Protein AF-A0A835JZJ1-F1 (afdb_monomer_lite)

Sequence (940 aa):
MSLTVTVLLAVLLHGCVTLASDPDPVRDFCIANTDSATNIPCKNSSDATVEDFIFSGIKSRGRFSETGLASIPVNVNNFPGLNTLGVSLVRADFEAGGVNVPHFHPRATEVAYVLEGKIYSGFVDTKNKVFAKVLEKGEVMVFPRGLVHFQMNVGDKPATILGSFNSENPGLMKIPAAVFGCGIKEELLEKAFGLTVKDISKVRKNLHFVGSINLGITCFSVACLPLHADSNMTTNISPTSIVVEILRDDNYDDWSACMKSYMLAQDLWDFIDPADHQEGDQEVDSKTWRKKNAAALHAIQISCSPHILSRIRSIVSAKVAWDTLANSQQQLSPSHEVQSVESELSESSQSSGFVSNEMNGPLLTLYKHAHNGDWDAIKNYLSQYPDAIRAIIKPYGGTALHVAAFAGNLKVVEELVKLMSEKELEIQDDEGNTALSFAATVGITKMADCLVRKNKNLVTFVDKDNSIPLVEACLASHKDMALYLYSVTPVEFLFQDNGIHGSRFLQSAITARMLDIAFDFLHRFPYMTTTKNGVSGSNPLMALSTMPALFHSGNRLALWQQWIYSCIPMEPIATIGDNFSIYMPDEGLSGSKNITLQVLSKLHGFAINLLTFLGIKQIYDMKKIYIYSNKILRCTCEYVLNLDLEELLEANIRGAFHSGVKNGMVEFVIKLLKTCPHLMVSTDVESRHLFMSSIANRHDKVFNLLYGLEASKAPFVSFKDSSGNTLLHLAAKISPPSQLARISGAALQMQRELQWYKEVESIMNPKDKDLHNYNDQIARELFTHDHKDLLVKGEQWMKEAATSCTVVGALIITIMFTAVFTVPGGNVQETGYPVLKDDKSFKVFVVADAISLFSSSTSVVLFLGILTSRYAEEDFLESLPTKLIFGLSTLFLSIATMMVTFCAALIIMLNRRLEIVIPVVLLANIPVTSFMLLQFPLLV

Foldseek 3Di:
DDPVVVLVVLLVVLLVPPDDDLDQQQDPWFQFDQPDDPDGHGDDPVPDDVVLVDDPPVVDFADAFPLQKTKDKAFCNRNSRCPSVQKIKMKIKGAAFHKDAWKFFQRWKKKKAWQAAWKWKWWADPVRDIDTDTDHHGDMDIGDHPTIMMITGNGNGMTMMMMMISGSPRDMDHVLCVLLVDPDDPVVVCVVPVDDPVRSVVSNVVVVVRDDDDDDDDPDDDDDDDDDDDGHHDDDDDPDQLFPAADDPPCCVVLVVSLCVSCVVVVLNCQQPVPDDDDDDDDPPPVVSLVSQVVLLVNNLVSHDPVLNVVCVPPSGSNVSNVVSVVSVVVVDDDDDDDDDDDDDDDDDDDDDDDDDPPPDPVVQLLVCLLVLPQVSNVVSCVVPVVLLLDQDPDFRDHSLLNNLLSVNQVNNLVSLVSDAQVSQCRATPQQAGSLLSNLLVLVQSSNVSNCVRPLCQQLGAGPQRAGSLLSNLQSLNLVNNVSSLVSDDPVSCPPPVNLHVFSNLQSCVVSLVLVSNLVSCLVPVCQQLGAHPRPRAGSLLSLLQCLLLAPQLDDDDPVLVVLLVVDDDDPPDPDPDDDDPDDPPPDDDDDDDPVVVVVVVVVVVVVVVCVVVCVVVSVVSSVSNVSSLSSLVSNLVVLLPDDPVSCVSSPVLSSLLSNLLSLVQSSNVSSCVSPVVSQCDADPQRHGSLLSNLLQVNVSSNVVNV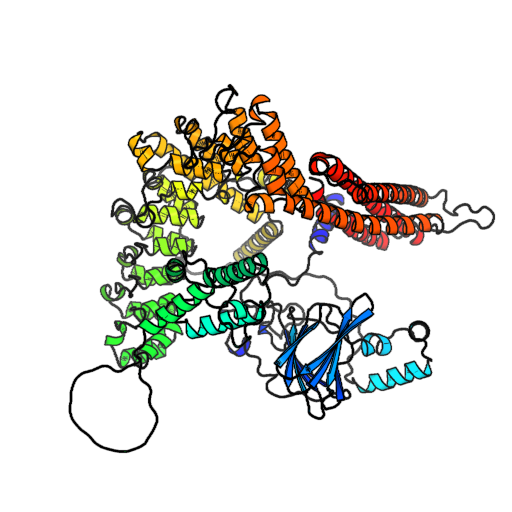VVDPPLPPQQCDATNQRDGSLLSLLAQHDPVVLVVAPFLLRSLQVSVVSSVVSVVSHDPVCQQDATNVRDGSVRSNCVNCVVSLVRSLVRLLVVLVVLLVVLVVLLVVLVVCVQVDQQAADPPPRHRPCVPPPLSVLLNVLSVLLNVLSVLLNVLSVVSNPDPSDSVCSNDPSLVSVLSSLVSNLSNLVSVLSNVLSSCCSNVVNPVVVSVVVNSVSCNVSSSSCVVCVSSND

pLDDT: mean 78.72, std 21.11, range [20.36, 98.19]

InterPro domains:
  IPR001929 Germin [PR00325] (103-123)
  IPR001929 Germin [PR00325] (133-153)
  IPR001929 Germin [PR00325] (166-181)
  IPR001929 Germin [cd02241] (22-207)
  IPR002110 Ankyrin repeat [PF12796] (401-486)
  IPR002110 Ankyrin repeat [PS50088] (396-418)
  IPR002110 Ankyrin repeat [SM00248] (396-425)
  IPR002110 Ankyrin repeat [SM00248] (431-460)
  IPR002110 Ankyrin repeat [SM00248] (652-681)
  IPR006045 Cupin 1 [PF00190] (62-199)
  IPR006045 Cupin 1 [SM00835] (56-201)
  IPR011051 RmlC-like cupin domain superfamily [SSF51182] (48-207)
  IPR014710 RmlC-like jelly roll fold [G3DSA:2.60.120.10] (21-209)
  IPR019780 Germin, manganese binding site [PS00725] (98-111)
  IPR025314 Domain of unknown function DUF4219 [PF13961] (250-272)
  IPR026961 PGG domain [PF13962] (796-908)
  IPR036770 Ankyrin repeat-containing domain superfamily [G3DSA:1.25.40.20] (362-489)
  IPR036770 Ankyrin repeat-containing domain superfamily [SSF48403] (365-734)

Secondary structure (DSSP, 8-state):
--HHHHHHHHHHHHHTTS--SSPPPSSS---B-TT-SS--PBPPGGG--GGGG---TTSS--PPPTTSEEEEEESTTT-GGGTTTT-EEEEEEE-TT-EEEEEE-SS--EEEEEEESEEEEEEE-TT--EEEEEEETT-EEEE-TT--EEEEE-SSS-EEEEEEESSSS---EEHHHHHHSS---HHHHHHHH---HHHHHHHHHHHHTT-------------------------PPPS--SSSS-B-TT-HHHHHHHHHHHHHHTT-GGGT---S---------HHHHHHHHHHHHHHHHHTB-HHHHHHHTT---HHHHHHHHHHHHHTTS---------------------------SHHHHHHHHHHHT-HHHHHHHHHH-GGGGG--BTTTTB-HHHHHHHTT-HHHHHHHHHHS-HHHHT---TTS--HHHHHHHHT-HHHHHHHHHH-GGGGG---TT---HHHHHHHTT-HHHHHHHHHHS-HHHHTHHHHHHHHHHHHHHHHTT-HHHHHHHHHH-GGGGTPPPTTTS--HHHHHHT-GGGSTTT----HHHHHHHHH----------S----------------HHHHHHHHHHHHHHHHHHHTTHHHHHHHHHHHHHHHHHHHHHHHHHTT--HHHHHHTTHHHHHHHHHHTT-HHHHHHHHHH-GGGGG---TTS--HHHHHHHTT-HHHHHHHHHH-S--TTTTT---TT---HHHHHHSPPPHHHHTTSSSHHHHHHHHHHHHHHHHHHS-GGGTT-B-TTS-BHHHHHHHHTHHHHHHHHHHHHHHHHHHHHHHHHHHHHHHHHHHS-TT-B-TTT--BTTTT-HHHHHHHHHHHHHHHHHHHHHHHHHHHHTS---GGGGTTHHHHHHHHHHHHHHHHHHHHHHHHHHHHHHHTTT-HHHHHHHHHHHHHHHHHHHHHHGGGT-

Organism: NCBI:txid1413687

Radius of gyration: 35.84 Å; chains: 1; bounding box: 84×87×123 Å

Structure (mmCIF, N/CA/C/O backbone):
data_AF-A0A835JZJ1-F1
#
_entry.id   AF-A0A835JZJ1-F1
#
loop_
_atom_site.group_PDB
_atom_site.id
_atom_site.type_symbol
_atom_site.label_atom_id
_atom_site.label_alt_id
_atom_site.label_comp_id
_atom_site.label_asym_id
_atom_site.label_entity_id
_atom_site.label_seq_id
_atom_site.pdbx_PDB_ins_code
_atom_site.Cartn_x
_atom_site.Cartn_y
_atom_site.Cartn_z
_atom_site.occupancy
_atom_site.B_iso_or_equiv
_atom_site.auth_seq_id
_atom_site.auth_comp_id
_atom_site.auth_asym_id
_atom_site.auth_atom_id
_atom_site.pdbx_PDB_model_num
ATOM 1 N N . MET A 1 1 ? -16.787 -20.741 -29.758 1.00 43.56 1 MET A N 1
ATOM 2 C CA . MET A 1 1 ? -15.737 -19.728 -29.498 1.00 43.56 1 MET A CA 1
ATOM 3 C C . MET A 1 1 ? -14.656 -19.879 -30.551 1.00 43.56 1 MET A C 1
ATOM 5 O O . MET A 1 1 ? -14.256 -21.003 -30.814 1.00 43.56 1 MET A O 1
ATOM 9 N N . SER A 1 2 ? -14.242 -18.785 -31.193 1.00 44.28 2 SER A N 1
ATOM 10 C CA . SER A 1 2 ? -13.203 -18.817 -32.233 1.00 44.28 2 SER A CA 1
ATOM 11 C C . SER A 1 2 ? -11.850 -19.261 -31.656 1.00 44.28 2 SER A C 1
ATOM 13 O O . SER A 1 2 ? -11.533 -18.938 -30.510 1.00 44.28 2 SER A O 1
ATOM 15 N N . LEU A 1 3 ? -11.028 -19.950 -32.456 1.00 34.38 3 LEU A N 1
ATOM 16 C CA . LEU A 1 3 ? -9.651 -20.347 -32.120 1.00 34.38 3 LEU A CA 1
ATOM 17 C C . LEU A 1 3 ? -8.820 -19.147 -31.619 1.00 34.38 3 LEU A C 1
ATOM 19 O O . LEU A 1 3 ? -8.040 -19.281 -30.683 1.00 34.38 3 LEU A O 1
ATOM 23 N N . THR A 1 4 ? -9.091 -17.949 -32.144 1.00 35.62 4 THR A N 1
ATOM 24 C CA . THR A 1 4 ? -8.511 -16.674 -31.693 1.00 35.62 4 THR A CA 1
ATOM 25 C C . THR A 1 4 ? -8.835 -16.331 -30.238 1.00 35.62 4 THR A C 1
ATOM 27 O O . THR A 1 4 ? -7.964 -15.848 -29.529 1.00 35.62 4 THR A O 1
ATOM 30 N N . VAL A 1 5 ? -10.051 -16.617 -29.759 1.00 41.34 5 VAL A N 1
ATOM 31 C CA . VAL A 1 5 ? -10.455 -16.359 -28.362 1.00 41.34 5 VAL A CA 1
ATOM 32 C C . VAL A 1 5 ? -9.786 -17.354 -27.413 1.00 41.34 5 VAL A C 1
ATOM 34 O O . VAL A 1 5 ? -9.419 -16.996 -26.301 1.00 41.34 5 VAL A O 1
ATOM 37 N N . THR A 1 6 ? -9.569 -18.587 -27.872 1.00 42.53 6 THR A N 1
ATOM 38 C CA . THR A 1 6 ? -8.923 -19.652 -27.087 1.00 42.53 6 THR A CA 1
ATOM 39 C C . THR A 1 6 ? -7.417 -19.413 -26.952 1.00 42.53 6 THR A C 1
ATOM 41 O O . THR A 1 6 ? -6.859 -19.593 -25.875 1.00 42.53 6 THR A O 1
ATOM 44 N N . VAL A 1 7 ? -6.767 -18.929 -28.018 1.00 42.44 7 VAL A N 1
ATOM 45 C CA . VAL A 1 7 ? -5.349 -18.531 -28.004 1.00 42.44 7 VAL A CA 1
ATOM 46 C C . VAL A 1 7 ? -5.139 -17.261 -27.174 1.00 42.44 7 VAL A C 1
ATOM 48 O O . VAL A 1 7 ? -4.191 -17.203 -26.398 1.00 42.44 7 VAL A O 1
ATOM 51 N N . LEU A 1 8 ? -6.048 -16.281 -27.250 1.00 39.34 8 LEU A N 1
ATOM 52 C CA . LEU A 1 8 ? -5.989 -15.078 -26.412 1.00 39.34 8 LEU A CA 1
ATOM 53 C C . LEU A 1 8 ? -6.183 -15.411 -24.921 1.00 39.34 8 LEU A C 1
ATOM 55 O O . LEU A 1 8 ? -5.451 -14.888 -24.086 1.00 39.34 8 LEU A O 1
ATOM 59 N N . LEU A 1 9 ? -7.110 -16.323 -24.587 1.00 41.91 9 LEU A N 1
ATOM 60 C CA . LEU A 1 9 ? -7.274 -16.823 -23.217 1.00 41.91 9 LEU A CA 1
ATOM 61 C C . LEU A 1 9 ? -6.023 -17.567 -22.741 1.00 41.91 9 LEU A C 1
ATOM 63 O O . LEU A 1 9 ? -5.587 -17.343 -21.621 1.00 41.91 9 LEU A O 1
ATOM 67 N N . ALA A 1 10 ? -5.427 -18.418 -23.582 1.00 45.12 10 ALA A N 1
ATOM 68 C CA . ALA A 1 10 ? -4.215 -19.154 -23.233 1.00 45.12 10 ALA A CA 1
ATOM 69 C C . ALA A 1 10 ? -3.025 -18.214 -22.975 1.00 45.12 10 ALA A C 1
ATOM 71 O O . ALA A 1 10 ? -2.280 -18.433 -22.024 1.00 45.12 10 ALA A O 1
ATOM 72 N N . VAL A 1 11 ? -2.881 -17.144 -23.762 1.00 47.09 11 VAL A N 1
ATOM 73 C CA . VAL A 1 11 ? -1.845 -16.115 -23.575 1.00 47.09 11 VAL A CA 1
ATOM 74 C C . VAL A 1 11 ? -2.092 -15.285 -22.304 1.00 47.09 11 VAL A C 1
ATOM 76 O O . VAL A 1 11 ? -1.159 -15.052 -21.540 1.00 47.09 11 VAL A O 1
ATOM 79 N N . LEU A 1 12 ? -3.346 -14.913 -22.016 1.00 44.28 12 LEU A N 1
ATOM 80 C CA . LEU A 1 12 ? -3.720 -14.200 -20.784 1.00 44.28 12 LEU A CA 1
ATOM 81 C C . LEU A 1 12 ? -3.547 -15.063 -19.520 1.00 44.28 12 LEU A C 1
ATOM 83 O O . LEU A 1 12 ? -3.108 -14.553 -18.495 1.00 44.28 12 LEU A O 1
ATOM 87 N N . LEU A 1 13 ? -3.827 -16.370 -19.598 1.00 43.84 13 LEU A N 1
ATOM 88 C CA . LEU A 1 13 ? -3.635 -17.321 -18.494 1.00 43.84 13 LEU A CA 1
ATOM 89 C C . LEU A 1 13 ? -2.153 -17.607 -18.195 1.00 43.84 13 LEU A C 1
ATOM 91 O O . LEU A 1 13 ? -1.817 -17.864 -17.043 1.00 43.84 13 LEU A O 1
ATOM 95 N N . HIS A 1 14 ? -1.260 -17.536 -19.191 1.00 40.41 14 HIS A N 1
ATOM 96 C CA . HIS A 1 14 ? 0.179 -17.767 -18.985 1.00 40.41 14 HIS A CA 1
ATOM 97 C C . HIS A 1 14 ? 0.936 -16.527 -18.477 1.00 40.41 14 HIS A C 1
ATOM 99 O O . HIS A 1 14 ? 1.942 -16.681 -17.788 1.00 40.41 14 HIS A O 1
ATOM 105 N N . GLY A 1 15 ? 0.441 -15.309 -18.738 1.00 42.09 15 GLY A N 1
ATOM 106 C CA . GLY A 1 15 ? 1.016 -14.070 -18.189 1.00 42.09 15 GLY A CA 1
ATOM 107 C C . GLY A 1 15 ? 0.900 -13.941 -16.660 1.00 42.09 15 GLY A C 1
ATOM 108 O O . GLY A 1 15 ? 1.688 -13.228 -16.047 1.00 42.09 15 GLY A O 1
ATOM 109 N N . CYS A 1 16 ? -0.032 -14.665 -16.028 1.00 40.81 16 CYS A N 1
ATOM 110 C CA . CYS A 1 16 ? -0.224 -14.663 -14.572 1.00 40.81 16 CYS A CA 1
ATOM 111 C C . CYS A 1 16 ? 0.812 -15.488 -13.788 1.00 40.81 16 CYS A C 1
ATOM 113 O O . CYS A 1 16 ? 0.850 -15.389 -12.566 1.00 40.81 16 CYS A O 1
ATOM 115 N N . VAL A 1 17 ? 1.641 -16.307 -14.446 1.00 38.31 17 VAL A N 1
ATOM 116 C CA . VAL A 1 17 ? 2.470 -17.318 -13.756 1.00 38.31 17 VAL A CA 1
ATOM 117 C C . VAL A 1 17 ? 3.870 -16.797 -13.370 1.00 38.31 17 VAL A C 1
ATOM 119 O O . VAL A 1 17 ? 4.585 -17.456 -12.624 1.00 38.31 17 VAL A O 1
ATOM 122 N N . THR A 1 18 ? 4.293 -15.609 -13.820 1.00 39.56 18 THR A N 1
ATOM 123 C CA . THR A 1 18 ? 5.711 -15.182 -13.729 1.00 39.56 18 THR A CA 1
ATOM 124 C C . THR A 1 18 ? 6.080 -14.250 -12.565 1.00 39.56 18 THR A C 1
ATOM 126 O O . THR A 1 18 ? 7.125 -13.608 -12.620 1.00 39.56 18 THR A O 1
ATOM 129 N N . LEU A 1 19 ? 5.287 -14.183 -11.493 1.00 38.19 19 LEU A N 1
ATOM 130 C CA . LEU A 1 19 ? 5.667 -13.505 -10.242 1.00 38.19 19 LEU A CA 1
ATOM 131 C C . LEU A 1 19 ? 5.388 -14.438 -9.061 1.00 38.19 19 LEU A C 1
ATOM 133 O O . LEU A 1 19 ? 4.337 -14.358 -8.437 1.00 38.19 19 LEU A O 1
ATOM 137 N N . ALA A 1 20 ? 6.319 -15.346 -8.780 1.00 35.16 20 ALA A N 1
ATOM 138 C CA . ALA A 1 20 ? 6.271 -16.183 -7.586 1.00 35.16 20 ALA A CA 1
ATOM 139 C C . ALA A 1 20 ? 7.468 -15.844 -6.685 1.00 35.16 20 ALA A C 1
ATOM 141 O O . ALA A 1 20 ? 8.566 -16.373 -6.859 1.00 35.16 20 ALA A O 1
ATOM 142 N N . SER A 1 21 ? 7.262 -14.917 -5.748 1.00 45.97 21 SER A N 1
ATOM 143 C CA . SER A 1 21 ? 7.845 -15.055 -4.411 1.00 45.97 21 SER A CA 1
ATOM 144 C C . SER A 1 21 ? 7.038 -16.107 -3.644 1.00 45.97 21 SER A C 1
ATOM 146 O O . SER A 1 21 ? 5.976 -16.523 -4.119 1.00 45.97 21 SER A O 1
ATOM 148 N N . ASP A 1 22 ? 7.502 -16.518 -2.461 1.00 39.47 22 ASP A N 1
ATOM 149 C CA . ASP A 1 22 ? 6.586 -17.151 -1.508 1.00 39.47 22 ASP A CA 1
ATOM 150 C C . ASP A 1 22 ? 5.383 -16.188 -1.359 1.00 39.47 22 ASP A C 1
ATOM 152 O O . ASP A 1 22 ? 5.602 -14.977 -1.203 1.00 39.47 22 ASP A O 1
ATOM 156 N N . PRO A 1 23 ? 4.140 -16.649 -1.592 1.00 45.94 23 PRO A N 1
ATOM 157 C CA . PRO A 1 23 ? 2.975 -15.784 -1.484 1.00 45.94 23 PRO A CA 1
ATOM 158 C C . PRO A 1 23 ? 2.867 -15.305 -0.040 1.00 45.94 23 PRO A C 1
ATOM 160 O O . PRO A 1 23 ? 3.128 -16.081 0.879 1.00 45.94 23 PRO A O 1
ATOM 163 N N . ASP A 1 24 ? 2.466 -14.050 0.160 1.00 47.62 24 ASP A N 1
ATOM 164 C CA . ASP A 1 24 ? 2.163 -13.571 1.507 1.00 47.62 24 ASP A CA 1
ATOM 165 C C . ASP A 1 24 ? 1.132 -14.519 2.152 1.00 47.62 24 ASP A C 1
ATOM 167 O O . ASP A 1 24 ? 0.157 -14.900 1.480 1.00 47.62 24 ASP A O 1
ATOM 171 N N . PRO A 1 25 ? 1.330 -14.932 3.419 1.00 49.31 25 PRO A N 1
ATOM 172 C CA . PRO A 1 25 ? 0.376 -15.785 4.106 1.00 49.31 25 PRO A CA 1
ATOM 173 C C . PRO A 1 25 ? -0.986 -15.100 4.101 1.00 49.31 25 PRO A C 1
ATOM 175 O O . PRO A 1 25 ? -1.168 -14.013 4.643 1.00 49.31 25 PRO A O 1
ATOM 178 N N . VAL A 1 26 ? -1.958 -15.724 3.436 1.00 60.78 26 VAL A N 1
ATOM 179 C CA . VAL A 1 26 ? -3.332 -15.219 3.426 1.00 60.78 26 VAL A CA 1
ATOM 180 C C . VAL A 1 26 ? -3.967 -15.440 4.799 1.00 60.78 26 VAL A C 1
ATOM 182 O O . VAL A 1 26 ? -4.606 -14.525 5.292 1.00 60.78 26 VAL A O 1
ATOM 185 N N . ARG A 1 27 ? -3.743 -16.602 5.428 1.00 64.81 27 ARG A N 1
ATOM 186 C CA . ARG A 1 27 ? -4.278 -17.002 6.745 1.00 64.81 27 ARG A CA 1
ATOM 187 C C . ARG A 1 27 ? -3.179 -16.933 7.815 1.00 64.81 27 ARG A C 1
ATOM 189 O O . ARG A 1 27 ? -2.021 -17.138 7.471 1.00 64.81 27 ARG A O 1
ATOM 196 N N . ASP A 1 28 ? -3.548 -16.754 9.087 1.00 74.56 28 ASP A N 1
ATOM 197 C CA . ASP A 1 28 ? -2.599 -16.647 10.217 1.00 74.56 28 ASP A CA 1
ATOM 198 C C . ASP A 1 28 ? -1.639 -17.850 10.333 1.00 74.56 28 ASP A C 1
ATOM 200 O O . ASP A 1 28 ? -0.457 -17.690 10.626 1.00 74.56 28 ASP A O 1
ATOM 204 N N . PHE A 1 29 ? -2.142 -19.065 10.093 1.00 81.94 29 PHE A N 1
ATOM 205 C CA . PHE A 1 29 ? -1.349 -20.287 9.963 1.00 81.94 29 PHE A CA 1
ATOM 206 C C . PHE A 1 29 ? -2.089 -21.320 9.105 1.00 81.94 29 PHE A C 1
ATOM 208 O O . PHE A 1 29 ? -3.317 -21.311 8.986 1.00 81.94 29 PHE A O 1
ATOM 215 N N . CYS A 1 30 ? -1.350 -22.266 8.535 1.00 85.44 30 CYS A N 1
ATOM 216 C CA . CYS A 1 30 ? -1.910 -23.414 7.831 1.00 85.44 30 CYS A CA 1
ATOM 217 C C . CYS A 1 30 ? -1.101 -24.653 8.201 1.00 85.44 30 CYS A C 1
ATOM 219 O O . CYS A 1 30 ? -0.111 -24.934 7.549 1.00 85.44 30 CYS A O 1
ATOM 221 N N . ILE A 1 31 ? -1.498 -25.420 9.220 1.00 85.31 31 ILE A N 1
ATOM 222 C CA . ILE A 1 31 ? -0.750 -26.632 9.599 1.00 85.31 31 ILE A CA 1
ATOM 223 C C . ILE A 1 31 ? -0.892 -27.672 8.485 1.00 85.31 31 ILE A C 1
ATOM 225 O O . ILE A 1 31 ? -2.006 -28.094 8.161 1.00 85.31 31 ILE A O 1
ATOM 229 N N . ALA A 1 32 ? 0.228 -28.077 7.893 1.00 76.75 32 ALA A N 1
ATOM 230 C CA . ALA A 1 32 ? 0.244 -29.043 6.802 1.00 76.75 32 ALA A CA 1
ATOM 231 C C . ALA A 1 32 ? -0.261 -30.434 7.258 1.00 76.75 32 ALA A C 1
ATOM 233 O O . ALA A 1 32 ? 0.286 -31.033 8.180 1.00 76.75 32 ALA A O 1
ATOM 234 N N . ASN A 1 33 ? -1.291 -30.982 6.602 1.00 69.19 33 ASN A N 1
ATOM 235 C CA . ASN A 1 33 ? -1.720 -32.367 6.814 1.00 69.19 33 ASN A CA 1
ATOM 236 C C . ASN A 1 33 ? -0.801 -33.361 6.071 1.00 69.19 33 ASN A C 1
ATOM 238 O O . ASN A 1 33 ? -0.851 -33.490 4.847 1.00 69.19 33 ASN A O 1
ATOM 242 N N . THR A 1 34 ? 0.038 -34.079 6.815 1.00 59.12 34 THR A N 1
ATOM 243 C CA . THR A 1 34 ? 1.099 -34.950 6.281 1.00 59.12 34 THR A CA 1
ATOM 244 C C . THR A 1 34 ? 0.612 -36.217 5.559 1.00 59.12 34 THR A C 1
ATOM 246 O O . THR A 1 34 ? 1.430 -36.911 4.961 1.00 59.12 34 THR A O 1
ATOM 249 N N . ASP A 1 35 ? -0.695 -36.506 5.544 1.00 53.78 35 ASP A N 1
ATOM 250 C CA . ASP A 1 35 ? -1.268 -37.727 4.945 1.00 53.78 35 ASP A CA 1
ATOM 251 C C . ASP A 1 35 ? -1.521 -37.648 3.418 1.00 53.78 35 ASP A C 1
ATOM 253 O O . ASP A 1 35 ? -1.948 -38.627 2.801 1.00 53.78 35 ASP A O 1
ATOM 257 N N . SER A 1 36 ? -1.263 -36.505 2.767 1.00 42.75 36 SER A N 1
ATOM 258 C CA . SER A 1 36 ? -1.606 -36.250 1.354 1.00 42.75 36 SER A CA 1
ATOM 259 C C . SER A 1 36 ? -0.419 -35.697 0.554 1.00 42.75 36 SER A C 1
ATOM 261 O O . SER A 1 36 ? -0.007 -34.555 0.731 1.00 42.75 36 SER A O 1
ATOM 263 N N . ALA A 1 37 ? 0.116 -36.487 -0.382 1.00 44.38 37 ALA A N 1
ATOM 264 C CA . ALA A 1 37 ? 1.354 -36.170 -1.106 1.00 44.38 37 ALA A CA 1
ATOM 265 C C . ALA A 1 37 ? 1.206 -35.236 -2.331 1.00 44.38 37 ALA A C 1
ATOM 267 O O . ALA A 1 37 ? 2.188 -35.020 -3.036 1.00 44.38 37 ALA A O 1
ATOM 268 N N . THR A 1 38 ? 0.018 -34.702 -2.645 1.00 43.78 38 THR A N 1
ATOM 269 C CA . THR A 1 38 ? -0.168 -33.897 -3.883 1.00 43.78 38 THR A CA 1
ATOM 270 C C . THR A 1 38 ? -1.048 -32.658 -3.758 1.00 43.78 38 THR A C 1
ATOM 272 O O . THR A 1 38 ? -1.143 -31.887 -4.705 1.00 43.78 38 THR A O 1
ATOM 275 N N . ASN A 1 39 ? -1.614 -32.404 -2.585 1.00 44.56 39 ASN A N 1
ATOM 276 C CA . ASN A 1 39 ? -2.083 -31.090 -2.169 1.00 44.56 39 ASN A CA 1
ATOM 277 C C . ASN A 1 39 ? -2.247 -31.186 -0.666 1.00 44.56 39 ASN A C 1
ATOM 279 O O . ASN A 1 39 ? -3.017 -32.038 -0.226 1.00 44.56 39 ASN A O 1
ATOM 283 N N . ILE A 1 40 ? -1.491 -30.426 0.116 1.00 54.38 40 ILE A N 1
ATOM 284 C CA . ILE A 1 40 ? -1.560 -30.554 1.567 1.00 54.38 40 ILE A CA 1
ATOM 285 C C . ILE A 1 40 ? -2.699 -29.644 2.048 1.00 54.38 40 ILE A C 1
ATOM 287 O O . ILE A 1 40 ? -2.499 -28.431 2.109 1.00 54.38 40 ILE A O 1
ATOM 291 N N . PRO A 1 41 ? -3.914 -30.160 2.327 1.00 65.50 41 PRO A N 1
ATOM 292 C CA . PRO A 1 41 ? -4.948 -29.327 2.917 1.00 65.50 41 PRO A CA 1
ATOM 293 C C . PRO A 1 41 ? -4.470 -28.869 4.297 1.00 65.50 41 PRO A C 1
ATOM 295 O O . PRO A 1 41 ? -3.893 -29.659 5.051 1.00 65.50 41 PRO A O 1
ATOM 298 N N . CYS A 1 42 ? -4.718 -27.603 4.633 1.00 73.81 42 CYS A N 1
ATOM 299 C CA . CYS A 1 42 ? -4.515 -27.133 5.997 1.00 73.81 42 CYS A CA 1
ATOM 300 C C . CYS A 1 42 ? -5.390 -27.965 6.938 1.00 73.81 42 CYS A C 1
ATOM 302 O O . CYS A 1 42 ? -6.571 -28.194 6.651 1.00 73.81 42 CYS A O 1
ATOM 304 N N . LYS A 1 43 ? -4.837 -28.371 8.081 1.00 75.81 43 LYS A N 1
ATOM 305 C CA . LYS A 1 43 ? -5.639 -28.805 9.227 1.00 75.81 43 LYS A CA 1
ATOM 306 C C . LYS A 1 43 ? -6.666 -27.711 9.541 1.00 75.81 43 LYS A C 1
ATOM 308 O O . LYS A 1 43 ? -6.351 -26.522 9.447 1.00 75.81 43 LYS A O 1
ATOM 313 N N . ASN A 1 44 ? -7.896 -28.101 9.869 1.00 76.56 44 ASN A N 1
ATOM 314 C CA . ASN A 1 44 ? -8.925 -27.140 10.251 1.00 76.56 44 ASN A CA 1
ATOM 315 C C . ASN A 1 44 ? -8.459 -26.375 11.500 1.00 76.56 44 ASN A C 1
ATOM 317 O O . ASN A 1 44 ? -7.925 -26.991 12.423 1.00 76.56 44 ASN A O 1
ATOM 321 N N . SER A 1 45 ? -8.645 -25.052 11.537 1.00 73.75 45 SER A N 1
ATOM 322 C CA . SER A 1 45 ? -8.155 -24.218 12.644 1.00 73.75 45 SER A CA 1
ATOM 323 C C . SER A 1 45 ? -8.754 -24.635 13.986 1.00 73.75 45 SER A C 1
ATOM 325 O O . SER A 1 45 ? -8.080 -24.555 15.005 1.00 73.75 45 SER A O 1
ATOM 327 N N . SER A 1 46 ? -9.983 -25.161 13.980 1.00 78.75 46 SER A N 1
ATOM 328 C CA . SER A 1 46 ? -10.660 -25.698 15.168 1.00 78.75 46 SER A CA 1
ATOM 329 C C . SER A 1 46 ? -10.007 -26.958 15.749 1.00 78.75 46 SER A C 1
ATOM 331 O O . SER A 1 46 ? -10.218 -27.255 16.919 1.00 78.75 46 SER A O 1
ATOM 333 N N . ASP A 1 47 ? -9.227 -27.690 14.948 1.00 80.06 47 ASP A N 1
ATOM 334 C CA . ASP A 1 47 ? -8.540 -28.920 15.361 1.00 80.06 47 ASP A CA 1
ATOM 335 C C . ASP A 1 47 ? -7.059 -28.663 15.707 1.00 80.06 47 ASP A C 1
ATOM 337 O O . ASP A 1 47 ? -6.332 -29.590 16.083 1.00 80.06 47 ASP A O 1
ATOM 341 N N . ALA A 1 48 ? -6.581 -27.424 15.536 1.00 83.38 48 ALA A N 1
ATOM 342 C CA . ALA A 1 48 ? -5.214 -27.032 15.844 1.00 83.38 48 ALA A CA 1
ATOM 343 C C . ALA A 1 48 ? -4.979 -27.012 17.361 1.00 83.38 48 ALA A C 1
ATOM 345 O O . ALA A 1 48 ? -5.798 -26.533 18.142 1.00 83.38 48 ALA A O 1
ATOM 346 N N . THR A 1 49 ? -3.828 -27.524 17.777 1.00 88.12 49 THR A N 1
ATOM 347 C CA . THR A 1 49 ? -3.394 -27.597 19.173 1.00 88.12 49 THR A CA 1
ATOM 348 C C . THR A 1 49 ? -2.027 -26.945 19.318 1.00 88.12 49 THR A C 1
ATOM 350 O O . THR A 1 49 ? -1.296 -26.798 18.342 1.00 88.12 49 THR A O 1
ATOM 353 N N . VAL A 1 50 ? -1.643 -26.591 20.546 1.00 87.00 50 VAL A N 1
ATOM 354 C CA . VAL A 1 50 ? -0.323 -26.001 20.837 1.00 87.00 50 VAL A CA 1
ATOM 355 C C . VAL A 1 50 ? 0.826 -26.887 20.330 1.00 87.00 50 VAL A C 1
ATOM 357 O O . VAL A 1 50 ? 1.833 -26.372 19.852 1.00 87.00 50 VAL A O 1
ATOM 360 N N . GLU A 1 51 ? 0.654 -28.210 20.353 1.00 88.62 51 GLU A N 1
ATOM 361 C CA . GLU A 1 51 ? 1.662 -29.164 19.876 1.00 88.62 51 GLU A CA 1
ATOM 362 C C . GLU A 1 51 ? 1.946 -29.047 18.372 1.00 88.62 51 GLU A C 1
ATOM 364 O O . GLU A 1 51 ? 3.060 -29.326 17.935 1.00 88.62 51 GLU A O 1
ATOM 369 N N . ASP A 1 52 ? 0.989 -28.562 17.573 1.00 88.12 52 ASP A N 1
ATOM 370 C CA . ASP A 1 52 ? 1.201 -28.333 16.139 1.00 88.12 52 ASP A CA 1
ATOM 371 C C . ASP A 1 52 ? 2.187 -27.170 15.870 1.00 88.12 52 ASP A C 1
ATOM 373 O O . ASP A 1 52 ? 2.708 -27.049 14.759 1.00 88.12 52 ASP A O 1
ATOM 377 N N . PHE A 1 53 ? 2.477 -26.345 16.886 1.00 91.56 53 PHE A N 1
ATOM 378 C CA . PHE A 1 53 ? 3.370 -25.179 16.838 1.00 91.56 53 PHE A CA 1
ATOM 379 C C . PHE A 1 53 ? 4.649 -25.349 17.672 1.00 91.56 53 PHE A C 1
ATOM 381 O O . PHE A 1 53 ? 5.423 -24.402 17.819 1.00 91.56 53 PHE A O 1
ATOM 388 N N . ILE A 1 54 ? 4.909 -26.545 18.209 1.00 91.62 54 ILE A N 1
ATOM 389 C CA . ILE A 1 54 ? 6.116 -26.829 18.992 1.00 91.62 54 ILE A CA 1
ATOM 390 C C . ILE A 1 54 ? 6.934 -27.920 18.307 1.00 91.62 54 ILE A C 1
ATOM 392 O O . ILE A 1 54 ? 6.528 -29.074 18.212 1.00 91.62 54 ILE A O 1
ATOM 396 N N . PHE A 1 55 ? 8.167 -27.587 17.918 1.00 92.19 55 PHE A N 1
ATOM 397 C CA . PHE A 1 55 ? 9.128 -28.578 17.442 1.00 92.19 55 PHE A CA 1
ATOM 398 C C . PHE A 1 55 ? 10.209 -28.863 18.485 1.00 92.19 55 PHE A C 1
ATOM 400 O O . PHE A 1 55 ? 11.125 -28.075 18.708 1.00 92.19 55 PHE A O 1
ATOM 407 N N . SER A 1 56 ? 10.143 -30.040 19.109 1.00 90.62 56 SER A N 1
ATOM 408 C CA . SER A 1 56 ? 11.139 -30.482 20.100 1.00 90.62 56 SER A CA 1
ATOM 409 C C . SER A 1 56 ? 12.333 -31.245 19.500 1.00 90.62 56 SER A C 1
ATOM 411 O O . SER A 1 56 ? 13.238 -31.637 20.239 1.00 90.62 56 SER A O 1
ATOM 413 N N . GLY A 1 57 ? 12.367 -31.464 18.181 1.00 88.06 57 GLY A N 1
ATOM 414 C CA . GLY A 1 57 ? 13.323 -32.369 17.526 1.00 88.06 57 GLY A CA 1
ATOM 415 C C . GLY A 1 57 ? 14.782 -31.895 17.480 1.00 88.06 57 GLY A C 1
ATOM 416 O O . GLY A 1 57 ? 15.654 -32.693 17.159 1.00 88.06 57 GLY A O 1
ATOM 417 N N . ILE A 1 58 ? 15.069 -30.636 17.830 1.00 90.94 58 ILE A N 1
ATOM 418 C CA . ILE A 1 58 ? 16.437 -30.075 17.875 1.00 90.94 58 ILE A CA 1
ATOM 419 C C . ILE A 1 58 ? 17.009 -29.929 19.296 1.00 90.94 58 ILE A C 1
ATOM 421 O O . ILE A 1 58 ? 18.072 -29.328 19.470 1.00 90.94 58 ILE A O 1
ATOM 425 N N . LYS A 1 59 ? 16.338 -30.473 20.326 1.00 87.50 59 LYS A N 1
ATOM 426 C CA . LYS A 1 59 ? 16.824 -30.441 21.723 1.00 87.50 59 LYS A CA 1
ATOM 427 C C . LYS A 1 59 ? 18.169 -31.156 21.887 1.00 87.50 59 LYS A C 1
ATOM 429 O O . LYS A 1 59 ? 19.026 -30.700 22.641 1.00 87.50 59 LYS A O 1
ATOM 434 N N . SER A 1 60 ? 18.369 -32.251 21.162 1.00 84.06 60 SER A N 1
ATOM 435 C CA . SER A 1 60 ? 19.607 -33.028 21.143 1.00 84.06 60 SER A CA 1
ATOM 436 C C . SER A 1 60 ? 20.275 -32.970 19.771 1.00 84.06 60 SER A C 1
ATOM 438 O O . SER A 1 60 ? 19.631 -32.726 18.752 1.00 84.06 60 SER A O 1
ATOM 440 N N . ARG A 1 61 ? 21.592 -33.196 19.756 1.00 85.56 61 ARG A N 1
ATOM 441 C CA . ARG A 1 61 ? 22.367 -33.310 18.516 1.00 85.56 61 ARG A CA 1
ATOM 442 C C . ARG A 1 61 ? 21.942 -34.528 17.694 1.00 85.56 61 ARG A C 1
ATOM 444 O O . ARG A 1 61 ? 21.567 -35.562 18.253 1.00 85.56 61 ARG A O 1
ATOM 451 N N . GLY A 1 62 ? 22.064 -34.412 16.374 1.00 83.69 62 GLY A N 1
ATOM 452 C CA . GLY A 1 62 ? 21.822 -35.510 15.436 1.00 83.69 62 GLY A CA 1
ATOM 453 C C . GLY A 1 62 ? 22.979 -36.515 15.368 1.00 83.69 62 GLY A C 1
ATOM 454 O O . GLY A 1 62 ? 23.950 -36.443 16.122 1.00 83.69 62 GLY A O 1
ATOM 455 N N . ARG A 1 63 ? 22.894 -37.459 14.424 1.00 87.56 63 ARG A N 1
ATOM 456 C CA . ARG A 1 63 ? 23.984 -38.400 14.122 1.00 87.56 63 ARG A CA 1
ATOM 457 C C . ARG A 1 63 ? 24.960 -37.771 13.125 1.00 87.56 63 ARG A C 1
ATOM 459 O O . ARG A 1 63 ? 24.528 -37.302 12.074 1.00 87.56 63 ARG A O 1
ATOM 466 N N . PHE A 1 64 ? 26.254 -37.797 13.439 1.00 88.12 64 PHE A N 1
ATOM 467 C CA . PHE A 1 64 ? 27.290 -37.284 12.545 1.00 88.12 64 PHE A CA 1
ATOM 468 C C . PHE A 1 64 ? 27.401 -38.116 11.266 1.00 88.12 64 PHE A C 1
ATOM 470 O O . PHE A 1 64 ? 27.340 -39.348 11.286 1.00 88.12 64 PHE A O 1
ATOM 477 N N . SER A 1 65 ? 27.545 -37.404 10.155 1.00 85.00 65 SER A N 1
ATOM 478 C CA . SER A 1 65 ? 27.940 -37.952 8.862 1.00 85.00 65 SER A CA 1
ATOM 479 C C . SER A 1 65 ? 29.458 -38.122 8.781 1.00 85.00 65 SER A C 1
ATOM 481 O O . SER A 1 65 ? 30.194 -37.666 9.653 1.00 85.00 65 SER A O 1
ATOM 483 N N . GLU A 1 66 ? 29.942 -38.734 7.701 1.00 80.06 66 GLU A N 1
ATOM 484 C CA . GLU A 1 66 ? 31.380 -38.914 7.456 1.00 80.06 66 GLU A CA 1
ATOM 485 C C . GLU A 1 66 ? 32.155 -37.590 7.349 1.00 80.06 66 GLU A C 1
ATOM 487 O O . GLU A 1 66 ? 33.362 -37.570 7.564 1.00 80.06 66 GLU A O 1
ATOM 492 N N . THR A 1 67 ? 31.479 -36.470 7.057 1.00 83.62 67 THR A N 1
ATOM 493 C CA . THR A 1 67 ? 32.108 -35.140 7.065 1.00 83.62 67 THR A CA 1
ATOM 494 C C . THR A 1 67 ? 32.175 -34.523 8.463 1.00 83.62 67 THR A C 1
ATOM 496 O O . THR A 1 67 ? 32.532 -33.355 8.586 1.00 83.62 67 THR A O 1
ATOM 499 N N . GLY A 1 68 ? 31.792 -35.255 9.514 1.00 89.19 68 GLY A N 1
ATOM 500 C CA . GLY A 1 68 ? 31.725 -34.748 10.886 1.00 89.19 68 GLY A CA 1
ATOM 501 C C . GLY A 1 68 ? 30.576 -33.762 11.122 1.00 89.19 68 GLY A C 1
ATOM 502 O O . GLY A 1 68 ? 30.586 -33.060 12.127 1.00 89.19 68 GLY A O 1
ATOM 503 N N . LEU A 1 69 ? 29.597 -33.678 10.210 1.00 92.19 69 LEU A N 1
ATOM 504 C CA . LEU A 1 69 ? 28.411 -32.817 10.322 1.00 92.19 69 LEU A CA 1
ATOM 505 C C . LEU A 1 69 ? 27.173 -33.641 10.688 1.00 92.19 69 LEU A C 1
ATOM 507 O O . LEU A 1 69 ? 26.873 -34.631 10.016 1.00 92.19 69 LEU A O 1
ATOM 511 N N . ALA A 1 70 ? 26.414 -33.197 11.684 1.00 92.88 70 ALA A N 1
ATOM 512 C CA . ALA A 1 70 ? 25.063 -33.657 11.977 1.00 92.88 70 ALA A CA 1
ATOM 513 C C . ALA A 1 70 ? 24.087 -32.491 11.775 1.00 92.88 70 ALA A C 1
ATOM 515 O O . ALA A 1 70 ? 24.189 -31.482 12.463 1.00 92.88 70 ALA A O 1
ATOM 516 N N . SER A 1 71 ? 23.137 -32.619 10.847 1.00 91.44 71 SER A N 1
ATOM 517 C CA . SER A 1 71 ? 22.147 -31.570 10.565 1.00 91.44 71 SER A CA 1
ATOM 518 C C . SER A 1 71 ? 20.727 -32.065 10.809 1.00 91.44 71 SER A C 1
ATOM 520 O O . SER A 1 71 ? 20.320 -33.069 10.220 1.00 91.44 71 SER A O 1
ATOM 522 N N . ILE A 1 72 ? 19.958 -31.333 11.610 1.00 92.56 72 ILE A N 1
ATOM 523 C CA . ILE A 1 72 ? 18.529 -31.561 11.826 1.00 92.56 72 ILE A CA 1
ATOM 524 C C . ILE A 1 72 ? 17.780 -30.370 11.217 1.00 92.56 72 ILE A C 1
ATOM 526 O O . ILE A 1 72 ? 17.722 -29.308 11.846 1.00 92.56 72 ILE A O 1
ATOM 530 N N . PRO A 1 73 ? 17.252 -30.496 9.985 1.00 91.81 73 PRO A N 1
ATOM 531 C CA . PRO A 1 73 ? 16.416 -29.454 9.410 1.00 91.81 73 PRO A CA 1
ATOM 532 C C . PRO A 1 73 ? 15.094 -29.378 10.175 1.00 91.81 73 PRO A C 1
ATOM 534 O O . PRO A 1 73 ? 14.581 -30.397 10.628 1.00 91.81 73 PRO A O 1
ATOM 537 N N . VAL A 1 74 ? 14.535 -28.184 10.281 1.00 93.31 74 VAL A N 1
ATOM 538 C CA . VAL A 1 74 ? 13.206 -27.900 10.818 1.00 93.31 74 VAL A CA 1
ATOM 539 C C . VAL A 1 74 ? 12.468 -27.140 9.726 1.00 93.31 74 VAL A C 1
ATOM 541 O O . VAL A 1 74 ? 12.618 -25.930 9.585 1.00 93.31 74 VAL A O 1
ATOM 544 N N . ASN A 1 75 ? 11.756 -27.876 8.880 1.00 89.12 75 ASN A N 1
ATOM 545 C CA . ASN A 1 75 ? 11.050 -27.344 7.719 1.00 89.12 75 ASN A CA 1
ATOM 546 C C . ASN A 1 75 ? 9.640 -27.930 7.647 1.00 89.12 75 ASN A C 1
ATOM 548 O O . ASN A 1 75 ? 9.276 -28.788 8.448 1.00 89.12 75 ASN A O 1
ATOM 552 N N . VAL A 1 76 ? 8.856 -27.502 6.661 1.00 85.00 76 VAL A N 1
ATOM 553 C CA . VAL A 1 76 ? 7.455 -27.925 6.521 1.00 85.00 76 VAL A CA 1
ATOM 554 C C . VAL A 1 76 ? 7.240 -29.449 6.520 1.00 85.00 76 VAL A C 1
ATOM 556 O O . VAL A 1 76 ? 6.193 -29.922 6.952 1.00 85.00 76 VAL A O 1
ATOM 559 N N . ASN A 1 77 ? 8.233 -30.243 6.102 1.00 82.81 77 ASN A N 1
ATOM 560 C CA . ASN A 1 77 ? 8.095 -31.700 6.029 1.00 82.81 77 ASN A CA 1
ATOM 561 C C . ASN A 1 77 ? 8.122 -32.391 7.400 1.00 82.81 77 ASN A C 1
ATOM 563 O O . ASN A 1 77 ? 7.661 -33.523 7.511 1.00 82.81 77 ASN A O 1
ATOM 567 N N . ASN A 1 78 ? 8.711 -31.766 8.423 1.00 86.62 78 ASN A N 1
ATOM 568 C CA . ASN A 1 78 ? 8.832 -32.354 9.762 1.00 86.62 78 ASN A CA 1
ATOM 569 C C . ASN A 1 78 ? 8.337 -31.450 10.892 1.00 86.62 78 ASN A C 1
ATOM 571 O O . ASN A 1 78 ? 8.139 -31.931 12.005 1.00 86.62 78 ASN A O 1
ATOM 575 N N . PHE A 1 79 ? 8.085 -30.179 10.599 1.00 91.44 79 PHE A N 1
ATOM 576 C CA . PHE A 1 79 ? 7.364 -29.260 11.456 1.00 91.44 79 PHE A CA 1
ATOM 577 C C . PHE A 1 79 ? 6.245 -28.598 10.636 1.00 91.44 79 PHE A C 1
ATOM 579 O O . PHE A 1 79 ? 6.427 -27.500 10.105 1.00 91.44 79 PHE A O 1
ATOM 586 N N . PRO A 1 80 ? 5.086 -29.273 10.496 1.00 87.50 80 PRO A N 1
ATOM 587 C CA . PRO A 1 80 ? 3.998 -28.816 9.632 1.00 87.50 80 PRO A CA 1
ATOM 588 C C . PRO A 1 80 ? 3.419 -27.447 10.002 1.00 87.50 80 PRO A C 1
ATOM 590 O O . PRO A 1 80 ? 2.817 -26.801 9.147 1.00 87.50 80 PRO A O 1
ATOM 593 N N . GLY A 1 81 ? 3.625 -26.988 11.242 1.00 87.38 81 GLY A N 1
ATOM 594 C CA . GLY A 1 81 ? 3.283 -25.636 11.688 1.00 87.38 81 GLY A CA 1
ATOM 595 C C . GLY A 1 81 ? 4.051 -24.517 10.974 1.00 87.38 81 GLY A C 1
ATOM 596 O O . GLY A 1 81 ? 3.607 -23.379 11.018 1.00 87.38 81 GLY A O 1
ATOM 597 N N . LEU A 1 82 ? 5.158 -24.818 10.277 1.00 88.56 82 LEU A N 1
ATOM 598 C CA . LEU A 1 82 ? 5.901 -23.838 9.466 1.00 88.56 82 LEU A CA 1
ATOM 599 C C . LEU A 1 82 ? 5.274 -23.552 8.099 1.00 88.56 82 LEU A C 1
ATOM 601 O O . LEU A 1 82 ? 5.712 -22.634 7.411 1.00 88.56 82 LEU A O 1
ATOM 605 N N . ASN A 1 83 ? 4.306 -24.359 7.672 1.00 85.94 83 ASN A N 1
ATOM 606 C CA . ASN A 1 83 ? 3.696 -24.228 6.356 1.00 85.94 83 ASN A CA 1
ATOM 607 C C . ASN A 1 83 ? 3.008 -22.862 6.202 1.00 85.94 83 ASN A C 1
ATOM 609 O O . ASN A 1 83 ? 2.275 -22.424 7.091 1.00 85.94 83 ASN A O 1
ATOM 613 N N . THR A 1 84 ? 3.221 -22.215 5.057 1.00 82.38 84 THR A N 1
ATOM 614 C CA . THR A 1 84 ? 2.832 -20.833 4.711 1.00 82.38 84 THR A CA 1
ATOM 615 C C . THR A 1 84 ? 3.514 -19.706 5.498 1.00 82.38 84 THR A C 1
ATOM 617 O O . THR A 1 84 ? 3.274 -18.542 5.189 1.00 82.38 84 THR A O 1
ATOM 620 N N . LEU A 1 85 ? 4.373 -20.000 6.481 1.00 83.81 85 LEU A N 1
ATOM 621 C CA . LEU A 1 85 ? 5.016 -18.973 7.312 1.00 83.81 85 LEU A CA 1
ATOM 622 C C . LEU A 1 85 ? 6.322 -18.436 6.716 1.00 83.81 85 LEU A C 1
ATOM 624 O O . LEU A 1 85 ? 6.907 -17.505 7.268 1.00 83.81 85 LEU A O 1
ATOM 628 N N . GLY A 1 86 ? 6.812 -19.017 5.615 1.00 86.44 86 GLY A N 1
ATOM 629 C CA . GLY A 1 86 ? 7.991 -18.499 4.917 1.00 86.44 86 GLY A CA 1
ATOM 630 C C . GLY A 1 86 ? 9.278 -18.558 5.748 1.00 86.44 86 GLY A C 1
ATOM 631 O O . GLY A 1 86 ? 10.228 -17.833 5.460 1.00 86.44 86 GLY A O 1
ATOM 632 N N . VAL A 1 87 ? 9.336 -19.419 6.771 1.00 91.25 87 VAL A N 1
ATOM 633 C CA . VAL A 1 87 ? 10.505 -19.578 7.643 1.00 91.25 87 VAL A CA 1
ATOM 634 C C . VAL A 1 87 ? 10.830 -21.039 7.913 1.00 91.25 87 VAL A C 1
ATOM 636 O O . VAL A 1 87 ? 9.953 -21.892 8.027 1.00 91.25 87 VAL A O 1
ATOM 639 N N . SER A 1 88 ? 12.118 -21.337 8.039 1.00 94.00 88 SER A N 1
ATOM 640 C CA . SER A 1 88 ? 12.596 -22.634 8.516 1.00 94.00 88 SER A CA 1
ATOM 641 C C . SER A 1 88 ? 13.865 -22.474 9.343 1.00 94.00 88 SER A C 1
ATOM 643 O O . SER A 1 88 ? 14.509 -21.423 9.330 1.00 94.00 88 SER A O 1
ATOM 645 N N . LEU A 1 89 ? 14.214 -23.520 10.087 1.00 95.75 89 LEU A N 1
ATOM 646 C CA . LEU A 1 89 ? 15.402 -23.562 10.932 1.00 95.75 89 LEU A CA 1
ATOM 647 C C . LEU A 1 89 ? 16.245 -24.796 10.600 1.00 95.75 89 LEU A C 1
ATOM 649 O O . LEU A 1 89 ? 15.772 -25.767 10.012 1.00 95.75 89 LEU A O 1
ATOM 653 N N . VAL A 1 90 ? 17.500 -24.803 11.019 1.00 94.69 90 VAL A N 1
ATOM 654 C CA . VAL A 1 90 ? 18.342 -25.995 11.053 1.00 94.69 90 VAL A CA 1
ATOM 655 C C . VAL A 1 90 ? 19.238 -25.932 12.278 1.00 94.69 90 VAL A C 1
ATOM 657 O O . VAL A 1 90 ? 19.828 -24.896 12.575 1.00 94.69 90 VAL A O 1
ATOM 660 N N . ARG A 1 91 ? 19.370 -27.055 12.982 1.00 96.00 91 ARG A N 1
ATOM 661 C CA . ARG A 1 91 ? 20.474 -27.258 13.922 1.00 96.00 91 ARG A CA 1
ATOM 662 C C . ARG A 1 91 ? 21.577 -28.026 13.212 1.00 96.00 91 ARG A C 1
ATOM 664 O O . ARG A 1 91 ? 21.310 -29.093 12.661 1.00 96.00 91 ARG A O 1
ATOM 671 N N . ALA A 1 92 ? 22.791 -27.497 13.234 1.00 95.00 92 ALA A N 1
ATOM 672 C CA . ALA A 1 92 ? 23.972 -28.130 12.668 1.00 95.00 92 ALA A CA 1
ATOM 673 C C . ALA A 1 92 ? 25.049 -28.278 13.748 1.00 95.00 92 ALA A C 1
ATOM 675 O O . ALA A 1 92 ? 25.601 -27.288 14.221 1.00 95.00 92 ALA A O 1
ATOM 676 N N . ASP A 1 93 ? 25.348 -29.513 14.136 1.00 96.50 93 ASP A N 1
ATOM 677 C CA . ASP A 1 93 ? 26.440 -29.850 15.045 1.00 96.50 93 ASP A CA 1
ATOM 678 C C . ASP A 1 93 ? 27.643 -30.354 14.225 1.00 96.50 93 ASP A C 1
ATOM 680 O O . ASP A 1 93 ? 27.484 -31.106 13.260 1.00 96.50 93 ASP A O 1
ATOM 684 N N . PHE A 1 94 ? 28.854 -29.974 14.625 1.00 97.19 94 PHE A N 1
ATOM 685 C CA . PHE A 1 94 ? 30.112 -30.296 13.955 1.00 97.19 94 PHE A CA 1
ATOM 686 C C . PHE A 1 94 ? 31.084 -30.947 14.944 1.00 97.19 94 PHE A C 1
ATOM 688 O O . PHE A 1 94 ? 31.342 -30.399 16.017 1.00 97.19 94 PHE A O 1
ATOM 695 N N . GLU A 1 95 ? 31.682 -32.080 14.582 1.00 96.50 95 GLU A N 1
ATOM 696 C CA . GLU A 1 95 ? 32.868 -32.606 15.274 1.00 96.50 95 GLU A CA 1
ATOM 697 C C . GLU A 1 95 ? 34.075 -31.679 15.062 1.00 96.50 95 GLU A C 1
ATOM 699 O O . GLU A 1 95 ? 34.037 -30.783 14.215 1.00 96.50 95 GLU A O 1
ATOM 704 N N . ALA A 1 96 ? 35.149 -31.852 15.837 1.00 94.00 96 ALA A N 1
ATOM 705 C CA . ALA A 1 96 ? 36.396 -31.123 15.593 1.00 94.00 96 ALA A CA 1
ATOM 706 C C . ALA A 1 96 ? 36.902 -31.435 14.171 1.00 94.00 96 ALA A C 1
ATOM 708 O O . ALA A 1 96 ? 37.044 -32.601 13.805 1.00 94.00 96 ALA A O 1
ATOM 709 N N . GLY A 1 97 ? 37.112 -30.402 13.351 1.00 91.19 97 GLY A N 1
ATOM 710 C CA . GLY A 1 97 ? 37.439 -30.552 11.928 1.00 91.19 97 GLY A CA 1
ATOM 711 C C . GLY A 1 97 ? 36.257 -30.904 11.013 1.00 91.19 97 GLY A C 1
ATOM 712 O O . GLY A 1 97 ? 36.460 -31.065 9.811 1.00 91.19 97 GLY A O 1
ATOM 713 N N . GLY A 1 98 ? 35.035 -31.016 11.544 1.00 93.44 98 GLY A N 1
ATOM 714 C CA . GLY A 1 98 ? 33.832 -31.307 10.767 1.00 93.44 98 GLY A CA 1
ATOM 715 C C . GLY A 1 98 ? 33.488 -30.191 9.776 1.00 93.44 98 GLY A C 1
ATOM 716 O O . GLY A 1 98 ? 33.721 -29.011 10.045 1.00 93.44 98 GLY A O 1
ATOM 717 N N . VAL A 1 99 ? 32.912 -30.557 8.629 1.00 91.81 99 VAL A N 1
ATOM 718 C CA . VAL A 1 99 ? 32.663 -29.653 7.496 1.00 91.81 99 VAL A CA 1
ATOM 719 C C . VAL A 1 99 ? 31.224 -29.760 7.000 1.00 91.81 99 VAL A C 1
ATOM 721 O O . VAL A 1 99 ? 30.721 -30.849 6.703 1.00 91.81 99 VAL A O 1
ATOM 724 N N . ASN A 1 100 ? 30.598 -28.599 6.809 1.00 93.12 100 ASN A N 1
ATOM 725 C CA . ASN A 1 100 ? 29.466 -28.424 5.915 1.00 93.12 100 ASN A CA 1
ATOM 726 C C . ASN A 1 100 ? 30.001 -27.931 4.571 1.00 93.12 100 ASN A C 1
ATOM 728 O O . ASN A 1 100 ? 30.484 -26.804 4.431 1.00 93.12 100 ASN A O 1
ATOM 732 N N . VAL A 1 101 ? 30.001 -28.846 3.603 1.00 91.06 101 VAL A N 1
ATOM 733 C CA . VAL A 1 101 ? 30.625 -28.646 2.292 1.00 91.06 101 VAL A CA 1
ATOM 734 C C . VAL A 1 101 ? 30.021 -27.443 1.560 1.00 91.06 101 VAL A C 1
ATOM 736 O O . VAL A 1 101 ? 28.872 -27.097 1.829 1.00 91.06 101 VAL A O 1
ATOM 739 N N . PRO A 1 102 ? 30.732 -26.844 0.587 1.00 92.81 102 PRO A N 1
ATOM 740 C CA . PRO A 1 102 ? 30.181 -25.760 -0.214 1.00 92.81 102 PRO A CA 1
ATOM 741 C C . PRO A 1 102 ? 28.799 -26.098 -0.785 1.00 92.81 102 PRO A C 1
ATOM 743 O O . PRO A 1 102 ? 28.622 -27.115 -1.466 1.00 92.81 102 PRO A O 1
ATOM 746 N N . HIS A 1 103 ? 27.817 -25.257 -0.487 1.00 94.56 103 HIS A N 1
ATOM 747 C CA . HIS A 1 103 ? 26.426 -25.434 -0.890 1.00 94.56 103 HIS A CA 1
ATOM 748 C C . HIS A 1 103 ? 25.721 -24.085 -1.014 1.00 94.56 103 HIS A C 1
ATOM 750 O O . HIS A 1 103 ? 26.286 -23.046 -0.685 1.00 94.56 103 HIS A O 1
ATOM 756 N N . PHE A 1 104 ? 24.495 -24.098 -1.529 1.00 93.94 104 PHE A N 1
ATOM 757 C CA . PHE A 1 104 ? 23.629 -22.926 -1.526 1.00 93.94 104 PHE A CA 1
ATOM 758 C C . PHE A 1 104 ? 22.156 -23.313 -1.390 1.00 93.94 104 PHE A C 1
ATOM 760 O O . PHE A 1 104 ? 21.750 -24.447 -1.677 1.00 93.94 104 PHE A O 1
ATOM 767 N N . HIS A 1 105 ? 21.361 -22.320 -0.998 1.00 94.50 105 HIS A N 1
ATOM 768 C CA . HIS A 1 105 ? 19.911 -22.397 -0.884 1.00 94.50 105 HIS A CA 1
ATOM 769 C C . HIS A 1 105 ? 19.279 -21.566 -2.014 1.00 94.50 105 HIS A C 1
ATOM 771 O O . HIS A 1 105 ? 19.402 -20.339 -2.009 1.00 94.50 105 HIS A O 1
ATOM 777 N N . PRO A 1 106 ? 18.640 -22.190 -3.025 1.00 85.62 106 PRO A N 1
ATOM 778 C CA . PRO A 1 106 ? 18.096 -21.462 -4.173 1.00 85.62 106 PRO A CA 1
ATOM 779 C C . PRO A 1 106 ? 16.913 -20.560 -3.805 1.00 85.62 106 PRO A C 1
ATOM 781 O O . PRO A 1 106 ? 16.640 -19.598 -4.520 1.00 85.62 106 PRO A O 1
ATOM 784 N N . ARG A 1 107 ? 16.200 -20.868 -2.714 1.00 89.94 107 ARG A N 1
ATOM 785 C CA . ARG A 1 107 ? 14.964 -20.172 -2.329 1.00 89.94 107 ARG A CA 1
ATOM 786 C C . ARG A 1 107 ? 15.074 -19.351 -1.048 1.00 89.94 107 ARG A C 1
ATOM 788 O O . ARG A 1 107 ? 14.148 -18.609 -0.760 1.00 89.94 107 ARG A O 1
ATOM 795 N N . ALA A 1 108 ? 16.189 -19.410 -0.316 1.00 90.44 108 ALA A N 1
ATOM 796 C CA . ALA A 1 108 ? 16.332 -18.685 0.946 1.00 90.44 108 ALA A CA 1
ATOM 797 C C . ALA A 1 108 ? 17.702 -18.036 1.145 1.00 90.44 108 ALA A C 1
ATOM 799 O O . ALA A 1 108 ? 18.721 -18.565 0.713 1.00 90.44 108 ALA A O 1
ATOM 800 N N . THR A 1 109 ? 17.690 -16.900 1.835 1.00 94.81 109 THR A N 1
ATOM 801 C CA . THR A 1 109 ? 18.830 -16.359 2.582 1.00 94.81 109 THR A CA 1
ATOM 802 C C . THR A 1 109 ? 18.935 -17.129 3.893 1.00 94.81 109 THR A C 1
ATOM 804 O O . THR A 1 109 ? 17.903 -17.414 4.503 1.00 94.81 109 THR A O 1
ATOM 807 N N . GLU A 1 110 ? 20.154 -17.438 4.326 1.00 97.06 110 GLU A N 1
ATOM 808 C CA . GLU A 1 110 ? 20.426 -18.089 5.610 1.00 97.06 110 GLU A CA 1
ATOM 809 C C . GLU A 1 110 ? 21.068 -17.104 6.590 1.00 97.06 110 GLU A C 1
ATOM 811 O O . GLU A 1 110 ? 21.943 -16.324 6.216 1.00 97.06 110 GLU A O 1
ATOM 816 N N . VAL A 1 111 ? 20.660 -17.161 7.854 1.00 97.12 111 VAL A N 1
ATOM 817 C CA . VAL A 1 111 ? 21.346 -16.510 8.972 1.00 97.12 111 VAL A CA 1
ATOM 818 C C . VAL A 1 111 ? 21.792 -17.589 9.949 1.00 97.12 111 VAL A C 1
ATOM 820 O O . VAL A 1 111 ? 20.961 -18.282 10.528 1.00 97.12 111 VAL A O 1
ATOM 823 N N . ALA A 1 112 ? 23.099 -17.725 10.140 1.00 95.88 112 ALA A N 1
ATOM 824 C CA . ALA A 1 112 ? 23.701 -18.707 11.030 1.00 95.88 112 ALA A CA 1
ATOM 825 C C . ALA A 1 112 ? 24.201 -18.051 12.316 1.00 95.88 112 ALA A C 1
ATOM 827 O O . ALA A 1 112 ? 25.072 -17.184 12.276 1.00 95.88 112 ALA A O 1
ATOM 828 N N . TYR A 1 113 ? 23.680 -18.506 13.452 1.00 97.25 113 TYR A N 1
ATOM 829 C CA . TYR A 1 113 ? 24.121 -18.151 14.798 1.00 97.25 113 TYR A CA 1
ATOM 830 C C . TYR A 1 113 ? 24.991 -19.266 15.382 1.00 97.25 113 TYR A C 1
ATOM 832 O O . TYR A 1 113 ? 24.569 -20.425 15.431 1.00 97.25 113 TYR A O 1
ATOM 840 N N . VAL A 1 114 ? 26.189 -18.933 15.862 1.00 97.44 114 VAL A N 1
ATOM 841 C CA . VAL A 1 114 ? 27.071 -19.902 16.526 1.00 97.44 114 VAL A CA 1
ATOM 842 C C . VAL A 1 114 ? 26.665 -20.046 17.991 1.00 97.44 114 VAL A C 1
ATOM 844 O O . VAL A 1 114 ? 26.917 -19.171 18.821 1.00 97.44 114 VAL A O 1
ATOM 847 N N . LEU A 1 115 ? 26.063 -21.187 18.322 1.00 95.44 115 LEU A N 1
ATOM 848 C CA . LEU A 1 115 ? 25.626 -21.519 19.677 1.00 95.44 115 LEU A CA 1
ATOM 849 C C . LEU A 1 115 ? 26.800 -21.952 20.569 1.00 95.44 115 LEU A C 1
ATOM 851 O O . LEU A 1 115 ? 26.845 -21.615 21.754 1.00 95.44 115 LEU A O 1
ATOM 855 N N . GLU A 1 116 ? 27.757 -22.694 20.008 1.00 95.00 116 GLU A N 1
ATOM 856 C CA . GLU A 1 116 ? 28.940 -23.190 20.718 1.00 95.00 116 GLU A CA 1
ATOM 857 C C . GLU A 1 116 ? 30.097 -23.470 19.745 1.00 95.00 116 GLU A C 1
ATOM 859 O O . GLU A 1 116 ? 29.870 -23.836 18.593 1.00 95.00 116 GLU A O 1
ATOM 864 N N . GLY A 1 117 ? 31.341 -23.349 20.218 1.00 95.25 117 GLY A N 1
ATOM 865 C CA . GLY A 1 117 ? 32.548 -23.692 19.458 1.00 95.25 117 GLY A CA 1
ATOM 866 C C . GLY A 1 117 ? 33.081 -22.561 18.573 1.00 95.25 117 GLY A C 1
ATOM 867 O O . GLY A 1 117 ? 32.791 -21.387 18.809 1.00 95.25 117 GLY A O 1
ATOM 868 N N . LYS A 1 118 ? 33.921 -22.921 17.591 1.00 96.06 118 LYS A N 1
ATOM 869 C CA . LYS A 1 118 ? 34.538 -21.988 16.633 1.00 96.06 118 LYS A CA 1
ATOM 870 C C . LYS A 1 118 ? 34.373 -22.496 15.206 1.00 96.06 118 LYS A C 1
ATOM 872 O O . LYS A 1 118 ? 34.876 -23.566 14.868 1.00 96.06 118 LYS A O 1
ATOM 877 N N . ILE A 1 119 ? 33.715 -21.715 14.357 1.00 97.88 119 ILE A N 1
ATOM 878 C CA . ILE A 1 119 ? 33.395 -22.105 12.983 1.00 97.88 119 ILE A CA 1
ATOM 879 C C . ILE A 1 119 ? 34.064 -21.143 12.008 1.00 97.88 119 ILE A C 1
ATOM 881 O O . ILE A 1 119 ? 33.730 -19.966 11.966 1.00 97.88 119 ILE A O 1
ATOM 885 N N . TYR A 1 120 ? 34.954 -21.639 11.154 1.00 97.81 120 TYR A N 1
ATOM 886 C CA . TYR A 1 120 ? 35.339 -20.913 9.951 1.00 97.81 120 TYR A CA 1
ATOM 887 C C . TYR A 1 120 ? 34.190 -20.955 8.946 1.00 97.81 120 TYR A C 1
ATOM 889 O O . TYR A 1 120 ? 33.816 -22.026 8.468 1.00 97.81 120 TYR A O 1
ATOM 897 N N . SER A 1 121 ? 33.616 -19.794 8.656 1.00 97.50 121 SER A N 1
ATOM 898 C CA . SER A 1 121 ? 32.399 -19.657 7.866 1.00 97.50 121 SER A CA 1
ATOM 899 C C . SER A 1 121 ? 32.560 -18.571 6.811 1.00 97.50 121 SER A C 1
ATOM 901 O O . SER A 1 121 ? 33.173 -17.534 7.080 1.00 97.50 121 SER A O 1
ATOM 903 N N . GLY A 1 122 ? 32.009 -18.783 5.615 1.00 96.19 122 GLY A N 1
ATOM 904 C CA . GLY A 1 122 ? 32.073 -17.785 4.553 1.00 96.19 122 GLY A CA 1
ATOM 905 C C . GLY A 1 122 ? 31.272 -18.105 3.301 1.00 96.19 122 GLY A C 1
ATOM 906 O O . GLY A 1 122 ? 30.811 -19.227 3.112 1.00 96.19 122 GLY A O 1
ATOM 907 N N . PHE A 1 123 ? 31.129 -17.104 2.431 1.00 98.00 123 PHE A N 1
ATOM 908 C CA . PHE A 1 123 ? 30.496 -17.229 1.115 1.00 98.00 123 PHE A CA 1
ATOM 909 C C . PHE A 1 123 ? 31.336 -16.593 0.006 1.00 98.00 123 PHE A C 1
ATOM 911 O O . PHE A 1 123 ? 32.267 -15.825 0.264 1.00 98.00 123 PHE A O 1
ATOM 918 N N . VAL A 1 124 ? 30.998 -16.928 -1.239 1.00 91.88 124 VAL A N 1
ATOM 919 C CA . VAL A 1 124 ? 31.654 -16.420 -2.450 1.00 91.88 124 VAL A CA 1
ATOM 920 C C . VAL A 1 124 ? 30.643 -15.641 -3.291 1.00 91.88 124 VAL A C 1
ATOM 922 O O . VAL A 1 124 ? 29.557 -16.145 -3.577 1.00 91.88 124 VAL A O 1
ATOM 925 N N . ASP A 1 125 ? 30.982 -14.407 -3.672 1.00 90.69 125 ASP A N 1
ATOM 926 C CA . ASP A 1 125 ? 30.132 -13.581 -4.539 1.00 90.69 125 ASP A CA 1
ATOM 927 C C . ASP A 1 125 ? 30.314 -13.901 -6.036 1.00 90.69 125 ASP A C 1
ATOM 929 O O . ASP A 1 125 ? 31.177 -14.679 -6.447 1.00 90.69 125 ASP A O 1
ATOM 933 N N . THR A 1 126 ? 29.515 -13.260 -6.891 1.00 86.38 126 THR A N 1
ATOM 934 C CA . THR A 1 126 ? 29.566 -13.454 -8.352 1.00 86.38 126 THR A CA 1
ATOM 935 C C . THR A 1 126 ? 30.840 -12.910 -9.011 1.00 86.38 126 THR A C 1
ATOM 937 O O . THR A 1 126 ? 31.033 -13.101 -10.210 1.00 86.38 126 THR A O 1
ATOM 940 N N . LYS A 1 127 ? 31.709 -12.220 -8.260 1.00 90.19 127 LYS A N 1
ATOM 941 C CA . LYS A 1 127 ? 33.035 -11.757 -8.696 1.00 90.19 127 LYS A CA 1
ATOM 942 C C . LYS A 1 127 ? 34.149 -12.689 -8.206 1.00 90.19 127 LYS A C 1
ATOM 944 O O . LYS A 1 127 ? 35.321 -12.341 -8.330 1.00 90.19 127 LYS A O 1
ATOM 949 N N . ASN A 1 128 ? 33.796 -13.859 -7.668 1.00 84.19 128 ASN A N 1
ATOM 950 C CA . ASN A 1 128 ? 34.704 -14.817 -7.037 1.00 84.19 128 ASN A CA 1
ATOM 951 C C . ASN A 1 128 ? 35.434 -14.255 -5.803 1.00 84.19 128 ASN A C 1
ATOM 953 O O . ASN A 1 128 ? 36.487 -14.769 -5.420 1.00 84.19 128 ASN A O 1
ATOM 957 N N . LYS A 1 129 ? 34.905 -13.202 -5.165 1.00 94.06 129 LYS A N 1
ATOM 958 C CA . LYS A 1 129 ? 35.457 -12.667 -3.918 1.00 94.06 129 LYS A CA 1
ATOM 959 C C . LYS A 1 129 ? 34.925 -13.472 -2.733 1.00 94.06 129 LYS A C 1
ATOM 961 O O . LYS A 1 129 ? 33.720 -13.685 -2.610 1.00 94.06 129 LYS A O 1
ATOM 966 N N . VAL A 1 130 ? 35.832 -13.883 -1.846 1.00 94.81 130 VAL A N 1
ATOM 967 C CA . VAL A 1 130 ? 35.510 -14.631 -0.622 1.00 94.81 130 VAL A CA 1
ATOM 968 C C . VAL A 1 130 ? 35.279 -13.670 0.541 1.00 94.81 130 VAL A C 1
ATOM 970 O O . VAL A 1 130 ? 36.114 -12.807 0.819 1.00 94.81 130 VAL A O 1
ATOM 973 N N . PHE A 1 131 ? 34.168 -13.859 1.246 1.00 96.50 131 PHE A N 1
ATOM 974 C CA . PHE A 1 131 ? 33.846 -13.191 2.503 1.00 96.50 131 PHE A CA 1
ATOM 975 C C . PHE A 1 131 ? 33.773 -14.259 3.592 1.00 96.50 131 PHE A C 1
ATOM 977 O O . PHE A 1 131 ? 32.800 -15.007 3.647 1.00 96.50 131 PHE A O 1
ATOM 984 N N . ALA A 1 132 ? 34.814 -14.374 4.421 1.00 96.56 132 ALA A N 1
ATOM 985 C CA . ALA A 1 132 ? 34.915 -15.428 5.429 1.00 96.56 132 ALA A CA 1
ATOM 986 C C . ALA A 1 132 ? 35.580 -14.936 6.721 1.00 96.56 132 ALA A C 1
ATOM 988 O O . ALA A 1 132 ? 36.482 -14.097 6.677 1.00 96.56 132 ALA A O 1
ATOM 989 N N . LYS A 1 133 ? 35.159 -15.490 7.860 1.00 96.75 133 LYS A N 1
ATOM 990 C CA . LYS A 1 133 ? 35.713 -15.222 9.197 1.00 96.75 133 LYS A CA 1
ATOM 991 C C . LYS A 1 133 ? 35.614 -16.492 10.052 1.00 96.75 133 LYS A C 1
ATOM 993 O O . LYS A 1 133 ? 34.753 -17.336 9.816 1.00 96.75 133 LYS A O 1
ATOM 998 N N . VAL A 1 134 ? 36.492 -16.633 11.047 1.00 97.88 134 VAL A N 1
ATOM 999 C CA . VAL A 1 134 ? 36.255 -17.568 12.158 1.00 97.88 134 VAL A CA 1
ATOM 1000 C C . VAL A 1 134 ? 35.250 -16.921 13.104 1.00 97.88 134 VAL A C 1
ATOM 1002 O O . VAL A 1 134 ? 35.543 -15.876 13.677 1.00 97.88 134 VAL A O 1
ATOM 1005 N N . LEU A 1 135 ? 34.077 -17.533 13.205 1.00 96.94 135 LEU A N 1
ATOM 1006 C CA . LEU A 1 135 ? 32.984 -17.136 14.075 1.00 96.94 135 LEU A CA 1
ATOM 1007 C C . LEU A 1 135 ? 33.090 -17.864 15.418 1.00 96.94 135 LEU A C 1
ATOM 1009 O O . LEU A 1 135 ? 33.303 -19.080 15.456 1.00 96.94 135 LEU A O 1
ATOM 1013 N N . GLU A 1 136 ? 32.918 -17.130 16.507 1.00 95.00 136 GLU A N 1
ATOM 1014 C CA . GLU A 1 136 ? 32.892 -17.629 17.879 1.00 95.00 136 GLU A CA 1
ATOM 1015 C C . GLU A 1 136 ? 31.466 -17.630 18.449 1.00 95.00 136 GLU A C 1
ATOM 1017 O O . GLU A 1 136 ? 30.529 -17.092 17.857 1.00 95.00 136 GLU A O 1
ATOM 1022 N N . LYS A 1 137 ? 31.287 -18.262 19.614 1.00 96.31 137 LYS A N 1
ATOM 1023 C CA . LYS A 1 137 ? 29.998 -18.319 20.314 1.00 96.31 137 LYS A CA 1
ATOM 1024 C C . LYS A 1 137 ? 29.373 -16.925 20.442 1.00 96.31 137 LYS A C 1
ATOM 1026 O O . LYS A 1 137 ? 29.987 -16.018 20.995 1.00 96.31 137 LYS A O 1
ATOM 1031 N N . GLY A 1 138 ? 28.117 -16.805 20.020 1.00 93.25 138 GLY A N 1
ATOM 1032 C CA . GLY A 1 138 ? 27.356 -15.558 20.056 1.00 93.25 138 GLY A CA 1
ATOM 1033 C C . GLY A 1 138 ? 27.419 -14.748 18.761 1.00 93.25 138 GLY A C 1
ATOM 1034 O O . GLY A 1 138 ? 26.590 -13.860 18.580 1.00 93.25 138 GLY A O 1
ATOM 1035 N N . GLU A 1 139 ? 28.343 -15.054 17.846 1.00 96.31 139 GLU A N 1
ATOM 1036 C CA . GLU A 1 139 ? 28.429 -14.370 16.558 1.00 96.31 139 GLU A CA 1
ATOM 1037 C C . GLU A 1 139 ? 27.420 -14.930 15.541 1.00 96.31 139 GLU A C 1
ATOM 1039 O O . GLU A 1 139 ? 27.054 -16.111 15.551 1.00 96.31 139 GLU A O 1
ATOM 1044 N N . VAL A 1 140 ? 26.982 -14.049 14.640 1.00 94.94 140 VAL A N 1
ATOM 1045 C CA . VAL A 1 140 ? 26.023 -14.332 13.569 1.00 94.94 140 VAL A CA 1
ATOM 1046 C C . VAL A 1 140 ? 26.655 -14.009 12.220 1.00 94.94 140 VAL A C 1
ATOM 1048 O O . VAL A 1 140 ? 27.330 -12.991 12.075 1.00 94.94 140 VAL A O 1
ATOM 1051 N N . MET A 1 141 ? 26.396 -14.837 11.210 1.00 97.00 141 MET A N 1
ATOM 1052 C CA . MET A 1 141 ? 26.749 -14.555 9.820 1.00 97.00 141 MET A CA 1
ATOM 1053 C C . MET A 1 141 ? 25.554 -14.774 8.897 1.00 97.00 141 MET A C 1
ATOM 1055 O O . MET A 1 141 ? 24.782 -15.711 9.075 1.00 97.00 141 MET A O 1
ATOM 1059 N N . VAL A 1 142 ? 25.416 -13.906 7.895 1.00 96.88 142 VAL A N 1
ATOM 1060 C CA . VAL A 1 142 ? 24.383 -14.001 6.858 1.00 96.88 142 VAL A CA 1
ATOM 1061 C C . VAL A 1 142 ? 24.973 -14.550 5.560 1.00 96.88 142 VAL A C 1
ATOM 1063 O O . VAL A 1 142 ? 26.060 -14.145 5.142 1.00 96.88 142 VAL A O 1
ATOM 1066 N N . PHE A 1 143 ? 24.229 -15.432 4.897 1.00 96.44 143 PHE A N 1
ATOM 1067 C CA . PHE A 1 143 ? 24.542 -15.972 3.578 1.00 96.44 143 PHE A CA 1
ATOM 1068 C C . PHE A 1 143 ? 23.437 -15.580 2.588 1.00 96.44 143 PHE A C 1
ATOM 1070 O O . PHE A 1 143 ? 22.292 -16.026 2.732 1.00 96.44 143 PHE A O 1
ATOM 1077 N N . PRO A 1 144 ? 23.739 -14.740 1.582 1.00 95.44 144 PRO A N 1
ATOM 1078 C CA . PRO A 1 144 ? 22.737 -14.305 0.615 1.00 95.44 144 PRO A CA 1
ATOM 1079 C C . PRO A 1 144 ? 22.151 -15.465 -0.200 1.00 95.44 144 PRO A C 1
ATOM 1081 O O . PRO A 1 144 ? 22.862 -16.396 -0.590 1.00 95.44 144 PRO A O 1
ATOM 1084 N N . ARG A 1 145 ? 20.851 -15.370 -0.504 1.00 95.00 145 ARG A N 1
ATOM 1085 C CA . ARG A 1 145 ? 20.115 -16.345 -1.320 1.00 95.00 145 ARG A CA 1
ATOM 1086 C C . ARG A 1 145 ? 20.859 -16.697 -2.608 1.00 95.00 145 ARG A C 1
ATOM 1088 O O . ARG A 1 145 ? 21.260 -15.817 -3.365 1.00 95.00 145 ARG A O 1
ATOM 1095 N N . GLY A 1 146 ? 21.000 -17.995 -2.869 1.00 90.31 146 GLY A N 1
ATOM 1096 C CA . GLY A 1 146 ? 21.617 -18.513 -4.090 1.00 90.31 146 GLY A CA 1
ATOM 1097 C C . GLY A 1 146 ? 23.147 -18.434 -4.157 1.00 90.31 146 GLY A C 1
ATOM 1098 O O . GLY A 1 146 ? 23.708 -18.933 -5.130 1.00 90.31 146 GLY A O 1
ATOM 1099 N N . LEU A 1 147 ? 23.837 -17.860 -3.161 1.00 94.31 147 LEU A N 1
ATOM 1100 C CA . LEU A 1 147 ? 25.302 -17.822 -3.146 1.00 94.31 147 LEU A CA 1
ATOM 1101 C C . LEU A 1 147 ? 25.907 -19.057 -2.475 1.00 94.31 147 LEU A C 1
ATOM 1103 O O . LEU A 1 147 ? 25.410 -19.559 -1.462 1.00 94.31 147 LEU A O 1
ATOM 1107 N N . VAL A 1 148 ? 27.018 -19.529 -3.049 1.00 94.44 148 VAL A N 1
ATOM 1108 C CA . VAL A 1 148 ? 27.782 -20.656 -2.510 1.00 94.44 148 VAL A CA 1
ATOM 1109 C C . VAL A 1 148 ? 28.466 -20.232 -1.219 1.00 94.44 148 VAL A C 1
ATOM 1111 O O . VAL A 1 148 ? 29.217 -19.255 -1.196 1.00 94.44 148 VAL A O 1
ATOM 1114 N N . HIS A 1 149 ? 28.241 -20.997 -0.161 1.00 97.44 149 HIS A N 1
ATOM 1115 C CA . HIS A 1 149 ? 28.826 -20.773 1.151 1.00 97.44 149 HIS A CA 1
ATOM 1116 C C . HIS A 1 149 ? 29.209 -22.095 1.825 1.00 97.44 149 HIS A C 1
ATOM 1118 O O . HIS A 1 149 ? 28.864 -23.178 1.345 1.00 97.44 149 HIS A O 1
ATOM 1124 N N . PHE A 1 150 ? 30.014 -22.006 2.881 1.00 96.38 150 PHE A N 1
ATOM 1125 C CA . PHE A 1 150 ? 30.671 -23.142 3.526 1.00 96.38 150 PHE A CA 1
ATOM 1126 C C . PHE A 1 150 ? 30.901 -22.880 5.016 1.00 96.38 150 PHE A C 1
ATOM 1128 O O . PHE A 1 150 ? 31.067 -21.731 5.431 1.00 96.38 150 PHE A O 1
ATOM 1135 N N . GLN A 1 151 ? 30.973 -23.954 5.807 1.00 97.06 151 GLN A N 1
ATOM 1136 C CA . GLN A 1 151 ? 31.299 -23.894 7.232 1.00 97.06 151 GLN A CA 1
ATOM 1137 C C . GLN A 1 151 ? 32.210 -25.058 7.641 1.00 97.06 151 GLN A C 1
ATOM 1139 O O . GLN A 1 151 ? 32.019 -26.194 7.206 1.00 97.06 151 GLN A O 1
ATOM 1144 N N . MET A 1 152 ? 33.182 -24.794 8.510 1.00 96.94 152 MET A N 1
ATOM 1145 C CA . MET A 1 152 ? 34.091 -25.797 9.064 1.00 96.94 152 MET A CA 1
ATOM 1146 C C . MET A 1 152 ? 34.374 -25.510 10.535 1.00 96.94 152 MET A C 1
ATOM 1148 O O . MET A 1 152 ? 34.706 -24.383 10.894 1.00 96.94 152 MET A O 1
ATOM 1152 N N . ASN A 1 153 ? 34.309 -26.531 11.385 1.00 97.62 153 ASN A N 1
ATOM 1153 C CA . ASN A 1 153 ? 34.759 -26.408 12.765 1.00 97.62 153 ASN A CA 1
ATOM 1154 C C . ASN A 1 153 ? 36.289 -26.397 12.823 1.00 97.62 153 ASN A C 1
ATOM 1156 O O . ASN A 1 153 ? 36.939 -27.383 12.480 1.00 97.62 153 ASN A O 1
ATOM 1160 N N . VAL A 1 154 ? 36.847 -25.273 13.267 1.00 96.81 154 VAL A N 1
ATOM 1161 C CA . VAL A 1 154 ? 38.297 -25.057 13.402 1.00 96.81 154 VAL A CA 1
ATOM 1162 C C . VAL A 1 154 ? 38.761 -25.082 14.859 1.00 96.81 154 VAL A C 1
ATOM 1164 O O . VAL A 1 154 ? 39.933 -24.839 15.131 1.00 96.81 154 VAL A O 1
ATOM 1167 N N . GLY A 1 155 ? 37.850 -25.338 15.800 1.00 92.94 155 GLY A N 1
ATOM 1168 C CA . GLY A 1 155 ? 38.177 -25.539 17.206 1.00 92.94 155 GLY A CA 1
ATOM 1169 C C . GLY A 1 155 ? 38.469 -27.003 17.547 1.00 92.94 155 GLY A C 1
ATOM 1170 O O . GLY A 1 155 ? 38.056 -27.926 16.848 1.00 92.94 155 GLY A O 1
ATOM 1171 N N . ASP A 1 156 ? 39.111 -27.210 18.698 1.00 93.31 156 ASP A N 1
ATOM 1172 C CA . ASP A 1 156 ? 39.459 -28.543 19.222 1.00 93.31 156 ASP A CA 1
ATOM 1173 C C . ASP A 1 156 ? 38.279 -29.261 19.906 1.00 93.31 156 ASP A C 1
ATOM 1175 O O . ASP A 1 156 ? 38.406 -30.382 20.401 1.00 93.31 156 ASP A O 1
ATOM 1179 N N . LYS A 1 157 ? 37.120 -28.601 19.983 1.00 92.88 157 LYS A N 1
ATOM 1180 C CA . LYS A 1 157 ? 35.888 -29.103 20.605 1.00 92.88 157 LYS A CA 1
ATOM 1181 C C . LYS A 1 157 ? 34.745 -29.095 19.586 1.00 92.88 157 LYS A C 1
ATOM 1183 O O . LYS A 1 157 ? 34.813 -28.329 18.623 1.00 92.88 157 LYS A O 1
ATOM 1188 N N . PRO A 1 158 ? 33.688 -29.905 19.782 1.00 94.62 158 PRO A N 1
ATOM 1189 C CA . PRO A 1 158 ? 32.495 -29.834 18.948 1.00 94.62 158 PRO A CA 1
ATOM 1190 C C . PRO A 1 158 ? 31.897 -28.423 18.913 1.00 94.62 158 PRO A C 1
ATOM 1192 O O . PRO A 1 158 ? 31.965 -27.690 19.900 1.00 94.62 158 PRO A O 1
ATOM 1195 N N . ALA A 1 159 ? 31.308 -28.062 17.780 1.00 96.75 159 ALA A N 1
ATOM 1196 C CA . ALA A 1 159 ? 30.688 -26.763 17.559 1.00 96.75 159 ALA A CA 1
ATOM 1197 C C . ALA A 1 159 ? 29.233 -26.930 17.111 1.00 96.75 159 ALA A C 1
ATOM 1199 O O . ALA A 1 159 ? 28.888 -27.930 16.486 1.00 96.75 159 ALA A O 1
ATOM 1200 N N . THR A 1 160 ? 28.380 -25.959 17.427 1.00 96.69 160 THR A N 1
ATOM 1201 C CA . THR A 1 160 ? 26.953 -25.987 17.083 1.00 96.69 160 THR A CA 1
ATOM 1202 C C . THR A 1 160 ? 26.532 -24.661 16.475 1.00 96.69 160 THR A C 1
ATOM 1204 O O . THR A 1 160 ? 26.827 -23.598 17.021 1.00 96.69 160 THR A O 1
ATOM 1207 N N . ILE A 1 161 ? 25.794 -24.733 15.372 1.00 96.50 161 ILE A N 1
ATOM 1208 C CA . ILE A 1 161 ? 25.196 -23.598 14.676 1.00 96.50 161 ILE A CA 1
ATOM 1209 C C . ILE A 1 161 ? 23.680 -23.791 14.621 1.00 96.50 161 ILE A C 1
ATOM 1211 O O . ILE A 1 161 ? 23.192 -24.901 14.388 1.00 96.50 161 ILE A O 1
ATOM 1215 N N . LEU A 1 162 ? 22.942 -22.699 14.798 1.00 96.81 162 LEU A N 1
ATOM 1216 C CA . LEU A 1 162 ? 21.529 -22.602 14.449 1.00 96.81 162 LEU A CA 1
ATOM 1217 C C . LEU A 1 162 ? 21.394 -21.721 13.206 1.00 96.81 162 LEU A C 1
ATOM 1219 O O . LEU A 1 162 ? 21.714 -20.536 13.254 1.00 96.81 162 LEU A O 1
ATOM 1223 N N . GLY A 1 163 ? 20.953 -22.309 12.098 1.00 95.00 163 GLY A N 1
ATOM 1224 C CA . GLY A 1 163 ? 20.643 -21.590 10.865 1.00 95.00 163 GLY A CA 1
ATOM 1225 C C . GLY A 1 163 ? 19.152 -21.281 10.780 1.00 95.00 163 GLY A C 1
ATOM 1226 O O . GLY A 1 163 ? 18.336 -22.149 11.082 1.00 95.00 163 GLY A O 1
ATOM 1227 N N . SER A 1 164 ? 18.783 -20.075 10.365 1.00 96.31 164 SER A N 1
ATOM 1228 C CA . SER A 1 164 ? 17.408 -19.700 10.025 1.00 96.31 164 SER A CA 1
ATOM 1229 C C . SER A 1 164 ? 17.315 -19.266 8.569 1.00 96.31 164 SER A C 1
ATOM 1231 O O . SER A 1 164 ? 18.264 -18.714 8.011 1.00 96.31 164 SER A O 1
ATOM 1233 N N . PHE A 1 165 ? 16.172 -19.528 7.944 1.00 95.50 165 PHE A N 1
ATOM 1234 C CA . PHE A 1 165 ? 15.945 -19.266 6.529 1.00 95.50 165 PHE A CA 1
ATOM 1235 C C . PHE A 1 165 ? 14.677 -18.448 6.332 1.00 95.50 165 PHE A C 1
ATOM 1237 O O . PHE A 1 165 ? 13.659 -18.738 6.955 1.00 95.50 165 PHE A O 1
ATOM 1244 N N . ASN A 1 166 ? 14.703 -17.502 5.392 1.00 90.75 166 ASN A N 1
ATOM 1245 C CA . ASN A 1 166 ? 13.513 -16.750 4.965 1.00 90.75 166 ASN A CA 1
ATOM 1246 C C . ASN A 1 166 ? 12.704 -17.472 3.867 1.00 90.75 166 ASN A C 1
ATOM 1248 O O . ASN A 1 166 ? 12.260 -16.856 2.897 1.00 90.75 166 ASN A O 1
ATOM 1252 N N . SER A 1 167 ? 12.609 -18.795 3.989 1.00 87.56 167 SER A N 1
ATOM 1253 C CA . SER A 1 167 ? 11.642 -19.632 3.283 1.00 87.56 167 SER A CA 1
ATOM 1254 C C . SER A 1 167 ? 11.397 -20.890 4.117 1.00 87.56 167 SER A C 1
ATOM 1256 O O . SER A 1 167 ? 12.331 -21.453 4.698 1.00 87.56 167 SER A O 1
ATOM 1258 N N . GLU A 1 168 ? 10.157 -21.369 4.148 1.00 83.31 168 GLU A N 1
ATOM 1259 C CA . GLU A 1 168 ? 9.774 -22.635 4.798 1.00 83.31 168 GLU A CA 1
ATOM 1260 C C . GLU A 1 168 ? 10.344 -23.866 4.088 1.00 83.31 168 GLU A C 1
ATOM 1262 O O . GLU A 1 168 ? 10.454 -24.950 4.668 1.00 83.31 168 GLU A O 1
ATOM 1267 N N . ASN A 1 169 ? 10.758 -23.685 2.831 1.00 84.81 169 ASN A N 1
ATOM 1268 C CA . ASN A 1 169 ? 11.441 -24.692 2.046 1.00 84.81 169 ASN A CA 1
ATOM 1269 C C . ASN A 1 169 ? 12.637 -24.071 1.306 1.00 84.81 169 ASN A C 1
ATOM 1271 O O . ASN A 1 169 ? 12.550 -23.805 0.104 1.00 84.81 169 ASN A O 1
ATOM 1275 N N . PRO A 1 170 ? 13.794 -23.906 1.966 1.00 86.19 170 PRO A N 1
ATOM 1276 C CA . PRO A 1 170 ? 14.933 -23.169 1.414 1.00 86.19 170 PRO A CA 1
ATOM 1277 C C . PRO A 1 170 ? 15.554 -23.840 0.176 1.00 86.19 170 PRO A C 1
ATOM 1279 O O . PRO A 1 170 ? 16.194 -23.179 -0.650 1.00 86.19 170 PRO A O 1
ATOM 1282 N N . GLY A 1 171 ? 15.341 -25.155 0.022 1.00 86.94 171 GLY A N 1
ATOM 1283 C CA . GLY A 1 171 ? 16.039 -25.999 -0.951 1.00 86.94 171 GLY A CA 1
ATOM 1284 C C . GLY A 1 171 ? 17.516 -26.142 -0.595 1.00 86.94 171 GLY A C 1
ATOM 1285 O O . GLY A 1 171 ? 18.053 -25.307 0.109 1.00 86.94 171 GLY A O 1
ATOM 1286 N N . LEU A 1 172 ? 18.198 -27.188 -1.048 1.00 87.81 172 LEU A N 1
ATOM 1287 C CA . LEU A 1 172 ? 19.612 -27.393 -0.720 1.00 87.81 172 LEU A CA 1
ATOM 1288 C C . LEU A 1 172 ? 20.336 -27.990 -1.918 1.00 87.81 172 LEU A C 1
ATOM 1290 O O . LEU A 1 172 ? 19.951 -29.052 -2.405 1.00 87.81 172 LEU A O 1
ATOM 1294 N N . MET A 1 173 ? 21.405 -27.334 -2.363 1.00 85.75 173 MET A N 1
ATOM 1295 C CA . MET A 1 173 ? 22.283 -27.860 -3.402 1.00 85.75 173 MET A CA 1
ATOM 1296 C C . MET A 1 173 ? 23.728 -27.893 -2.909 1.00 85.75 173 MET A C 1
ATOM 1298 O O . MET A 1 173 ? 24.382 -26.860 -2.810 1.00 85.75 173 MET A O 1
ATOM 1302 N N . LYS A 1 174 ? 24.237 -29.096 -2.613 1.00 86.62 174 LYS A N 1
ATOM 1303 C CA . LYS A 1 174 ? 25.642 -29.323 -2.240 1.00 86.62 174 LYS A CA 1
ATOM 1304 C C . LYS A 1 174 ? 26.495 -29.433 -3.496 1.00 86.62 174 LYS A C 1
ATOM 1306 O O . LYS A 1 174 ? 26.297 -30.359 -4.281 1.00 86.62 174 LYS A O 1
ATOM 1311 N N . ILE A 1 175 ? 27.466 -28.540 -3.665 1.00 87.69 175 ILE A N 1
ATOM 1312 C CA . ILE A 1 175 ? 28.278 -28.449 -4.885 1.00 87.69 175 ILE A CA 1
ATOM 1313 C C . ILE A 1 175 ? 29.013 -29.762 -5.201 1.00 87.69 175 ILE A C 1
ATOM 1315 O O . ILE A 1 175 ? 28.887 -30.228 -6.333 1.00 87.69 175 ILE A O 1
ATOM 1319 N N . PRO A 1 176 ? 29.696 -30.444 -4.254 1.00 83.56 176 PRO A N 1
ATOM 1320 C CA . PRO A 1 176 ? 30.379 -31.700 -4.577 1.00 83.56 176 PRO A CA 1
ATOM 1321 C C . PRO A 1 176 ? 29.432 -32.787 -5.103 1.00 83.56 176 PRO A C 1
ATOM 1323 O O . PRO A 1 176 ? 29.759 -33.484 -6.060 1.00 83.56 176 PRO A O 1
ATOM 1326 N N . ALA A 1 177 ? 28.232 -32.897 -4.526 1.00 82.19 177 ALA A N 1
ATOM 1327 C CA . ALA A 1 177 ? 27.235 -33.874 -4.958 1.00 82.19 177 ALA A CA 1
ATOM 1328 C C . ALA A 1 177 ? 26.609 -33.481 -6.307 1.00 82.19 177 ALA A C 1
ATOM 1330 O O . ALA A 1 177 ? 26.444 -34.324 -7.184 1.00 82.19 177 ALA A O 1
ATOM 1331 N N . ALA A 1 178 ? 26.316 -32.192 -6.495 1.00 83.38 178 ALA A N 1
ATOM 1332 C CA . ALA A 1 178 ? 25.741 -31.658 -7.725 1.00 83.38 178 ALA A CA 1
ATOM 1333 C C . ALA A 1 178 ? 26.710 -31.705 -8.915 1.00 83.38 178 ALA A C 1
ATOM 1335 O O . ALA A 1 178 ? 26.254 -31.799 -10.044 1.00 83.38 178 ALA A O 1
ATOM 1336 N N . VAL A 1 179 ? 28.024 -31.657 -8.688 1.00 83.38 179 VAL A N 1
ATOM 1337 C CA . VAL A 1 179 ? 29.036 -31.697 -9.758 1.00 83.38 179 VAL A CA 1
ATOM 1338 C C . VAL A 1 179 ? 29.536 -33.118 -10.007 1.00 83.38 179 VAL A C 1
ATOM 1340 O O . VAL A 1 179 ? 29.566 -33.573 -11.147 1.00 83.38 179 VAL A O 1
ATOM 1343 N N . PHE A 1 180 ? 29.921 -33.839 -8.951 1.00 83.06 180 PHE A N 1
ATOM 1344 C CA . PHE A 1 180 ? 30.579 -35.141 -9.087 1.00 83.06 180 PHE A CA 1
ATOM 1345 C C . PHE A 1 180 ? 29.650 -36.323 -8.804 1.00 83.06 180 PHE A C 1
ATOM 1347 O O . PHE A 1 180 ? 29.887 -37.403 -9.340 1.00 83.06 180 PHE A O 1
ATOM 1354 N N . GLY A 1 181 ? 28.599 -36.132 -8.003 1.00 71.94 181 GLY A N 1
ATOM 1355 C CA . GLY A 1 181 ? 27.642 -37.178 -7.618 1.00 71.94 181 GLY A CA 1
ATOM 1356 C C . GLY A 1 181 ? 26.462 -37.366 -8.577 1.00 71.94 181 GLY A C 1
ATOM 1357 O O . GLY A 1 181 ? 25.708 -38.324 -8.428 1.00 71.94 181 GLY A O 1
ATOM 1358 N N . CYS A 1 182 ? 26.289 -36.487 -9.565 1.00 65.44 182 CYS A N 1
ATOM 1359 C CA . CYS A 1 182 ? 25.265 -36.632 -10.596 1.00 65.44 182 CYS A CA 1
ATOM 1360 C C . CYS A 1 182 ? 25.853 -37.189 -11.907 1.00 65.44 182 CYS A C 1
ATOM 1362 O O . CYS A 1 182 ? 27.069 -37.212 -12.118 1.00 65.44 182 CYS A O 1
ATOM 1364 N N . GLY A 1 183 ? 24.979 -37.626 -12.816 1.00 72.81 183 GLY A N 1
ATOM 1365 C CA . GLY A 1 183 ? 25.340 -38.237 -14.102 1.00 72.81 183 GLY A CA 1
ATOM 1366 C C . GLY A 1 183 ? 25.966 -37.296 -15.143 1.00 72.81 183 GLY A C 1
ATOM 1367 O O . GLY A 1 183 ? 25.816 -37.550 -16.338 1.00 72.81 183 GLY A O 1
ATOM 1368 N N . ILE A 1 184 ? 26.641 -36.209 -14.739 1.00 79.19 184 ILE A N 1
ATOM 1369 C CA . ILE A 1 184 ? 27.411 -35.367 -15.665 1.00 79.19 184 ILE A CA 1
ATOM 1370 C C . ILE A 1 184 ? 28.510 -36.219 -16.316 1.00 79.19 184 ILE A C 1
ATOM 1372 O O . ILE A 1 184 ? 29.220 -36.982 -15.650 1.00 79.19 184 ILE A O 1
ATOM 1376 N N . LYS A 1 185 ? 28.636 -36.089 -17.642 1.00 82.06 185 LYS A N 1
ATOM 1377 C CA . LYS A 1 185 ? 29.627 -36.816 -18.444 1.00 82.06 185 LYS A CA 1
ATOM 1378 C C . LYS A 1 185 ? 31.042 -36.511 -17.957 1.00 82.06 185 LYS A C 1
ATOM 1380 O O . LYS A 1 185 ? 31.397 -35.347 -17.786 1.00 82.06 185 LYS A O 1
ATOM 1385 N N . GLU A 1 186 ? 31.851 -37.555 -17.794 1.00 85.56 186 GLU A N 1
ATOM 1386 C CA . GLU A 1 186 ? 33.231 -37.443 -17.303 1.00 85.56 186 GLU A CA 1
ATOM 1387 C C . GLU A 1 186 ? 34.066 -36.501 -18.170 1.00 85.56 186 GLU A C 1
ATOM 1389 O O . GLU A 1 186 ? 34.698 -35.605 -17.627 1.00 85.56 186 GLU A O 1
ATOM 1394 N N . GLU A 1 187 ? 33.934 -36.589 -19.497 1.00 83.25 187 GLU A N 1
ATOM 1395 C CA . GLU A 1 187 ? 34.611 -35.699 -20.454 1.00 83.25 187 GLU A CA 1
ATOM 1396 C C . GLU A 1 187 ? 34.381 -34.201 -20.176 1.00 83.25 187 GLU A C 1
ATOM 1398 O O . GLU A 1 187 ? 35.263 -33.373 -20.415 1.00 83.25 187 GLU A O 1
ATOM 1403 N N . LEU A 1 188 ? 33.189 -33.827 -19.688 1.00 82.94 188 LEU A N 1
ATOM 1404 C CA . LEU A 1 188 ? 32.884 -32.440 -19.334 1.00 82.94 188 LEU A CA 1
ATOM 1405 C C . LEU A 1 188 ? 33.604 -32.042 -18.043 1.00 82.94 188 LEU A C 1
ATOM 1407 O O . LEU A 1 188 ? 34.165 -30.954 -17.977 1.00 82.94 188 LEU A O 1
ATOM 1411 N N . LEU A 1 189 ? 33.600 -32.916 -17.033 1.00 85.31 189 LEU A N 1
ATOM 1412 C CA . LEU A 1 189 ? 34.265 -32.669 -15.751 1.00 85.31 189 LEU A CA 1
ATOM 1413 C C . LEU A 1 189 ? 35.788 -32.608 -15.906 1.00 85.31 189 LEU A C 1
ATOM 1415 O O . LEU A 1 189 ? 36.422 -31.758 -15.286 1.00 85.31 189 LEU A O 1
ATOM 1419 N N . GLU A 1 190 ? 36.367 -33.444 -16.769 1.00 87.94 190 GLU A N 1
ATOM 1420 C CA . GLU A 1 190 ? 37.793 -33.393 -17.102 1.00 87.94 190 GLU A CA 1
ATOM 1421 C C . GLU A 1 190 ? 38.170 -32.039 -17.702 1.00 87.94 190 GLU A C 1
ATOM 1423 O O . GLU A 1 190 ? 39.105 -31.389 -17.237 1.00 87.94 190 GLU A O 1
ATOM 1428 N N . LYS A 1 191 ? 37.403 -31.563 -18.693 1.00 85.81 191 LYS A N 1
ATOM 1429 C CA . LYS A 1 191 ? 37.649 -30.260 -19.329 1.00 85.81 191 LYS A CA 1
ATOM 1430 C C . LYS A 1 191 ? 37.385 -29.082 -18.394 1.00 85.81 191 LYS A C 1
ATOM 1432 O O . LYS A 1 191 ? 38.106 -28.093 -18.461 1.00 85.81 191 LYS A O 1
ATOM 1437 N N . ALA A 1 192 ? 36.357 -29.170 -17.552 1.00 84.62 192 ALA A N 1
ATOM 1438 C CA . ALA A 1 192 ? 35.955 -28.081 -16.667 1.00 84.62 192 ALA A CA 1
ATOM 1439 C C . ALA A 1 192 ? 36.877 -27.925 -15.446 1.00 84.62 192 ALA A C 1
ATOM 1441 O O . ALA A 1 192 ? 37.123 -26.800 -15.023 1.00 84.62 192 ALA A O 1
ATOM 1442 N N . PHE A 1 193 ? 37.387 -29.029 -14.887 1.00 86.25 193 PHE A N 1
ATOM 1443 C CA . PHE A 1 193 ? 38.183 -29.019 -13.651 1.00 86.25 193 PHE A CA 1
ATOM 1444 C C . PHE A 1 193 ? 39.656 -29.402 -13.848 1.00 86.25 193 PHE A C 1
ATOM 1446 O O . PHE A 1 193 ? 40.424 -29.344 -12.890 1.00 86.25 193 PHE A O 1
ATOM 1453 N N . GLY A 1 194 ? 40.069 -29.807 -15.055 1.00 84.75 194 GLY A N 1
ATOM 1454 C CA . GLY A 1 194 ? 41.440 -30.252 -15.333 1.00 84.75 194 GLY A CA 1
ATOM 1455 C C . GLY A 1 194 ? 41.829 -31.550 -14.613 1.00 84.75 194 GLY A C 1
ATOM 1456 O O . GLY A 1 194 ? 43.013 -31.811 -14.414 1.00 84.75 194 GLY A O 1
ATOM 1457 N N . LEU A 1 195 ? 40.843 -32.339 -14.182 1.00 88.25 195 LEU A N 1
ATOM 1458 C CA . LEU A 1 195 ? 41.036 -33.604 -13.471 1.00 88.25 195 LEU A CA 1
ATOM 1459 C C . LEU A 1 195 ? 41.165 -34.766 -14.459 1.00 88.25 195 LEU A C 1
ATOM 1461 O O . LEU A 1 195 ? 40.583 -34.721 -15.539 1.00 88.25 195 LEU A O 1
ATOM 1465 N N . THR A 1 196 ? 41.870 -35.832 -14.074 1.00 88.12 196 THR A N 1
ATOM 1466 C CA . THR A 1 196 ? 41.874 -37.080 -14.857 1.00 88.12 196 THR A CA 1
ATOM 1467 C C . THR A 1 196 ? 40.637 -37.932 -14.545 1.00 88.12 196 THR A C 1
ATOM 1469 O O . THR A 1 196 ? 40.110 -37.865 -13.430 1.00 88.12 196 THR A O 1
ATOM 1472 N N . VAL A 1 197 ? 40.219 -38.824 -15.458 1.00 82.94 197 VAL A N 1
ATOM 1473 C CA . VAL A 1 197 ? 39.188 -39.856 -15.182 1.00 82.94 197 VAL A CA 1
ATOM 1474 C C . VAL A 1 197 ? 39.436 -40.575 -13.850 1.00 82.94 197 VAL A C 1
ATOM 1476 O O . VAL A 1 197 ? 38.501 -40.855 -13.096 1.00 82.94 197 VAL A O 1
ATOM 1479 N N . LYS A 1 198 ? 40.705 -40.861 -13.524 1.00 85.62 198 LYS A N 1
ATOM 1480 C CA . LYS A 1 198 ? 41.089 -41.539 -12.279 1.00 85.62 198 LYS A CA 1
ATOM 1481 C C . LYS A 1 198 ? 40.810 -40.673 -11.049 1.00 85.62 198 LYS A C 1
ATOM 1483 O O . LYS A 1 198 ? 40.334 -41.201 -10.043 1.00 85.62 198 LYS A O 1
ATOM 1488 N N . ASP A 1 199 ? 41.060 -39.369 -11.132 1.00 84.81 199 ASP A N 1
ATOM 1489 C CA . ASP A 1 199 ? 40.767 -38.416 -10.058 1.00 84.81 199 ASP A CA 1
ATOM 1490 C C . ASP A 1 199 ? 39.258 -38.230 -9.882 1.00 84.81 199 ASP A C 1
ATOM 1492 O O . ASP A 1 199 ? 38.763 -38.298 -8.759 1.00 84.81 199 ASP A O 1
ATOM 1496 N N . ILE A 1 200 ? 38.506 -38.110 -10.980 1.00 83.50 200 ILE A N 1
ATOM 1497 C CA . ILE A 1 200 ? 37.036 -38.021 -10.958 1.00 83.50 200 ILE A CA 1
ATOM 1498 C C . ILE A 1 200 ? 36.431 -39.290 -10.352 1.00 83.50 200 ILE A C 1
ATOM 1500 O O . ILE A 1 200 ? 35.575 -39.211 -9.473 1.00 83.50 200 ILE A O 1
ATOM 1504 N N . SER A 1 201 ? 36.918 -40.465 -10.758 1.00 81.56 201 SER A N 1
ATOM 1505 C CA . SER A 1 201 ? 36.495 -41.756 -10.202 1.00 81.56 201 SER A CA 1
ATOM 1506 C C . SER A 1 201 ? 36.809 -41.863 -8.710 1.00 81.56 201 SER A C 1
ATOM 1508 O O . SER A 1 201 ? 35.999 -42.377 -7.938 1.00 81.56 201 SER A O 1
ATOM 1510 N N . LYS A 1 202 ? 37.968 -41.349 -8.276 1.00 82.56 202 LYS A N 1
ATOM 1511 C CA . LYS A 1 202 ? 38.361 -41.304 -6.862 1.00 82.56 202 LYS A CA 1
ATOM 1512 C C . LYS A 1 202 ? 37.445 -40.377 -6.057 1.00 82.56 202 LYS A C 1
ATOM 1514 O O . LYS A 1 202 ? 36.970 -40.782 -5.000 1.00 82.56 202 LYS A O 1
ATOM 1519 N N . VAL A 1 203 ? 37.149 -39.180 -6.567 1.00 81.75 203 VAL A N 1
ATOM 1520 C CA . VAL A 1 203 ? 36.218 -38.225 -5.941 1.00 81.75 203 VAL A CA 1
ATOM 1521 C C . VAL A 1 203 ? 34.806 -38.814 -5.863 1.00 81.75 203 VAL A C 1
ATOM 1523 O O . VAL A 1 203 ? 34.197 -38.789 -4.798 1.00 81.75 203 VAL A O 1
ATOM 1526 N N . ARG A 1 204 ? 34.312 -39.437 -6.940 1.00 79.50 204 ARG A N 1
ATOM 1527 C CA . ARG A 1 204 ? 33.017 -40.141 -6.969 1.00 79.50 204 ARG A CA 1
ATOM 1528 C C . ARG A 1 204 ? 32.940 -41.262 -5.945 1.00 79.50 204 ARG A C 1
ATOM 1530 O O . ARG A 1 204 ? 31.967 -41.344 -5.204 1.00 79.50 204 ARG A O 1
ATOM 1537 N N . LYS A 1 205 ? 33.973 -42.100 -5.861 1.00 75.31 205 LYS A N 1
ATOM 1538 C CA . LYS A 1 205 ? 34.033 -43.198 -4.890 1.00 75.31 205 LYS A CA 1
ATOM 1539 C C . LYS A 1 205 ? 33.993 -42.687 -3.447 1.00 75.31 205 LYS A C 1
ATOM 1541 O O . LYS A 1 205 ? 33.308 -43.283 -2.623 1.00 75.31 205 LYS A O 1
ATOM 1546 N N . ASN A 1 206 ? 34.666 -41.570 -3.174 1.00 68.62 206 ASN A N 1
ATOM 1547 C CA . ASN A 1 206 ? 34.652 -40.923 -1.862 1.00 68.62 206 ASN A CA 1
ATOM 1548 C C . ASN A 1 206 ? 33.303 -40.250 -1.537 1.00 68.62 206 ASN A C 1
ATOM 1550 O O . ASN A 1 206 ? 32.990 -40.069 -0.370 1.00 68.62 206 ASN A O 1
ATOM 1554 N N . LEU A 1 207 ? 32.491 -39.902 -2.544 1.00 66.25 207 LEU A N 1
ATOM 1555 C CA . LEU A 1 207 ? 31.138 -39.357 -2.363 1.00 66.25 207 LEU A CA 1
ATOM 1556 C C . LEU A 1 207 ? 30.055 -40.453 -2.263 1.00 66.25 207 LEU A C 1
ATOM 1558 O O . LEU A 1 207 ? 29.052 -40.257 -1.584 1.00 66.25 207 LEU A O 1
ATOM 1562 N N . HIS A 1 208 ? 30.246 -41.614 -2.904 1.00 48.44 208 HIS A N 1
ATOM 1563 C CA . HIS A 1 208 ? 29.276 -42.724 -2.930 1.00 48.44 208 HIS A CA 1
ATOM 1564 C C . HIS A 1 208 ? 29.140 -43.497 -1.605 1.00 48.44 208 HIS A C 1
ATOM 1566 O O . HIS A 1 208 ? 28.144 -44.193 -1.417 1.00 48.44 208 HIS A O 1
ATOM 1572 N N . PHE A 1 209 ? 30.083 -43.359 -0.668 1.00 38.19 209 PHE A N 1
ATOM 1573 C CA . PHE A 1 209 ? 29.940 -43.910 0.689 1.00 38.19 209 PHE A CA 1
ATOM 1574 C C . PHE A 1 209 ? 28.948 -43.114 1.566 1.00 38.19 209 PHE A C 1
ATOM 1576 O O . PHE A 1 209 ? 28.482 -43.614 2.585 1.00 38.19 209 PHE A O 1
ATOM 1583 N N . VAL A 1 210 ? 28.508 -41.933 1.107 1.00 41.34 210 VAL A N 1
ATOM 1584 C CA . VAL A 1 210 ? 27.672 -40.988 1.870 1.00 41.34 210 VAL A CA 1
ATOM 1585 C C . VAL A 1 210 ? 26.158 -41.141 1.596 1.00 41.34 210 VAL A C 1
ATOM 1587 O O . VAL A 1 210 ? 25.349 -40.357 2.085 1.00 41.34 210 VAL A O 1
ATOM 1590 N N . GLY A 1 211 ? 25.705 -42.169 0.867 1.00 32.53 211 GLY A N 1
ATOM 1591 C CA . GLY A 1 211 ? 24.264 -42.364 0.657 1.00 32.53 211 GLY A CA 1
ATOM 1592 C C . GLY A 1 211 ? 23.874 -43.673 -0.018 1.00 32.53 211 GLY A C 1
ATOM 1593 O O . GLY A 1 211 ? 23.806 -43.748 -1.239 1.00 32.53 211 GLY A O 1
ATOM 1594 N N . SER A 1 212 ? 23.541 -44.691 0.779 1.00 24.44 212 SER A N 1
ATOM 1595 C CA . SER A 1 212 ? 22.798 -45.871 0.323 1.00 24.44 212 SER A CA 1
ATOM 1596 C C . SER A 1 212 ? 21.447 -45.946 1.034 1.00 24.44 212 SER A C 1
ATOM 1598 O O . SER A 1 212 ? 21.336 -46.564 2.086 1.00 24.44 212 SER A O 1
ATOM 1600 N N . ILE A 1 213 ? 20.413 -45.353 0.432 1.00 28.95 213 ILE A N 1
ATOM 1601 C CA . ILE A 1 213 ? 19.058 -45.917 0.455 1.00 28.95 213 ILE A CA 1
ATOM 1602 C C . ILE A 1 213 ? 18.559 -45.912 -0.991 1.00 28.95 213 ILE A C 1
ATOM 1604 O O . ILE A 1 213 ? 18.389 -44.867 -1.613 1.00 28.95 213 ILE A O 1
ATOM 1608 N N . ASN A 1 214 ? 18.379 -47.121 -1.517 1.00 26.55 214 ASN A N 1
ATOM 1609 C CA . ASN A 1 214 ? 17.718 -47.424 -2.779 1.00 26.55 214 ASN A CA 1
ATOM 1610 C C . ASN A 1 214 ? 16.284 -46.875 -2.777 1.00 26.55 214 ASN A C 1
ATOM 1612 O O . ASN A 1 214 ? 15.482 -47.312 -1.957 1.00 26.55 214 ASN A O 1
ATOM 1616 N N . LEU A 1 215 ? 15.929 -46.040 -3.753 1.00 25.97 215 LEU A N 1
ATOM 1617 C CA . LEU A 1 215 ? 14.582 -46.028 -4.325 1.00 25.97 215 LEU A CA 1
ATOM 1618 C C . LEU A 1 215 ? 14.655 -45.610 -5.795 1.00 25.97 215 LEU A C 1
ATOM 1620 O O . LEU A 1 215 ? 15.384 -44.699 -6.177 1.00 25.97 215 LEU A O 1
ATOM 1624 N N . GLY A 1 216 ? 13.961 -46.396 -6.614 1.00 24.53 216 GLY A N 1
ATOM 1625 C CA . GLY A 1 216 ? 14.132 -46.486 -8.053 1.00 24.53 216 GLY A CA 1
ATOM 1626 C C . GLY A 1 216 ? 13.875 -45.188 -8.806 1.00 24.53 216 GLY A C 1
ATOM 1627 O O . GLY A 1 216 ? 12.943 -44.435 -8.535 1.00 24.53 216 GLY A O 1
ATOM 1628 N N . ILE A 1 217 ? 14.703 -44.988 -9.826 1.00 30.69 217 ILE A N 1
ATOM 1629 C CA . ILE A 1 217 ? 14.510 -44.001 -10.876 1.00 30.69 217 ILE A CA 1
ATOM 1630 C C . ILE A 1 217 ? 13.304 -44.444 -11.710 1.00 30.69 217 ILE A C 1
ATOM 1632 O O . ILE A 1 217 ? 13.420 -45.251 -12.628 1.00 30.69 217 ILE A O 1
ATOM 1636 N N . THR A 1 218 ? 12.143 -43.877 -11.411 1.00 24.25 218 THR A N 1
ATOM 1637 C CA . THR A 1 218 ? 11.124 -43.598 -12.421 1.00 24.25 218 THR A CA 1
ATOM 1638 C C . THR A 1 218 ? 10.945 -42.095 -12.459 1.00 24.25 218 THR A C 1
ATOM 1640 O O . THR A 1 218 ? 10.347 -41.498 -11.567 1.00 24.25 218 THR A O 1
ATOM 1643 N N . CYS A 1 219 ? 11.515 -41.487 -13.496 1.00 25.52 219 CYS A N 1
ATOM 1644 C CA . CYS A 1 219 ? 11.272 -40.108 -13.884 1.00 25.52 219 CYS A CA 1
ATOM 1645 C C . CYS A 1 219 ? 9.819 -40.031 -14.387 1.00 25.52 219 CYS A C 1
ATOM 1647 O O . CYS A 1 219 ? 9.554 -40.150 -15.582 1.00 25.52 219 CYS A O 1
ATOM 1649 N N . PHE A 1 220 ? 8.860 -39.964 -13.459 1.00 22.55 220 PHE A N 1
ATOM 1650 C CA . PHE A 1 220 ? 7.465 -39.712 -13.789 1.00 22.55 220 PHE A CA 1
ATOM 1651 C C . PHE A 1 220 ? 7.290 -38.219 -14.030 1.00 22.55 220 PHE A C 1
ATOM 1653 O O . PHE A 1 220 ? 7.398 -37.392 -13.129 1.00 22.55 220 PHE A O 1
ATOM 1660 N N . SER A 1 221 ? 7.023 -37.915 -15.293 1.00 30.03 221 SER A N 1
ATOM 1661 C CA . SER A 1 221 ? 6.298 -36.745 -15.756 1.00 30.03 221 SER A CA 1
ATOM 1662 C C . SER A 1 221 ? 5.145 -36.406 -14.804 1.00 30.03 221 SER A C 1
ATOM 1664 O O . SER A 1 221 ? 4.220 -37.200 -14.645 1.00 30.03 221 SER A O 1
ATOM 1666 N N . VAL A 1 222 ? 5.184 -35.214 -14.215 1.00 26.33 222 VAL A N 1
ATOM 1667 C CA . VAL A 1 222 ? 4.042 -34.567 -13.555 1.00 26.33 222 VAL A CA 1
ATOM 1668 C C . VAL A 1 222 ? 3.877 -33.238 -14.298 1.00 26.33 222 VAL A C 1
ATOM 1670 O O . VAL A 1 222 ? 4.695 -32.341 -14.156 1.00 26.33 222 VAL A O 1
ATOM 1673 N N . ALA A 1 223 ? 3.071 -33.166 -15.359 1.00 22.06 223 ALA A N 1
ATOM 1674 C CA . ALA A 1 223 ? 1.615 -33.040 -15.303 1.00 22.06 223 ALA A CA 1
ATOM 1675 C C . ALA A 1 223 ? 1.189 -31.870 -14.398 1.00 22.06 223 ALA A C 1
ATOM 1677 O O . ALA A 1 223 ? 0.816 -32.058 -13.246 1.00 22.06 223 ALA A O 1
ATOM 1678 N N . CYS A 1 224 ? 1.238 -30.655 -14.952 1.00 24.78 224 CYS A N 1
ATOM 1679 C CA . CYS A 1 224 ? 0.461 -29.523 -14.458 1.00 24.78 224 CYS A CA 1
ATOM 1680 C C . CYS A 1 224 ? -1.027 -29.884 -14.502 1.00 24.78 224 CYS A C 1
ATOM 1682 O O . CYS A 1 224 ? -1.582 -29.950 -15.593 1.00 24.78 224 CYS A O 1
ATOM 1684 N N . LEU A 1 225 ? -1.662 -30.093 -13.349 1.00 23.09 225 LEU A N 1
ATOM 1685 C CA . LEU A 1 225 ? -3.116 -30.076 -13.146 1.00 23.09 225 LEU A CA 1
ATOM 1686 C C . LEU A 1 225 ? -3.394 -29.763 -11.652 1.00 23.09 225 LEU A C 1
ATOM 1688 O O . LEU A 1 225 ? -2.504 -29.931 -10.822 1.00 23.09 225 LEU A O 1
ATOM 1692 N N . PRO A 1 226 ? -4.564 -29.200 -11.305 1.00 25.97 226 PRO A N 1
ATOM 1693 C CA . PRO A 1 226 ? -4.654 -27.841 -10.777 1.00 25.97 226 PRO A CA 1
ATOM 1694 C C . PRO A 1 226 ? -5.237 -27.806 -9.359 1.00 25.97 226 PRO A C 1
ATOM 1696 O O . PRO A 1 226 ? -6.272 -28.416 -9.100 1.00 25.97 226 PRO A O 1
ATOM 1699 N N . LEU A 1 227 ? -4.628 -27.043 -8.451 1.00 20.36 227 LEU A N 1
ATOM 1700 C CA . LEU A 1 227 ? -5.087 -26.911 -7.065 1.00 20.36 227 LEU A CA 1
ATOM 1701 C C . LEU A 1 227 ? -5.032 -25.424 -6.682 1.00 20.36 227 LEU A C 1
ATOM 1703 O O . LEU A 1 227 ? -3.965 -24.832 -6.602 1.00 20.36 227 LEU A O 1
ATOM 1707 N N . HIS A 1 228 ? -6.152 -24.709 -6.825 1.00 22.97 228 HIS A N 1
ATOM 1708 C CA . HIS A 1 228 ? -7.084 -24.375 -5.734 1.00 22.97 228 HIS A CA 1
ATOM 1709 C C . HIS A 1 228 ? -6.380 -23.682 -4.560 1.00 22.97 228 HIS A C 1
ATOM 1711 O O . HIS A 1 228 ? -6.022 -24.306 -3.566 1.00 22.97 228 HIS A O 1
ATOM 1717 N N . ALA A 1 229 ? -6.207 -22.366 -4.728 1.00 24.98 229 ALA A N 1
ATOM 1718 C CA . ALA A 1 229 ? -5.883 -21.422 -3.673 1.00 24.98 229 ALA A CA 1
ATOM 1719 C C . ALA A 1 229 ? -7.150 -21.143 -2.862 1.00 24.98 229 ALA A C 1
ATOM 1721 O O . ALA A 1 229 ? -8.117 -20.567 -3.363 1.00 24.98 229 ALA A O 1
ATOM 1722 N N . ASP A 1 230 ? -7.117 -21.583 -1.614 1.00 22.83 230 ASP A N 1
ATOM 1723 C CA . ASP A 1 230 ? -8.112 -21.279 -0.606 1.00 22.83 230 ASP A CA 1
ATOM 1724 C C . ASP A 1 230 ? -7.620 -20.029 0.138 1.00 22.83 230 ASP A C 1
ATOM 1726 O O . ASP A 1 230 ? -6.806 -20.075 1.058 1.00 22.83 230 ASP A O 1
ATOM 1730 N N . SER A 1 231 ? -8.063 -18.876 -0.356 1.00 35.25 231 SER A N 1
ATOM 1731 C CA . SER A 1 231 ? -7.855 -17.558 0.232 1.00 35.25 231 SER A CA 1
ATOM 1732 C C . SER A 1 231 ? -8.560 -17.457 1.581 1.00 35.25 231 SER A C 1
ATOM 1734 O O . SER A 1 231 ? -9.707 -17.881 1.696 1.00 35.25 231 SER A O 1
ATOM 1736 N N . ASN A 1 232 ? -7.911 -16.854 2.573 1.00 29.31 232 ASN A N 1
ATOM 1737 C CA . ASN A 1 232 ? -8.579 -15.909 3.470 1.00 29.31 232 ASN A CA 1
ATOM 1738 C C . ASN A 1 232 ? -7.535 -15.084 4.208 1.00 29.31 232 ASN A C 1
ATOM 1740 O O . ASN A 1 232 ? -6.954 -15.607 5.142 1.00 29.31 232 ASN A O 1
ATOM 1744 N N . MET A 1 233 ? -7.361 -13.851 3.711 1.00 31.97 233 MET A N 1
ATOM 1745 C CA . MET A 1 233 ? -6.653 -12.687 4.260 1.00 31.97 233 MET A CA 1
ATOM 1746 C C . MET A 1 233 ? -7.018 -12.383 5.718 1.00 31.97 233 MET A C 1
ATOM 1748 O O . MET A 1 233 ? -8.201 -12.161 5.978 1.00 31.97 233 MET A O 1
ATOM 1752 N N . THR A 1 234 ? -6.012 -12.143 6.567 1.00 26.14 234 THR A N 1
ATOM 1753 C CA . THR A 1 234 ? -6.093 -11.173 7.678 1.00 26.14 234 THR A CA 1
ATOM 1754 C C . THR A 1 234 ? -4.785 -10.392 7.910 1.00 26.14 234 THR A C 1
ATOM 1756 O O . THR A 1 234 ? -3.752 -10.928 8.279 1.00 26.14 234 THR A O 1
ATOM 1759 N N . THR A 1 235 ? -4.899 -9.074 7.689 1.00 25.27 235 THR A N 1
ATOM 1760 C CA . THR A 1 235 ? -4.245 -7.941 8.388 1.00 25.27 235 THR A CA 1
ATOM 1761 C C . THR A 1 235 ? -2.710 -7.815 8.436 1.00 25.27 235 THR A C 1
ATOM 1763 O O . THR A 1 235 ? -2.055 -8.217 9.390 1.00 25.27 235 THR A O 1
ATOM 1766 N N . ASN A 1 236 ? -2.172 -7.057 7.468 1.00 22.25 236 ASN A N 1
ATOM 1767 C CA . ASN A 1 236 ? -0.865 -6.388 7.523 1.00 22.25 236 ASN A CA 1
ATOM 1768 C C . ASN A 1 236 ? -0.805 -5.330 8.644 1.00 22.25 236 ASN A C 1
ATOM 1770 O O . ASN A 1 236 ? -1.572 -4.365 8.626 1.00 22.25 236 ASN A O 1
ATOM 1774 N N . ILE A 1 237 ? 0.176 -5.457 9.541 1.00 25.38 237 ILE A N 1
ATOM 1775 C CA . ILE A 1 237 ? 0.684 -4.377 10.402 1.00 25.38 237 ILE A CA 1
ATOM 1776 C C . ILE A 1 237 ? 1.947 -3.799 9.738 1.00 25.38 237 ILE A C 1
ATOM 1778 O O . ILE A 1 237 ? 2.767 -4.530 9.188 1.00 25.38 237 ILE A O 1
ATOM 1782 N N . SER A 1 238 ? 2.089 -2.472 9.754 1.00 25.67 238 SER A N 1
ATOM 1783 C CA . SER A 1 238 ? 3.210 -1.730 9.153 1.00 25.67 238 SER A CA 1
ATOM 1784 C C . SER A 1 238 ? 4.582 -2.115 9.759 1.00 25.67 238 SER A C 1
ATOM 1786 O O . SER A 1 238 ? 4.697 -2.175 10.983 1.00 25.67 238 SER A O 1
ATOM 1788 N N . PRO A 1 239 ? 5.657 -2.292 8.961 1.00 29.48 239 PRO A N 1
ATOM 1789 C CA . PRO A 1 239 ? 6.957 -2.822 9.403 1.00 29.48 239 PRO A CA 1
ATOM 1790 C C . PRO A 1 239 ? 7.914 -1.752 9.974 1.00 29.48 239 PRO A C 1
ATOM 1792 O O . PRO A 1 239 ? 9.092 -1.711 9.627 1.00 29.48 239 PRO A O 1
ATOM 1795 N N . THR A 1 240 ? 7.431 -0.842 10.822 1.00 30.52 240 THR A N 1
ATOM 1796 C CA . THR A 1 240 ? 8.204 0.352 11.238 1.00 30.52 240 THR A CA 1
ATOM 1797 C C . THR A 1 240 ? 8.537 0.439 12.728 1.00 30.52 240 THR A C 1
ATOM 1799 O O . THR A 1 240 ? 9.061 1.464 13.160 1.00 30.52 240 THR A O 1
ATOM 1802 N N . SER A 1 241 ? 8.264 -0.592 13.531 1.00 40.62 241 SER A N 1
ATOM 1803 C CA . SER A 1 241 ? 8.549 -0.526 14.971 1.00 40.62 241 SER A CA 1
ATOM 1804 C C . SER A 1 241 ? 10.024 -0.812 15.263 1.00 40.62 241 SER A C 1
ATOM 1806 O O . SER A 1 241 ? 10.511 -1.910 15.015 1.00 40.62 241 SER A O 1
ATOM 1808 N N . ILE A 1 242 ? 10.737 0.189 15.785 1.00 55.66 242 ILE A N 1
ATOM 1809 C CA . ILE A 1 242 ? 12.162 0.117 16.164 1.00 55.66 242 ILE A CA 1
ATOM 1810 C C . ILE A 1 242 ? 12.421 -0.896 17.297 1.00 55.66 242 ILE A C 1
ATOM 1812 O O . ILE A 1 242 ? 13.498 -1.483 17.375 1.00 55.66 242 ILE A O 1
ATOM 1816 N N . VAL A 1 243 ? 11.418 -1.125 18.146 1.00 53.91 243 VAL A N 1
ATOM 1817 C CA . VAL A 1 243 ? 11.392 -2.126 19.223 1.00 53.91 243 VAL A CA 1
ATOM 1818 C C . VAL A 1 243 ? 10.042 -2.848 19.208 1.00 53.91 243 VAL A C 1
ATOM 1820 O O . VAL A 1 243 ? 9.046 -2.285 18.759 1.00 53.91 243 VAL A O 1
ATOM 1823 N N . VAL A 1 244 ? 10.005 -4.106 19.654 1.00 52.59 244 VAL A N 1
ATOM 1824 C CA . VAL A 1 244 ? 8.809 -4.975 19.584 1.00 52.59 244 VAL A CA 1
ATOM 1825 C C . VAL A 1 244 ? 7.659 -4.444 20.445 1.00 52.59 244 VAL A C 1
ATOM 1827 O O . VAL A 1 244 ? 6.498 -4.568 20.062 1.00 52.59 244 VAL A O 1
ATOM 1830 N N . GLU A 1 245 ? 7.980 -3.789 21.561 1.00 59.94 245 GLU A N 1
ATOM 1831 C CA . GLU A 1 245 ? 7.005 -3.138 22.428 1.00 59.94 245 GLU A CA 1
ATOM 1832 C C . GLU A 1 245 ? 7.220 -1.628 22.492 1.00 59.94 245 GLU A C 1
ATOM 1834 O O . GLU A 1 245 ? 8.337 -1.139 22.644 1.00 59.94 245 GLU A O 1
ATOM 1839 N N . ILE A 1 246 ? 6.118 -0.888 22.404 1.00 79.44 246 ILE A N 1
ATOM 1840 C CA . ILE A 1 246 ? 6.075 0.559 22.600 1.00 79.44 246 ILE A CA 1
ATOM 1841 C C . ILE A 1 246 ? 6.139 0.857 24.114 1.00 79.44 246 ILE A C 1
ATOM 1843 O O . ILE A 1 246 ? 5.518 0.147 24.907 1.00 79.44 246 ILE A O 1
ATOM 1847 N N . LEU A 1 247 ? 6.851 1.913 24.519 1.00 79.56 247 LEU A N 1
ATOM 1848 C CA . LEU A 1 247 ? 6.978 2.351 25.911 1.00 79.56 247 LEU A CA 1
ATOM 1849 C C . LEU A 1 247 ? 5.626 2.794 26.492 1.00 79.56 247 LEU A C 1
ATOM 1851 O O . LEU A 1 247 ? 4.984 3.738 26.004 1.00 79.56 247 LEU A O 1
ATOM 1855 N N . ARG A 1 248 ? 5.238 2.122 27.572 1.00 79.62 248 ARG A N 1
ATOM 1856 C CA . ARG A 1 248 ? 4.079 2.343 28.441 1.00 79.62 248 ARG A CA 1
ATOM 1857 C C . ARG A 1 248 ? 4.572 2.652 29.860 1.00 79.62 248 ARG A C 1
ATOM 1859 O O . ARG A 1 248 ? 5.767 2.576 30.137 1.00 79.62 248 ARG A O 1
ATOM 1866 N N . ASP A 1 249 ? 3.670 3.058 30.750 1.00 72.31 249 ASP A N 1
ATOM 1867 C CA . ASP A 1 249 ? 4.042 3.459 32.114 1.00 72.31 249 ASP A CA 1
ATOM 1868 C C . ASP A 1 249 ? 4.609 2.284 32.957 1.00 72.31 249 ASP A C 1
ATOM 1870 O O . ASP A 1 249 ? 5.273 2.535 33.959 1.00 72.31 249 ASP A O 1
ATOM 1874 N N . ASP A 1 250 ? 4.418 1.027 32.536 1.00 65.00 250 ASP A N 1
ATOM 1875 C CA . ASP A 1 250 ? 4.730 -0.204 33.280 1.00 65.00 250 ASP A CA 1
ATOM 1876 C C . ASP A 1 250 ? 5.848 -1.085 32.683 1.00 65.00 250 ASP A C 1
ATOM 1878 O O . ASP A 1 250 ? 6.218 -2.080 33.301 1.00 65.00 250 ASP A O 1
ATOM 1882 N N . ASN A 1 251 ? 6.407 -0.746 31.514 1.00 78.19 251 ASN A N 1
ATOM 1883 C CA . ASN A 1 251 ? 7.381 -1.597 30.806 1.00 78.19 251 ASN A CA 1
ATOM 1884 C C . ASN A 1 251 ? 8.729 -0.911 30.517 1.00 78.19 251 ASN A C 1
ATOM 1886 O O . ASN A 1 251 ? 9.435 -1.295 29.582 1.00 78.19 251 ASN A O 1
ATOM 1890 N N . TYR A 1 252 ? 9.101 0.114 31.295 1.00 81.94 252 TYR A N 1
ATOM 1891 C CA . TYR A 1 252 ? 10.318 0.897 31.042 1.00 81.94 252 TYR A CA 1
ATOM 1892 C C . TYR A 1 252 ? 11.606 0.066 31.093 1.00 81.94 252 TYR A C 1
ATOM 1894 O O . TYR A 1 252 ? 12.491 0.287 30.268 1.00 81.94 252 TYR A O 1
ATOM 1902 N N . ASP A 1 253 ? 11.721 -0.900 32.005 1.00 76.38 253 ASP A N 1
ATOM 1903 C CA . ASP A 1 253 ? 12.930 -1.726 32.128 1.00 76.38 253 ASP A CA 1
ATOM 1904 C C . ASP A 1 253 ? 13.143 -2.605 30.884 1.00 76.38 253 ASP A C 1
ATOM 1906 O O . ASP A 1 253 ? 14.225 -2.596 30.291 1.00 76.38 253 ASP A O 1
ATOM 1910 N N . ASP A 1 254 ? 12.086 -3.270 30.412 1.00 69.06 254 ASP A N 1
ATOM 1911 C CA . ASP A 1 254 ? 12.126 -4.102 29.204 1.00 69.06 254 ASP A CA 1
ATOM 1912 C C . ASP A 1 254 ? 12.314 -3.254 27.937 1.00 69.06 254 ASP A C 1
ATOM 1914 O O . ASP A 1 254 ? 13.164 -3.547 27.087 1.00 69.06 254 ASP A O 1
ATOM 1918 N N . TRP A 1 255 ? 11.581 -2.141 27.829 1.00 89.12 255 TRP A N 1
ATOM 1919 C CA . TRP A 1 255 ? 11.710 -1.212 26.708 1.00 89.12 255 TRP A CA 1
ATOM 1920 C C . TRP A 1 255 ? 13.108 -0.591 26.641 1.00 89.12 255 TRP A C 1
ATOM 1922 O O . TRP A 1 255 ? 13.703 -0.537 25.563 1.00 89.12 255 TRP A O 1
ATOM 1932 N N . SER A 1 256 ? 13.663 -0.142 27.770 1.00 83.69 256 SER A N 1
ATOM 1933 C CA . SER A 1 256 ? 14.967 0.529 27.806 1.00 83.69 256 SER A CA 1
ATOM 1934 C C . SER A 1 256 ? 16.098 -0.440 27.465 1.00 83.69 256 SER A C 1
ATOM 1936 O O . SER A 1 256 ? 17.024 -0.060 26.745 1.00 83.69 256 SER A O 1
ATOM 1938 N N . ALA A 1 257 ? 15.995 -1.713 27.859 1.00 69.62 257 ALA A N 1
ATOM 1939 C CA . ALA A 1 257 ? 16.929 -2.758 27.451 1.00 69.62 257 ALA A CA 1
ATOM 1940 C C . ALA A 1 257 ? 16.890 -3.015 25.931 1.00 69.62 257 ALA A C 1
ATOM 1942 O O . ALA A 1 257 ? 17.941 -3.077 25.273 1.00 69.62 257 ALA A O 1
ATOM 1943 N N . CYS A 1 258 ? 15.691 -3.105 25.344 1.00 70.56 258 CYS A N 1
ATOM 1944 C CA . CYS A 1 258 ? 15.521 -3.270 23.899 1.00 70.56 258 CYS A CA 1
ATOM 1945 C C . CYS A 1 258 ? 15.992 -2.036 23.115 1.00 70.56 258 CYS A C 1
ATOM 1947 O O . CYS A 1 258 ? 16.710 -2.168 22.121 1.00 70.56 258 CYS A O 1
ATOM 1949 N N . MET A 1 259 ? 15.644 -0.836 23.578 1.00 83.81 259 MET A N 1
ATOM 1950 C CA . MET A 1 259 ? 16.014 0.417 22.924 1.00 83.81 259 MET A CA 1
ATOM 1951 C C . MET A 1 259 ? 17.520 0.680 23.011 1.00 83.81 259 MET A C 1
ATOM 1953 O O . MET A 1 259 ? 18.132 1.068 22.016 1.00 83.81 259 MET A O 1
ATOM 1957 N N . LYS A 1 260 ? 18.153 0.384 24.152 1.00 80.31 260 LYS A N 1
ATOM 1958 C CA . LYS A 1 260 ? 19.614 0.427 24.300 1.00 80.31 260 LYS A CA 1
ATOM 1959 C C . LYS A 1 260 ? 20.303 -0.508 23.310 1.00 80.31 260 LYS A C 1
ATOM 1961 O O . LYS A 1 260 ? 21.254 -0.106 22.643 1.00 80.31 260 LYS A O 1
ATOM 1966 N N . SER A 1 261 ? 19.796 -1.732 23.166 1.00 66.12 261 SER A N 1
ATOM 1967 C CA . SER A 1 261 ? 20.329 -2.711 22.210 1.00 66.12 261 SER A CA 1
ATOM 1968 C C . SER A 1 261 ? 20.201 -2.226 20.762 1.00 66.12 261 SER A C 1
ATOM 1970 O O . SER A 1 261 ? 21.148 -2.344 19.985 1.00 66.12 261 SER A O 1
ATOM 1972 N N . TYR A 1 262 ? 19.070 -1.609 20.409 1.00 76.31 262 TYR A N 1
ATOM 1973 C CA . TYR A 1 262 ? 18.879 -0.977 19.105 1.00 76.31 262 TYR A CA 1
ATOM 1974 C C . TYR A 1 262 ? 19.858 0.186 18.874 1.00 76.31 262 TYR A C 1
ATOM 1976 O O . TYR A 1 262 ? 20.489 0.273 17.823 1.00 76.31 262 TYR A O 1
ATOM 1984 N N . MET A 1 263 ? 20.032 1.067 19.859 1.00 81.06 263 MET A N 1
ATOM 1985 C CA . MET A 1 263 ? 20.935 2.216 19.758 1.00 81.06 263 MET A CA 1
ATOM 1986 C C . MET A 1 263 ? 22.404 1.808 19.668 1.00 81.06 263 MET A C 1
ATOM 1988 O O . MET A 1 263 ? 23.150 2.431 18.918 1.00 81.06 263 MET A O 1
ATOM 1992 N N . LEU A 1 264 ? 22.819 0.751 20.371 1.00 67.31 264 LEU A N 1
ATOM 1993 C CA . LEU A 1 264 ? 24.149 0.155 20.214 1.00 67.31 264 LEU A CA 1
ATOM 1994 C C . LEU A 1 264 ? 24.330 -0.424 18.804 1.00 67.31 264 LEU A C 1
ATOM 1996 O O . LEU A 1 264 ? 25.348 -0.175 18.166 1.00 67.31 264 LEU A O 1
ATOM 2000 N N . ALA A 1 265 ? 23.321 -1.122 18.273 1.00 54.59 265 ALA A N 1
ATOM 2001 C CA . ALA A 1 265 ? 23.358 -1.676 16.917 1.00 54.59 265 ALA A CA 1
ATOM 2002 C C . ALA A 1 265 ? 23.409 -0.601 15.813 1.00 54.59 265 ALA A C 1
ATOM 2004 O O . ALA A 1 265 ? 23.923 -0.859 14.726 1.00 54.59 265 ALA A O 1
ATOM 2005 N N . GLN A 1 266 ? 22.882 0.596 16.083 1.00 73.00 266 GLN A N 1
ATOM 2006 C CA . GLN A 1 266 ? 22.875 1.734 15.159 1.00 73.00 266 GLN A CA 1
ATOM 2007 C C . GLN A 1 266 ? 24.015 2.737 15.407 1.00 73.00 266 GLN A C 1
ATOM 2009 O O . GLN A 1 266 ? 24.042 3.787 14.763 1.00 73.00 266 GLN A O 1
ATOM 2014 N N . ASP A 1 267 ? 24.951 2.438 16.317 1.00 77.44 267 ASP A N 1
ATOM 2015 C CA . ASP A 1 267 ? 26.073 3.325 16.665 1.00 77.44 267 ASP A CA 1
ATOM 2016 C C . ASP A 1 267 ? 25.595 4.706 17.186 1.00 77.44 267 ASP A C 1
ATOM 2018 O O . ASP A 1 267 ? 26.099 5.770 16.806 1.00 77.44 267 ASP A O 1
ATOM 2022 N N . LEU A 1 268 ? 24.531 4.690 18.001 1.00 80.25 268 LEU A N 1
ATOM 2023 C CA . LEU A 1 268 ? 23.842 5.859 18.570 1.00 80.25 268 LEU A CA 1
ATOM 2024 C C . LEU A 1 268 ? 23.984 5.976 20.100 1.00 80.25 268 LEU A C 1
ATOM 2026 O O . LEU A 1 268 ? 23.717 7.049 20.639 1.00 80.25 268 LEU A O 1
ATOM 2030 N N . TRP A 1 269 ? 24.374 4.903 20.800 1.00 79.25 269 TRP A N 1
ATOM 2031 C CA . TRP A 1 269 ? 24.370 4.847 22.273 1.00 79.25 269 TRP A CA 1
ATOM 2032 C C . TRP A 1 269 ? 25.389 5.788 22.938 1.00 79.25 269 TRP A C 1
ATOM 2034 O O . TRP A 1 269 ? 25.065 6.419 23.944 1.00 79.25 269 TRP A O 1
ATOM 2044 N N . ASP A 1 270 ? 26.562 5.975 22.327 1.00 69.94 270 ASP A N 1
ATOM 2045 C CA . ASP A 1 270 ? 27.651 6.825 22.846 1.00 69.94 270 ASP A CA 1
ATOM 2046 C C . ASP A 1 270 ? 27.249 8.306 23.012 1.00 69.94 270 ASP A C 1
ATOM 2048 O O . ASP A 1 270 ? 27.901 9.073 23.720 1.00 69.94 270 ASP A O 1
ATOM 2052 N N . PHE A 1 271 ? 26.146 8.724 22.380 1.00 66.56 271 PHE A N 1
ATOM 2053 C CA . PHE A 1 271 ? 25.595 10.081 22.471 1.00 66.56 271 PHE A CA 1
ATOM 2054 C C . PHE A 1 271 ? 24.572 10.252 23.607 1.00 66.56 271 PHE A C 1
ATOM 2056 O O . PHE A 1 271 ? 24.169 11.380 23.900 1.00 66.56 271 PHE A O 1
ATOM 2063 N N . ILE A 1 272 ? 24.144 9.154 24.237 1.00 65.38 272 ILE A N 1
ATOM 2064 C CA . ILE A 1 272 ? 23.228 9.133 25.386 1.00 65.38 272 ILE A CA 1
ATOM 2065 C C . ILE A 1 272 ? 24.029 8.919 26.677 1.00 65.38 272 ILE A C 1
ATOM 2067 O O . ILE A 1 272 ? 23.865 9.689 27.625 1.00 65.38 272 ILE A O 1
ATOM 2071 N N . ASP A 1 273 ? 24.972 7.973 26.682 1.00 64.81 273 ASP A N 1
ATOM 2072 C CA . ASP A 1 273 ? 25.823 7.670 27.838 1.00 64.81 273 ASP A CA 1
ATOM 2073 C C . ASP A 1 273 ? 27.303 7.515 27.426 1.00 64.81 273 ASP A C 1
ATOM 2075 O O . ASP A 1 273 ? 27.718 6.433 27.003 1.00 64.81 273 ASP A O 1
ATOM 2079 N N . PRO A 1 274 ? 28.105 8.595 27.478 1.00 55.91 274 PRO A N 1
ATOM 2080 C CA . PRO A 1 274 ? 29.516 8.547 27.117 1.00 55.91 274 PRO A CA 1
ATOM 2081 C C . PRO A 1 274 ? 30.323 7.900 28.251 1.00 55.91 274 PRO A C 1
ATOM 2083 O O . PRO A 1 274 ? 30.748 8.576 29.187 1.00 55.91 274 PRO A O 1
ATOM 2086 N N . ALA A 1 275 ? 30.542 6.589 28.181 1.00 40.56 275 ALA A N 1
ATOM 2087 C CA . ALA A 1 275 ? 31.441 5.896 29.097 1.00 40.56 275 ALA A CA 1
ATOM 2088 C C . ALA A 1 275 ? 32.899 5.975 28.595 1.00 40.56 275 ALA A C 1
ATOM 2090 O O . ALA A 1 275 ? 33.238 5.424 27.553 1.00 40.56 275 ALA A O 1
ATOM 2091 N N . ASP A 1 276 ? 33.753 6.647 29.373 1.00 39.81 276 ASP A N 1
ATOM 2092 C CA . ASP A 1 276 ? 35.220 6.502 29.403 1.00 39.81 276 ASP A CA 1
ATOM 2093 C C . ASP A 1 276 ? 36.032 6.781 28.116 1.00 39.81 276 ASP A C 1
ATOM 2095 O O . ASP A 1 276 ? 36.988 6.076 27.783 1.00 39.81 276 ASP A O 1
ATOM 2099 N N . HIS A 1 277 ? 35.768 7.909 27.448 1.00 35.72 277 HIS A N 1
ATOM 2100 C CA . HIS A 1 277 ? 36.787 8.548 26.605 1.00 35.72 277 HIS A CA 1
ATOM 2101 C C . HIS A 1 277 ? 37.293 9.840 27.246 1.00 35.72 277 HIS A C 1
ATOM 2103 O O . HIS A 1 277 ? 36.578 10.835 27.346 1.00 35.72 277 HIS A O 1
ATOM 2109 N N . GLN A 1 278 ? 38.552 9.783 27.698 1.00 34.25 278 GLN A N 1
ATOM 2110 C CA . GLN A 1 278 ? 39.334 10.922 28.162 1.00 34.25 278 GLN A CA 1
ATOM 2111 C C . GLN A 1 278 ? 39.247 12.081 27.166 1.00 34.25 278 GLN A C 1
ATOM 2113 O O . GLN A 1 278 ? 39.451 11.898 25.965 1.00 34.25 278 GLN A O 1
ATOM 2118 N N . GLU A 1 279 ? 38.981 13.269 27.705 1.00 35.41 279 GLU A N 1
ATOM 2119 C CA . GLU A 1 279 ? 39.073 14.546 27.009 1.00 35.41 279 GLU A CA 1
ATOM 2120 C C . GLU A 1 279 ? 40.443 14.679 26.331 1.00 35.41 279 GLU A C 1
ATOM 2122 O O . GLU A 1 279 ? 41.482 14.832 26.975 1.00 35.41 279 GLU A O 1
ATOM 2127 N N . GLY A 1 280 ? 40.426 14.607 25.006 1.00 31.02 280 GLY A N 1
ATOM 2128 C CA . GLY A 1 280 ? 41.548 14.906 24.137 1.00 31.02 280 GLY A CA 1
ATOM 2129 C C . GLY A 1 280 ? 40.996 15.415 22.817 1.00 31.02 280 GLY A C 1
ATOM 2130 O O . GLY A 1 280 ? 40.452 14.635 22.041 1.00 31.02 280 GLY A O 1
ATOM 2131 N N . ASP A 1 281 ? 41.089 16.731 22.633 1.00 40.56 281 ASP A N 1
ATOM 2132 C CA . ASP A 1 281 ? 40.777 17.521 21.441 1.00 40.56 281 ASP A CA 1
ATOM 2133 C C . ASP A 1 281 ? 40.482 16.722 20.165 1.00 40.56 281 ASP A C 1
ATOM 2135 O O . ASP A 1 281 ? 41.392 16.227 19.498 1.00 40.56 281 ASP A O 1
ATOM 2139 N N . GLN A 1 282 ? 39.213 16.708 19.754 1.00 37.72 282 GLN A N 1
ATOM 2140 C CA . GLN A 1 282 ? 38.865 16.698 18.340 1.00 37.72 282 GLN A CA 1
ATOM 2141 C C . GLN A 1 282 ? 37.461 17.259 18.138 1.00 37.72 282 GLN A C 1
ATOM 2143 O O . GLN A 1 282 ? 36.478 16.809 18.720 1.00 37.72 282 GLN A O 1
ATOM 2148 N N . GLU A 1 283 ? 37.404 18.283 17.299 1.00 43.44 283 GLU A N 1
ATOM 2149 C CA . GLU A 1 283 ? 36.218 18.932 16.764 1.00 43.44 283 GLU A CA 1
ATOM 2150 C C . GLU A 1 283 ? 35.347 17.877 16.048 1.00 43.44 283 GLU A C 1
ATOM 2152 O O . GLU A 1 283 ? 35.473 17.635 14.848 1.00 43.44 283 GLU A O 1
ATOM 2157 N N . VAL A 1 284 ? 34.492 17.175 16.802 1.00 47.41 284 VAL A N 1
ATOM 2158 C CA . VAL A 1 284 ? 33.476 16.279 16.239 1.00 47.41 284 VAL A CA 1
ATOM 2159 C C . VAL A 1 284 ? 32.558 17.152 15.396 1.00 47.41 284 VAL A C 1
ATOM 2161 O O . VAL A 1 284 ? 31.849 18.005 15.926 1.00 47.41 284 VAL A O 1
ATOM 2164 N N . ASP A 1 285 ? 32.603 16.951 14.078 1.00 52.53 285 ASP A N 1
ATOM 2165 C CA . ASP A 1 285 ? 31.779 17.631 13.082 1.00 52.53 285 ASP A CA 1
ATOM 2166 C C . ASP A 1 285 ? 30.359 17.891 13.623 1.00 52.53 285 ASP A C 1
ATOM 2168 O O . ASP A 1 285 ? 29.547 16.972 13.782 1.00 52.53 285 ASP A O 1
ATOM 2172 N N . SER A 1 286 ? 30.063 19.166 13.921 1.00 58.22 286 SER A N 1
ATOM 2173 C CA . SER A 1 286 ? 28.800 19.634 14.518 1.00 58.22 286 SER A CA 1
ATOM 2174 C C . SER A 1 286 ? 27.571 19.105 13.765 1.00 58.22 286 SER A C 1
ATOM 2176 O O . SER A 1 286 ? 26.495 18.918 14.342 1.00 58.22 286 SER A O 1
ATOM 2178 N N . LYS A 1 287 ? 27.722 18.811 12.468 1.00 58.94 287 LYS A N 1
ATOM 2179 C CA . LYS A 1 287 ? 26.677 18.249 11.611 1.00 58.94 287 LYS A CA 1
ATOM 2180 C C . LYS A 1 287 ? 26.439 16.757 11.856 1.00 58.94 287 LYS A C 1
ATOM 2182 O O . LYS A 1 287 ? 25.287 16.321 11.827 1.00 58.94 287 LYS A O 1
ATOM 2187 N N . THR A 1 288 ? 27.492 15.986 12.112 1.00 63.12 288 THR A N 1
ATOM 2188 C CA . THR A 1 288 ? 27.416 14.549 12.406 1.00 63.12 288 THR A CA 1
ATOM 2189 C C . THR A 1 288 ? 26.780 14.301 13.775 1.00 63.12 288 THR A C 1
ATOM 2191 O O . THR A 1 288 ? 25.859 13.487 13.873 1.00 63.12 288 THR A O 1
ATOM 2194 N N . TRP A 1 289 ? 27.144 15.092 14.792 1.00 74.44 289 TRP A N 1
ATOM 2195 C CA . TRP A 1 289 ? 26.500 15.042 16.113 1.00 74.44 289 TRP A CA 1
ATOM 2196 C C . TRP A 1 289 ? 24.997 15.362 16.036 1.00 74.44 289 TRP A C 1
ATOM 2198 O O . TRP A 1 289 ? 24.172 14.598 16.536 1.00 74.44 289 TRP A O 1
ATOM 2208 N N . ARG A 1 290 ? 24.609 16.437 15.324 1.00 68.81 290 ARG A N 1
ATOM 2209 C CA . ARG A 1 290 ? 23.190 16.822 15.160 1.00 68.81 290 ARG A CA 1
ATOM 2210 C C . ARG A 1 290 ? 22.362 15.729 14.487 1.00 68.81 290 ARG A C 1
ATOM 2212 O O . ARG A 1 290 ? 21.228 15.493 14.895 1.00 68.81 290 ARG A O 1
ATOM 2219 N N . LYS A 1 291 ? 22.920 15.056 13.475 1.00 72.12 291 LYS A N 1
ATOM 2220 C CA . LYS A 1 291 ? 22.246 13.955 12.772 1.00 72.12 291 LYS A CA 1
ATOM 2221 C C . LYS A 1 291 ? 22.039 12.737 13.669 1.00 72.12 291 LYS A C 1
ATOM 2223 O O . LYS A 1 291 ? 20.932 12.206 13.693 1.00 72.12 291 LYS A O 1
ATOM 2228 N N . LYS A 1 292 ? 23.066 12.312 14.411 1.00 78.62 292 LYS A N 1
ATOM 2229 C CA . LYS A 1 292 ? 22.965 11.142 15.296 1.00 78.62 292 LYS A CA 1
ATOM 2230 C C . LYS A 1 292 ? 22.065 11.403 16.508 1.00 78.62 292 LYS A C 1
ATOM 2232 O O . LYS A 1 292 ? 21.212 10.571 16.800 1.00 78.62 292 LYS A O 1
ATOM 2237 N N . ASN A 1 293 ? 22.142 12.588 17.123 1.00 78.94 293 ASN A N 1
ATOM 2238 C CA . ASN A 1 293 ? 21.212 12.991 18.187 1.00 78.94 293 ASN A CA 1
ATOM 2239 C C . ASN A 1 293 ? 19.753 13.031 17.692 1.00 78.94 293 ASN A C 1
ATOM 2241 O O . ASN A 1 293 ? 18.863 12.538 18.378 1.00 78.94 293 ASN A O 1
ATOM 2245 N N . ALA A 1 294 ? 19.493 13.557 16.487 1.00 71.94 294 ALA A N 1
ATOM 2246 C CA . ALA A 1 294 ? 18.146 13.559 15.910 1.00 71.94 294 ALA A CA 1
ATOM 2247 C C . ALA A 1 294 ? 17.635 12.142 15.596 1.00 71.94 294 ALA A C 1
ATOM 2249 O O . ALA A 1 294 ? 16.469 11.848 15.847 1.00 71.94 294 ALA A O 1
ATOM 2250 N N . ALA A 1 295 ? 18.499 11.254 15.091 1.00 78.06 295 ALA A N 1
ATOM 2251 C CA . ALA A 1 295 ? 18.148 9.860 14.819 1.00 78.06 295 ALA A CA 1
ATOM 2252 C C . ALA A 1 295 ? 17.818 9.084 16.106 1.00 78.06 295 ALA A C 1
ATOM 2254 O O . ALA A 1 295 ? 16.812 8.377 16.152 1.00 78.06 295 ALA A O 1
ATOM 2255 N N . ALA A 1 296 ? 18.615 9.265 17.164 1.00 82.69 296 ALA A N 1
ATOM 2256 C CA . ALA A 1 296 ? 18.374 8.658 18.471 1.00 82.69 296 ALA A CA 1
ATOM 2257 C C . ALA A 1 296 ? 17.088 9.192 19.124 1.00 82.69 296 ALA A C 1
ATOM 2259 O O . ALA A 1 296 ? 16.271 8.414 19.610 1.00 82.69 296 ALA A O 1
ATOM 2260 N N . LEU A 1 297 ? 16.858 10.508 19.074 1.00 83.06 297 LEU A N 1
ATOM 2261 C CA . LEU A 1 297 ? 15.645 11.128 19.609 1.00 83.06 297 LEU A CA 1
ATOM 2262 C C . LEU A 1 297 ? 14.390 10.658 18.864 1.00 83.06 297 LEU A C 1
ATOM 2264 O O . LEU A 1 297 ? 13.390 10.323 19.495 1.00 83.06 297 LEU A O 1
ATOM 2268 N N . HIS A 1 298 ? 14.451 10.592 17.533 1.00 78.94 298 HIS A N 1
ATOM 2269 C CA . HIS A 1 298 ? 13.357 10.079 16.717 1.00 78.94 298 HIS A CA 1
ATOM 2270 C C . HIS A 1 298 ? 13.061 8.611 17.048 1.00 78.94 298 HIS A C 1
ATOM 2272 O O . HIS A 1 298 ? 11.896 8.239 17.161 1.00 78.94 298 HIS A O 1
ATOM 2278 N N . ALA A 1 299 ? 14.098 7.794 17.267 1.00 82.50 299 ALA A N 1
ATOM 2279 C CA . ALA A 1 299 ? 13.934 6.400 17.664 1.00 82.50 299 ALA A CA 1
ATOM 2280 C C . ALA A 1 299 ? 13.201 6.247 19.006 1.00 82.50 299 ALA A C 1
ATOM 2282 O O . ALA A 1 299 ? 12.265 5.455 19.095 1.00 82.50 299 ALA A O 1
ATOM 2283 N N . ILE A 1 300 ? 13.559 7.064 20.005 1.00 84.75 300 ILE A N 1
ATOM 2284 C CA . ILE A 1 300 ? 12.846 7.126 21.289 1.00 84.75 300 ILE A CA 1
ATOM 2285 C C . ILE A 1 300 ? 11.387 7.533 21.050 1.00 84.75 300 ILE A C 1
ATOM 2287 O O . ILE A 1 300 ? 10.475 6.820 21.455 1.00 84.75 300 ILE A O 1
ATOM 2291 N N . GLN A 1 301 ? 11.146 8.634 20.334 1.00 82.69 301 GLN A N 1
ATOM 2292 C CA . GLN A 1 301 ? 9.807 9.203 20.151 1.00 82.69 301 GLN A CA 1
ATOM 2293 C C . GLN A 1 301 ? 8.826 8.253 19.455 1.00 82.69 301 GLN A C 1
ATOM 2295 O O . GLN A 1 301 ? 7.693 8.114 19.912 1.00 82.69 301 GLN A O 1
ATOM 2300 N N . ILE A 1 302 ? 9.241 7.576 18.380 1.00 79.75 302 ILE A N 1
ATOM 2301 C CA . ILE A 1 302 ? 8.344 6.660 17.654 1.00 79.75 302 ILE A CA 1
ATOM 2302 C C . ILE A 1 302 ? 8.127 5.329 18.377 1.00 79.75 302 ILE A C 1
ATOM 2304 O O . ILE A 1 302 ? 7.259 4.553 17.989 1.00 79.75 302 ILE A O 1
ATOM 2308 N N . SER A 1 303 ? 8.913 5.070 19.420 1.00 83.94 303 SER A N 1
ATOM 2309 C CA . SER A 1 303 ? 8.766 3.904 20.284 1.00 83.94 303 SER A CA 1
ATOM 2310 C C . SER A 1 303 ? 7.983 4.193 21.562 1.00 83.94 303 SER A C 1
ATOM 2312 O O . SER A 1 303 ? 7.888 3.310 22.404 1.00 83.94 303 SER A O 1
ATOM 2314 N N . CYS A 1 304 ? 7.431 5.398 21.730 1.00 81.25 304 CYS A N 1
ATOM 2315 C CA . CYS A 1 304 ? 6.638 5.781 22.896 1.00 81.25 304 CYS A CA 1
ATOM 2316 C C . CYS A 1 304 ? 5.137 5.732 22.604 1.00 81.25 304 CYS A C 1
ATOM 2318 O O . CYS A 1 304 ? 4.689 6.101 21.517 1.00 81.25 304 CYS A O 1
ATOM 2320 N N . SER A 1 305 ? 4.337 5.333 23.596 1.00 78.81 305 SER A N 1
ATOM 2321 C CA . SER A 1 305 ? 2.877 5.428 23.500 1.00 78.81 305 SER A CA 1
ATOM 2322 C C . SER A 1 305 ? 2.451 6.900 23.385 1.00 78.81 305 SER A C 1
ATOM 2324 O O . SER A 1 305 ? 3.186 7.783 23.838 1.00 78.81 305 SER A O 1
ATOM 2326 N N . PRO A 1 306 ? 1.269 7.216 22.819 1.00 74.50 306 PRO A N 1
ATOM 2327 C CA . PRO A 1 306 ? 0.837 8.605 22.622 1.00 74.50 306 PRO A CA 1
ATOM 2328 C C . PRO A 1 306 ? 0.881 9.460 23.901 1.00 74.50 306 PRO A C 1
ATOM 2330 O O . PRO A 1 306 ? 1.242 10.638 23.851 1.00 74.50 306 PRO A O 1
ATOM 2333 N N . HIS A 1 307 ? 0.576 8.849 25.051 1.00 75.06 307 HIS A N 1
ATOM 2334 C CA . HIS A 1 307 ? 0.651 9.475 26.370 1.00 75.06 307 HIS A CA 1
ATOM 2335 C C . HIS A 1 307 ? 2.098 9.811 26.778 1.00 75.06 307 HIS A C 1
ATOM 2337 O O . HIS A 1 307 ? 2.383 10.962 27.109 1.00 75.06 307 HIS A O 1
ATOM 2343 N N . ILE A 1 308 ? 3.037 8.866 26.675 1.00 80.88 308 ILE A N 1
ATOM 2344 C CA . ILE A 1 308 ? 4.457 9.086 27.009 1.00 80.88 308 ILE A CA 1
ATOM 2345 C C . ILE A 1 308 ? 5.124 10.046 26.015 1.00 80.88 308 ILE A C 1
ATOM 2347 O O . ILE A 1 308 ? 5.871 10.942 26.414 1.00 80.88 308 ILE A O 1
ATOM 2351 N N . LEU A 1 309 ? 4.800 9.929 24.723 1.00 82.06 309 LEU A N 1
ATOM 2352 C CA . LEU A 1 309 ? 5.301 10.814 23.673 1.00 82.06 309 LEU A CA 1
ATOM 2353 C C . LEU A 1 309 ? 4.954 12.280 23.961 1.00 82.06 309 LEU A C 1
ATOM 2355 O O . LEU A 1 309 ? 5.789 13.156 23.740 1.00 82.06 309 LEU A O 1
ATOM 2359 N N . SER A 1 310 ? 3.763 12.559 24.505 1.00 76.50 310 SER A N 1
ATOM 2360 C CA . SER A 1 310 ? 3.349 13.921 24.867 1.00 76.50 310 SER A CA 1
ATOM 2361 C C . SER A 1 310 ? 4.286 14.592 25.886 1.00 76.50 310 SER A C 1
ATOM 2363 O O . SER A 1 310 ? 4.493 15.802 25.805 1.00 76.50 310 SER A O 1
ATOM 2365 N N . ARG A 1 311 ? 4.923 13.807 26.771 1.00 80.94 311 ARG A N 1
ATOM 2366 C CA . ARG A 1 311 ? 5.848 14.283 27.816 1.00 80.94 311 ARG A CA 1
ATOM 2367 C C . ARG A 1 311 ? 7.226 14.668 27.272 1.00 80.94 311 ARG A C 1
ATOM 2369 O O . ARG A 1 311 ? 7.872 15.553 27.821 1.00 80.94 311 ARG A O 1
ATOM 2376 N N . ILE A 1 312 ? 7.666 14.028 26.187 1.00 84.00 312 ILE A N 1
ATOM 2377 C CA . ILE A 1 312 ? 8.997 14.239 25.588 1.00 84.00 312 ILE A CA 1
ATOM 2378 C C . ILE A 1 312 ? 8.956 14.986 24.245 1.00 84.00 312 ILE A C 1
ATOM 2380 O O . ILE A 1 312 ? 10.001 15.261 23.657 1.00 84.00 312 ILE A O 1
ATOM 2384 N N . ARG A 1 313 ? 7.761 15.332 23.742 1.00 77.44 313 ARG A N 1
ATOM 2385 C CA . ARG A 1 313 ? 7.547 15.931 22.410 1.00 77.44 313 ARG A CA 1
ATOM 2386 C C . ARG A 1 313 ? 8.296 17.251 22.196 1.00 77.44 313 ARG A C 1
ATOM 2388 O O . ARG A 1 313 ? 8.636 17.571 21.061 1.00 77.44 313 ARG A O 1
ATOM 2395 N N . SER A 1 314 ? 8.531 18.021 23.258 1.00 74.25 314 SER A N 1
ATOM 2396 C CA . SER A 1 314 ? 9.236 19.310 23.217 1.00 74.25 314 SER A CA 1
ATOM 2397 C C . SER A 1 314 ? 10.747 19.207 23.465 1.00 74.25 314 SER A C 1
ATOM 2399 O O . SER A 1 314 ? 11.438 20.225 23.415 1.00 74.25 314 SER A O 1
ATOM 2401 N N . ILE A 1 315 ? 11.277 18.010 23.742 1.00 85.19 315 ILE A N 1
ATOM 2402 C CA . ILE A 1 315 ? 12.695 17.802 24.052 1.00 85.19 315 ILE A CA 1
ATOM 2403 C C . ILE A 1 315 ? 13.496 17.671 22.752 1.00 85.19 315 ILE A C 1
ATOM 2405 O O . ILE A 1 315 ? 13.110 16.942 21.845 1.00 85.19 315 ILE A O 1
ATOM 2409 N N . VAL A 1 316 ? 14.635 18.367 22.672 1.00 75.25 316 VAL A N 1
ATOM 2410 C CA . VAL A 1 316 ? 15.497 18.436 21.471 1.00 75.25 316 VAL A CA 1
ATOM 2411 C C . VAL A 1 316 ? 16.773 17.582 21.560 1.00 75.25 316 VAL A C 1
ATOM 2413 O O . VAL A 1 316 ? 17.520 17.470 20.587 1.00 75.25 316 VAL A O 1
ATOM 2416 N N . SER A 1 317 ? 17.040 16.971 22.716 1.00 83.50 317 SER A N 1
ATOM 2417 C CA . SER A 1 317 ? 18.206 16.113 22.968 1.00 83.50 317 SER A CA 1
ATOM 2418 C C . SER A 1 317 ? 17.763 14.690 23.296 1.00 83.50 317 SER A C 1
ATOM 2420 O O . SER A 1 317 ? 16.920 14.498 24.173 1.00 83.50 317 SER A O 1
ATOM 2422 N N . ALA A 1 318 ? 18.346 13.698 22.617 1.00 82.00 318 ALA A N 1
ATOM 2423 C CA . ALA A 1 318 ? 18.061 12.283 22.855 1.00 82.00 318 ALA A CA 1
ATOM 2424 C C . ALA A 1 318 ? 18.424 11.868 24.285 1.00 82.00 318 ALA A C 1
ATOM 2426 O O . ALA A 1 318 ? 17.653 11.161 24.925 1.00 82.00 318 ALA A O 1
ATOM 2427 N N . LYS A 1 319 ? 19.545 12.383 24.809 1.00 85.06 319 LYS A N 1
ATOM 2428 C CA . LYS A 1 319 ? 19.977 12.160 26.193 1.00 85.06 319 LYS A CA 1
ATOM 2429 C C . LYS A 1 319 ? 18.974 12.716 27.199 1.00 85.06 319 LYS A C 1
ATOM 2431 O O . LYS A 1 319 ? 18.538 12.009 28.092 1.00 85.06 319 LYS A O 1
ATOM 2436 N N . VAL A 1 320 ? 18.530 13.958 27.000 1.00 81.75 320 VAL A N 1
ATOM 2437 C CA . VAL A 1 320 ? 17.545 14.583 27.899 1.00 81.75 320 VAL A CA 1
ATOM 2438 C C . VAL A 1 320 ? 16.207 13.842 27.843 1.00 81.75 320 VAL A C 1
ATOM 2440 O O . VAL A 1 320 ? 15.556 13.691 28.872 1.00 81.75 320 VAL A O 1
ATOM 2443 N N . ALA A 1 321 ? 15.798 13.352 26.669 1.00 83.56 321 ALA A N 1
ATOM 2444 C CA . ALA A 1 321 ? 14.590 12.541 26.535 1.00 83.56 321 ALA A CA 1
ATOM 2445 C C . ALA A 1 321 ? 14.734 11.199 27.268 1.00 83.56 321 ALA A C 1
ATOM 2447 O O . ALA A 1 321 ? 13.831 10.824 28.009 1.00 83.56 321 ALA A O 1
ATOM 2448 N N . TRP A 1 322 ? 15.878 10.526 27.119 1.00 87.69 322 TRP A N 1
ATOM 2449 C CA . TRP A 1 322 ? 16.209 9.290 27.827 1.00 87.69 322 TRP A CA 1
ATOM 2450 C C . TRP A 1 322 ? 16.190 9.475 29.351 1.00 87.69 322 TRP A C 1
ATOM 2452 O O . TRP A 1 322 ? 15.468 8.768 30.050 1.00 87.69 322 TRP A O 1
ATOM 2462 N N . ASP A 1 323 ? 16.887 10.493 29.859 1.00 84.69 323 ASP A N 1
ATOM 2463 C CA . ASP A 1 323 ? 16.967 10.799 31.291 1.00 84.69 323 ASP A CA 1
ATOM 2464 C C . ASP A 1 323 ? 15.603 11.209 31.866 1.00 84.69 323 ASP A C 1
ATOM 2466 O O . ASP A 1 323 ? 15.259 10.852 32.990 1.00 84.69 323 ASP A O 1
ATOM 2470 N N . THR A 1 324 ? 14.783 11.931 31.094 1.00 83.31 324 THR A N 1
ATOM 2471 C CA . THR A 1 324 ? 13.421 12.311 31.513 1.00 83.31 324 THR A CA 1
ATOM 2472 C C . THR A 1 324 ? 12.532 11.081 31.689 1.00 83.31 324 THR A C 1
ATOM 2474 O O . THR A 1 324 ? 11.776 11.007 32.658 1.00 83.31 324 THR A O 1
ATOM 2477 N N . LEU A 1 325 ? 12.639 10.101 30.787 1.00 84.44 325 LEU A N 1
ATOM 2478 C CA . LEU A 1 325 ? 11.902 8.843 30.893 1.00 84.44 325 LEU A CA 1
ATOM 2479 C C . LEU A 1 325 ? 12.421 7.996 32.068 1.00 84.44 325 LEU A C 1
ATOM 2481 O O . LEU A 1 325 ? 11.612 7.516 32.861 1.00 84.44 325 LEU A O 1
ATOM 2485 N N . ALA A 1 326 ? 13.742 7.915 32.260 1.00 81.44 326 ALA A N 1
ATOM 2486 C CA . ALA A 1 326 ? 14.362 7.220 33.392 1.00 81.44 326 ALA A CA 1
ATOM 2487 C C . ALA A 1 326 ? 13.937 7.806 34.751 1.00 81.44 326 ALA A C 1
ATOM 2489 O O . ALA A 1 326 ? 13.547 7.082 35.666 1.00 81.44 326 ALA A O 1
ATOM 2490 N N . ASN A 1 327 ? 13.950 9.135 34.873 1.00 77.00 327 ASN A N 1
ATOM 2491 C CA . ASN A 1 327 ? 13.588 9.832 36.108 1.00 77.00 327 ASN A CA 1
ATOM 2492 C C . ASN A 1 327 ? 12.083 9.763 36.398 1.00 77.00 327 ASN A C 1
ATOM 2494 O O . ASN A 1 327 ? 11.682 9.764 37.562 1.00 77.00 327 ASN A O 1
ATOM 2498 N N . SER A 1 328 ? 11.244 9.663 35.359 1.00 66.69 328 SER A N 1
ATOM 2499 C CA . SER A 1 328 ? 9.798 9.474 35.530 1.00 66.69 328 SER A CA 1
ATOM 2500 C C . SER A 1 328 ? 9.445 8.135 36.190 1.00 66.69 328 SER A C 1
ATOM 2502 O O . SER A 1 328 ? 8.434 8.059 36.880 1.00 66.69 328 SER A O 1
ATOM 2504 N N . GLN A 1 329 ? 10.316 7.127 36.072 1.00 60.88 329 GLN A N 1
ATOM 2505 C CA . GLN A 1 329 ? 10.194 5.837 36.762 1.00 60.88 329 GLN A CA 1
ATOM 2506 C C . GLN A 1 329 ? 10.778 5.867 38.183 1.00 60.88 329 GLN A C 1
ATOM 2508 O O . GLN A 1 329 ? 10.243 5.238 39.092 1.00 60.88 329 GLN A O 1
ATOM 2513 N N . GLN A 1 330 ? 11.821 6.669 38.431 1.00 50.22 330 GLN A N 1
ATOM 2514 C CA . GLN A 1 330 ? 12.379 6.839 39.782 1.00 50.22 330 GLN A CA 1
ATOM 2515 C C . GLN A 1 330 ? 11.441 7.584 40.746 1.00 50.22 330 GLN A C 1
ATOM 2517 O O . GLN A 1 330 ? 11.539 7.399 41.955 1.00 50.22 330 GLN A O 1
ATOM 2522 N N . GLN A 1 331 ? 10.478 8.368 40.247 1.00 47.41 331 GLN A N 1
ATOM 2523 C CA . GLN A 1 331 ? 9.406 8.928 41.086 1.00 47.41 331 GLN A CA 1
ATOM 2524 C C . GLN A 1 331 ? 8.341 7.894 41.508 1.00 47.41 331 GLN A C 1
ATOM 2526 O O . GLN A 1 331 ? 7.499 8.211 42.348 1.00 47.41 331 GLN A O 1
ATOM 2531 N N . LEU A 1 332 ? 8.398 6.662 40.984 1.00 45.03 332 LEU A N 1
ATOM 2532 C CA . LEU A 1 332 ? 7.506 5.544 41.315 1.00 45.03 332 LEU A CA 1
ATOM 2533 C C . LEU A 1 332 ? 8.135 4.491 42.254 1.00 45.03 332 LEU A C 1
ATOM 2535 O O . LEU A 1 332 ? 7.490 3.484 42.530 1.00 45.03 332 LEU A O 1
ATOM 2539 N N . SER A 1 333 ? 9.345 4.703 42.798 1.00 28.22 333 SER A N 1
ATOM 2540 C CA . SER A 1 333 ? 9.984 3.761 43.744 1.00 28.22 333 SER A CA 1
ATOM 2541 C C . SER A 1 333 ? 10.761 4.471 44.875 1.00 28.22 333 SER A C 1
ATOM 2543 O O . SER A 1 333 ? 11.659 5.257 44.576 1.00 28.22 333 SER A O 1
ATOM 2545 N N . PRO A 1 334 ? 10.492 4.207 46.175 1.00 30.62 334 PRO A N 1
ATOM 2546 C CA . PRO A 1 334 ? 11.299 4.721 47.282 1.00 30.62 334 PRO A CA 1
ATOM 2547 C C . PRO A 1 334 ? 12.599 3.919 47.452 1.00 30.62 334 PRO A C 1
ATOM 2549 O O . PRO A 1 334 ? 12.607 2.691 47.445 1.00 30.62 334 PRO A O 1
ATOM 2552 N N . SER A 1 335 ? 13.696 4.642 47.661 1.00 28.16 335 SER A N 1
ATOM 2553 C CA . SER A 1 335 ? 15.033 4.149 48.003 1.00 28.16 335 SER A CA 1
ATOM 2554 C C . SER A 1 335 ? 15.083 3.387 49.333 1.00 28.16 335 SER A C 1
ATOM 2556 O O . SER A 1 335 ? 14.553 3.902 50.313 1.00 28.16 335 SER A O 1
ATOM 2558 N N . HIS A 1 336 ? 15.820 2.271 49.409 1.00 26.83 336 HIS A N 1
ATOM 2559 C CA . HIS A 1 336 ? 16.791 2.011 50.489 1.00 26.83 336 HIS A CA 1
ATOM 2560 C C . HIS A 1 336 ? 17.683 0.786 50.198 1.00 26.83 336 HIS A C 1
ATOM 2562 O O . HIS A 1 336 ? 17.204 -0.322 49.975 1.00 26.83 336 HIS A O 1
ATOM 2568 N N . GLU A 1 337 ? 18.999 1.008 50.244 1.00 24.02 337 GLU A N 1
ATOM 2569 C CA . GLU A 1 337 ? 20.037 -0.015 50.408 1.00 24.02 337 GLU A CA 1
ATOM 2570 C C . GLU A 1 337 ? 19.955 -0.666 51.805 1.00 24.02 337 GLU A C 1
ATOM 2572 O O . GLU A 1 337 ? 19.612 0.013 52.774 1.00 24.02 337 GLU A O 1
ATOM 2577 N N . VAL A 1 338 ? 20.348 -1.944 51.927 1.00 22.17 338 VAL A N 1
ATOM 2578 C CA . VAL A 1 338 ? 21.475 -2.449 52.756 1.00 22.17 338 VAL A CA 1
ATOM 2579 C C . VAL A 1 338 ? 21.368 -3.975 52.981 1.00 22.17 338 VAL A C 1
ATOM 2581 O O . VAL A 1 338 ? 20.300 -4.556 53.133 1.00 22.17 338 VAL A O 1
ATOM 2584 N N . GLN A 1 339 ? 22.558 -4.575 52.969 1.00 21.02 339 GLN A N 1
ATOM 2585 C CA . GLN A 1 339 ? 23.022 -5.942 53.222 1.00 21.02 339 GLN A CA 1
ATOM 2586 C C . GLN A 1 339 ? 22.286 -6.845 54.240 1.00 21.02 339 GLN A C 1
ATOM 2588 O O . GLN A 1 339 ? 21.790 -6.431 55.281 1.00 21.02 339 GLN A O 1
ATOM 2593 N N . SER A 1 340 ? 22.396 -8.139 53.925 1.00 25.89 340 SER A N 1
ATOM 2594 C CA . SER A 1 340 ? 22.138 -9.367 54.694 1.00 25.89 340 SER A CA 1
ATOM 2595 C C . SER A 1 340 ? 22.653 -9.402 56.140 1.00 25.89 340 SER A C 1
ATOM 2597 O O . SER A 1 340 ? 23.812 -9.046 56.323 1.00 25.89 340 SER A O 1
ATOM 2599 N N . VAL A 1 341 ? 21.887 -9.997 57.076 1.00 21.16 341 VAL A N 1
ATOM 2600 C CA . VAL A 1 341 ? 22.275 -11.071 58.041 1.00 21.16 341 VAL A CA 1
ATOM 2601 C C . VAL A 1 341 ? 20.994 -11.729 58.620 1.00 21.16 341 VAL A C 1
ATOM 2603 O O . VAL A 1 341 ? 19.986 -11.061 58.825 1.00 21.16 341 VAL A O 1
ATOM 2606 N N . GLU A 1 342 ? 21.051 -13.045 58.850 1.00 23.50 342 GLU A N 1
ATOM 2607 C CA . GLU A 1 342 ? 20.057 -13.955 59.455 1.00 23.50 342 GLU A CA 1
ATOM 2608 C C . GLU A 1 342 ? 19.541 -13.558 60.861 1.00 23.50 342 GLU A C 1
ATOM 2610 O O . GLU A 1 342 ? 20.290 -13.017 61.671 1.00 23.50 342 GLU A O 1
ATOM 2615 N N . SER A 1 343 ? 18.299 -13.935 61.211 1.00 21.48 343 SER A N 1
ATOM 2616 C CA . SER A 1 343 ? 17.963 -14.729 62.421 1.00 21.48 343 SER A CA 1
ATOM 2617 C C . SER A 1 343 ? 16.446 -14.863 62.659 1.00 21.48 343 SER A C 1
ATOM 2619 O O . SER A 1 343 ? 15.628 -14.103 62.149 1.00 21.48 343 SER A O 1
ATOM 2621 N N . GLU A 1 344 ? 16.108 -15.919 63.396 1.00 22.66 344 GLU A N 1
ATOM 2622 C CA . GLU A 1 344 ? 14.802 -16.526 63.653 1.00 22.66 344 GLU A CA 1
ATOM 2623 C C . GLU A 1 344 ? 13.899 -15.816 64.695 1.00 22.66 344 GLU A C 1
ATOM 2625 O O . GLU A 1 344 ? 14.375 -15.154 65.610 1.00 22.66 344 GLU A O 1
ATOM 2630 N N . LEU A 1 345 ? 12.596 -16.150 64.610 1.00 21.53 345 LEU A N 1
ATOM 2631 C CA . LEU A 1 345 ? 11.577 -16.261 65.679 1.00 21.53 345 LEU A CA 1
ATOM 2632 C C . LEU A 1 345 ? 11.084 -14.996 66.421 1.00 21.53 345 LEU A C 1
ATOM 2634 O O . LEU A 1 345 ? 11.754 -14.448 67.289 1.00 21.53 345 LEU A O 1
ATOM 2638 N N . SER A 1 346 ? 9.790 -14.685 66.251 1.00 20.94 346 SER A N 1
ATOM 2639 C CA . SER A 1 346 ? 8.708 -14.877 67.253 1.00 20.94 346 SER A CA 1
ATOM 2640 C C . SER A 1 346 ? 7.577 -13.834 67.154 1.00 20.94 346 SER A C 1
ATOM 2642 O O . SER A 1 346 ? 7.746 -12.716 66.680 1.00 20.94 346 SER A O 1
ATOM 2644 N N . GLU A 1 347 ? 6.384 -14.283 67.543 1.00 22.16 347 GLU A N 1
ATOM 2645 C CA . GLU A 1 347 ? 5.066 -13.655 67.418 1.00 22.16 347 GLU A CA 1
ATOM 2646 C C . GLU A 1 347 ? 4.905 -12.322 68.179 1.00 22.16 347 GLU A C 1
ATOM 2648 O O . GLU A 1 347 ? 5.325 -12.201 69.326 1.00 22.16 347 GLU A O 1
ATOM 2653 N N . SER A 1 348 ? 4.151 -11.371 67.607 1.00 21.25 348 SER A N 1
ATOM 2654 C CA . SER A 1 348 ? 2.828 -10.926 68.110 1.00 21.25 348 SER A CA 1
ATOM 2655 C C . SER A 1 348 ? 2.481 -9.450 67.815 1.00 21.25 348 SER A C 1
ATOM 2657 O O . SER A 1 348 ? 3.279 -8.533 67.971 1.00 21.25 348 SER A O 1
ATOM 2659 N N . SER A 1 349 ? 1.200 -9.262 67.468 1.00 23.80 349 SER A N 1
ATOM 2660 C CA . SER A 1 349 ? 0.351 -8.053 67.543 1.00 23.80 349 SER A CA 1
ATOM 2661 C C . SER A 1 349 ? 0.582 -6.845 66.605 1.00 23.80 349 SER A C 1
ATOM 2663 O O . SER A 1 349 ? 1.451 -6.016 66.827 1.00 23.80 349 SER A O 1
ATOM 2665 N N . GLN A 1 350 ? -0.314 -6.756 65.600 1.00 25.67 350 GLN A N 1
ATOM 2666 C CA . GLN A 1 350 ? -1.163 -5.615 65.165 1.00 25.67 350 GLN A CA 1
ATOM 2667 C C . GLN A 1 350 ? -0.615 -4.180 65.399 1.00 25.67 350 GLN A C 1
ATOM 2669 O O . GLN A 1 350 ? -0.340 -3.809 66.528 1.00 25.67 350 GLN A O 1
ATOM 2674 N N . SER A 1 351 ? -0.544 -3.246 64.440 1.00 23.95 351 SER A N 1
ATOM 2675 C CA . SER A 1 351 ? -1.420 -2.988 63.291 1.00 23.95 351 SER A CA 1
ATOM 2676 C C . SER A 1 351 ? -0.798 -2.005 62.279 1.00 23.95 351 SER A C 1
ATOM 2678 O O . SER A 1 351 ? -0.070 -1.097 62.675 1.00 23.95 351 SER A O 1
ATOM 2680 N N . SER A 1 352 ? -1.280 -2.099 61.033 1.00 27.36 352 SER A N 1
ATOM 2681 C CA . SER A 1 352 ? -1.309 -1.089 59.953 1.00 27.36 352 SER A CA 1
ATOM 2682 C C . SER A 1 352 ? -0.042 -0.878 59.104 1.00 27.36 352 SER A C 1
ATOM 2684 O O . SER A 1 352 ? 0.994 -0.453 59.599 1.00 27.36 352 SER A O 1
ATOM 2686 N N . GLY A 1 353 ? -0.183 -1.122 57.791 1.00 24.30 353 GLY A N 1
ATOM 2687 C CA . GLY A 1 353 ? 0.761 -0.695 56.749 1.00 24.30 353 GLY A CA 1
ATOM 2688 C C . GLY A 1 353 ? 1.184 -1.782 55.750 1.00 24.30 353 GLY A C 1
ATOM 2689 O O . GLY A 1 353 ? 2.119 -2.518 56.018 1.00 24.30 353 GLY A O 1
ATOM 2690 N N . PHE A 1 354 ? 0.499 -1.818 54.599 1.00 30.42 354 PHE A N 1
ATOM 2691 C CA . PHE A 1 354 ? 0.987 -2.170 53.250 1.00 30.42 354 PHE A CA 1
ATOM 2692 C C . PHE A 1 354 ? 1.904 -3.392 53.035 1.00 30.42 354 PHE A C 1
ATOM 2694 O O . PHE A 1 354 ? 3.120 -3.280 53.136 1.00 30.42 354 PHE A O 1
ATOM 2701 N N . VAL A 1 355 ? 1.322 -4.485 52.517 1.00 29.27 355 VAL A N 1
ATOM 2702 C CA . VAL A 1 355 ? 1.960 -5.408 51.551 1.00 29.27 355 VAL A CA 1
ATOM 2703 C C . VAL A 1 355 ? 0.871 -6.013 50.642 1.00 29.27 355 VAL A C 1
ATOM 2705 O O . VAL A 1 355 ? -0.068 -6.604 51.168 1.00 29.27 355 VAL A O 1
ATOM 2708 N N . SER A 1 356 ? 0.980 -5.915 49.305 1.00 28.83 356 SER A N 1
ATOM 2709 C CA . SER A 1 356 ? 1.127 -7.095 48.415 1.00 28.83 356 SER A CA 1
ATOM 2710 C C . SER A 1 356 ? 0.925 -6.834 46.908 1.00 28.83 356 SER A C 1
ATOM 2712 O O . SER A 1 356 ? 0.042 -6.103 46.475 1.00 28.83 356 SER A O 1
ATOM 2714 N N . ASN A 1 357 ? 1.764 -7.521 46.123 1.00 41.72 357 ASN A N 1
ATOM 2715 C CA . ASN A 1 357 ? 1.487 -8.028 44.776 1.00 41.72 357 ASN A CA 1
ATOM 2716 C C . ASN A 1 357 ? 0.161 -8.822 44.752 1.00 41.72 357 ASN A C 1
ATOM 2718 O O . ASN A 1 357 ? 0.107 -9.897 45.353 1.00 41.72 357 ASN A O 1
ATOM 2722 N N . GLU A 1 358 ? -0.869 -8.386 44.018 1.00 40.47 358 GLU A N 1
ATOM 2723 C CA . GLU A 1 358 ? -2.151 -9.109 43.922 1.00 40.47 358 GLU A CA 1
ATOM 2724 C C . GLU A 1 358 ? -2.517 -9.532 42.485 1.00 40.47 358 GLU A C 1
ATOM 2726 O O . GLU A 1 358 ? -3.297 -8.891 41.790 1.00 40.47 358 GLU A O 1
ATOM 2731 N N . MET A 1 359 ? -2.038 -10.709 42.073 1.00 45.66 359 MET A N 1
ATOM 2732 C CA . MET A 1 359 ? -2.862 -11.643 41.289 1.00 45.66 359 MET A CA 1
ATOM 2733 C C . MET A 1 359 ? -2.648 -13.083 41.788 1.00 45.66 359 MET A C 1
ATOM 2735 O O . MET A 1 359 ? -2.499 -14.020 41.016 1.00 45.66 359 MET A O 1
ATOM 2739 N N . ASN A 1 360 ? -2.618 -13.268 43.111 1.00 43.25 360 ASN A N 1
ATOM 2740 C CA . ASN A 1 360 ? -2.490 -14.574 43.769 1.00 43.25 360 ASN A CA 1
ATOM 2741 C C . ASN A 1 360 ? -3.755 -14.893 44.585 1.00 43.25 360 ASN A C 1
ATOM 2743 O O . ASN A 1 360 ? -3.697 -15.040 45.803 1.00 43.25 360 ASN A O 1
ATOM 2747 N N . GLY A 1 361 ? -4.915 -14.978 43.919 1.00 61.75 361 GLY A N 1
ATOM 2748 C CA . GLY A 1 361 ? -6.198 -15.251 44.579 1.00 61.75 361 GLY A CA 1
ATOM 2749 C C . GLY A 1 361 ? -7.156 -16.158 43.784 1.00 61.75 361 GLY A C 1
ATOM 2750 O O . GLY A 1 361 ? -6.947 -16.376 42.589 1.00 61.75 361 GLY A O 1
ATOM 2751 N N . PRO A 1 362 ? -8.236 -16.665 44.418 1.00 63.62 362 PRO A N 1
ATOM 2752 C CA . PRO A 1 362 ? -9.193 -17.617 43.827 1.00 63.62 362 PRO A CA 1
ATOM 2753 C C . PRO A 1 362 ? -9.845 -17.153 42.509 1.00 63.62 362 PRO A C 1
ATOM 2755 O O . PRO A 1 362 ? -10.125 -17.962 41.625 1.00 63.62 362 PRO A O 1
ATOM 2758 N N . LEU A 1 363 ? -10.030 -15.841 42.326 1.00 78.56 363 LEU A N 1
ATOM 2759 C CA . LEU A 1 363 ? -10.654 -15.260 41.130 1.00 78.56 363 LEU A CA 1
ATOM 2760 C C . LEU A 1 363 ? -9.778 -15.326 39.868 1.00 78.56 363 LEU A C 1
ATOM 2762 O O . LEU A 1 363 ? -10.318 -15.297 38.763 1.00 78.56 363 LEU A O 1
ATOM 2766 N N . LEU A 1 364 ? -8.456 -15.498 40.003 1.00 81.31 364 LEU A N 1
ATOM 2767 C CA . LEU A 1 364 ? -7.579 -15.764 38.856 1.00 81.31 364 LEU A CA 1
ATOM 2768 C C . LEU A 1 364 ? -7.904 -17.119 38.212 1.00 81.31 364 LEU A C 1
ATOM 2770 O O . LEU A 1 364 ? -7.837 -17.274 36.993 1.00 81.31 364 LEU A O 1
ATOM 2774 N N . THR A 1 365 ? -8.276 -18.106 39.025 1.00 84.62 365 THR A N 1
ATOM 2775 C CA . THR A 1 365 ? -8.681 -19.428 38.542 1.00 84.62 365 THR A CA 1
ATOM 2776 C C . THR A 1 365 ? -9.971 -19.326 37.732 1.00 84.62 365 THR A C 1
ATOM 2778 O O . THR A 1 365 ? -10.034 -19.824 36.609 1.00 84.62 365 THR A O 1
ATOM 2781 N N . LEU A 1 366 ? -10.964 -18.591 38.244 1.00 86.94 366 LEU A N 1
ATOM 2782 C CA . LEU A 1 366 ? -12.211 -18.331 37.523 1.00 86.94 366 LEU A CA 1
ATOM 2783 C C . LEU A 1 366 ? -11.972 -17.576 36.205 1.00 86.94 366 LEU A C 1
ATOM 2785 O O . LEU A 1 366 ? -12.544 -17.950 35.183 1.00 86.94 366 LEU A O 1
ATOM 2789 N N . TYR A 1 367 ? -11.086 -16.574 36.205 1.00 88.81 367 TYR A N 1
ATOM 2790 C CA . TYR A 1 367 ? -10.664 -15.873 34.990 1.00 88.81 367 TYR A CA 1
ATOM 2791 C C . TYR A 1 367 ? -10.110 -16.839 33.936 1.00 88.81 367 TYR A C 1
ATOM 2793 O O . TYR A 1 367 ? -10.585 -16.853 32.803 1.00 88.81 367 TYR A O 1
ATOM 2801 N N . LYS A 1 368 ? -9.137 -17.682 34.312 1.00 88.38 368 LYS A N 1
ATOM 2802 C CA . LYS A 1 368 ? -8.501 -18.638 33.391 1.00 88.38 368 LYS A CA 1
ATOM 2803 C C . LYS A 1 368 ? -9.512 -19.623 32.811 1.00 88.38 368 LYS A C 1
ATOM 2805 O O . LYS A 1 368 ? -9.482 -19.882 31.612 1.00 88.38 368 LYS A O 1
ATOM 2810 N N . HIS A 1 369 ? -10.424 -20.146 33.631 1.00 91.19 369 HIS A N 1
ATOM 2811 C CA . HIS A 1 369 ? -11.456 -21.062 33.143 1.00 91.19 369 HIS A CA 1
ATOM 2812 C C . HIS A 1 369 ? -12.441 -20.374 32.189 1.00 91.19 369 HIS A C 1
ATOM 2814 O O . HIS A 1 369 ? -12.760 -20.939 31.144 1.00 91.19 369 HIS A O 1
ATOM 2820 N N . ALA A 1 370 ? -12.870 -19.145 32.500 1.00 88.94 370 ALA A N 1
ATOM 2821 C CA . ALA A 1 370 ? -13.737 -18.349 31.630 1.00 88.94 370 ALA A CA 1
ATOM 2822 C C . ALA A 1 370 ? -13.072 -17.999 30.290 1.00 88.94 370 ALA A C 1
ATOM 2824 O O . ALA A 1 370 ? -13.712 -18.100 29.242 1.00 88.94 370 ALA A O 1
ATOM 2825 N N . HIS A 1 371 ? -11.782 -17.654 30.313 1.00 90.31 371 HIS A N 1
ATOM 2826 C CA . HIS A 1 371 ? -10.992 -17.369 29.116 1.00 90.31 371 HIS A CA 1
ATOM 2827 C C . HIS A 1 371 ? -10.790 -18.613 28.240 1.00 90.31 371 HIS A C 1
ATOM 2829 O O . HIS A 1 371 ? -10.972 -18.553 27.030 1.00 90.31 371 HIS A O 1
ATOM 2835 N N . ASN A 1 372 ? -10.494 -19.764 28.849 1.00 91.12 372 ASN A N 1
ATOM 2836 C CA . ASN A 1 372 ? -10.238 -21.014 28.126 1.00 91.12 372 ASN A CA 1
ATOM 2837 C C . ASN A 1 372 ? -11.514 -21.757 27.686 1.00 91.12 372 ASN A C 1
ATOM 2839 O O . ASN A 1 372 ? -11.421 -22.781 27.014 1.00 91.12 372 ASN A O 1
ATOM 2843 N N . GLY A 1 373 ? -12.700 -21.290 28.088 1.00 91.62 373 GLY A N 1
ATOM 2844 C CA . GLY A 1 373 ? -13.974 -21.900 27.699 1.00 91.62 373 GLY A CA 1
ATOM 2845 C C . GLY A 1 373 ? -14.350 -23.164 28.486 1.00 91.62 373 GLY A C 1
ATOM 2846 O O . GLY A 1 373 ? -15.220 -23.921 28.051 1.00 91.62 373 GLY A O 1
ATOM 2847 N N . ASP A 1 374 ? -13.725 -23.404 29.643 1.00 93.56 374 ASP A N 1
ATOM 2848 C CA . ASP A 1 374 ? -13.923 -24.615 30.450 1.00 93.56 374 ASP A CA 1
ATOM 2849 C C . ASP A 1 374 ? -15.158 -24.494 31.359 1.00 93.56 374 ASP A C 1
ATOM 2851 O O . ASP A 1 374 ? -15.077 -24.141 32.538 1.00 93.56 374 ASP A O 1
ATOM 2855 N N . TRP A 1 375 ? -16.334 -24.775 30.791 1.00 94.69 375 TRP A N 1
ATOM 2856 C CA . TRP A 1 375 ? -17.602 -24.702 31.523 1.00 94.69 375 TRP A CA 1
ATOM 2857 C C . TRP A 1 375 ? -17.656 -25.628 32.743 1.00 94.69 375 TRP A C 1
ATOM 2859 O O . TRP A 1 375 ? -18.215 -25.243 33.769 1.00 94.69 375 TRP A O 1
ATOM 2869 N N . ASP A 1 376 ? -17.090 -26.833 32.662 1.00 93.75 376 ASP A N 1
ATOM 2870 C CA . ASP A 1 376 ? -17.183 -27.802 33.755 1.00 93.75 376 ASP A CA 1
ATOM 2871 C C . ASP A 1 376 ? -16.369 -27.335 34.970 1.00 93.75 376 ASP A C 1
ATOM 2873 O O . ASP A 1 376 ? -16.849 -27.419 36.108 1.00 93.75 376 ASP A O 1
ATOM 2877 N N . ALA A 1 377 ? -15.191 -26.745 34.740 1.00 91.62 377 ALA A N 1
ATOM 2878 C CA . ALA A 1 377 ? -14.405 -26.120 35.798 1.00 91.62 377 ALA A CA 1
ATOM 2879 C C . ALA A 1 377 ? -15.089 -24.872 36.383 1.00 91.62 377 ALA A C 1
ATOM 2881 O O . ALA A 1 377 ? -15.135 -24.726 37.607 1.00 91.62 377 ALA A O 1
ATOM 2882 N N . ILE A 1 378 ? -15.687 -24.012 35.545 1.00 93.12 378 ILE A N 1
ATOM 2883 C CA . ILE A 1 378 ? -16.467 -22.847 36.009 1.00 93.12 378 ILE A CA 1
ATOM 2884 C C . ILE A 1 378 ? -17.644 -23.307 36.867 1.00 93.12 378 ILE A C 1
ATOM 2886 O O . ILE A 1 378 ? -17.850 -22.793 37.962 1.00 93.12 378 ILE A O 1
ATOM 2890 N N . LYS A 1 379 ? -18.400 -24.309 36.412 1.00 93.44 379 LYS A N 1
ATOM 2891 C CA . LYS A 1 379 ? -19.554 -24.852 37.132 1.00 93.44 379 LYS A CA 1
ATOM 2892 C C . LYS A 1 379 ? -19.153 -25.420 38.491 1.00 93.44 379 LYS A C 1
ATOM 2894 O O . LYS A 1 379 ? -19.837 -25.167 39.482 1.00 93.44 379 LYS A O 1
ATOM 2899 N N . ASN A 1 380 ? -18.047 -26.163 38.553 1.00 91.94 380 ASN A N 1
ATOM 2900 C CA . ASN A 1 380 ? -17.514 -26.670 39.815 1.00 91.94 380 ASN A CA 1
ATOM 2901 C C . ASN A 1 380 ? -17.114 -25.512 40.746 1.00 91.94 380 ASN A C 1
ATOM 2903 O O . ASN A 1 380 ? -17.522 -25.483 41.906 1.00 91.94 380 ASN A O 1
ATOM 2907 N N . TYR A 1 381 ? -16.417 -24.505 40.220 1.00 89.31 381 TYR A N 1
ATOM 2908 C CA . TYR A 1 381 ? -16.025 -23.321 40.981 1.00 89.31 381 TYR A CA 1
ATOM 2909 C C . TYR A 1 381 ? -17.240 -22.553 41.532 1.00 89.31 381 TYR A C 1
ATOM 2911 O O . TYR A 1 381 ? -17.286 -22.241 42.720 1.00 89.31 381 TYR A O 1
ATOM 2919 N N . LEU A 1 382 ? -18.266 -22.313 40.709 1.00 90.62 382 LEU A N 1
ATOM 2920 C CA . LEU A 1 382 ? -19.504 -21.635 41.113 1.00 90.62 382 LEU A CA 1
ATOM 2921 C C . LEU A 1 382 ? -20.331 -22.454 42.114 1.00 90.62 382 LEU A C 1
ATOM 2923 O O . LEU A 1 382 ? -21.039 -21.877 42.932 1.00 90.62 382 LEU A O 1
ATOM 2927 N N . SER A 1 383 ? -20.233 -23.787 42.096 1.00 90.25 383 SER A N 1
ATOM 2928 C CA . SER A 1 383 ? -20.888 -24.625 43.110 1.00 90.25 383 SER A CA 1
ATOM 2929 C C . SER A 1 383 ? -20.263 -24.468 44.500 1.00 90.25 383 SER A C 1
ATOM 2931 O O . SER A 1 383 ? -20.967 -24.557 45.505 1.00 90.25 383 SER A O 1
ATOM 2933 N N . GLN A 1 384 ? -18.955 -24.201 44.552 1.00 88.25 384 GLN A N 1
ATOM 2934 C CA . GLN A 1 384 ? -18.209 -23.961 45.789 1.00 88.25 384 GLN A CA 1
ATOM 2935 C C . GLN A 1 384 ? -18.324 -22.501 46.243 1.00 88.25 384 GLN A C 1
ATOM 2937 O O . GLN A 1 384 ? -18.383 -22.231 47.441 1.00 88.25 384 GLN A O 1
ATOM 2942 N N . TYR A 1 385 ? -18.408 -21.569 45.289 1.00 87.00 385 TYR A N 1
ATOM 2943 C CA . TYR A 1 385 ? -18.498 -20.129 45.526 1.00 87.00 385 TYR A CA 1
ATOM 2944 C C . TYR A 1 385 ? -19.622 -19.499 44.681 1.00 87.00 385 TYR A C 1
ATOM 2946 O O . TYR A 1 385 ? -19.338 -18.870 43.659 1.00 87.00 385 TYR A O 1
ATOM 2954 N N . PRO A 1 386 ? -20.901 -19.623 45.088 1.00 85.50 386 PRO A N 1
ATOM 2955 C CA . PRO A 1 386 ? -22.035 -19.126 44.299 1.00 85.50 386 PRO A CA 1
ATOM 2956 C C . PRO A 1 386 ? -21.977 -17.622 44.004 1.00 85.50 386 PRO A C 1
ATOM 2958 O O . PRO A 1 386 ? -22.329 -17.186 42.910 1.00 85.50 386 PRO A O 1
ATOM 2961 N N . ASP A 1 387 ? -21.455 -16.829 44.942 1.00 84.56 387 ASP A N 1
ATOM 2962 C CA . ASP A 1 387 ? -21.304 -15.379 44.782 1.00 84.56 387 ASP A CA 1
ATOM 2963 C C . ASP A 1 387 ? -20.225 -14.981 43.766 1.00 84.56 387 ASP A C 1
ATOM 2965 O O . ASP A 1 387 ? -20.165 -13.824 43.351 1.00 84.56 387 ASP A O 1
ATOM 2969 N N . ALA A 1 388 ? -19.391 -15.923 43.315 1.00 87.25 388 ALA A N 1
ATOM 2970 C CA . ALA A 1 388 ? -18.332 -15.634 42.357 1.00 87.25 388 ALA A CA 1
ATOM 2971 C C . ALA A 1 388 ? -18.852 -15.332 40.943 1.00 87.25 388 ALA A C 1
ATOM 2973 O O . ALA A 1 388 ? -18.121 -14.753 40.143 1.00 87.25 388 ALA A O 1
ATOM 2974 N N . ILE A 1 389 ? -20.117 -15.648 40.636 1.00 88.62 389 ILE A N 1
ATOM 2975 C CA . ILE A 1 389 ? -20.730 -15.325 39.337 1.00 88.62 389 ILE A CA 1
ATOM 2976 C C . ILE A 1 389 ? -20.780 -13.811 39.063 1.00 88.62 389 ILE A C 1
ATOM 2978 O O . ILE A 1 389 ? -20.709 -13.380 37.915 1.00 88.62 389 ILE A O 1
ATOM 2982 N N . ARG A 1 390 ? -20.834 -13.007 40.134 1.00 89.38 390 ARG A N 1
ATOM 2983 C CA . ARG A 1 390 ? -20.821 -11.534 40.128 1.00 89.38 390 ARG A CA 1
ATOM 2984 C C . ARG A 1 390 ? -19.495 -10.947 40.614 1.00 89.38 390 ARG A C 1
ATOM 2986 O O . ARG A 1 390 ? -19.409 -9.745 40.851 1.00 89.38 390 ARG A O 1
ATOM 2993 N N . ALA A 1 391 ? -18.477 -11.782 40.816 1.00 87.69 391 ALA A N 1
ATOM 2994 C CA . ALA A 1 391 ? -17.196 -11.300 41.297 1.00 87.69 391 ALA A CA 1
ATOM 2995 C C . ALA A 1 391 ? -16.498 -10.458 40.228 1.00 87.69 391 ALA A C 1
ATOM 2997 O O . ALA A 1 391 ? -16.400 -10.846 39.062 1.00 87.69 391 ALA A O 1
ATOM 2998 N N . ILE A 1 392 ? -15.992 -9.315 40.676 1.00 88.75 392 ILE A N 1
ATOM 2999 C CA . ILE A 1 392 ? -15.209 -8.391 39.871 1.00 88.75 392 ILE A CA 1
ATOM 3000 C C . ILE A 1 392 ? -13.765 -8.881 39.835 1.00 88.75 392 ILE A C 1
ATOM 3002 O O . ILE A 1 392 ? -13.114 -9.021 40.871 1.00 88.75 392 ILE A O 1
ATOM 3006 N N . ILE A 1 393 ? -13.266 -9.158 38.636 1.00 86.38 393 ILE A N 1
ATOM 3007 C CA . ILE A 1 393 ? -11.919 -9.662 38.412 1.00 86.38 393 ILE A CA 1
ATOM 3008 C C . ILE A 1 393 ? -11.020 -8.469 38.074 1.00 86.38 393 ILE A C 1
ATOM 3010 O O . ILE A 1 393 ? -11.149 -7.838 37.026 1.00 86.38 393 ILE A O 1
ATOM 3014 N N . LYS A 1 394 ? -10.088 -8.153 38.972 1.00 82.12 394 LYS A N 1
ATOM 3015 C CA . LYS A 1 394 ? -9.055 -7.134 38.749 1.00 82.12 394 LYS A CA 1
ATOM 3016 C C . LYS A 1 394 ? -7.889 -7.712 37.928 1.00 82.12 394 LYS A C 1
ATOM 3018 O O . LYS A 1 394 ? -7.668 -8.922 37.990 1.00 82.12 394 LYS A O 1
ATOM 3023 N N . PRO A 1 395 ? -7.173 -6.891 37.135 1.00 75.75 395 PRO A N 1
ATOM 3024 C CA . PRO A 1 395 ? -7.215 -5.423 37.115 1.00 75.75 395 PRO A CA 1
ATOM 3025 C C . PRO A 1 395 ? -8.270 -4.785 36.196 1.00 75.75 395 PRO A C 1
ATOM 3027 O O . PRO A 1 395 ? -8.450 -3.585 36.301 1.00 75.75 395 PRO A O 1
ATOM 3030 N N . TYR A 1 396 ? -8.962 -5.535 35.329 1.00 77.06 396 TYR A N 1
ATOM 3031 C CA . TYR A 1 396 ? -9.847 -4.945 34.306 1.00 77.06 396 TYR A CA 1
ATOM 3032 C C . TYR A 1 396 ? -11.279 -4.642 34.791 1.00 77.06 396 TYR A C 1
ATOM 3034 O O . TYR A 1 396 ? -12.038 -3.970 34.102 1.00 77.06 396 TYR A O 1
ATOM 3042 N N . GLY A 1 397 ? -11.681 -5.150 35.959 1.00 82.31 397 GLY A N 1
ATOM 3043 C CA . GLY A 1 397 ? -12.927 -4.751 36.621 1.00 82.31 397 GLY A CA 1
ATOM 3044 C C . GLY A 1 397 ? -14.206 -5.398 36.099 1.00 82.31 397 GLY A C 1
ATOM 3045 O O . GLY A 1 397 ? -15.280 -5.058 36.582 1.00 82.31 397 GLY A O 1
ATOM 3046 N N . GLY A 1 398 ? -14.126 -6.343 35.163 1.00 88.12 398 GLY A N 1
ATOM 3047 C CA . GLY A 1 398 ? -15.290 -7.086 34.676 1.00 88.12 398 GLY A CA 1
ATOM 3048 C C . GLY A 1 398 ? -15.489 -8.437 35.371 1.00 88.12 398 GLY A C 1
ATOM 3049 O O . GLY A 1 398 ? -14.736 -8.849 36.254 1.00 88.12 398 GLY A O 1
ATOM 3050 N N . THR A 1 399 ? -16.540 -9.145 34.966 1.00 93.38 399 THR A N 1
ATOM 3051 C CA . THR A 1 399 ? -16.911 -10.473 35.492 1.00 93.38 399 THR A CA 1
ATOM 3052 C C . THR A 1 399 ? -16.407 -11.610 34.603 1.00 93.38 399 THR A C 1
ATOM 3054 O O . THR A 1 399 ? -15.996 -11.395 33.463 1.00 93.38 399 THR A O 1
ATOM 3057 N N . ALA A 1 400 ? -16.540 -12.858 35.066 1.00 92.56 400 ALA A N 1
ATOM 3058 C CA . ALA A 1 400 ? -16.275 -14.046 34.247 1.00 92.56 400 ALA A CA 1
ATOM 3059 C C . ALA A 1 400 ? -17.049 -14.050 32.910 1.00 92.56 400 ALA A C 1
ATOM 3061 O O . ALA A 1 400 ? -16.551 -14.567 31.911 1.00 92.56 400 ALA A O 1
ATOM 3062 N N . LEU A 1 401 ? -18.236 -13.429 32.868 1.00 96.44 401 LEU A N 1
ATOM 3063 C CA . LEU A 1 401 ? -19.016 -13.269 31.641 1.00 96.44 401 LEU A CA 1
ATOM 3064 C C . LEU A 1 401 ? -18.316 -12.357 30.618 1.00 96.44 401 LEU A C 1
ATOM 3066 O O . LEU A 1 401 ? -18.328 -12.677 29.433 1.00 96.44 401 LEU A O 1
ATOM 3070 N N . HIS A 1 402 ? -17.671 -11.271 31.060 1.00 95.25 402 HIS A N 1
ATOM 3071 C CA . HIS A 1 402 ? -16.910 -10.374 30.180 1.00 95.25 402 HIS A CA 1
ATOM 3072 C C . HIS A 1 402 ? -15.726 -11.110 29.553 1.00 95.25 402 HIS A C 1
ATOM 3074 O O . HIS A 1 402 ? -15.536 -11.053 28.342 1.00 95.25 402 HIS A O 1
ATOM 3080 N N . VAL A 1 403 ? -14.987 -11.881 30.362 1.00 93.44 403 VAL A N 1
ATOM 3081 C CA . VAL A 1 403 ? -13.866 -12.705 29.879 1.00 93.44 403 VAL A CA 1
ATOM 3082 C C . VAL A 1 403 ? -14.335 -13.715 28.842 1.00 93.44 403 VAL A C 1
ATOM 3084 O O . VAL A 1 403 ? -13.715 -13.846 27.792 1.00 93.44 403 VAL A O 1
ATOM 3087 N N . ALA A 1 404 ? -15.427 -14.429 29.129 1.00 94.94 404 ALA A N 1
ATOM 3088 C CA . ALA A 1 404 ? -15.967 -15.433 28.223 1.00 94.94 404 ALA A CA 1
ATOM 3089 C C . ALA A 1 404 ? -16.476 -14.809 26.914 1.00 94.94 404 ALA A C 1
ATOM 3091 O O . ALA A 1 404 ? -16.279 -15.396 25.850 1.00 94.94 404 ALA A O 1
ATOM 3092 N N . ALA A 1 405 ? -17.091 -13.623 26.982 1.00 95.00 405 ALA A N 1
ATOM 3093 C CA . ALA A 1 405 ? -17.545 -12.890 25.807 1.00 95.00 405 ALA A CA 1
ATOM 3094 C C . ALA A 1 405 ? -16.369 -12.410 24.946 1.00 95.00 405 ALA A C 1
ATOM 3096 O O . ALA A 1 405 ? -16.350 -12.668 23.745 1.00 95.00 405 ALA A O 1
ATOM 3097 N N . PHE A 1 406 ? -15.354 -11.803 25.567 1.00 92.62 406 PHE A N 1
ATOM 3098 C CA . PHE A 1 406 ? -14.131 -11.365 24.894 1.00 92.62 406 PHE A CA 1
ATOM 3099 C C . PHE A 1 406 ? -13.351 -12.530 24.267 1.00 92.62 406 PHE A C 1
ATOM 3101 O O . PHE A 1 406 ? -12.861 -12.421 23.150 1.00 92.62 406 PHE A O 1
ATOM 3108 N N . ALA A 1 407 ? -13.283 -13.674 24.951 1.00 90.31 407 ALA A N 1
ATOM 3109 C CA . ALA A 1 407 ? -12.641 -14.883 24.437 1.00 90.31 407 ALA A CA 1
ATOM 3110 C C . ALA A 1 407 ? -13.466 -15.613 23.356 1.00 90.31 407 ALA A C 1
ATOM 3112 O O . ALA A 1 407 ? -13.007 -16.607 22.800 1.00 90.31 407 ALA A O 1
ATOM 3113 N N . GLY A 1 408 ? -14.692 -15.165 23.058 1.00 91.88 408 GLY A N 1
ATOM 3114 C CA . GLY A 1 408 ? -15.544 -15.788 22.043 1.00 91.88 408 GLY A CA 1
ATOM 3115 C C . GLY A 1 408 ? -16.198 -17.111 22.472 1.00 91.88 408 GLY A C 1
ATOM 3116 O O . GLY A 1 408 ? -16.728 -17.845 21.635 1.00 91.88 408 GLY A O 1
ATOM 3117 N N . ASN A 1 409 ? -16.219 -17.426 23.770 1.00 95.19 409 ASN A N 1
ATOM 3118 C CA . ASN A 1 409 ? -16.701 -18.701 24.306 1.00 95.19 409 ASN A CA 1
ATOM 3119 C C . ASN A 1 409 ? -18.236 -18.758 24.393 1.00 95.19 409 ASN A C 1
ATOM 3121 O O . ASN A 1 409 ? -18.814 -18.710 25.481 1.00 95.19 409 ASN A O 1
ATOM 3125 N N . LEU A 1 410 ? -18.908 -18.914 23.245 1.00 93.50 410 LEU A N 1
ATOM 3126 C CA . LEU A 1 410 ? -20.377 -18.913 23.131 1.00 93.50 410 LEU A CA 1
ATOM 3127 C C . LEU A 1 410 ? -21.067 -19.840 24.144 1.00 93.50 410 LEU A C 1
ATOM 3129 O O . LEU A 1 410 ? -21.988 -19.410 24.829 1.00 93.50 410 LEU A O 1
ATOM 3133 N N . LYS A 1 411 ? -20.598 -21.086 24.286 1.00 94.94 411 LYS A N 1
ATOM 3134 C CA . LYS A 1 411 ? -21.198 -22.068 25.204 1.00 94.94 411 LYS A CA 1
ATOM 3135 C C . LYS A 1 411 ? -21.130 -21.618 26.668 1.00 94.94 411 LYS A C 1
ATOM 3137 O O . LYS A 1 411 ? -22.093 -21.788 27.406 1.00 94.94 411 LYS A O 1
ATOM 3142 N N . VAL A 1 412 ? -20.001 -21.048 27.092 1.00 95.75 412 VAL A N 1
ATOM 3143 C CA . VAL A 1 412 ? -19.840 -20.539 28.464 1.00 95.75 412 VAL A CA 1
ATOM 3144 C C . VAL A 1 412 ? -20.737 -19.326 28.685 1.00 95.75 412 VAL A C 1
ATOM 3146 O O . VAL A 1 412 ? -21.392 -19.244 29.719 1.00 95.75 412 VAL A O 1
ATOM 3149 N N . VAL A 1 413 ? -20.815 -18.420 27.706 1.00 96.94 413 VAL A N 1
ATOM 3150 C CA . VAL A 1 413 ? -21.712 -17.260 27.766 1.00 96.94 413 VAL A CA 1
ATOM 3151 C C . VAL A 1 413 ? -23.170 -17.704 27.891 1.00 96.94 413 VAL A C 1
ATOM 3153 O O . VAL A 1 413 ? -23.854 -17.252 28.803 1.00 96.94 413 VAL A O 1
ATOM 3156 N N . GLU A 1 414 ? -23.640 -18.629 27.050 1.00 97.00 414 GLU A N 1
ATOM 3157 C CA . GLU A 1 414 ? -25.015 -19.145 27.108 1.00 97.00 414 GLU A CA 1
ATOM 3158 C C . GLU A 1 414 ? -25.364 -19.735 28.480 1.00 97.00 414 GLU A C 1
ATOM 3160 O O . GLU A 1 414 ? -26.461 -19.515 28.994 1.00 97.00 414 GLU A O 1
ATOM 3165 N N . GLU A 1 415 ? -24.442 -20.478 29.092 1.00 96.69 415 GLU A N 1
ATOM 3166 C CA . GLU A 1 415 ? -24.668 -21.087 30.400 1.00 96.69 415 GLU A CA 1
ATOM 3167 C C . GLU A 1 415 ? -24.593 -20.073 31.554 1.00 96.69 415 GLU A C 1
ATOM 3169 O O . GLU A 1 415 ? -25.453 -20.090 32.435 1.00 96.69 415 GLU A O 1
ATOM 3174 N N . LEU A 1 416 ? -23.638 -19.136 31.537 1.00 95.69 416 LEU A N 1
ATOM 3175 C CA . LEU A 1 416 ? -23.563 -18.061 32.534 1.00 95.69 416 LEU A CA 1
ATOM 3176 C C . LEU A 1 416 ? -24.803 -17.154 32.479 1.00 95.69 416 LEU A C 1
ATOM 3178 O O . LEU A 1 416 ? -25.386 -16.848 33.517 1.00 95.69 416 LEU A O 1
ATOM 3182 N N . VAL A 1 417 ? -25.279 -16.800 31.282 1.00 96.75 417 VAL A N 1
ATOM 3183 C CA . VAL A 1 417 ? -26.479 -15.964 31.084 1.00 96.75 417 VAL A CA 1
ATOM 3184 C C . VAL A 1 417 ? -27.752 -16.631 31.622 1.00 96.75 417 VAL A C 1
ATOM 3186 O O . VAL A 1 417 ? -28.665 -15.943 32.085 1.00 96.75 417 VAL A O 1
ATOM 3189 N N . LYS A 1 418 ? -27.835 -17.971 31.616 1.00 95.50 418 LYS A N 1
ATOM 3190 C CA . LYS A 1 418 ? -28.954 -18.701 32.245 1.00 95.50 418 LYS A CA 1
ATOM 3191 C C . LYS A 1 418 ? -28.962 -18.542 33.763 1.00 95.50 418 LYS A C 1
ATOM 3193 O O . LYS A 1 418 ? -30.046 -18.480 34.344 1.00 95.50 418 LYS A O 1
ATOM 3198 N N . LEU A 1 419 ? -27.782 -18.493 34.380 1.00 93.94 419 LEU A N 1
ATOM 3199 C CA . LEU A 1 419 ? -27.609 -18.396 35.830 1.00 93.94 419 LEU A CA 1
ATOM 3200 C C . LEU A 1 419 ? -27.694 -16.956 36.353 1.00 93.94 419 LEU A C 1
ATOM 3202 O O . LEU A 1 419 ? -28.023 -16.765 37.520 1.00 93.94 419 LEU A O 1
ATOM 3206 N N . MET A 1 420 ? -27.423 -15.962 35.507 1.00 95.38 420 MET A N 1
ATOM 3207 C CA . MET A 1 420 ? -27.449 -14.544 35.871 1.00 95.38 420 MET A CA 1
ATOM 3208 C C . MET A 1 420 ? -28.846 -13.919 35.706 1.00 95.38 420 MET A C 1
ATOM 3210 O O . MET A 1 420 ? -29.637 -14.263 34.817 1.00 95.38 420 MET A O 1
ATOM 3214 N N . SER A 1 421 ? -29.152 -12.971 36.585 1.00 95.00 421 SER A N 1
ATOM 3215 C CA . SER A 1 421 ? -30.305 -12.073 36.496 1.00 95.00 421 SER A CA 1
ATOM 3216 C C . SER A 1 421 ? -30.047 -10.918 35.522 1.00 95.00 421 SER A C 1
ATOM 3218 O O . SER A 1 421 ? -28.905 -10.623 35.180 1.00 95.00 421 SER A O 1
ATOM 3220 N N . GLU A 1 422 ? -31.105 -10.225 35.089 1.00 94.75 422 GLU A N 1
ATOM 3221 C CA . GLU A 1 422 ? -30.987 -9.093 34.152 1.00 94.75 422 GLU A CA 1
ATOM 3222 C C . GLU A 1 422 ? -30.039 -8.001 34.664 1.00 94.75 422 GLU A C 1
ATOM 3224 O O . GLU A 1 422 ? -29.191 -7.545 33.905 1.00 94.75 422 GLU A O 1
ATOM 3229 N N . LYS A 1 423 ? -30.112 -7.663 35.961 1.00 93.56 423 LYS A N 1
ATOM 3230 C CA . LYS A 1 423 ? -29.228 -6.678 36.610 1.00 93.56 423 LYS A CA 1
ATOM 3231 C C . LYS A 1 423 ? -27.770 -7.121 36.693 1.00 93.56 423 LYS A C 1
ATOM 3233 O O . LYS A 1 423 ? -26.878 -6.287 36.706 1.00 93.56 423 LYS A O 1
ATOM 3238 N N . GLU A 1 424 ? -27.505 -8.421 36.783 1.00 93.88 424 GLU A N 1
ATOM 3239 C CA . GLU A 1 424 ? -26.126 -8.924 36.818 1.00 93.88 424 GLU A CA 1
ATOM 3240 C C . GLU A 1 424 ? -25.480 -8.895 35.427 1.00 93.88 424 GLU A C 1
ATOM 3242 O O . GLU A 1 424 ? -24.260 -8.803 35.328 1.00 93.88 424 GLU A O 1
ATOM 3247 N N . LEU A 1 425 ? -26.279 -8.927 34.353 1.00 95.94 425 LEU A N 1
ATOM 3248 C CA . LEU A 1 425 ? -25.782 -8.712 32.990 1.00 95.94 425 LEU A CA 1
ATOM 3249 C C . LEU A 1 425 ? -25.419 -7.246 32.712 1.00 95.94 425 LEU A C 1
ATOM 3251 O O . LEU A 1 425 ? -24.651 -6.986 31.791 1.00 95.94 425 LEU A O 1
ATOM 3255 N N . GLU A 1 426 ? -25.961 -6.312 33.496 1.00 96.25 426 GLU A N 1
ATOM 3256 C CA . GLU A 1 426 ? -25.706 -4.865 33.397 1.00 96.25 426 GLU A CA 1
ATOM 3257 C C . GLU A 1 426 ? -24.403 -4.438 34.085 1.00 96.25 426 GLU A C 1
ATOM 3259 O O . GLU A 1 426 ? -24.043 -3.264 34.034 1.00 96.25 426 GLU A O 1
ATOM 3264 N N . ILE A 1 427 ? -23.691 -5.365 34.739 1.00 94.56 427 ILE A N 1
ATOM 3265 C CA . ILE A 1 427 ? -22.380 -5.069 35.323 1.00 94.56 427 ILE A CA 1
ATOM 3266 C C . ILE A 1 427 ? -21.451 -4.609 34.197 1.00 94.56 427 ILE A C 1
ATOM 3268 O O . ILE A 1 427 ? -21.310 -5.304 33.193 1.00 94.56 427 ILE A O 1
ATOM 3272 N N . GLN A 1 428 ? -20.825 -3.454 34.396 1.00 94.94 428 GLN A N 1
ATOM 3273 C CA . GLN A 1 428 ? -19.805 -2.906 33.513 1.00 94.94 428 GLN A CA 1
ATOM 3274 C C . GLN A 1 428 ? -18.417 -3.171 34.096 1.00 94.94 428 GLN A C 1
ATOM 3276 O O . GLN A 1 428 ? -18.254 -3.222 35.319 1.00 94.94 428 GLN A O 1
ATOM 3281 N N . ASP A 1 429 ? -17.433 -3.348 33.223 1.00 93.56 429 ASP A N 1
ATOM 3282 C CA . ASP A 1 429 ? -16.029 -3.397 33.612 1.00 93.56 429 ASP A CA 1
ATOM 3283 C C . ASP A 1 429 ? -15.478 -2.009 33.992 1.00 93.56 429 ASP A C 1
ATOM 3285 O O . ASP A 1 429 ? -16.212 -1.015 34.021 1.00 93.56 429 ASP A O 1
ATOM 3289 N N . ASP A 1 430 ? -14.178 -1.921 34.295 1.00 91.88 430 ASP A N 1
ATOM 3290 C CA . ASP A 1 430 ? -13.577 -0.646 34.691 1.00 91.88 430 ASP A CA 1
ATOM 3291 C C . ASP A 1 430 ? -13.625 0.403 33.569 1.00 91.88 430 ASP A C 1
ATOM 3293 O O . ASP A 1 430 ? -13.517 1.581 33.891 1.00 91.88 430 ASP A O 1
ATOM 3297 N N . GLU A 1 431 ? -13.828 0.023 32.301 1.00 90.75 431 GLU A N 1
ATOM 3298 C CA . GLU A 1 431 ? -13.961 0.907 31.132 1.00 90.75 431 GLU A CA 1
ATOM 3299 C C . GLU A 1 431 ? -15.419 1.230 30.770 1.00 90.75 431 GLU A C 1
ATOM 3301 O O . GLU A 1 431 ? -15.678 1.973 29.822 1.00 90.75 431 GLU A O 1
ATOM 3306 N N . GLY A 1 432 ? -16.389 0.738 31.542 1.00 92.38 432 GLY A N 1
ATOM 3307 C CA . GLY A 1 432 ? -17.808 0.934 31.250 1.00 92.38 432 GLY A CA 1
ATOM 3308 C C . GLY A 1 432 ? -18.360 -0.061 30.221 1.00 92.38 432 GLY A C 1
ATOM 3309 O O . GLY A 1 432 ? -19.489 0.092 29.759 1.00 92.38 432 GLY A O 1
ATOM 3310 N N . ASN A 1 433 ? -17.614 -1.096 29.843 1.00 94.62 433 ASN A N 1
ATOM 3311 C CA . ASN A 1 433 ? -18.075 -2.082 28.874 1.00 94.62 433 ASN A CA 1
ATOM 3312 C C . ASN A 1 433 ? -18.901 -3.174 29.539 1.00 94.62 433 ASN A C 1
ATOM 3314 O O . ASN A 1 433 ? -18.530 -3.695 30.585 1.00 94.62 433 ASN A O 1
ATOM 3318 N N . THR A 1 434 ? -20.002 -3.564 28.894 1.00 96.62 434 THR A N 1
ATOM 3319 C CA . THR A 1 434 ? -20.750 -4.772 29.270 1.00 96.62 434 THR A CA 1
ATOM 3320 C C . THR A 1 434 ? -20.212 -5.983 28.507 1.00 96.62 434 THR A C 1
ATOM 3322 O O . THR A 1 434 ? -19.503 -5.855 27.504 1.00 96.62 434 THR A O 1
ATOM 3325 N N . ALA A 1 435 ? -20.632 -7.189 28.892 1.00 95.75 435 ALA A N 1
ATOM 3326 C CA . ALA A 1 435 ? -20.347 -8.393 28.111 1.00 95.75 435 ALA A CA 1
ATOM 3327 C C . ALA A 1 435 ? -20.883 -8.315 26.664 1.00 95.75 435 ALA A C 1
ATOM 3329 O O . ALA A 1 435 ? -20.318 -8.942 25.767 1.00 95.75 435 ALA A O 1
ATOM 3330 N N . LEU A 1 436 ? -21.942 -7.529 26.414 1.00 97.69 436 LEU A N 1
ATOM 3331 C CA . LEU A 1 436 ? -22.452 -7.297 25.061 1.00 97.69 436 LEU A CA 1
ATOM 3332 C C . LEU A 1 436 ? -21.498 -6.431 24.229 1.00 97.69 436 LEU A C 1
ATOM 3334 O O . LEU A 1 436 ? -21.345 -6.713 23.043 1.00 97.69 436 LEU A O 1
ATOM 3338 N N . SER A 1 437 ? -20.838 -5.433 24.829 1.00 96.06 437 SER A N 1
ATOM 3339 C CA . SER A 1 437 ? -19.808 -4.634 24.146 1.00 96.06 437 SER A CA 1
ATOM 3340 C C . SER A 1 437 ? -18.697 -5.545 23.619 1.00 96.06 437 SER A C 1
ATOM 3342 O O . SER A 1 437 ? -18.406 -5.531 22.427 1.00 96.06 437 SER A O 1
ATOM 3344 N N . PHE A 1 438 ? -18.184 -6.451 24.459 1.00 94.94 438 PHE A N 1
ATOM 3345 C CA . PHE A 1 438 ? -17.184 -7.436 24.038 1.00 94.94 438 PHE A CA 1
ATOM 3346 C C . PHE A 1 438 ? -17.703 -8.398 22.964 1.00 94.94 438 PHE A C 1
ATOM 3348 O O . PHE A 1 438 ? -17.007 -8.655 21.984 1.00 94.94 438 PHE A O 1
ATOM 3355 N N . ALA A 1 439 ? -18.939 -8.893 23.088 1.00 95.56 439 ALA A N 1
ATOM 3356 C CA . ALA A 1 439 ? -19.542 -9.729 22.050 1.00 95.56 439 ALA A CA 1
ATOM 3357 C C . ALA A 1 439 ? -19.647 -8.990 20.701 1.00 95.56 439 ALA A C 1
ATOM 3359 O O . ALA A 1 439 ? -19.434 -9.603 19.652 1.00 95.56 439 ALA A O 1
ATOM 3360 N N . ALA A 1 440 ? -19.942 -7.685 20.725 1.00 95.12 440 ALA A N 1
ATOM 3361 C CA . ALA A 1 440 ? -19.997 -6.831 19.544 1.00 95.12 440 ALA A CA 1
ATOM 3362 C C . ALA A 1 440 ? -18.614 -6.620 18.909 1.00 95.12 440 ALA A C 1
ATOM 3364 O O . ALA A 1 440 ? -18.499 -6.721 17.687 1.00 95.12 440 ALA A O 1
ATOM 3365 N N . THR A 1 441 ? -17.574 -6.417 19.725 1.00 93.31 441 THR A N 1
ATOM 3366 C CA . THR A 1 441 ? -16.173 -6.307 19.284 1.00 93.31 441 THR A CA 1
ATOM 3367 C C . THR A 1 441 ? -15.642 -7.608 18.680 1.00 93.31 441 THR A C 1
ATOM 3369 O O . THR A 1 441 ? -14.882 -7.557 17.724 1.00 93.31 441 THR A O 1
ATOM 3372 N N . VAL A 1 442 ? -16.042 -8.772 19.207 1.00 92.31 442 VAL A N 1
ATOM 3373 C CA . VAL A 1 442 ? -15.633 -10.094 18.685 1.00 92.31 442 VAL A CA 1
ATOM 3374 C C . VAL A 1 442 ? -16.465 -10.510 17.460 1.00 92.31 442 VAL A C 1
ATOM 3376 O O . VAL A 1 442 ? -16.035 -11.329 16.648 1.00 92.31 442 VAL A O 1
ATOM 3379 N N . GLY A 1 443 ? -17.680 -9.972 17.316 1.00 91.19 443 GLY A N 1
ATOM 3380 C CA . GLY A 1 443 ? -18.524 -10.174 16.137 1.00 91.19 443 GLY A CA 1
ATOM 3381 C C . GLY A 1 443 ? -19.357 -11.460 16.129 1.00 91.19 443 GLY A C 1
ATOM 3382 O O . GLY A 1 443 ? -19.902 -11.825 15.087 1.00 91.19 443 GLY A O 1
ATOM 3383 N N . ILE A 1 444 ? -19.512 -12.155 17.262 1.00 91.62 444 ILE A N 1
ATOM 3384 C CA . ILE A 1 444 ? -20.319 -13.388 17.340 1.00 91.62 444 ILE A CA 1
ATOM 3385 C C . ILE A 1 444 ? -21.795 -13.036 17.561 1.00 91.62 444 ILE A C 1
ATOM 3387 O O . ILE A 1 444 ? -22.267 -12.929 18.693 1.00 91.62 444 ILE A O 1
ATOM 3391 N N . THR A 1 445 ? -22.567 -12.898 16.478 1.00 92.44 445 THR A N 1
ATOM 3392 C CA . THR A 1 445 ? -23.972 -12.434 16.528 1.00 92.44 445 THR A CA 1
ATOM 3393 C C . THR A 1 445 ? -24.868 -13.297 17.418 1.00 92.44 445 THR A C 1
ATOM 3395 O O . THR A 1 445 ? -25.730 -12.773 18.114 1.00 92.44 445 THR A O 1
ATOM 3398 N N . LYS A 1 446 ? -24.632 -14.615 17.470 1.00 93.44 446 LYS A N 1
ATOM 3399 C CA . LYS A 1 446 ? -25.375 -15.537 18.353 1.00 93.44 446 LYS A CA 1
ATOM 3400 C C . LYS A 1 446 ? -25.152 -15.248 19.839 1.00 93.44 446 LYS A C 1
ATOM 3402 O O . LYS A 1 446 ? -26.06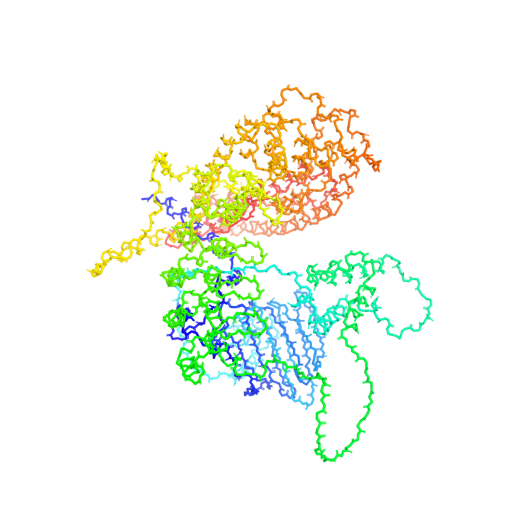3 -15.414 20.642 1.00 93.44 446 LYS A O 1
ATOM 3407 N N . MET A 1 447 ? -23.952 -14.800 20.198 1.00 94.19 447 MET A N 1
ATOM 3408 C CA . MET A 1 447 ? -23.612 -14.436 21.571 1.00 94.19 447 MET A CA 1
ATOM 3409 C C . MET A 1 447 ? -24.326 -13.146 21.975 1.00 94.19 447 MET A C 1
ATOM 3411 O O . MET A 1 447 ? -24.954 -13.097 23.031 1.00 94.19 447 MET A O 1
ATOM 3415 N N . ALA A 1 448 ? -24.287 -12.135 21.102 1.00 96.25 448 ALA A N 1
ATOM 3416 C CA . ALA A 1 448 ? -25.043 -10.903 21.293 1.00 96.25 448 ALA A CA 1
ATOM 3417 C C . ALA A 1 448 ? -26.550 -11.181 21.399 1.00 96.25 448 ALA A C 1
ATOM 3419 O O . ALA A 1 448 ? -27.201 -10.676 22.307 1.00 96.25 448 ALA A O 1
ATOM 3420 N N . ASP A 1 449 ? -27.091 -12.051 20.544 1.00 95.62 449 ASP A N 1
ATOM 3421 C CA . ASP A 1 449 ? -28.497 -12.455 20.591 1.00 95.62 449 ASP A CA 1
ATOM 3422 C C . ASP A 1 449 ? -28.879 -13.175 21.889 1.00 95.62 449 ASP A C 1
ATOM 3424 O O . ASP A 1 449 ? -29.917 -12.866 22.475 1.00 95.62 449 ASP A O 1
ATOM 3428 N N . CYS A 1 450 ? -28.016 -14.051 22.412 1.00 96.88 450 CYS A N 1
ATOM 3429 C CA . CYS A 1 450 ? -28.219 -14.667 23.723 1.00 96.88 450 CYS A CA 1
ATOM 3430 C C . CYS A 1 450 ? -28.323 -13.621 24.848 1.00 96.88 450 CYS A C 1
ATOM 3432 O O . CYS A 1 450 ? -29.211 -13.714 25.700 1.00 96.88 450 CYS A O 1
ATOM 3434 N N . LEU A 1 451 ? -27.436 -12.622 24.850 1.00 97.38 451 LEU A N 1
ATOM 3435 C CA . LEU A 1 451 ? -27.406 -11.556 25.856 1.00 97.38 451 LEU A CA 1
ATOM 3436 C C . LEU A 1 451 ? -28.632 -10.634 25.741 1.00 97.38 451 LEU A C 1
ATOM 3438 O O . LEU A 1 451 ? -29.344 -10.428 26.724 1.00 97.38 451 LEU A O 1
ATOM 3442 N N . VAL A 1 452 ? -28.931 -10.145 24.534 1.00 96.94 452 VAL A N 1
ATOM 3443 C CA . VAL A 1 452 ? -30.035 -9.204 24.265 1.00 96.94 452 VAL A CA 1
ATOM 3444 C C . VAL A 1 452 ? -31.405 -9.844 24.503 1.00 96.94 452 VAL A C 1
ATOM 3446 O O . VAL A 1 452 ? -32.322 -9.179 24.989 1.00 96.94 452 VAL A O 1
ATOM 3449 N N . ARG A 1 453 ? -31.571 -11.145 24.221 1.00 95.94 453 ARG A N 1
ATOM 3450 C CA . ARG A 1 453 ? -32.815 -11.870 24.544 1.00 95.94 453 ARG A CA 1
ATOM 3451 C C . ARG A 1 453 ? -33.100 -11.911 26.037 1.00 95.94 453 ARG A C 1
ATOM 3453 O O . ARG A 1 453 ? -34.269 -11.892 26.417 1.00 95.94 453 ARG A O 1
ATOM 3460 N N . LYS A 1 454 ? -32.055 -12.002 26.863 1.00 96.44 454 LYS A N 1
ATOM 3461 C CA . LYS A 1 454 ? -32.180 -12.029 28.320 1.00 96.44 454 LYS A CA 1
ATOM 3462 C C . LYS A 1 454 ? -32.380 -10.626 28.889 1.00 96.44 454 LYS A C 1
ATOM 3464 O O . LYS A 1 454 ? -33.235 -10.473 29.747 1.00 96.44 454 LYS A O 1
ATOM 3469 N N . ASN A 1 455 ? -31.641 -9.626 28.406 1.00 96.88 455 ASN A N 1
ATOM 3470 C CA . ASN A 1 455 ? -31.828 -8.226 28.787 1.00 96.88 455 ASN A CA 1
ATOM 3471 C C . ASN A 1 455 ? -31.669 -7.303 27.565 1.00 96.88 455 ASN A C 1
ATOM 3473 O O . ASN A 1 455 ? -30.566 -7.078 27.068 1.00 96.88 455 ASN A O 1
ATOM 3477 N N . LYS A 1 456 ? -32.786 -6.727 27.104 1.00 94.88 456 LYS A N 1
ATOM 3478 C CA . LYS A 1 456 ? -32.812 -5.844 25.927 1.00 94.88 456 LYS A CA 1
ATOM 3479 C C . LYS A 1 456 ? -32.127 -4.500 26.162 1.00 94.88 456 LYS A C 1
ATOM 3481 O O . LYS A 1 456 ? -31.696 -3.886 25.195 1.00 94.88 456 LYS A O 1
ATOM 3486 N N . ASN A 1 457 ? -32.003 -4.052 27.413 1.00 94.56 457 ASN A N 1
ATOM 3487 C CA . ASN A 1 457 ? -31.400 -2.758 27.737 1.00 94.56 457 ASN A CA 1
ATOM 3488 C C . ASN A 1 457 ? -29.880 -2.755 27.539 1.00 94.56 457 ASN A C 1
ATOM 3490 O O . ASN A 1 457 ? -29.285 -1.690 27.454 1.00 94.56 457 ASN A O 1
ATOM 3494 N N . LEU A 1 458 ? -29.237 -3.922 27.403 1.00 96.31 458 LEU A N 1
ATOM 3495 C CA . LEU A 1 458 ? -27.784 -4.013 27.208 1.00 96.31 458 LEU A CA 1
ATOM 3496 C C . LEU A 1 458 ? -27.288 -3.217 25.988 1.00 96.31 458 LEU A C 1
ATOM 3498 O O . LEU A 1 458 ? -26.160 -2.735 25.985 1.00 96.31 458 LEU A O 1
ATOM 3502 N N . VAL A 1 459 ? -28.133 -3.034 24.969 1.00 96.06 459 VAL A N 1
ATOM 3503 C CA . VAL A 1 459 ? -27.800 -2.276 23.748 1.00 96.06 459 VAL A CA 1
ATOM 3504 C C . VAL A 1 459 ? -27.654 -0.766 23.980 1.00 96.06 459 VAL A C 1
ATOM 3506 O O . VAL A 1 459 ? -27.122 -0.078 23.111 1.00 96.06 459 VAL A O 1
ATOM 3509 N N . THR A 1 460 ? -28.127 -0.247 25.121 1.00 95.00 460 THR A N 1
ATOM 3510 C CA . THR A 1 460 ? -28.081 1.183 25.468 1.00 95.00 460 THR A CA 1
ATOM 3511 C C . THR A 1 460 ? -26.972 1.529 26.459 1.00 95.00 460 THR A C 1
ATOM 3513 O O . THR A 1 460 ? -26.866 2.680 26.872 1.00 95.00 460 THR A O 1
ATOM 3516 N N . PHE A 1 461 ? -26.159 0.556 26.880 1.00 94.25 461 PHE A N 1
ATOM 3517 C CA . PHE A 1 461 ? -25.017 0.835 27.747 1.00 94.25 461 PHE A CA 1
ATOM 3518 C C . PHE A 1 461 ? -23.903 1.506 26.952 1.00 94.25 461 PHE A C 1
ATOM 3520 O O . PHE A 1 461 ? -23.636 1.144 25.804 1.00 94.25 461 PHE A O 1
ATOM 3527 N N . VAL A 1 462 ? -23.279 2.493 27.587 1.00 92.88 462 VAL A N 1
ATOM 3528 C CA . VAL A 1 462 ? -22.186 3.282 27.026 1.00 92.88 462 VAL A CA 1
ATOM 3529 C C . VAL A 1 462 ? -20.919 3.033 27.827 1.00 92.88 462 VAL A C 1
ATOM 3531 O O . VAL A 1 462 ? -20.968 2.959 29.057 1.00 92.88 462 VAL A O 1
ATOM 3534 N N . ASP A 1 463 ? -19.801 2.900 27.127 1.00 90.12 463 ASP A N 1
ATOM 3535 C CA . ASP A 1 463 ? -18.478 2.881 27.746 1.00 90.12 463 ASP A CA 1
ATOM 3536 C C . ASP A 1 463 ? -18.003 4.305 28.108 1.00 90.12 463 ASP A C 1
ATOM 3538 O O . ASP A 1 463 ? -18.708 5.300 27.891 1.00 90.12 463 ASP A O 1
ATOM 3542 N N . LYS A 1 464 ? -16.789 4.426 28.657 1.00 88.56 464 LYS A N 1
ATOM 3543 C CA . LYS A 1 464 ? -16.173 5.728 28.971 1.00 88.56 464 LYS A CA 1
ATOM 3544 C C . LYS A 1 464 ? -15.987 6.646 27.756 1.00 88.56 464 LYS A C 1
ATOM 3546 O O . LYS A 1 464 ? -15.945 7.864 27.929 1.00 88.56 464 LYS A O 1
ATOM 3551 N N . ASP A 1 465 ? -15.902 6.089 26.549 1.00 83.06 465 ASP A N 1
ATOM 3552 C CA . ASP A 1 465 ? -15.778 6.824 25.287 1.00 83.06 465 ASP A CA 1
ATOM 3553 C C . ASP A 1 465 ? -17.146 7.171 24.661 1.00 83.06 465 ASP A C 1
ATOM 3555 O O . ASP A 1 465 ? -17.217 7.692 23.537 1.00 83.06 465 ASP A O 1
ATOM 3559 N N . ASN A 1 466 ? -18.244 6.928 25.391 1.00 84.31 466 ASN A N 1
ATOM 3560 C CA . ASN A 1 466 ? -19.632 7.054 24.940 1.00 84.31 466 ASN A CA 1
ATOM 3561 C C . ASN A 1 466 ? -19.975 6.169 23.723 1.00 84.31 466 ASN A C 1
ATOM 3563 O O . ASN A 1 466 ? -20.873 6.496 22.930 1.00 84.31 466 ASN A O 1
ATOM 3567 N N . SER A 1 467 ? -19.259 5.062 23.534 1.00 89.25 467 SER A N 1
ATOM 3568 C CA . SER A 1 467 ? -19.546 4.055 22.519 1.00 89.25 467 SER A CA 1
ATOM 3569 C C . SER A 1 467 ? -20.588 3.062 23.023 1.00 89.25 467 SER A C 1
ATOM 3571 O O . SER A 1 467 ? -20.573 2.620 24.167 1.00 89.25 467 SER A O 1
ATOM 3573 N N . ILE A 1 468 ? -21.506 2.708 22.128 1.00 94.31 468 ILE A N 1
ATOM 3574 C CA . ILE A 1 468 ? -22.553 1.704 22.354 1.00 94.31 468 ILE A CA 1
ATOM 3575 C C . ILE A 1 468 ? -22.156 0.415 21.620 1.00 94.31 468 ILE A C 1
ATOM 3577 O O . ILE A 1 468 ? -21.416 0.507 20.633 1.00 94.31 468 ILE A O 1
ATOM 3581 N N . PRO A 1 469 ? -22.694 -0.769 21.968 1.00 96.44 469 PRO A N 1
ATOM 3582 C CA . PRO A 1 469 ? -22.340 -2.021 21.290 1.00 96.44 469 PRO A CA 1
ATOM 3583 C C . PRO A 1 469 ? -22.481 -1.965 19.758 1.00 96.44 469 PRO A C 1
ATOM 3585 O O . PRO A 1 469 ? -21.686 -2.544 19.023 1.00 96.44 469 PRO A O 1
ATOM 3588 N N . LEU A 1 470 ? -23.466 -1.219 19.245 1.00 96.44 470 LEU A N 1
ATOM 3589 C CA . LEU A 1 470 ? -23.635 -0.997 17.804 1.00 96.44 470 LEU A CA 1
ATOM 3590 C C . LEU A 1 470 ? -22.438 -0.265 17.164 1.00 96.44 470 LEU A C 1
ATOM 3592 O O . LEU A 1 470 ? -22.033 -0.588 16.046 1.00 96.44 470 LEU A O 1
ATOM 3596 N N . VAL A 1 471 ? -21.874 0.726 17.858 1.00 94.25 471 VAL A N 1
ATOM 3597 C CA . VAL A 1 471 ? -20.684 1.459 17.406 1.00 94.25 471 VAL A CA 1
ATOM 3598 C C . VAL A 1 471 ? -19.465 0.544 17.453 1.00 94.25 471 VAL A C 1
ATOM 3600 O O . VAL A 1 471 ? -18.724 0.518 16.473 1.00 94.25 471 VAL A O 1
ATOM 3603 N N . GLU A 1 472 ? -19.310 -0.256 18.510 1.00 94.25 472 GLU A N 1
ATOM 3604 C CA . GLU A 1 472 ? -18.226 -1.243 18.632 1.00 94.25 472 GLU A CA 1
ATOM 3605 C C . GLU A 1 472 ? -18.230 -2.247 17.477 1.00 94.25 472 GLU A C 1
ATOM 3607 O O . GLU A 1 472 ? -17.203 -2.466 16.835 1.00 94.25 472 GLU A O 1
ATOM 3612 N N . ALA A 1 473 ? -19.402 -2.770 17.106 1.00 95.69 473 ALA A N 1
ATOM 3613 C CA . ALA A 1 473 ? -19.533 -3.646 15.943 1.00 95.69 473 ALA A CA 1
ATOM 3614 C C . ALA A 1 473 ? -19.115 -2.962 14.628 1.00 95.69 473 ALA A C 1
ATOM 3616 O O . ALA A 1 473 ? -18.533 -3.602 13.748 1.00 95.69 473 ALA A O 1
ATOM 3617 N N . CYS A 1 474 ? -19.391 -1.659 14.480 1.00 94.88 474 CYS A N 1
ATOM 3618 C CA . CYS A 1 474 ? -18.941 -0.887 13.322 1.00 94.88 474 CYS A CA 1
ATOM 3619 C C . CYS A 1 474 ? -17.419 -0.690 13.337 1.00 94.88 474 CYS A C 1
ATOM 3621 O O . CYS A 1 474 ? -16.778 -0.907 12.311 1.00 94.88 474 CYS A O 1
ATOM 3623 N N . LEU A 1 475 ? -16.836 -0.312 14.480 1.00 91.25 475 LEU A N 1
ATOM 3624 C CA . LEU A 1 475 ? -15.391 -0.105 14.638 1.00 91.25 475 LEU A CA 1
ATOM 3625 C C . LEU A 1 475 ? -14.605 -1.401 14.391 1.00 91.25 475 LEU A C 1
ATOM 3627 O O . LEU A 1 475 ? -13.609 -1.386 13.669 1.00 91.25 475 LEU A O 1
ATOM 3631 N N . ALA A 1 476 ? -15.119 -2.532 14.876 1.00 90.94 476 ALA A N 1
ATOM 3632 C CA . ALA A 1 476 ? -14.589 -3.869 14.616 1.00 90.94 476 ALA A CA 1
ATOM 3633 C C . ALA A 1 476 ? -14.896 -4.397 13.195 1.00 90.94 476 ALA A C 1
ATOM 3635 O O . ALA A 1 476 ? -14.491 -5.496 12.826 1.00 90.94 476 ALA A O 1
ATOM 3636 N N . SER A 1 477 ? -15.592 -3.617 12.357 1.00 90.69 477 SER A N 1
ATOM 3637 C CA . SER A 1 477 ? -15.957 -3.975 10.977 1.00 90.69 477 SER A CA 1
ATOM 3638 C C . SER A 1 477 ? -16.818 -5.248 10.844 1.00 90.69 477 SER A C 1
ATOM 3640 O O . SER A 1 477 ? -16.862 -5.876 9.782 1.00 90.69 477 SER A O 1
ATOM 3642 N N . HIS A 1 478 ? -17.581 -5.607 11.880 1.00 92.06 478 HIS A N 1
ATOM 3643 C CA . HIS A 1 478 ? -18.484 -6.759 11.890 1.00 92.06 478 HIS A CA 1
ATOM 3644 C C . HIS A 1 478 ? -19.875 -6.386 11.372 1.00 92.06 478 HIS A C 1
ATOM 3646 O O . HIS A 1 478 ? -20.801 -6.116 12.134 1.00 92.06 478 HIS A O 1
ATOM 3652 N N . LYS A 1 479 ? -20.039 -6.386 10.045 1.00 89.44 479 LYS A N 1
ATOM 3653 C CA . LYS A 1 479 ? -21.270 -5.918 9.390 1.00 89.44 479 LYS A CA 1
ATOM 3654 C C . LYS A 1 479 ? -22.542 -6.644 9.843 1.00 89.44 479 LYS A C 1
ATOM 3656 O O . LYS A 1 479 ? -23.539 -5.981 10.106 1.00 89.44 479 LYS A O 1
ATOM 3661 N N . ASP A 1 480 ? -22.521 -7.971 9.947 1.00 89.12 480 ASP A N 1
ATOM 3662 C CA . ASP A 1 480 ? -23.713 -8.745 10.331 1.00 89.12 480 ASP A CA 1
ATOM 3663 C C . ASP A 1 480 ? -24.103 -8.502 11.797 1.00 89.12 480 ASP A C 1
ATOM 3665 O O . ASP A 1 480 ? -25.285 -8.406 12.126 1.00 89.12 480 ASP A O 1
ATOM 3669 N N . MET A 1 481 ? -23.110 -8.324 12.673 1.00 92.69 481 MET A N 1
ATOM 3670 C CA . MET A 1 481 ? -23.326 -7.886 14.053 1.00 92.69 481 MET A CA 1
ATOM 3671 C C . MET A 1 481 ? -23.901 -6.467 14.101 1.00 92.69 481 MET A C 1
ATOM 3673 O O . MET A 1 481 ? -24.871 -6.226 14.813 1.00 92.69 481 MET A O 1
ATOM 3677 N N . ALA A 1 482 ? -23.342 -5.534 13.326 1.00 95.25 482 ALA A N 1
ATOM 3678 C CA . ALA A 1 482 ? -23.833 -4.162 13.256 1.00 95.25 482 ALA A CA 1
ATOM 3679 C C . ALA A 1 482 ? -25.276 -4.104 12.728 1.00 95.25 482 ALA A C 1
ATOM 3681 O O . ALA A 1 482 ? -26.087 -3.365 13.272 1.00 95.25 482 ALA A O 1
ATOM 3682 N N . LEU A 1 483 ? -25.628 -4.920 11.726 1.00 92.06 483 LEU A N 1
ATOM 3683 C CA . LEU A 1 483 ? -27.004 -5.071 11.238 1.00 92.06 483 LEU A CA 1
ATOM 3684 C C . LEU A 1 483 ? -27.943 -5.589 12.332 1.00 92.06 483 LEU A C 1
ATOM 3686 O O . LEU A 1 483 ? -29.018 -5.024 12.535 1.00 92.06 483 LEU A O 1
ATOM 3690 N N . TYR A 1 484 ? -27.529 -6.639 13.047 1.00 94.06 484 TYR A N 1
ATOM 3691 C CA . TYR A 1 484 ? -28.298 -7.187 14.160 1.00 94.06 484 TYR A CA 1
ATOM 3692 C C . TYR A 1 484 ? -28.528 -6.129 15.243 1.00 94.06 484 TYR A C 1
ATOM 3694 O O . TYR A 1 484 ? -29.677 -5.825 15.556 1.00 94.06 484 TYR A O 1
ATOM 3702 N N . LEU A 1 485 ? -27.458 -5.510 15.749 1.00 95.00 485 LEU A N 1
ATOM 3703 C CA . LEU A 1 485 ? -27.532 -4.484 16.789 1.00 95.00 485 LEU A CA 1
ATOM 3704 C C . LEU A 1 485 ? -28.326 -3.258 16.324 1.00 95.00 485 LEU A C 1
ATOM 3706 O O . LEU A 1 485 ? -29.134 -2.746 17.086 1.00 95.00 485 LEU A O 1
ATOM 3710 N N . TYR A 1 486 ? -28.204 -2.843 15.061 1.00 94.62 486 TYR A N 1
ATOM 3711 C CA . TYR A 1 486 ? -29.006 -1.754 14.498 1.00 94.62 486 TYR A CA 1
ATOM 3712 C C . TYR A 1 486 ? -30.508 -2.065 14.544 1.00 94.62 486 TYR A C 1
ATOM 3714 O O . TYR A 1 486 ? -31.310 -1.177 14.820 1.00 94.62 486 TYR A O 1
ATOM 3722 N N . SER A 1 487 ? -30.892 -3.327 14.329 1.00 92.62 487 SER A N 1
ATOM 3723 C CA . SER A 1 487 ? -32.296 -3.755 14.374 1.00 92.62 487 SER A CA 1
ATOM 3724 C C . SER A 1 487 ? -32.886 -3.844 15.787 1.00 92.62 487 SER A C 1
ATOM 3726 O O . SER A 1 487 ? -34.107 -3.770 15.933 1.00 92.62 487 SER A O 1
ATOM 3728 N N . VAL A 1 488 ? -32.048 -4.006 16.820 1.00 93.38 488 VAL A N 1
ATOM 3729 C CA . VAL A 1 488 ? -32.493 -4.170 18.217 1.00 93.38 488 VAL A CA 1
ATOM 3730 C C . VAL A 1 488 ? -32.250 -2.939 19.095 1.00 93.38 488 VAL A C 1
ATOM 3732 O O . VAL A 1 488 ? -32.861 -2.839 20.158 1.00 93.38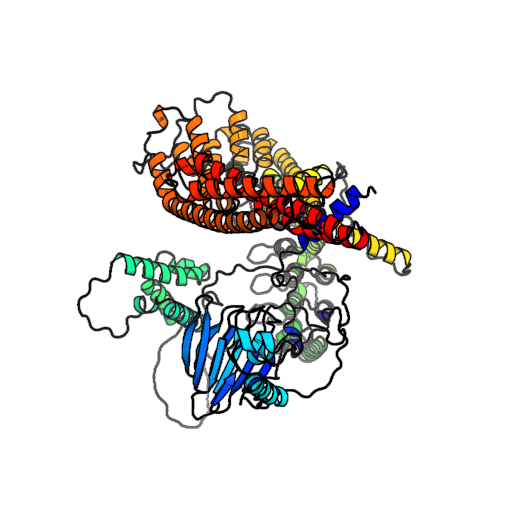 488 VAL A O 1
ATOM 3735 N N . THR A 1 489 ? -31.404 -1.996 18.672 1.00 94.62 489 THR A N 1
ATOM 3736 C CA . THR A 1 489 ? -31.176 -0.734 19.387 1.00 94.62 489 THR A CA 1
ATOM 3737 C C . THR A 1 489 ? -32.375 0.206 19.212 1.00 94.62 489 THR A C 1
ATOM 3739 O O . THR A 1 489 ? -32.736 0.520 18.074 1.00 94.62 489 THR A O 1
ATOM 3742 N N . PRO A 1 490 ? -32.988 0.705 20.305 1.00 92.38 490 PRO A N 1
ATOM 3743 C CA . PRO A 1 490 ? -34.086 1.664 20.225 1.00 92.38 490 PRO A CA 1
ATOM 3744 C C . PRO A 1 490 ? -33.670 2.924 19.469 1.00 92.38 490 PRO A C 1
ATOM 3746 O O . PRO A 1 490 ? -32.651 3.544 19.783 1.00 92.38 490 PRO A O 1
ATOM 3749 N N . VAL A 1 491 ? -34.467 3.330 18.483 1.00 88.25 491 VAL A N 1
ATOM 3750 C CA . VAL A 1 491 ? -34.134 4.498 17.659 1.00 88.25 491 VAL A CA 1
ATOM 3751 C C . VAL A 1 491 ? -34.153 5.767 18.520 1.00 88.25 491 VAL A C 1
ATOM 3753 O O . VAL A 1 491 ? -33.297 6.628 18.359 1.00 88.25 491 VAL A O 1
ATOM 3756 N N . GLU A 1 492 ? -35.051 5.839 19.506 1.00 89.12 492 GLU A N 1
ATOM 3757 C CA . GLU A 1 492 ? -35.155 6.929 20.482 1.00 89.12 492 GLU A CA 1
ATOM 3758 C C . GLU A 1 492 ? -33.845 7.150 21.243 1.00 89.12 492 GLU A C 1
ATOM 3760 O O . GLU A 1 492 ? -33.471 8.291 21.503 1.00 89.12 492 GLU A O 1
ATOM 3765 N N . PHE A 1 493 ? -33.125 6.069 21.557 1.00 91.00 493 PHE A N 1
ATOM 3766 C CA . PHE A 1 493 ? -31.839 6.133 22.246 1.00 91.00 493 PHE A CA 1
ATOM 3767 C C . PHE A 1 493 ? -30.742 6.738 21.358 1.00 91.00 493 PHE A C 1
ATOM 3769 O O . PHE A 1 493 ? -29.942 7.543 21.825 1.00 91.00 493 PHE A O 1
ATOM 3776 N N . LEU A 1 494 ? -30.754 6.460 20.048 1.00 90.38 494 LEU A N 1
ATOM 3777 C CA . LEU A 1 494 ? -29.811 7.072 19.101 1.00 90.38 494 LEU A CA 1
ATOM 3778 C C . LEU A 1 494 ? -29.976 8.602 18.990 1.00 90.38 494 LEU A C 1
ATOM 3780 O O . LEU A 1 494 ? -29.059 9.274 18.511 1.00 90.38 494 LEU A O 1
ATOM 3784 N N . PHE A 1 495 ? -31.112 9.151 19.439 1.00 87.31 495 PHE A N 1
ATOM 3785 C CA . PHE A 1 495 ? -31.408 10.590 19.467 1.00 87.31 495 PHE A CA 1
ATOM 3786 C C . PHE A 1 495 ? -31.165 11.265 20.816 1.00 87.31 495 PHE A C 1
ATOM 3788 O O . PHE A 1 495 ? -31.242 12.494 20.887 1.00 87.31 495 PHE A O 1
ATOM 3795 N N . GLN A 1 496 ? -30.888 10.502 21.875 1.00 85.31 496 GLN A N 1
ATOM 3796 C CA . GLN A 1 496 ? -30.581 11.073 23.184 1.00 85.31 496 GLN A CA 1
ATOM 3797 C C . GLN A 1 496 ? -29.279 11.878 23.145 1.00 85.31 496 GLN A C 1
ATOM 3799 O O . GLN A 1 496 ? -28.482 11.759 22.210 1.00 85.31 496 GLN A O 1
ATOM 3804 N N . ASP A 1 497 ? -29.114 12.759 24.134 1.00 82.50 497 ASP A N 1
ATOM 3805 C CA . ASP A 1 497 ? -27.933 13.612 24.291 1.00 82.50 497 ASP A CA 1
ATOM 3806 C C . ASP A 1 497 ? -27.562 14.354 23.000 1.00 82.50 497 ASP A C 1
ATOM 3808 O O . ASP A 1 497 ? -26.438 14.297 22.508 1.00 82.50 497 ASP A O 1
ATOM 3812 N N . ASN A 1 498 ? -28.551 15.032 22.408 1.00 81.62 498 ASN A N 1
ATOM 3813 C CA . ASN A 1 498 ? -28.433 15.756 21.137 1.00 81.62 498 ASN A CA 1
ATOM 3814 C C . ASN A 1 498 ? -28.022 14.878 19.937 1.00 81.62 498 ASN A C 1
ATOM 3816 O O . ASN A 1 498 ? -27.473 15.377 18.955 1.00 81.62 498 ASN A O 1
ATOM 3820 N N . GLY A 1 499 ? -28.299 13.573 19.987 1.00 86.94 499 GLY A N 1
ATOM 3821 C CA . GLY A 1 499 ? -28.022 12.643 18.895 1.00 86.94 499 GLY A CA 1
ATOM 3822 C C . GLY A 1 499 ? -26.559 12.215 18.784 1.00 86.94 499 GLY A C 1
ATOM 3823 O O . GLY A 1 499 ? -26.141 11.765 17.713 1.00 86.94 499 GLY A O 1
ATOM 3824 N N . ILE A 1 500 ? -25.771 12.345 19.858 1.00 88.81 500 ILE A N 1
ATOM 3825 C CA . ILE A 1 500 ? -24.347 11.971 19.870 1.00 88.81 500 ILE A CA 1
ATOM 3826 C C . ILE A 1 500 ? -24.156 10.498 19.478 1.00 88.81 500 ILE A C 1
ATOM 3828 O O . ILE A 1 500 ? -23.280 10.194 18.661 1.00 88.81 500 ILE A O 1
ATOM 3832 N N . HIS A 1 501 ? -24.992 9.591 19.993 1.00 90.38 501 HIS A N 1
ATOM 3833 C CA . HIS A 1 501 ? -24.901 8.159 19.690 1.00 90.38 501 HIS A CA 1
ATOM 3834 C C . HIS A 1 501 ? -25.235 7.853 18.224 1.00 90.38 501 HIS A C 1
ATOM 3836 O O . HIS A 1 501 ? -24.488 7.131 17.562 1.00 90.38 501 HIS A O 1
ATOM 3842 N N . GLY A 1 502 ? -26.303 8.451 17.682 1.00 92.38 502 GLY A N 1
ATOM 3843 C CA . GLY A 1 502 ? -26.674 8.321 16.271 1.00 92.38 502 GLY A CA 1
ATOM 3844 C C . GLY A 1 502 ? -25.613 8.879 15.317 1.00 92.38 502 GLY A C 1
ATOM 3845 O O . GLY A 1 502 ? -25.274 8.233 14.325 1.00 92.38 502 GLY A O 1
ATOM 3846 N N . SER A 1 503 ? -25.030 10.037 15.642 1.00 92.50 503 SER A N 1
ATOM 3847 C CA . SER A 1 503 ? -23.929 10.632 14.872 1.00 92.50 503 SER A CA 1
ATOM 3848 C C . SER A 1 503 ? -22.683 9.739 14.871 1.00 92.50 503 SER A C 1
ATOM 3850 O O . SER A 1 503 ? -22.124 9.451 13.808 1.00 92.50 503 SER A O 1
ATOM 3852 N N . ARG A 1 504 ? -22.281 9.228 16.044 1.00 91.31 504 ARG A N 1
ATOM 3853 C CA . ARG A 1 504 ? -21.129 8.322 16.182 1.00 91.31 504 ARG A CA 1
ATOM 3854 C C . ARG A 1 504 ? -21.347 7.023 15.409 1.00 91.31 504 ARG A C 1
ATOM 3856 O O . ARG A 1 504 ? -20.458 6.607 14.673 1.00 91.31 504 ARG A O 1
ATOM 3863 N N . PHE A 1 505 ? -22.538 6.431 15.501 1.00 93.56 505 PHE A N 1
ATOM 3864 C CA . PHE A 1 505 ? -22.917 5.268 14.700 1.00 93.56 505 PHE A CA 1
ATOM 3865 C C . PHE A 1 505 ? -22.800 5.542 13.197 1.00 93.56 505 PHE A C 1
ATOM 3867 O O . PHE A 1 505 ? -22.110 4.799 12.499 1.00 93.56 505 PHE A O 1
ATOM 3874 N N . LEU A 1 506 ? -23.411 6.623 12.699 1.00 94.62 506 LEU A N 1
ATOM 3875 C CA . LEU A 1 506 ? -23.379 6.955 11.275 1.00 94.62 506 LEU A CA 1
ATOM 3876 C C . LEU A 1 506 ? -21.942 7.165 10.777 1.00 94.62 506 LEU A C 1
ATOM 3878 O O . LEU A 1 506 ? -21.565 6.655 9.721 1.00 94.62 506 LEU A O 1
ATOM 3882 N N . GLN A 1 507 ? -21.120 7.874 11.550 1.00 92.94 507 GLN A N 1
ATOM 3883 C CA . GLN A 1 507 ? -19.714 8.084 11.224 1.00 92.94 507 GLN A CA 1
ATOM 3884 C C . GLN A 1 507 ? -18.920 6.771 11.196 1.00 92.94 507 GLN A C 1
ATOM 3886 O O . GLN A 1 507 ? -18.169 6.538 10.243 1.00 92.94 507 GLN A O 1
ATOM 3891 N N . SER A 1 508 ? -19.083 5.910 12.203 1.00 92.81 508 SER A N 1
ATOM 3892 C CA . SER A 1 508 ? -18.400 4.615 12.262 1.00 92.81 508 SER A CA 1
ATOM 3893 C C . SER A 1 508 ? -18.852 3.694 11.130 1.00 92.81 508 SER A C 1
ATOM 3895 O O . SER A 1 508 ? -18.011 3.065 10.496 1.00 92.81 508 SER A O 1
ATOM 3897 N N . ALA A 1 509 ? -20.142 3.681 10.786 1.00 94.38 509 ALA A N 1
ATOM 3898 C CA . ALA A 1 509 ? -20.669 2.906 9.664 1.00 94.38 509 ALA A CA 1
ATOM 3899 C C . ALA A 1 509 ? -20.108 3.382 8.309 1.00 94.38 509 ALA A C 1
ATOM 3901 O O . ALA A 1 509 ? -19.731 2.555 7.475 1.00 94.38 509 ALA A O 1
ATOM 3902 N N . ILE A 1 510 ? -19.990 4.700 8.086 1.00 93.69 510 ILE A N 1
ATOM 3903 C CA . ILE A 1 510 ? -19.338 5.263 6.886 1.00 93.69 510 ILE A CA 1
ATOM 3904 C C . ILE A 1 510 ? -17.858 4.864 6.842 1.00 93.69 510 ILE A C 1
ATOM 3906 O O . ILE A 1 510 ? -17.384 4.376 5.813 1.00 93.69 510 ILE A O 1
ATOM 3910 N N . THR A 1 511 ? -17.150 5.019 7.964 1.00 92.38 511 THR A N 1
ATOM 3911 C CA . THR A 1 511 ? -15.714 4.714 8.089 1.00 92.38 511 THR A CA 1
ATOM 3912 C C . THR A 1 511 ? -15.433 3.229 7.845 1.00 92.38 511 THR A C 1
ATOM 3914 O O . THR A 1 511 ? -14.538 2.888 7.073 1.00 92.38 511 THR A O 1
ATOM 3917 N N . ALA A 1 512 ? -16.270 2.346 8.394 1.00 91.38 512 ALA A N 1
ATOM 3918 C CA . ALA A 1 512 ? -16.227 0.898 8.189 1.00 91.38 512 ALA A CA 1
ATOM 3919 C C . ALA A 1 512 ? -16.797 0.446 6.828 1.00 91.38 512 ALA A C 1
ATOM 3921 O O . ALA A 1 512 ? -16.868 -0.748 6.539 1.00 91.38 512 ALA A O 1
ATOM 3922 N N . ARG A 1 513 ? -17.210 1.388 5.964 1.00 91.94 513 ARG A N 1
ATOM 3923 C CA . ARG A 1 513 ? -17.772 1.143 4.621 1.00 91.94 513 ARG A CA 1
ATOM 3924 C C . ARG A 1 513 ? -19.055 0.296 4.630 1.00 91.94 513 ARG A C 1
ATOM 3926 O O . ARG A 1 513 ? -19.412 -0.301 3.612 1.00 91.94 513 ARG A O 1
ATOM 3933 N N . MET A 1 514 ? -19.803 0.307 5.733 1.00 93.12 514 MET A N 1
ATOM 3934 C CA . MET A 1 514 ? -21.142 -0.282 5.871 1.00 93.12 514 MET A CA 1
ATOM 3935 C C . MET A 1 514 ? -22.207 0.673 5.307 1.00 93.12 514 MET A C 1
ATOM 3937 O O . MET A 1 514 ? -23.124 1.120 5.995 1.00 93.12 514 MET A O 1
ATOM 3941 N N . LEU A 1 515 ? -22.036 1.055 4.037 1.00 91.94 515 LEU A N 1
ATOM 3942 C CA . LEU A 1 515 ? -22.754 2.183 3.435 1.00 91.94 515 LEU A CA 1
ATOM 3943 C C . LEU A 1 515 ? -24.247 1.936 3.210 1.00 91.94 515 LEU A C 1
ATOM 3945 O O . LEU A 1 515 ? -24.996 2.888 3.031 1.00 91.94 515 LEU A O 1
ATOM 3949 N N . ASP A 1 516 ? -24.682 0.682 3.182 1.00 88.25 516 ASP A N 1
ATOM 3950 C CA . ASP A 1 516 ? -26.098 0.335 3.130 1.00 88.25 516 ASP A CA 1
ATOM 3951 C C . ASP A 1 516 ? -26.803 0.647 4.450 1.00 88.25 516 ASP A C 1
ATOM 3953 O O . ASP A 1 516 ? -27.835 1.311 4.422 1.00 88.25 516 ASP A O 1
ATOM 3957 N N . ILE A 1 517 ? -26.204 0.269 5.584 1.00 90.94 517 ILE A N 1
ATOM 3958 C CA . ILE A 1 517 ? -26.711 0.616 6.922 1.00 90.94 517 ILE A CA 1
ATOM 3959 C C . ILE A 1 517 ? -26.651 2.133 7.140 1.00 90.94 517 ILE A C 1
ATOM 3961 O O . ILE A 1 517 ? -27.622 2.749 7.574 1.00 90.94 517 ILE A O 1
ATOM 3965 N N . ALA A 1 518 ? -25.520 2.752 6.781 1.00 94.69 518 ALA A N 1
ATOM 3966 C CA . ALA A 1 518 ? -25.339 4.197 6.897 1.00 94.69 518 ALA A CA 1
ATOM 3967 C C . ALA A 1 518 ? -26.358 4.975 6.050 1.00 94.69 518 ALA A C 1
ATOM 3969 O O . ALA A 1 518 ? -26.903 5.978 6.507 1.00 94.69 518 ALA A O 1
ATOM 3970 N N . PHE A 1 519 ? -26.627 4.518 4.821 1.00 93.56 519 PHE A N 1
ATOM 3971 C CA . PHE A 1 519 ? -27.629 5.134 3.956 1.00 93.56 519 PHE A CA 1
ATOM 3972 C C . PHE A 1 519 ? -29.043 4.972 4.513 1.00 93.56 519 PHE A C 1
ATOM 3974 O O . PHE A 1 519 ? -29.782 5.950 4.501 1.00 93.56 519 PHE A O 1
ATOM 3981 N N . ASP A 1 520 ? -29.413 3.785 5.003 1.00 90.25 520 ASP A N 1
ATOM 3982 C CA . ASP A 1 520 ? -30.733 3.550 5.602 1.00 90.25 520 ASP A CA 1
ATOM 3983 C C . ASP A 1 520 ? -30.982 4.487 6.794 1.00 90.25 520 ASP A C 1
ATOM 3985 O O . ASP A 1 520 ? -31.965 5.231 6.817 1.00 90.25 520 ASP A O 1
ATOM 3989 N N . PHE A 1 521 ? -30.026 4.555 7.725 1.00 92.31 521 PHE A N 1
ATOM 3990 C CA . PHE A 1 521 ? -30.119 5.444 8.879 1.00 92.31 521 PHE A CA 1
ATOM 3991 C C . PHE A 1 521 ? -30.175 6.923 8.476 1.00 92.31 521 PHE A C 1
ATOM 3993 O O . PHE A 1 521 ? -31.050 7.657 8.937 1.00 92.31 521 PHE A O 1
ATOM 4000 N N . LEU A 1 522 ? -29.284 7.365 7.580 1.00 92.62 522 LEU A N 1
ATOM 4001 C CA . LEU A 1 522 ? -29.241 8.760 7.141 1.00 92.62 522 LEU A CA 1
ATOM 4002 C C . LEU A 1 522 ? -30.489 9.160 6.346 1.00 92.62 522 LEU A C 1
ATOM 4004 O O . LEU A 1 522 ? -30.957 10.286 6.481 1.00 92.62 522 LEU A O 1
ATOM 4008 N N . HIS A 1 523 ? -31.047 8.260 5.534 1.00 89.50 523 HIS A N 1
ATOM 4009 C CA . HIS A 1 523 ? -32.267 8.544 4.783 1.00 89.50 523 HIS A CA 1
ATOM 4010 C C . HIS A 1 523 ? -33.446 8.824 5.721 1.00 89.50 523 HIS A C 1
ATOM 4012 O O . HIS A 1 523 ? -34.231 9.738 5.459 1.00 89.50 523 HIS A O 1
ATOM 4018 N N . ARG A 1 524 ? -33.554 8.064 6.816 1.00 87.94 524 ARG A N 1
ATOM 4019 C CA . ARG A 1 524 ? -34.601 8.246 7.829 1.00 87.94 524 ARG A CA 1
ATOM 4020 C C . ARG A 1 524 ? -34.353 9.490 8.685 1.00 87.94 524 ARG A C 1
ATOM 4022 O O . ARG A 1 524 ? -35.312 10.160 9.059 1.00 87.94 524 ARG A O 1
ATOM 4029 N N . PHE A 1 525 ? -33.087 9.829 8.943 1.00 90.56 525 PHE A N 1
ATOM 4030 C CA . PHE A 1 525 ? -32.694 10.944 9.814 1.00 90.56 525 PHE A CA 1
ATOM 4031 C C . PHE A 1 525 ? -31.616 11.841 9.175 1.00 90.56 525 PHE A C 1
ATOM 4033 O O . PHE A 1 525 ? -30.464 11.837 9.615 1.00 90.56 525 PHE A O 1
ATOM 4040 N N . PRO A 1 526 ? -31.963 12.658 8.157 1.00 90.62 526 PRO A N 1
ATOM 4041 C CA . PRO A 1 526 ? -30.970 13.396 7.370 1.00 90.62 526 PRO A CA 1
ATOM 4042 C C . PRO A 1 526 ? -30.117 14.389 8.172 1.00 90.62 526 PRO A C 1
ATOM 4044 O O . PRO A 1 526 ? -28.944 14.587 7.851 1.00 90.62 526 PRO A O 1
ATOM 4047 N N . TYR A 1 527 ? -30.665 14.966 9.248 1.00 90.38 527 TYR A N 1
ATOM 4048 C CA . TYR A 1 527 ? -29.956 15.929 10.099 1.00 90.38 527 TYR A CA 1
ATOM 4049 C C . TYR A 1 527 ? -28.737 15.345 10.820 1.00 90.38 527 TYR A C 1
ATOM 4051 O O . TYR A 1 527 ? -27.795 16.071 11.139 1.00 90.38 527 TYR A O 1
ATOM 4059 N N . MET A 1 528 ? -28.687 14.018 10.986 1.00 92.31 528 MET A N 1
ATOM 4060 C CA . MET A 1 528 ? -27.543 13.329 11.587 1.00 92.31 528 MET A CA 1
ATOM 4061 C C . MET A 1 528 ? -26.241 13.526 10.812 1.00 92.31 528 MET A C 1
ATOM 4063 O O . MET A 1 528 ? -25.165 13.358 11.378 1.00 92.31 528 MET A O 1
ATOM 4067 N N . THR A 1 529 ? -26.304 13.917 9.536 1.00 91.56 529 THR A N 1
ATOM 4068 C CA . THR A 1 529 ? -25.097 14.174 8.743 1.00 91.56 529 THR A CA 1
ATOM 4069 C C . THR A 1 529 ? -24.249 15.334 9.274 1.00 91.56 529 THR A C 1
ATOM 4071 O O . THR A 1 529 ? -23.045 15.351 9.007 1.00 91.56 529 THR A O 1
ATOM 4074 N N . THR A 1 530 ? -24.848 16.296 9.989 1.00 91.69 530 THR A N 1
ATOM 4075 C CA . THR A 1 530 ? -24.169 17.489 10.528 1.00 91.69 530 THR A CA 1
ATOM 4076 C C . THR A 1 530 ? -24.010 17.464 12.047 1.00 91.69 530 THR A C 1
ATOM 4078 O O . THR A 1 530 ? -23.178 18.209 12.568 1.00 91.69 530 THR A O 1
ATOM 4081 N N . THR A 1 531 ? -24.751 16.601 12.749 1.00 90.44 531 THR A N 1
ATOM 4082 C CA . THR A 1 531 ? -24.657 16.416 14.203 1.00 90.44 531 THR A CA 1
ATOM 4083 C C . THR A 1 531 ? -23.237 16.036 14.613 1.00 90.44 531 THR A C 1
ATOM 4085 O O . THR A 1 531 ? -22.652 15.096 14.070 1.00 90.44 531 THR A O 1
ATOM 4088 N N . LYS A 1 532 ? -22.672 16.757 15.583 1.00 87.19 532 LYS A N 1
ATOM 4089 C CA . LYS A 1 532 ? -21.317 16.508 16.090 1.00 87.19 532 LYS A CA 1
ATOM 4090 C C . LYS A 1 532 ? -21.305 15.306 17.028 1.00 87.19 532 LYS A C 1
ATOM 4092 O O . LYS A 1 532 ? -22.209 15.133 17.839 1.00 87.19 532 LYS A O 1
ATOM 4097 N N . ASN A 1 533 ? -20.252 14.504 16.946 1.00 77.50 533 ASN A N 1
ATOM 4098 C CA . ASN A 1 533 ? -19.972 13.485 17.943 1.00 77.50 533 ASN A CA 1
ATOM 4099 C C . ASN A 1 533 ? -19.364 14.129 19.206 1.00 77.50 533 ASN A C 1
ATOM 4101 O O . ASN A 1 533 ? -18.681 15.154 19.131 1.00 77.50 533 ASN A O 1
ATOM 4105 N N . GLY A 1 534 ? -19.600 13.521 20.370 1.00 68.06 534 GLY A N 1
ATOM 4106 C CA . GLY A 1 534 ? -19.147 14.054 21.661 1.00 68.06 534 GLY A CA 1
ATOM 4107 C C . GLY A 1 534 ? -17.632 13.984 21.905 1.00 68.06 534 GLY A C 1
ATOM 4108 O O . GLY A 1 534 ? -17.136 14.687 22.774 1.00 68.06 534 GLY A O 1
ATOM 4109 N N . VAL A 1 535 ? -16.885 13.175 21.141 1.00 66.19 535 VAL A N 1
ATOM 4110 C CA . VAL A 1 535 ? -15.459 12.879 21.412 1.00 66.19 535 VAL A CA 1
ATOM 4111 C C . VAL A 1 535 ? -14.500 13.803 20.659 1.00 66.19 535 VAL A C 1
ATOM 4113 O O . VAL A 1 535 ? -13.506 14.263 21.206 1.00 66.19 535 VAL A O 1
ATOM 4116 N N . SER A 1 536 ? -14.783 14.088 19.388 1.00 66.38 536 SER A N 1
ATOM 4117 C CA . SER A 1 536 ? -13.899 14.871 18.507 1.00 66.38 536 SER A CA 1
ATOM 4118 C C . SER A 1 536 ? -14.520 16.186 18.040 1.00 66.38 536 SER A C 1
ATOM 4120 O O . SER A 1 536 ? -13.853 16.976 17.375 1.00 66.38 536 SER A O 1
ATOM 4122 N N . GLY A 1 537 ? -15.817 16.397 18.305 1.00 72.88 537 GLY A N 1
ATOM 4123 C CA . GLY A 1 537 ? -16.592 17.491 17.717 1.00 72.88 537 GLY A CA 1
ATOM 4124 C C . GLY A 1 537 ? -16.753 17.389 16.192 1.00 72.88 537 GLY A C 1
ATOM 4125 O O . GLY A 1 537 ? -17.259 18.322 15.570 1.00 72.88 537 GLY A O 1
ATOM 4126 N N . SER A 1 538 ? -16.316 16.278 15.584 1.00 82.38 538 SER A N 1
ATOM 4127 C CA . SER A 1 538 ? -16.468 15.975 14.158 1.00 82.38 538 SER A CA 1
ATOM 4128 C C . SER A 1 538 ? -17.869 15.440 13.861 1.00 82.38 538 SER A C 1
ATOM 4130 O O . SER A 1 538 ? -18.551 14.949 14.758 1.00 82.38 538 SER A O 1
ATOM 4132 N N . ASN A 1 539 ? -18.300 15.516 12.604 1.00 90.06 539 ASN A N 1
ATOM 4133 C CA . ASN A 1 539 ? -19.592 15.005 12.148 1.00 90.06 539 ASN A CA 1
ATOM 4134 C C . ASN A 1 539 ? -19.433 14.026 10.965 1.00 90.06 539 ASN A C 1
ATOM 4136 O O . ASN A 1 539 ? -18.368 13.973 10.336 1.00 90.06 539 ASN A O 1
ATOM 4140 N N . PRO A 1 540 ? -20.477 13.245 10.629 1.00 92.88 540 PRO A N 1
ATOM 4141 C CA . PRO A 1 540 ? -20.405 12.256 9.555 1.00 92.88 540 PRO A CA 1
ATOM 4142 C C . PRO A 1 540 ? -20.068 12.844 8.179 1.00 92.88 540 PRO A C 1
ATOM 4144 O O . PRO A 1 540 ? -19.387 12.194 7.385 1.00 92.88 540 PRO A O 1
ATOM 4147 N N . LEU A 1 541 ? -20.480 14.085 7.895 1.00 93.88 541 LEU A N 1
ATOM 4148 C CA . LEU A 1 541 ? -20.113 14.777 6.657 1.00 93.88 541 LEU A CA 1
ATOM 4149 C C . LEU A 1 541 ? -18.601 15.020 6.552 1.00 93.88 541 LEU A C 1
ATOM 4151 O O . LEU A 1 541 ? -18.009 14.816 5.489 1.00 93.88 541 LEU A O 1
ATOM 4155 N N . MET A 1 542 ? -17.964 15.427 7.650 1.00 92.06 542 MET A N 1
ATOM 4156 C CA . MET A 1 542 ? -16.516 15.594 7.693 1.00 92.06 542 MET A CA 1
ATOM 4157 C C . MET A 1 542 ? -15.808 14.259 7.434 1.00 92.06 542 MET A C 1
ATOM 4159 O O . MET A 1 542 ? -14.888 14.220 6.620 1.00 92.06 542 MET A O 1
ATOM 4163 N N . ALA A 1 543 ? -16.268 13.160 8.037 1.00 90.88 543 ALA A N 1
ATOM 4164 C CA . ALA A 1 543 ? -15.716 11.828 7.774 1.00 90.88 543 ALA A CA 1
ATOM 4165 C C . ALA A 1 543 ? -15.888 11.404 6.306 1.00 90.88 543 ALA A C 1
ATOM 4167 O O . ALA A 1 543 ? -14.951 10.911 5.686 1.00 90.88 543 ALA A O 1
ATOM 4168 N N . LEU A 1 544 ? -17.047 11.674 5.697 1.00 92.56 544 LEU A N 1
ATOM 4169 C CA . LEU A 1 544 ? -17.256 11.411 4.272 1.00 92.56 544 LEU A CA 1
ATOM 4170 C C . LEU A 1 544 ? -16.245 12.176 3.397 1.00 92.56 544 LEU A C 1
ATOM 4172 O O . LEU A 1 544 ? -15.756 11.629 2.410 1.00 92.56 544 LEU A O 1
ATOM 4176 N N . SER A 1 545 ? -15.901 13.413 3.775 1.00 93.31 545 SER A N 1
ATOM 4177 C CA . SER A 1 545 ? -14.974 14.286 3.036 1.00 93.31 545 SER A CA 1
ATOM 4178 C C . SER A 1 545 ? -13.493 13.890 3.106 1.00 93.31 545 SER A C 1
ATOM 4180 O O . SER A 1 545 ? -12.682 14.426 2.351 1.00 93.31 545 SER A O 1
ATOM 4182 N N . THR A 1 546 ? -13.119 12.987 4.015 1.00 92.31 546 THR A N 1
ATOM 4183 C CA . THR A 1 546 ? -11.738 12.499 4.170 1.00 92.31 546 THR A CA 1
ATOM 4184 C C . THR A 1 546 ? -11.523 11.128 3.529 1.00 92.31 546 THR A C 1
ATOM 4186 O O . THR A 1 546 ? -10.428 10.576 3.606 1.00 92.31 546 THR A O 1
ATOM 4189 N N . MET A 1 547 ? -12.545 10.568 2.872 1.00 92.19 547 MET A N 1
ATOM 4190 C CA . MET A 1 547 ? -12.530 9.204 2.343 1.00 92.19 547 MET A CA 1
ATOM 4191 C C . MET A 1 547 ? -12.624 9.168 0.805 1.00 92.19 547 MET A C 1
ATOM 4193 O O . MET A 1 547 ? -13.657 8.779 0.249 1.00 92.19 547 MET A O 1
ATOM 4197 N N . PRO A 1 548 ? -11.540 9.488 0.068 1.00 90.31 548 PRO A N 1
ATOM 4198 C CA . PRO A 1 548 ? -11.552 9.477 -1.397 1.00 90.31 548 PRO A CA 1
ATOM 4199 C C . PRO A 1 548 ? -11.850 8.092 -1.989 1.00 90.31 548 PRO A C 1
ATOM 4201 O O . PRO A 1 548 ? -12.432 7.994 -3.067 1.00 90.31 548 PRO A O 1
ATOM 4204 N N . ALA A 1 549 ? -11.536 7.011 -1.266 1.00 89.50 549 ALA A N 1
ATOM 4205 C CA . ALA A 1 549 ? -11.811 5.637 -1.688 1.00 89.50 549 ALA A CA 1
ATOM 4206 C C . ALA A 1 549 ? -13.310 5.324 -1.887 1.00 89.50 549 ALA A C 1
ATOM 4208 O O . ALA A 1 549 ? -13.638 4.331 -2.540 1.00 89.50 549 ALA A O 1
ATOM 4209 N N . LEU A 1 550 ? -14.208 6.152 -1.341 1.00 90.31 550 LEU A N 1
ATOM 4210 C CA . LEU A 1 550 ? -15.661 6.032 -1.487 1.00 90.31 550 LEU A CA 1
ATOM 4211 C C . LEU A 1 550 ? -16.194 6.599 -2.812 1.00 90.31 550 LEU A C 1
ATOM 4213 O O . LEU A 1 550 ? -17.349 6.370 -3.158 1.00 90.31 550 LEU A O 1
ATOM 4217 N N . PHE A 1 551 ? -15.363 7.308 -3.576 1.00 89.31 551 PHE A N 1
ATOM 4218 C CA . PHE A 1 551 ? -15.757 7.957 -4.824 1.00 89.31 551 PHE A CA 1
ATOM 4219 C C . PHE A 1 551 ? -14.903 7.471 -5.998 1.00 89.31 551 PHE A C 1
ATOM 4221 O O . PHE A 1 551 ? -13.785 6.966 -5.826 1.00 89.31 551 PHE A O 1
ATOM 4228 N N . HIS A 1 552 ? -15.432 7.612 -7.216 1.00 84.31 552 HIS A N 1
ATOM 4229 C CA . HIS A 1 552 ? -14.736 7.165 -8.417 1.00 84.31 552 HIS A CA 1
ATOM 4230 C C . HIS A 1 552 ? -13.517 8.050 -8.703 1.00 84.31 552 HIS A C 1
ATOM 4232 O O . HIS A 1 552 ? -12.497 7.544 -9.164 1.00 84.31 552 HIS A O 1
ATOM 4238 N N . SER A 1 553 ? -13.548 9.346 -8.363 1.00 82.25 553 SER A N 1
ATOM 4239 C CA . SER A 1 553 ? -12.380 10.221 -8.539 1.00 82.25 553 SER A CA 1
ATOM 4240 C C . SER A 1 553 ? -11.168 9.836 -7.689 1.00 82.25 553 SER A C 1
ATOM 4242 O O . SER A 1 553 ? -10.037 10.067 -8.127 1.00 82.25 553 SER A O 1
ATOM 4244 N N . GLY A 1 554 ? -11.389 9.245 -6.510 1.00 75.69 554 GLY A N 1
ATOM 4245 C CA . GLY A 1 554 ? -10.328 8.857 -5.582 1.00 75.69 554 GLY A CA 1
ATOM 4246 C C . GLY A 1 554 ? -9.566 7.599 -5.997 1.00 75.69 554 GLY A C 1
ATOM 4247 O O . GLY A 1 554 ? -8.458 7.370 -5.519 1.00 75.69 554 GLY A O 1
ATOM 4248 N N . ASN A 1 555 ? -10.100 6.818 -6.941 1.00 75.31 555 ASN A N 1
ATOM 4249 C CA . ASN A 1 555 ? -9.477 5.593 -7.432 1.00 75.31 555 ASN A CA 1
ATOM 4250 C C . ASN A 1 555 ? -9.088 5.723 -8.914 1.00 75.31 555 ASN A C 1
ATOM 4252 O O . ASN A 1 555 ? -9.785 6.343 -9.716 1.00 75.31 555 ASN A O 1
ATOM 4256 N N . ARG A 1 556 ? -7.952 5.135 -9.304 1.00 68.69 556 ARG A N 1
ATOM 4257 C CA . ARG A 1 556 ? -7.522 5.061 -10.710 1.00 68.69 556 ARG A CA 1
ATOM 4258 C C . ARG A 1 556 ? -7.601 3.613 -11.165 1.00 68.69 556 ARG A C 1
ATOM 4260 O O . ARG A 1 556 ? -6.733 2.816 -10.839 1.00 68.69 556 ARG A O 1
ATOM 4267 N N . LEU A 1 557 ? -8.654 3.295 -11.908 1.00 70.75 557 LEU A N 1
ATOM 4268 C CA . LEU A 1 557 ? -8.761 2.021 -12.607 1.00 70.75 557 LEU A CA 1
ATOM 4269 C C . LEU A 1 557 ? -7.857 2.034 -13.838 1.00 70.75 557 LEU A C 1
ATOM 4271 O O . LEU A 1 557 ? -7.859 3.016 -14.586 1.00 70.75 557 LEU A O 1
ATOM 4275 N N . ALA A 1 558 ? -7.133 0.941 -14.070 1.00 69.56 558 ALA A N 1
ATOM 4276 C CA . ALA A 1 558 ? -6.425 0.719 -15.327 1.00 69.56 558 ALA A CA 1
ATOM 4277 C C . ALA A 1 558 ? -7.417 0.683 -16.504 1.00 69.56 558 ALA A C 1
ATOM 4279 O O . ALA A 1 558 ? -8.595 0.375 -16.317 1.00 69.56 558 ALA A O 1
ATOM 4280 N N . LEU A 1 559 ? -6.955 0.953 -17.729 1.00 65.38 559 LEU A N 1
ATOM 4281 C CA . LEU A 1 559 ? -7.822 1.031 -18.920 1.00 65.38 559 LEU A CA 1
ATOM 4282 C C . LEU A 1 559 ? -8.723 -0.207 -19.093 1.00 65.38 559 LEU A C 1
ATOM 4284 O O . LEU A 1 559 ? -9.916 -0.083 -19.360 1.00 65.38 559 LEU A O 1
ATOM 4288 N N . TRP A 1 560 ? -8.183 -1.407 -18.863 1.00 60.28 560 TRP A N 1
ATOM 4289 C CA . TRP A 1 560 ? -8.959 -2.647 -18.941 1.00 60.28 560 TRP A CA 1
ATOM 4290 C C . TRP A 1 560 ? -9.985 -2.779 -17.799 1.00 60.28 560 TRP A C 1
ATOM 4292 O O . TRP A 1 560 ? -11.102 -3.238 -18.028 1.00 60.28 560 TRP A O 1
ATOM 4302 N N . GLN A 1 561 ? -9.658 -2.316 -16.587 1.00 70.75 561 GLN A N 1
ATOM 4303 C CA . GLN A 1 561 ? -10.591 -2.299 -15.453 1.00 70.75 561 GLN A CA 1
ATOM 4304 C C . GLN A 1 561 ? -11.723 -1.290 -15.675 1.00 70.75 561 GLN A C 1
ATOM 4306 O O . GLN A 1 561 ? -12.856 -1.563 -15.294 1.00 70.75 561 GLN A O 1
ATOM 4311 N N . GLN A 1 562 ? -11.447 -0.148 -16.317 1.00 73.12 562 GLN A N 1
ATOM 4312 C CA . GLN A 1 562 ? -12.470 0.832 -16.709 1.00 73.12 562 GLN A CA 1
ATOM 4313 C C . GLN A 1 562 ? -13.453 0.241 -17.724 1.00 73.12 562 GLN A C 1
ATOM 4315 O O . GLN A 1 562 ? -14.665 0.451 -17.618 1.00 73.12 562 GLN A O 1
ATOM 4320 N N . TRP A 1 563 ? -12.939 -0.531 -18.684 1.00 69.38 563 TRP A N 1
ATOM 4321 C CA . TRP A 1 563 ? -13.771 -1.244 -19.646 1.00 69.38 563 TRP A CA 1
ATOM 4322 C C . TRP A 1 563 ? -14.689 -2.253 -18.941 1.00 69.38 563 TRP A C 1
ATOM 4324 O O . TRP A 1 563 ? -15.907 -2.174 -19.092 1.00 69.38 563 TRP A O 1
ATOM 4334 N N . ILE A 1 564 ? -14.142 -3.103 -18.062 1.00 70.12 564 ILE A N 1
ATOM 4335 C CA . ILE A 1 564 ? -14.939 -4.044 -17.253 1.00 70.12 564 ILE A CA 1
ATOM 4336 C C . ILE A 1 564 ? -15.971 -3.305 -16.391 1.00 70.12 564 ILE A C 1
ATOM 4338 O O . ILE A 1 564 ? -17.143 -3.674 -16.382 1.00 70.12 564 ILE A O 1
ATOM 4342 N N . TYR A 1 565 ? -15.567 -2.235 -15.702 1.00 77.38 565 TYR A N 1
ATOM 4343 C CA . TYR A 1 565 ? -16.451 -1.418 -14.866 1.00 77.38 565 TYR A CA 1
ATOM 4344 C C . TYR A 1 565 ? -17.671 -0.901 -15.644 1.00 77.38 565 TYR A C 1
ATOM 4346 O O . TYR A 1 565 ? -18.791 -0.891 -15.122 1.00 77.38 565 TYR A O 1
ATOM 4354 N N . SER A 1 566 ? -17.463 -0.506 -16.902 1.00 74.81 566 SER A N 1
ATOM 4355 C CA . SER A 1 566 ? -18.512 -0.019 -17.803 1.00 74.81 566 SER A CA 1
ATOM 4356 C C . SER A 1 566 ? -19.449 -1.141 -18.262 1.00 74.81 566 SER A C 1
ATOM 4358 O O . SER A 1 566 ? -20.641 -0.909 -18.440 1.00 74.81 566 SER A O 1
ATOM 4360 N N . CYS A 1 567 ? -18.930 -2.362 -18.395 1.00 71.00 567 CYS A N 1
ATOM 4361 C CA . CYS A 1 567 ? -19.678 -3.535 -18.841 1.00 71.00 567 CYS A CA 1
ATOM 4362 C C . CYS A 1 567 ? -20.508 -4.221 -17.746 1.00 71.00 567 CYS A C 1
ATOM 4364 O O . CYS A 1 567 ? -21.366 -5.028 -18.088 1.00 71.00 567 CYS A O 1
ATOM 4366 N N . ILE A 1 568 ? -20.280 -3.941 -16.457 1.00 74.06 568 ILE A N 1
ATOM 4367 C CA . ILE A 1 568 ? -21.060 -4.536 -15.358 1.00 74.06 568 ILE A CA 1
ATOM 4368 C C . ILE A 1 568 ? -22.431 -3.839 -15.266 1.00 74.06 568 ILE A C 1
ATOM 4370 O O . ILE A 1 568 ? -22.477 -2.677 -14.839 1.00 74.06 568 ILE A O 1
ATOM 4374 N N . PRO A 1 569 ? -23.552 -4.500 -15.613 1.00 61.56 569 PRO A N 1
ATOM 4375 C CA . PRO A 1 569 ? -24.873 -3.948 -15.355 1.00 61.56 569 PRO A CA 1
ATOM 4376 C C . PRO A 1 569 ? -25.128 -3.966 -13.842 1.00 61.56 569 PRO A C 1
ATOM 4378 O O . PRO A 1 569 ? -24.861 -4.958 -13.171 1.00 61.56 569 PRO A O 1
ATOM 4381 N N . MET A 1 570 ? -25.626 -2.860 -13.296 1.00 60.75 570 MET A N 1
ATOM 4382 C CA . MET A 1 570 ? -26.164 -2.817 -11.935 1.00 60.75 570 MET A CA 1
ATOM 4383 C C . MET A 1 570 ? -27.666 -2.629 -12.057 1.00 60.75 570 MET A C 1
ATOM 4385 O O . MET A 1 570 ? -28.105 -1.717 -12.761 1.00 60.75 570 MET A O 1
ATOM 4389 N N . GLU A 1 571 ? -28.444 -3.473 -11.384 1.00 51.25 571 GLU A N 1
ATOM 4390 C CA . GLU A 1 571 ? -29.868 -3.205 -11.231 1.00 51.25 571 GLU A CA 1
ATOM 4391 C C . GLU A 1 571 ? -30.036 -1.836 -10.556 1.00 51.25 571 GLU A C 1
ATOM 4393 O O . GLU A 1 571 ? -29.282 -1.508 -9.629 1.00 51.25 571 GLU A O 1
ATOM 4398 N N . PRO A 1 572 ? -30.978 -0.995 -11.018 1.00 43.84 572 PRO A N 1
ATOM 4399 C CA . PRO A 1 572 ? -31.303 0.225 -10.307 1.00 43.84 572 PRO A CA 1
ATOM 4400 C C . PRO A 1 572 ? -31.754 -0.182 -8.907 1.00 43.84 572 PRO A C 1
ATOM 4402 O O . PRO A 1 572 ? -32.824 -0.758 -8.745 1.00 43.84 572 PRO A O 1
ATOM 4405 N N . ILE A 1 573 ? -30.912 0.084 -7.902 1.00 46.44 573 ILE A N 1
ATOM 4406 C CA . ILE A 1 573 ? -31.261 -0.123 -6.496 1.00 46.44 573 ILE A CA 1
ATOM 4407 C C . ILE A 1 573 ? -32.507 0.718 -6.270 1.00 46.44 573 ILE A C 1
ATOM 4409 O O . ILE A 1 573 ? -32.388 1.951 -6.234 1.00 46.44 573 ILE A O 1
ATOM 4413 N N . ALA A 1 574 ? -33.659 0.048 -6.214 1.00 36.38 574 ALA A N 1
ATOM 4414 C CA . ALA A 1 574 ? -34.948 0.673 -6.416 1.00 36.38 574 ALA A CA 1
ATOM 4415 C C . ALA A 1 574 ? -35.075 1.940 -5.557 1.00 36.38 574 ALA A C 1
ATOM 4417 O O . ALA A 1 574 ? -34.633 2.009 -4.406 1.00 36.38 574 ALA A O 1
ATOM 4418 N N . THR A 1 575 ? -35.624 2.988 -6.160 1.00 39.56 575 THR A N 1
ATOM 4419 C CA . THR A 1 575 ? -36.195 4.120 -5.436 1.00 39.56 575 THR A CA 1
ATOM 4420 C C . THR A 1 575 ? -37.403 3.572 -4.680 1.00 39.56 575 THR A C 1
ATOM 4422 O O . THR A 1 575 ? -38.496 3.507 -5.232 1.00 39.56 575 THR A O 1
ATOM 4425 N N . ILE A 1 576 ? -37.166 3.030 -3.485 1.00 40.53 576 ILE A N 1
ATOM 4426 C CA . ILE A 1 576 ? -38.158 2.287 -2.704 1.00 40.53 576 ILE A CA 1
ATOM 4427 C C . ILE A 1 576 ? -38.830 3.267 -1.752 1.00 40.53 576 ILE A C 1
ATOM 4429 O O . ILE A 1 576 ? -38.176 3.826 -0.876 1.00 40.53 576 ILE A O 1
ATOM 4433 N N . GLY A 1 577 ? -40.127 3.474 -1.961 1.00 34.84 577 GLY A N 1
ATOM 4434 C CA . GLY A 1 577 ? -40.992 4.138 -0.999 1.00 34.84 577 GLY A CA 1
ATOM 4435 C C . GLY A 1 577 ? -41.146 3.305 0.274 1.00 34.84 577 GLY A C 1
ATOM 4436 O O . GLY A 1 577 ? -41.297 2.087 0.217 1.00 34.84 577 GLY A O 1
ATOM 4437 N N . ASP A 1 578 ? -41.084 4.005 1.400 1.00 30.89 578 ASP A N 1
ATOM 4438 C CA . ASP A 1 578 ? -41.690 3.750 2.711 1.00 30.89 578 ASP A CA 1
ATOM 4439 C C . ASP A 1 578 ? -41.565 2.397 3.426 1.00 30.89 578 ASP A C 1
ATOM 4441 O O . ASP A 1 578 ? -42.051 2.312 4.544 1.00 30.89 578 ASP A O 1
ATOM 4445 N N . ASN A 1 579 ? -40.882 1.369 2.917 1.00 34.31 579 ASN A N 1
ATOM 4446 C CA . ASN A 1 579 ? -40.539 0.193 3.735 1.00 34.31 579 ASN A CA 1
ATOM 4447 C C . ASN A 1 579 ? -39.312 -0.549 3.188 1.00 34.31 579 ASN A C 1
ATOM 4449 O O . ASN A 1 579 ? -39.428 -1.543 2.470 1.00 34.31 579 ASN A O 1
ATOM 4453 N N . PHE A 1 580 ? -38.118 -0.082 3.555 1.00 37.78 580 PHE A N 1
ATOM 4454 C CA . PHE A 1 580 ? -36.916 -0.908 3.503 1.00 37.78 580 PHE A CA 1
ATOM 4455 C C . PHE A 1 580 ? -36.838 -1.704 4.812 1.00 37.78 580 PHE A C 1
ATOM 4457 O O . PHE A 1 580 ? -36.384 -1.198 5.833 1.00 37.78 580 PHE A O 1
ATOM 4464 N N . SER A 1 581 ? -37.329 -2.945 4.811 1.00 34.94 581 SER A N 1
ATOM 4465 C CA . SER A 1 581 ? -36.920 -3.914 5.824 1.00 34.94 581 SER A CA 1
ATOM 4466 C C . SER A 1 581 ? -35.612 -4.538 5.354 1.00 34.94 581 SER A C 1
ATOM 4468 O O . SER A 1 581 ? -35.537 -5.144 4.283 1.00 34.94 581 SER A O 1
ATOM 4470 N N . ILE A 1 582 ? -34.553 -4.371 6.144 1.00 41.22 582 ILE A N 1
ATOM 4471 C CA . ILE A 1 582 ? -33.342 -5.176 6.000 1.00 41.22 582 ILE A CA 1
ATOM 4472 C C . ILE A 1 582 ? -33.801 -6.636 6.082 1.00 41.22 582 ILE A C 1
ATOM 4474 O O . ILE A 1 582 ? -34.330 -7.064 7.107 1.00 41.22 582 ILE A O 1
ATOM 4478 N N . TYR A 1 583 ? -33.674 -7.379 4.982 1.00 30.23 583 TYR A N 1
ATOM 4479 C CA . TYR A 1 583 ? -34.040 -8.790 4.942 1.00 30.23 583 TYR A CA 1
ATOM 4480 C C . TYR A 1 583 ? -33.069 -9.566 5.837 1.00 30.23 583 TYR A C 1
ATOM 4482 O O . TYR A 1 583 ? -31.959 -9.899 5.425 1.00 30.23 583 TYR A O 1
ATOM 4490 N N . MET A 1 584 ? -33.482 -9.819 7.077 1.00 28.42 584 MET A N 1
ATOM 4491 C CA . MET A 1 584 ? -32.893 -10.852 7.920 1.00 28.42 584 MET A CA 1
ATOM 4492 C C . MET A 1 584 ? -33.350 -12.201 7.347 1.00 28.42 584 MET A C 1
ATOM 4494 O O . MET A 1 584 ? -34.558 -12.402 7.203 1.00 28.42 584 MET A O 1
ATOM 4498 N N . PRO A 1 585 ? -32.446 -13.127 6.984 1.00 25.67 585 PRO A N 1
ATOM 4499 C CA . PRO A 1 585 ? -32.864 -14.482 6.682 1.00 25.67 585 PRO A CA 1
ATOM 4500 C C . PRO A 1 585 ? -33.453 -15.093 7.956 1.00 25.67 585 PRO A C 1
ATOM 4502 O O . PRO A 1 585 ? -32.759 -15.250 8.958 1.00 25.67 585 PRO A O 1
ATOM 4505 N N . ASP A 1 586 ? -34.744 -15.409 7.908 1.00 26.95 586 ASP A N 1
ATOM 4506 C CA . ASP A 1 586 ? -35.459 -16.142 8.948 1.00 26.95 586 ASP A CA 1
ATOM 4507 C C . ASP A 1 586 ? -34.844 -17.554 9.055 1.00 26.95 586 ASP A C 1
ATOM 4509 O O . ASP A 1 586 ? -35.105 -18.431 8.226 1.00 26.95 586 ASP A O 1
ATOM 4513 N N . GLU A 1 587 ? -33.986 -17.803 10.052 1.00 33.50 587 GLU A N 1
ATOM 4514 C CA . GLU A 1 587 ? -33.599 -19.170 10.429 1.00 33.50 587 GLU A CA 1
ATOM 4515 C C . GLU A 1 587 ? -34.750 -19.810 11.208 1.00 33.50 587 GLU A C 1
ATOM 4517 O O . GLU A 1 587 ? -34.745 -19.936 12.431 1.00 33.50 587 GLU A O 1
ATOM 4522 N N . GLY A 1 588 ? -35.766 -20.222 10.458 1.00 30.20 588 GLY A N 1
ATOM 4523 C CA . GLY A 1 588 ? -36.938 -20.881 11.000 1.00 30.20 588 GLY A CA 1
ATOM 4524 C C . GLY A 1 588 ? -37.627 -21.757 9.969 1.00 30.20 588 GLY A C 1
ATOM 4525 O O . GLY A 1 588 ? -38.740 -21.442 9.583 1.00 30.20 588 GLY A O 1
ATOM 4526 N N . LEU A 1 589 ? -36.999 -22.862 9.540 1.00 25.27 589 LEU A N 1
ATOM 4527 C CA . LEU A 1 589 ? -37.716 -24.102 9.197 1.00 25.27 589 LEU A CA 1
ATOM 4528 C C . LEU A 1 589 ? -36.770 -25.297 9.001 1.00 25.27 589 LEU A C 1
ATOM 4530 O O . LEU A 1 589 ? -35.908 -25.351 8.127 1.00 25.27 589 LEU A O 1
ATOM 4534 N N . SER A 1 590 ? -36.999 -26.279 9.866 1.00 28.62 590 SER A N 1
ATOM 4535 C CA . SER A 1 590 ? -36.501 -27.647 9.836 1.00 28.62 590 SER A CA 1
ATOM 4536 C C . SER A 1 590 ? -36.741 -28.352 8.489 1.00 28.62 590 SER A C 1
ATOM 4538 O O . SER A 1 590 ? -37.841 -28.311 7.949 1.00 28.62 590 SER A O 1
ATOM 4540 N N . GLY A 1 591 ? -35.721 -29.089 8.030 1.00 34.69 591 GLY A N 1
ATOM 4541 C CA . GLY A 1 591 ? -35.893 -30.395 7.383 1.00 34.69 591 GLY A CA 1
ATOM 4542 C C . GLY A 1 591 ? -36.225 -30.442 5.886 1.00 34.69 591 GLY A C 1
ATOM 4543 O O . GLY A 1 591 ? -37.381 -30.597 5.524 1.00 34.69 591 GLY A O 1
ATOM 4544 N N . SER A 1 592 ? -35.192 -30.457 5.027 1.00 29.22 592 SER A N 1
ATOM 4545 C CA . SER A 1 592 ? -35.070 -31.330 3.830 1.00 29.22 592 SER A CA 1
ATOM 4546 C C . SER A 1 592 ? -33.897 -30.868 2.946 1.00 29.22 592 SER A C 1
ATOM 4548 O O . SER A 1 592 ? -34.027 -29.957 2.128 1.00 29.22 592 SER A O 1
ATOM 4550 N N . LYS A 1 593 ? -32.721 -31.496 3.094 1.00 31.52 593 LYS A N 1
ATOM 4551 C CA . LYS A 1 593 ? -31.543 -31.228 2.249 1.00 31.52 593 LYS A CA 1
ATOM 4552 C C . LYS A 1 593 ? -31.716 -31.896 0.878 1.00 31.52 593 LYS A C 1
ATOM 4554 O O . LYS A 1 593 ? -31.562 -33.107 0.769 1.00 31.52 593 LYS A O 1
ATOM 4559 N N . ASN A 1 594 ? -31.976 -31.104 -0.164 1.00 37.22 594 ASN A N 1
ATOM 4560 C CA . ASN A 1 594 ? -31.928 -31.555 -1.557 1.00 37.22 594 ASN A CA 1
ATOM 4561 C C . ASN A 1 594 ? -30.545 -31.287 -2.179 1.00 37.22 594 ASN A C 1
ATOM 4563 O O . ASN A 1 594 ? -30.035 -30.166 -2.163 1.00 37.22 594 ASN A O 1
ATOM 4567 N N . ILE A 1 595 ? -29.967 -32.333 -2.774 1.00 43.44 595 ILE A N 1
ATOM 4568 C CA . ILE A 1 595 ? -28.652 -32.380 -3.445 1.00 43.44 595 ILE A CA 1
ATOM 4569 C C . ILE A 1 595 ? -28.521 -31.322 -4.563 1.00 43.44 595 ILE A C 1
ATOM 4571 O O . ILE A 1 595 ? -27.431 -30.821 -4.834 1.00 43.44 595 ILE A O 1
ATOM 4575 N N . THR A 1 596 ? -29.634 -30.901 -5.165 1.00 35.00 596 THR A N 1
ATOM 4576 C CA . THR A 1 596 ? -29.693 -29.851 -6.195 1.00 35.00 596 THR A CA 1
ATOM 4577 C C . THR A 1 596 ? -29.263 -28.468 -5.696 1.00 35.00 596 THR A C 1
ATOM 4579 O O . THR A 1 596 ? -28.643 -27.726 -6.455 1.00 35.00 596 THR A O 1
ATOM 4582 N N . LEU A 1 597 ? -29.493 -28.133 -4.422 1.00 35.06 597 LEU A N 1
ATOM 4583 C CA . LEU A 1 597 ? -29.096 -26.841 -3.840 1.00 35.06 597 LEU A CA 1
ATOM 4584 C C . LEU A 1 597 ? -27.587 -26.776 -3.541 1.00 35.06 597 LEU A C 1
ATOM 4586 O O . LEU A 1 597 ? -26.983 -25.713 -3.657 1.00 35.06 597 LEU A O 1
ATOM 4590 N N . GLN A 1 598 ? -26.955 -27.921 -3.251 1.00 40.22 598 GLN A N 1
ATOM 4591 C CA . GLN A 1 598 ? -25.498 -28.025 -3.075 1.00 40.22 598 GLN A CA 1
ATOM 4592 C C . GLN A 1 598 ? -24.728 -27.915 -4.396 1.00 40.22 598 GLN A C 1
ATOM 4594 O O . GLN A 1 598 ? -23.613 -27.401 -4.426 1.00 40.22 598 GLN A O 1
ATOM 4599 N N . VAL A 1 599 ? -25.304 -28.400 -5.499 1.00 38.88 599 VAL A N 1
ATOM 4600 C CA . VAL A 1 599 ? -24.697 -28.261 -6.832 1.00 38.88 599 VAL A CA 1
ATOM 4601 C C . VAL A 1 599 ? -24.832 -26.822 -7.332 1.00 38.88 599 VAL A C 1
ATOM 4603 O O . VAL A 1 599 ? -23.869 -26.265 -7.859 1.00 38.88 599 VAL A O 1
ATOM 4606 N N . LEU A 1 600 ? -25.988 -26.189 -7.099 1.00 31.39 600 LEU A N 1
ATOM 4607 C CA . LEU A 1 600 ? -26.216 -24.790 -7.458 1.00 31.39 600 LEU A CA 1
ATOM 4608 C C . LEU A 1 600 ? -25.326 -23.836 -6.641 1.00 31.39 600 LEU A C 1
ATOM 4610 O O . LEU A 1 600 ? -24.762 -22.904 -7.209 1.00 31.39 600 LEU A O 1
ATOM 4614 N N . SER A 1 601 ? -25.120 -24.102 -5.344 1.00 40.19 601 SER A N 1
ATOM 4615 C CA . SER A 1 601 ? -24.212 -23.309 -4.503 1.00 40.19 601 SER A CA 1
ATOM 4616 C C . SER A 1 601 ? -22.738 -23.498 -4.874 1.00 40.19 601 SER A C 1
ATOM 4618 O O . SER A 1 601 ? -21.985 -22.528 -4.860 1.00 40.19 601 SER A O 1
ATOM 4620 N N . LYS A 1 602 ? -22.322 -24.705 -5.289 1.00 41.72 602 LYS A N 1
ATOM 4621 C CA . LYS A 1 602 ? -20.963 -24.962 -5.801 1.00 41.72 602 LYS A CA 1
ATOM 4622 C C . LYS A 1 602 ? -20.698 -24.290 -7.150 1.00 41.72 602 LYS A C 1
ATOM 4624 O O . LYS A 1 602 ? -19.616 -23.746 -7.341 1.00 41.72 602 LYS A O 1
ATOM 4629 N N . LEU A 1 603 ? -21.667 -24.287 -8.068 1.00 39.78 603 LEU A N 1
ATOM 4630 C CA . LEU A 1 603 ? -21.556 -23.581 -9.354 1.00 39.78 603 LEU A CA 1
ATOM 4631 C C . LEU A 1 603 ? -21.562 -22.058 -9.173 1.00 39.78 603 LEU A C 1
ATOM 4633 O O . LEU A 1 603 ? -20.775 -21.362 -9.811 1.00 39.78 603 LEU A O 1
ATOM 4637 N N . HIS A 1 604 ? -22.397 -21.548 -8.266 1.00 45.12 604 HIS A N 1
ATOM 4638 C CA . HIS A 1 604 ? -22.391 -20.141 -7.873 1.00 45.12 604 HIS A CA 1
ATOM 4639 C C . HIS A 1 604 ? -21.062 -19.749 -7.208 1.00 45.12 604 HIS A C 1
ATOM 4641 O O . HIS A 1 604 ? -20.467 -18.741 -7.579 1.00 45.12 604 HIS A O 1
ATOM 4647 N N . GLY A 1 605 ? -20.537 -20.588 -6.309 1.00 45.50 605 GLY A N 1
ATOM 4648 C CA . GLY A 1 605 ? -19.226 -20.411 -5.681 1.00 45.50 605 GLY A CA 1
ATOM 4649 C C . GLY A 1 605 ? -18.074 -20.437 -6.687 1.00 45.50 605 GLY A C 1
ATOM 4650 O O . GLY A 1 605 ? -17.191 -19.590 -6.623 1.00 45.50 605 GLY A O 1
ATOM 4651 N N . PHE A 1 606 ? -18.112 -21.331 -7.679 1.00 48.25 606 PHE A N 1
ATOM 4652 C CA . PHE A 1 606 ? -17.127 -21.368 -8.763 1.00 48.25 606 PHE A CA 1
ATOM 4653 C C . PHE A 1 606 ? -17.181 -20.108 -9.637 1.00 48.25 606 PHE A C 1
ATOM 4655 O O . PHE A 1 606 ? -16.141 -19.529 -9.945 1.00 48.25 606 PHE A O 1
ATOM 4662 N N . ALA A 1 607 ? -18.381 -19.643 -9.998 1.00 43.41 607 ALA A N 1
ATOM 4663 C CA . ALA A 1 607 ? -18.556 -18.400 -10.745 1.00 43.41 607 ALA A CA 1
ATOM 4664 C C . ALA A 1 607 ? -18.054 -17.184 -9.949 1.00 43.41 607 ALA A C 1
ATOM 4666 O O . ALA A 1 607 ? -17.354 -16.341 -10.504 1.00 43.41 607 ALA A O 1
ATOM 4667 N N . ILE A 1 608 ? -18.335 -17.118 -8.643 1.00 52.50 608 ILE A N 1
ATOM 4668 C CA . ILE A 1 608 ? -17.810 -16.075 -7.753 1.00 52.50 608 ILE A CA 1
ATOM 4669 C C . ILE A 1 608 ? -16.285 -16.153 -7.672 1.00 52.50 608 ILE A C 1
ATOM 4671 O O . ILE A 1 608 ? -15.628 -15.129 -7.837 1.00 52.50 608 ILE A O 1
ATOM 4675 N N . ASN A 1 609 ? -15.703 -17.335 -7.475 1.00 47.09 609 ASN A N 1
ATOM 4676 C CA . ASN A 1 609 ? -14.252 -17.511 -7.389 1.00 47.09 609 ASN A CA 1
ATOM 4677 C C . ASN A 1 609 ? -13.557 -17.128 -8.698 1.00 47.09 609 ASN A C 1
ATOM 4679 O O . ASN A 1 609 ? -12.526 -16.463 -8.668 1.00 47.09 609 ASN A O 1
ATOM 4683 N N . LEU A 1 610 ? -14.161 -17.444 -9.845 1.00 43.34 610 LEU A N 1
ATOM 4684 C CA . LEU A 1 610 ? -13.669 -17.029 -11.156 1.00 43.34 610 LEU A CA 1
ATOM 4685 C C . LEU A 1 610 ? -13.759 -15.506 -11.351 1.00 43.34 610 LEU A C 1
ATOM 4687 O O . LEU A 1 610 ? -12.800 -14.885 -11.802 1.00 43.34 610 LEU A O 1
ATOM 4691 N N . LEU A 1 611 ? -14.877 -14.880 -10.966 1.00 50.75 611 LEU A N 1
ATOM 4692 C CA . LEU A 1 611 ? -15.027 -13.420 -10.986 1.00 50.75 611 LEU A CA 1
ATOM 4693 C C . LEU A 1 611 ? -14.055 -12.730 -10.019 1.00 50.75 611 LEU A C 1
ATOM 4695 O O . LEU A 1 611 ? -13.614 -11.617 -10.291 1.00 50.75 611 LEU A O 1
ATOM 4699 N N . THR A 1 612 ? -13.716 -13.374 -8.902 1.00 52.59 612 THR A N 1
ATOM 4700 C CA . THR A 1 612 ? -12.760 -12.861 -7.911 1.00 52.59 612 THR A CA 1
ATOM 4701 C C . THR A 1 612 ? -11.328 -12.981 -8.430 1.00 52.59 612 THR A C 1
ATOM 4703 O O . THR A 1 612 ? -10.584 -12.008 -8.371 1.00 52.59 612 THR A O 1
ATOM 4706 N N . PHE A 1 613 ? -10.977 -14.119 -9.035 1.00 52.75 613 PHE A N 1
ATOM 4707 C CA . PHE A 1 613 ? -9.687 -14.360 -9.686 1.00 52.75 613 PHE A CA 1
ATOM 4708 C C . PHE A 1 613 ? -9.422 -13.385 -10.844 1.00 52.75 613 PHE A C 1
ATOM 4710 O O . PHE A 1 613 ? -8.322 -12.865 -10.982 1.00 52.75 613 PHE A O 1
ATOM 4717 N N . LEU A 1 614 ? -10.448 -13.077 -11.643 1.00 55.06 614 LEU A N 1
ATOM 4718 C CA . LEU A 1 614 ? -10.366 -12.092 -12.729 1.00 55.06 614 LEU A CA 1
ATOM 4719 C C . LEU A 1 614 ? -10.450 -10.628 -12.243 1.00 55.06 614 LEU A C 1
ATOM 4721 O O . LEU A 1 614 ? -10.464 -9.713 -13.065 1.00 55.06 614 LEU A O 1
ATOM 4725 N N . GLY A 1 615 ? -10.572 -10.384 -10.931 1.00 64.25 615 GLY A N 1
ATOM 4726 C CA . GLY A 1 615 ? -10.727 -9.045 -10.342 1.00 64.25 615 GLY A CA 1
ATOM 4727 C C . GLY A 1 615 ? -12.092 -8.380 -10.589 1.00 64.25 615 GLY A C 1
ATOM 4728 O O . GLY A 1 615 ? -12.332 -7.259 -10.147 1.00 64.25 615 GLY A O 1
ATOM 4729 N N . ILE A 1 616 ? -13.031 -9.058 -11.253 1.00 72.50 616 ILE A N 1
ATOM 4730 C CA . ILE A 1 616 ? -14.363 -8.534 -11.595 1.00 72.50 616 ILE A CA 1
ATOM 4731 C C . ILE A 1 616 ? -15.222 -8.340 -10.339 1.00 72.50 616 ILE A C 1
ATOM 4733 O O . ILE A 1 616 ? -15.931 -7.340 -10.244 1.00 72.50 616 ILE A O 1
ATOM 4737 N N . LYS A 1 617 ? -15.129 -9.240 -9.347 1.00 75.69 617 LYS A N 1
ATOM 4738 C CA . LYS A 1 617 ? -15.835 -9.085 -8.059 1.00 75.69 617 LYS A CA 1
ATOM 4739 C C . LYS A 1 617 ? -15.401 -7.809 -7.332 1.00 75.69 617 LYS A C 1
ATOM 4741 O O . LYS A 1 617 ? -16.247 -7.055 -6.873 1.00 75.69 617 LYS A O 1
ATOM 4746 N N . GLN A 1 618 ? -14.100 -7.522 -7.302 1.00 79.81 618 GLN A N 1
ATOM 4747 C CA . GLN A 1 618 ? -13.564 -6.303 -6.684 1.00 79.81 618 GLN A CA 1
ATOM 4748 C C . GLN A 1 618 ? -14.095 -5.048 -7.390 1.00 79.81 618 GLN A C 1
ATOM 4750 O O . GLN A 1 618 ? -14.497 -4.090 -6.735 1.00 79.81 618 GLN A O 1
ATOM 4755 N N . ILE A 1 619 ? -14.163 -5.074 -8.727 1.00 78.31 619 ILE A N 1
ATOM 4756 C CA . ILE A 1 619 ? -14.740 -3.985 -9.527 1.00 78.31 619 ILE A CA 1
ATOM 4757 C C . ILE A 1 619 ? -16.249 -3.842 -9.253 1.00 78.31 619 ILE A C 1
ATOM 4759 O O . ILE A 1 619 ? -16.740 -2.716 -9.153 1.00 78.31 619 ILE A O 1
ATOM 4763 N N . TYR A 1 620 ? -16.983 -4.948 -9.092 1.00 81.69 620 TYR A N 1
ATOM 4764 C CA . TYR A 1 620 ? -18.402 -4.948 -8.721 1.00 81.69 620 TYR A CA 1
ATOM 4765 C C . TYR A 1 620 ? -18.636 -4.358 -7.321 1.00 81.69 620 TYR A C 1
ATOM 4767 O O . TYR A 1 620 ? -19.437 -3.434 -7.176 1.00 81.69 620 TYR A O 1
ATOM 4775 N N . ASP A 1 621 ? -17.910 -4.833 -6.306 1.00 81.88 621 ASP A N 1
ATOM 4776 C CA . ASP A 1 621 ? -18.019 -4.357 -4.922 1.00 81.88 621 ASP A CA 1
ATOM 4777 C C . ASP A 1 621 ? -17.660 -2.867 -4.827 1.00 81.88 621 ASP A C 1
ATOM 4779 O O . ASP A 1 621 ? -18.374 -2.077 -4.208 1.00 81.88 621 ASP A O 1
ATOM 4783 N N . MET A 1 622 ? -16.614 -2.442 -5.535 1.00 85.31 622 MET A N 1
ATOM 4784 C CA . MET A 1 622 ? -16.246 -1.035 -5.671 1.00 85.31 622 MET A CA 1
ATOM 4785 C C . MET A 1 622 ? -17.353 -0.209 -6.348 1.00 85.31 622 MET A C 1
ATOM 4787 O O . MET A 1 622 ? -17.691 0.875 -5.871 1.00 85.31 622 MET A O 1
ATOM 4791 N N . LYS A 1 623 ? -17.973 -0.721 -7.422 1.00 85.88 623 LYS A N 1
ATOM 4792 C CA . LYS A 1 623 ? -19.117 -0.065 -8.076 1.00 85.88 623 LYS A CA 1
ATOM 4793 C C . LYS A 1 623 ? -20.312 0.059 -7.128 1.00 85.88 623 LYS A C 1
ATOM 4795 O O . LYS A 1 623 ? -20.963 1.103 -7.115 1.00 85.88 623 LYS A O 1
ATOM 4800 N N . LYS A 1 624 ? -20.575 -0.958 -6.298 1.00 85.19 624 LYS A N 1
ATOM 4801 C CA . LYS A 1 624 ? -21.609 -0.918 -5.250 1.00 85.19 624 LYS A CA 1
ATOM 4802 C C . LYS A 1 624 ? -21.324 0.194 -4.243 1.00 85.19 624 LYS A C 1
ATOM 4804 O O . LYS A 1 624 ? -22.218 0.989 -3.961 1.00 85.19 624 LYS A O 1
ATOM 4809 N N . ILE A 1 625 ? -20.085 0.290 -3.763 1.00 89.00 625 ILE A N 1
ATOM 4810 C CA . ILE A 1 625 ? -19.645 1.343 -2.837 1.00 89.00 625 ILE A CA 1
ATOM 4811 C C . ILE A 1 625 ? -19.921 2.725 -3.430 1.00 89.00 625 ILE A C 1
ATOM 4813 O O . ILE A 1 625 ? -20.618 3.511 -2.800 1.00 89.00 625 ILE A O 1
ATOM 4817 N N . TYR A 1 626 ? -19.501 2.989 -4.670 1.00 89.31 626 TYR A N 1
ATOM 4818 C CA . TYR A 1 626 ? -19.722 4.294 -5.309 1.00 89.31 626 TYR A CA 1
ATOM 4819 C C . TYR A 1 626 ? -21.200 4.662 -5.441 1.00 89.31 626 TYR A C 1
ATOM 4821 O O . TYR A 1 626 ? -21.559 5.833 -5.310 1.00 89.31 626 TYR A O 1
ATOM 4829 N N . ILE A 1 627 ? -22.077 3.689 -5.697 1.00 87.31 627 ILE A N 1
ATOM 4830 C CA . ILE A 1 627 ? -23.519 3.944 -5.772 1.00 87.31 627 ILE A CA 1
ATOM 4831 C C . ILE A 1 627 ? -24.057 4.369 -4.402 1.00 87.31 627 ILE A C 1
ATOM 4833 O O . ILE A 1 627 ? -24.739 5.391 -4.316 1.00 87.31 627 ILE A O 1
ATOM 4837 N N . TYR A 1 628 ? -23.739 3.631 -3.334 1.00 90.00 628 TYR A N 1
ATOM 4838 C CA . TYR A 1 628 ? -24.190 3.994 -1.988 1.00 90.00 628 TYR A CA 1
ATOM 4839 C C . TYR A 1 628 ? -23.575 5.312 -1.509 1.00 90.00 628 TYR A C 1
ATOM 4841 O O . TYR A 1 628 ? -24.297 6.150 -0.977 1.00 90.00 628 TYR A O 1
ATOM 4849 N N . SER A 1 629 ? -22.292 5.563 -1.774 1.00 92.25 629 SER A N 1
ATOM 4850 C CA . SER A 1 629 ? -21.638 6.835 -1.446 1.00 92.25 629 SER A CA 1
ATOM 4851 C C . SER A 1 629 ? -22.307 8.022 -2.134 1.00 92.25 629 SER A C 1
ATOM 4853 O O . SER A 1 629 ? -22.548 9.043 -1.495 1.00 92.25 629 SER A O 1
ATOM 4855 N N . ASN A 1 630 ? -22.691 7.884 -3.408 1.00 90.31 630 ASN A N 1
ATOM 4856 C CA . ASN A 1 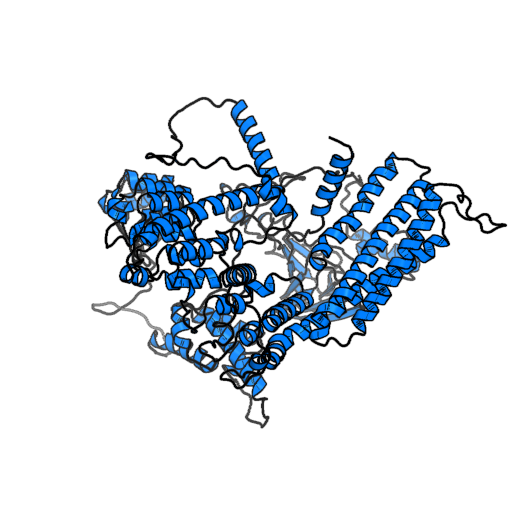630 ? -23.451 8.919 -4.111 1.00 90.31 630 ASN A CA 1
ATOM 4857 C C . ASN A 1 630 ? -24.863 9.112 -3.536 1.00 90.31 630 ASN A C 1
ATOM 4859 O O . ASN A 1 630 ? -25.347 10.243 -3.492 1.00 90.31 630 ASN A O 1
ATOM 4863 N N . LYS A 1 631 ? -25.530 8.041 -3.084 1.00 90.75 631 LYS A N 1
ATOM 4864 C CA . LYS A 1 631 ? -26.839 8.133 -2.417 1.00 90.75 631 LYS A CA 1
ATOM 4865 C C . LYS A 1 631 ? -26.746 8.852 -1.067 1.00 90.75 631 LYS A C 1
ATOM 4867 O O . LYS A 1 631 ? -27.540 9.758 -0.829 1.00 90.75 631 LYS A O 1
ATOM 4872 N N . ILE A 1 632 ? -25.759 8.500 -0.240 1.00 93.56 632 ILE A N 1
ATOM 4873 C CA . ILE A 1 632 ? -25.455 9.175 1.034 1.00 93.56 632 ILE A CA 1
ATOM 4874 C C . ILE A 1 632 ? -25.181 10.655 0.776 1.00 93.56 632 ILE A C 1
ATOM 4876 O O . ILE A 1 632 ? -25.869 11.506 1.327 1.00 93.56 632 ILE A O 1
ATOM 4880 N N . LEU A 1 633 ? -24.257 10.966 -0.140 1.00 94.12 633 LEU A N 1
ATOM 4881 C CA . LEU A 1 633 ? -23.917 12.343 -0.499 1.00 94.12 633 LEU A CA 1
ATOM 4882 C C . LEU A 1 633 ? -25.138 13.129 -0.997 1.00 94.12 633 LEU A C 1
ATOM 4884 O O . LEU A 1 633 ? -25.298 14.300 -0.665 1.00 94.12 633 LEU A O 1
ATOM 4888 N N . ARG A 1 634 ? -26.022 12.504 -1.784 1.00 92.88 634 ARG A N 1
ATOM 4889 C CA . ARG A 1 634 ? -27.266 13.142 -2.225 1.00 92.88 634 ARG A CA 1
ATOM 4890 C C . ARG A 1 634 ? -28.175 13.472 -1.040 1.00 92.88 634 ARG A C 1
ATOM 4892 O O . ARG A 1 634 ? -28.612 14.613 -0.963 1.00 92.88 634 ARG A O 1
ATOM 4899 N N . CYS A 1 635 ? -28.410 12.514 -0.143 1.00 92.75 635 CYS A N 1
ATOM 4900 C CA . CYS A 1 635 ? -29.239 12.701 1.050 1.00 92.75 635 CYS A CA 1
ATOM 4901 C C . CYS A 1 635 ? -28.680 13.805 1.962 1.00 92.75 635 CYS A C 1
ATOM 4903 O O . CYS A 1 635 ? -29.410 14.697 2.384 1.00 92.75 635 CYS A O 1
ATOM 4905 N N . THR A 1 636 ? -27.364 13.799 2.195 1.00 93.12 636 THR A N 1
ATOM 4906 C CA . THR A 1 636 ? -26.656 14.870 2.905 1.00 93.12 636 THR A CA 1
ATOM 4907 C C . THR A 1 636 ? -26.912 16.223 2.248 1.00 93.12 636 THR A C 1
ATOM 4909 O O . THR A 1 636 ? -27.294 17.173 2.920 1.00 93.12 636 THR A O 1
ATOM 4912 N N . CYS A 1 637 ? -26.701 16.339 0.936 1.00 93.06 637 CYS A N 1
ATOM 4913 C CA . CYS A 1 637 ? -26.858 17.611 0.238 1.00 93.06 637 CYS A CA 1
ATOM 4914 C C . CYS A 1 637 ? -28.312 18.100 0.196 1.00 93.06 637 CYS A C 1
ATOM 4916 O O . CYS A 1 637 ? -28.528 19.306 0.213 1.00 93.06 637 CYS A O 1
ATOM 4918 N N . GLU A 1 638 ? -29.297 17.200 0.145 1.00 92.94 638 GLU A N 1
ATOM 4919 C CA . GLU A 1 638 ? -30.722 17.544 0.256 1.00 92.94 638 GLU A CA 1
ATOM 4920 C C . GLU A 1 638 ? -31.054 18.144 1.626 1.00 92.94 638 GLU A C 1
ATOM 4922 O O . GLU A 1 638 ? -31.819 19.101 1.694 1.00 92.94 638 GLU A O 1
ATOM 4927 N N . TYR A 1 639 ? -30.433 17.646 2.699 1.00 92.88 639 TYR A N 1
ATOM 4928 C CA . TYR A 1 639 ? -30.554 18.244 4.027 1.00 92.88 639 TYR A CA 1
ATOM 4929 C C . TYR A 1 639 ? -29.834 19.596 4.125 1.00 92.88 639 TYR A C 1
ATOM 4931 O O . TYR A 1 639 ? -30.440 20.584 4.527 1.00 92.88 639 TYR A O 1
ATOM 4939 N N . VAL A 1 640 ? -28.568 19.661 3.691 1.00 93.00 640 VAL A N 1
ATOM 4940 C CA . VAL A 1 640 ? -27.733 20.878 3.745 1.00 93.00 640 VAL A CA 1
ATOM 4941 C C . VAL A 1 640 ? -28.356 22.050 2.976 1.00 93.00 640 VAL A C 1
ATOM 4943 O O . VAL A 1 640 ? -28.175 23.193 3.376 1.00 93.00 640 VAL A O 1
ATOM 4946 N N . LEU A 1 641 ? -29.116 21.786 1.906 1.00 91.94 641 LEU A N 1
ATOM 4947 C CA . LEU A 1 641 ? -29.856 22.812 1.157 1.00 91.94 641 LEU A CA 1
ATOM 4948 C C . LEU A 1 641 ? -30.878 23.589 2.003 1.00 91.94 641 LEU A C 1
ATOM 4950 O O . LEU A 1 641 ? -31.232 24.701 1.622 1.00 91.94 641 LEU A O 1
ATOM 4954 N N . ASN A 1 642 ? -31.365 23.004 3.100 1.00 91.25 642 ASN A N 1
ATOM 4955 C CA . ASN A 1 642 ? -32.393 23.604 3.951 1.00 91.25 642 ASN A CA 1
ATOM 4956 C C . ASN A 1 642 ? -31.819 24.342 5.171 1.00 91.25 642 ASN A C 1
ATOM 4958 O O . ASN A 1 642 ? -32.602 24.894 5.936 1.00 91.25 642 ASN A O 1
ATOM 4962 N N . LEU A 1 643 ? -30.494 24.335 5.356 1.00 91.25 643 LEU A N 1
ATOM 4963 C CA . LEU A 1 643 ? -29.829 24.995 6.479 1.00 91.25 643 LEU A CA 1
ATOM 4964 C C . LEU A 1 643 ? -29.617 26.487 6.212 1.00 91.25 643 LEU A C 1
ATOM 4966 O O . LEU A 1 643 ? -29.321 26.890 5.081 1.00 91.25 643 LEU A O 1
ATOM 4970 N N . ASP A 1 644 ? -29.706 27.299 7.260 1.00 89.75 644 ASP A N 1
ATOM 4971 C CA . ASP A 1 644 ? -29.328 28.709 7.201 1.00 89.75 644 ASP A CA 1
ATOM 4972 C C . ASP A 1 644 ? -27.805 28.928 7.325 1.00 89.75 644 ASP A C 1
ATOM 4974 O O . ASP A 1 644 ? -27.010 27.995 7.451 1.00 89.75 644 ASP A O 1
ATOM 4978 N N . LEU A 1 645 ? -27.356 30.184 7.233 1.00 84.94 645 LEU A N 1
ATOM 4979 C CA . LEU A 1 645 ? -25.925 30.501 7.247 1.00 84.94 645 LEU A CA 1
ATOM 4980 C C . LEU A 1 645 ? -25.241 30.161 8.583 1.00 84.94 645 LEU A C 1
ATOM 4982 O O . LEU A 1 645 ? -24.068 29.789 8.571 1.00 84.94 645 LEU A O 1
ATOM 4986 N N . GLU A 1 646 ? -25.939 30.303 9.708 1.00 87.94 646 GLU A N 1
ATOM 4987 C CA . GLU A 1 646 ? -25.399 30.016 11.039 1.00 87.94 646 GLU A CA 1
ATOM 4988 C C . GLU A 1 646 ? -25.275 28.501 11.229 1.00 87.94 646 GLU A C 1
ATOM 4990 O O . GLU A 1 646 ? -24.193 28.003 11.550 1.00 87.94 646 GLU A O 1
ATOM 4995 N N . GLU A 1 647 ? -26.312 27.750 10.859 1.00 88.94 647 GLU A N 1
ATOM 4996 C CA . GLU A 1 647 ? -26.318 26.285 10.874 1.00 88.94 647 GLU A CA 1
ATOM 4997 C C . GLU A 1 647 ? -25.242 25.688 9.948 1.00 88.94 647 GLU A C 1
ATOM 4999 O O . GLU A 1 647 ? -24.555 24.725 10.305 1.00 88.94 647 GLU A O 1
ATOM 5004 N N . LEU A 1 648 ? -25.024 26.277 8.765 1.00 87.12 648 LEU A N 1
ATOM 5005 C CA . LEU A 1 648 ? -23.953 25.877 7.841 1.00 87.12 648 LEU A CA 1
ATOM 5006 C C . LEU A 1 648 ? -22.551 26.070 8.448 1.00 87.12 648 LEU A C 1
ATOM 5008 O O . LEU A 1 648 ? -21.641 25.269 8.187 1.00 87.12 648 LEU A O 1
ATOM 5012 N N . LEU A 1 649 ? -22.357 27.134 9.235 1.00 85.06 649 LEU A N 1
ATOM 5013 C CA . LEU A 1 649 ? -21.103 27.394 9.942 1.00 85.06 649 LEU A CA 1
ATOM 5014 C C . LEU A 1 649 ? -20.911 26.399 11.088 1.00 85.06 649 LEU A C 1
ATOM 5016 O O . LEU A 1 649 ? -19.838 25.799 11.196 1.00 85.06 649 LEU A O 1
ATOM 5020 N N . GLU A 1 650 ? -21.948 26.163 11.892 1.00 85.75 650 GLU A N 1
ATOM 5021 C CA . GLU A 1 650 ? -21.911 25.201 12.995 1.00 85.75 650 GLU A CA 1
ATOM 5022 C C . GLU A 1 650 ? -21.627 23.772 12.519 1.00 85.75 650 GLU A C 1
ATOM 5024 O O . GLU A 1 650 ? -20.841 23.055 13.152 1.00 85.75 650 GLU A O 1
ATOM 5029 N N . ALA A 1 651 ? -22.202 23.387 11.376 1.00 86.94 651 ALA A N 1
ATOM 5030 C CA . ALA A 1 651 ? -21.996 22.104 10.711 1.00 86.94 651 ALA A CA 1
ATOM 5031 C C . ALA A 1 651 ? -20.610 21.950 10.054 1.00 86.94 651 ALA A C 1
ATOM 5033 O O . ALA A 1 651 ? -20.279 20.869 9.561 1.00 86.94 651 ALA A O 1
ATOM 5034 N N . ASN A 1 652 ? -19.786 23.004 10.033 1.00 89.50 652 ASN A N 1
ATOM 5035 C CA . ASN A 1 652 ? -18.453 23.020 9.425 1.00 89.50 652 ASN A CA 1
ATOM 5036 C C . ASN A 1 652 ? -18.442 22.561 7.948 1.00 89.50 652 ASN A C 1
ATOM 5038 O O . ASN A 1 652 ? -17.527 21.862 7.495 1.00 89.50 652 ASN A O 1
ATOM 5042 N N . ILE A 1 653 ? -19.450 22.979 7.169 1.00 91.38 653 ILE A N 1
ATOM 5043 C CA . ILE A 1 653 ? -19.564 22.630 5.740 1.00 91.38 653 ILE A CA 1
ATOM 5044 C C . ILE A 1 653 ? -18.342 23.119 4.957 1.00 91.38 653 ILE A C 1
ATOM 5046 O O . ILE A 1 653 ? -17.829 22.408 4.092 1.00 91.38 653 ILE A O 1
ATOM 5050 N N . ARG A 1 654 ? -17.824 24.307 5.298 1.00 90.00 654 ARG A N 1
ATOM 5051 C CA . ARG A 1 654 ? -16.593 24.855 4.709 1.00 90.00 654 ARG A CA 1
ATOM 5052 C C . ARG A 1 654 ? -15.405 23.917 4.925 1.00 90.00 654 ARG A C 1
ATOM 5054 O O . ARG A 1 654 ? -14.681 23.642 3.973 1.00 90.00 654 ARG A O 1
ATOM 5061 N N . GLY A 1 655 ? -15.205 23.409 6.141 1.00 90.81 655 GLY A N 1
ATOM 5062 C CA . GLY A 1 655 ? -14.116 22.479 6.434 1.00 90.81 655 GLY A CA 1
ATOM 5063 C C . GLY A 1 655 ? -14.241 21.176 5.645 1.00 90.81 655 GLY A C 1
ATOM 5064 O O . GLY A 1 655 ? -13.275 20.762 5.006 1.00 90.81 655 GLY A O 1
ATOM 5065 N N . ALA A 1 656 ? -15.439 20.580 5.614 1.00 92.75 656 ALA A N 1
ATOM 5066 C CA . ALA A 1 656 ? -15.694 19.356 4.851 1.00 92.75 656 ALA A CA 1
ATOM 5067 C C . ALA A 1 656 ? -15.468 19.573 3.346 1.00 92.75 656 ALA A C 1
ATOM 5069 O O . ALA A 1 656 ? -14.861 18.751 2.664 1.00 92.75 656 ALA A O 1
ATOM 5070 N N . PHE A 1 657 ? -15.889 20.720 2.823 1.00 92.62 657 PHE A N 1
ATOM 5071 C CA . PHE A 1 657 ? -15.672 21.080 1.431 1.00 92.62 657 PHE A CA 1
ATOM 5072 C C . PHE A 1 657 ? -14.182 21.193 1.074 1.00 92.62 657 PHE A C 1
ATOM 5074 O O . PHE A 1 657 ? -13.726 20.560 0.120 1.00 92.62 657 PHE A O 1
ATOM 5081 N N . HIS A 1 658 ? -13.402 21.932 1.870 1.00 91.81 658 HIS A N 1
ATOM 5082 C CA . HIS A 1 658 ? -11.953 22.054 1.667 1.00 91.81 658 HIS A CA 1
ATOM 5083 C C . HIS A 1 658 ? -11.226 20.720 1.839 1.00 91.81 658 HIS A C 1
ATOM 5085 O O . HIS A 1 658 ? -10.293 20.436 1.091 1.00 91.81 658 HIS A O 1
ATOM 5091 N N . SER A 1 659 ? -11.675 19.876 2.767 1.00 92.75 659 SER A N 1
ATOM 5092 C CA . SER A 1 659 ? -11.178 18.506 2.917 1.00 92.75 659 SER A CA 1
ATOM 5093 C C . SER A 1 659 ? -11.419 17.675 1.650 1.00 92.75 659 SER A C 1
ATOM 5095 O O . SER A 1 659 ? -10.485 17.066 1.128 1.00 92.75 659 SER A O 1
ATOM 5097 N N . GLY A 1 660 ? -12.621 17.735 1.067 1.00 93.00 660 GLY A N 1
ATOM 5098 C CA . GLY A 1 660 ? -12.925 17.051 -0.193 1.00 93.00 660 GLY A CA 1
ATOM 5099 C C . GLY A 1 660 ? -12.038 17.508 -1.360 1.00 93.00 660 GLY A C 1
ATOM 5100 O O . GLY A 1 660 ? -11.608 16.690 -2.173 1.00 93.00 660 GLY A O 1
ATOM 5101 N N . VAL A 1 661 ? -11.697 18.800 -1.419 1.00 91.56 661 VAL A N 1
ATOM 5102 C CA . VAL A 1 661 ? -10.764 19.364 -2.416 1.00 91.56 661 VAL A CA 1
ATOM 5103 C C . VAL A 1 661 ? -9.343 18.848 -2.195 1.00 91.56 661 VAL A C 1
ATOM 5105 O O . VAL A 1 661 ? -8.713 18.382 -3.145 1.00 91.56 661 VAL A O 1
ATOM 5108 N N . LYS A 1 662 ? -8.862 18.877 -0.944 1.00 91.12 662 LYS A N 1
ATOM 5109 C CA . LYS A 1 662 ? -7.538 18.365 -0.552 1.00 91.12 662 LYS A CA 1
ATOM 5110 C C . LYS A 1 662 ? -7.369 16.872 -0.827 1.00 91.12 662 LYS A C 1
ATOM 5112 O O . LYS A 1 662 ? -6.244 16.446 -1.036 1.00 91.12 662 LYS A O 1
ATOM 5117 N N . ASN A 1 663 ? -8.464 16.110 -0.838 1.00 90.75 663 ASN A N 1
ATOM 5118 C CA . ASN A 1 663 ? -8.483 14.673 -1.122 1.00 90.75 663 ASN A CA 1
ATOM 5119 C C . ASN A 1 663 ? -8.870 14.329 -2.576 1.00 90.75 663 ASN A C 1
ATOM 5121 O O . ASN A 1 663 ? -8.970 13.152 -2.929 1.00 90.75 663 ASN A O 1
ATOM 5125 N N . GLY A 1 664 ? -9.111 15.324 -3.438 1.00 90.81 664 GLY A N 1
ATOM 5126 C CA . GLY A 1 664 ? -9.394 15.092 -4.857 1.00 90.81 664 GLY A CA 1
ATOM 5127 C C . GLY A 1 664 ? -10.755 14.448 -5.133 1.00 90.81 664 GLY A C 1
ATOM 5128 O O . GLY A 1 664 ? -10.910 13.710 -6.111 1.00 90.81 664 GLY A O 1
ATOM 5129 N N . MET A 1 665 ? -11.739 14.689 -4.267 1.00 91.94 665 MET A N 1
ATOM 5130 C CA . MET A 1 665 ? -13.077 14.100 -4.328 1.00 91.94 665 MET A CA 1
ATOM 5131 C C . MET A 1 665 ? -13.993 14.906 -5.256 1.00 91.94 665 MET A C 1
ATOM 5133 O O . MET A 1 665 ? -14.771 15.748 -4.816 1.00 91.94 665 MET A O 1
ATOM 5137 N N . VAL A 1 666 ? -13.892 14.669 -6.563 1.00 91.12 666 VAL A N 1
ATOM 5138 C CA . VAL A 1 666 ? -14.529 15.490 -7.606 1.00 91.12 666 VAL A CA 1
ATOM 5139 C C . VAL A 1 666 ? -16.053 15.476 -7.478 1.00 91.12 666 VAL A C 1
ATOM 5141 O O . VAL A 1 666 ? -16.681 16.528 -7.515 1.00 91.12 666 VAL A O 1
ATOM 5144 N N . GLU A 1 667 ? -16.660 14.305 -7.292 1.00 92.19 667 GLU A N 1
ATOM 5145 C CA . GLU A 1 667 ? -18.112 14.142 -7.167 1.00 92.19 667 GLU A CA 1
ATOM 5146 C C . GLU A 1 667 ? -18.650 14.866 -5.929 1.00 92.19 667 GLU A C 1
ATOM 5148 O O . GLU A 1 667 ? -19.666 15.560 -6.006 1.00 92.19 667 GLU A O 1
ATOM 5153 N N . PHE A 1 668 ? -17.926 14.752 -4.814 1.00 93.56 668 PHE A N 1
ATOM 5154 C CA . PHE A 1 668 ? -18.222 15.434 -3.557 1.00 93.56 668 PHE A CA 1
ATOM 5155 C C . PHE A 1 668 ? -18.168 16.957 -3.721 1.00 93.56 668 PHE A C 1
ATOM 5157 O O . PHE A 1 668 ? -19.130 17.654 -3.396 1.00 93.56 668 PHE A O 1
ATOM 5164 N N . VAL A 1 669 ? -17.081 17.465 -4.310 1.00 91.94 669 VAL A N 1
ATOM 5165 C CA . VAL A 1 669 ? -16.866 18.895 -4.571 1.00 91.94 669 VAL A CA 1
ATOM 5166 C C . VAL A 1 669 ? -17.939 19.457 -5.504 1.00 91.94 669 VAL A C 1
ATOM 5168 O O . VAL A 1 669 ? -18.529 20.489 -5.194 1.00 91.94 669 VAL A O 1
ATOM 5171 N N . ILE A 1 670 ? -18.254 18.773 -6.612 1.00 90.88 670 ILE A N 1
ATOM 5172 C CA . ILE A 1 670 ? -19.304 19.204 -7.551 1.00 90.88 670 ILE A CA 1
ATOM 5173 C C . ILE A 1 670 ? -20.658 19.277 -6.851 1.00 90.88 670 ILE A C 1
ATOM 5175 O O . ILE A 1 670 ? -21.402 20.241 -7.044 1.00 90.88 670 ILE A O 1
ATOM 5179 N N . LYS A 1 671 ? -21.016 18.244 -6.081 1.00 92.56 671 LYS A N 1
ATOM 5180 C CA . LYS A 1 671 ? -22.335 18.174 -5.455 1.00 92.56 671 LYS A CA 1
ATOM 5181 C C . LYS A 1 671 ? -22.492 19.251 -4.380 1.00 92.56 671 LYS A C 1
ATOM 5183 O O . LYS A 1 671 ? -23.509 19.940 -4.398 1.00 92.56 671 LYS A O 1
ATOM 5188 N N . LEU A 1 672 ? -21.479 19.465 -3.536 1.00 92.06 672 LEU A N 1
ATOM 5189 C CA . LEU A 1 672 ? -21.498 20.541 -2.543 1.00 92.06 672 LEU A CA 1
ATOM 5190 C C . LEU A 1 672 ? -21.468 21.936 -3.169 1.00 92.06 672 LEU A C 1
ATOM 5192 O O . LEU A 1 672 ? -22.202 22.790 -2.696 1.00 92.06 672 LEU A O 1
ATOM 5196 N N . LEU A 1 673 ? -20.707 22.180 -4.243 1.00 89.06 673 LEU A N 1
ATOM 5197 C CA . LEU A 1 673 ? -20.732 23.479 -4.936 1.00 89.06 673 LEU A CA 1
ATOM 5198 C C . LEU A 1 673 ? -22.105 23.794 -5.534 1.00 89.06 673 LEU A C 1
ATOM 5200 O O . LEU A 1 673 ? -22.546 24.939 -5.491 1.00 89.06 673 LEU A O 1
ATOM 5204 N N . LYS A 1 674 ? -22.798 22.784 -6.077 1.00 90.06 674 LYS A N 1
ATOM 5205 C CA . LYS A 1 674 ? -24.171 22.945 -6.583 1.00 90.06 674 LYS A CA 1
ATOM 5206 C C . LYS A 1 674 ? -25.166 23.262 -5.468 1.00 90.06 674 LYS A C 1
ATOM 5208 O O . LYS A 1 674 ? -26.116 23.996 -5.712 1.00 90.06 674 LYS A O 1
ATOM 5213 N N . THR A 1 675 ? -24.958 22.693 -4.285 1.00 91.00 675 THR A N 1
ATOM 5214 C CA . THR A 1 675 ? -25.809 22.903 -3.108 1.00 91.00 675 THR A CA 1
ATOM 5215 C C . THR A 1 675 ? -25.516 24.235 -2.413 1.00 91.00 675 THR A C 1
ATOM 5217 O O . THR A 1 675 ? -26.439 24.974 -2.096 1.00 91.00 675 THR A O 1
ATOM 5220 N N . CYS A 1 676 ? -24.241 24.584 -2.249 1.00 89.06 676 CYS A N 1
ATOM 5221 C CA . CYS A 1 676 ? -23.764 25.774 -1.552 1.00 89.06 676 CYS A CA 1
ATOM 5222 C C . CYS A 1 676 ? -22.799 26.582 -2.446 1.00 89.06 676 CYS A C 1
ATOM 5224 O O . CYS A 1 676 ? -21.581 26.522 -2.249 1.00 89.06 676 CYS A O 1
ATOM 5226 N N . PRO A 1 677 ? -23.302 27.386 -3.404 1.00 87.44 677 PRO A N 1
ATOM 5227 C CA . PRO A 1 677 ? -22.451 28.129 -4.342 1.00 87.44 677 PRO A CA 1
ATOM 5228 C C . PRO A 1 677 ? -21.476 29.116 -3.680 1.00 87.44 677 PRO A C 1
ATOM 5230 O O . PRO A 1 677 ? -20.402 29.383 -4.216 1.00 87.44 677 PRO A O 1
ATOM 5233 N N . HIS A 1 678 ? -21.809 29.629 -2.489 1.00 83.56 678 HIS A N 1
ATOM 5234 C CA . HIS A 1 678 ? -20.953 30.547 -1.725 1.00 83.56 678 HIS A CA 1
ATOM 5235 C C . HIS A 1 678 ? -19.613 29.918 -1.300 1.00 83.56 678 HIS A C 1
ATOM 5237 O O . HIS A 1 678 ? -18.650 30.637 -1.039 1.00 83.56 678 HIS A O 1
ATOM 5243 N N . LEU A 1 679 ? -19.508 28.583 -1.273 1.00 87.25 679 LEU A N 1
ATOM 5244 C CA . LEU A 1 679 ? -18.257 27.884 -0.970 1.00 87.25 679 LEU A CA 1
ATOM 5245 C C . LEU A 1 679 ? -17.162 28.155 -2.010 1.00 87.25 679 LEU A C 1
ATOM 5247 O O . LEU A 1 679 ? -15.980 28.020 -1.687 1.00 87.25 679 LEU A O 1
ATOM 5251 N N . MET A 1 680 ? -17.531 28.586 -3.221 1.00 81.75 680 MET A N 1
ATOM 5252 C CA . MET A 1 680 ? -16.598 28.885 -4.311 1.00 81.75 680 MET A CA 1
ATOM 5253 C C . MET A 1 680 ? -15.556 29.950 -3.936 1.00 81.75 680 MET A C 1
ATOM 5255 O O . MET A 1 680 ? -14.403 29.850 -4.341 1.00 81.75 680 MET A O 1
ATOM 5259 N N . VAL A 1 681 ? -15.940 30.938 -3.122 1.00 80.69 681 VAL A N 1
ATOM 5260 C CA . VAL A 1 681 ? -15.050 32.028 -2.677 1.00 80.69 681 VAL A CA 1
ATOM 5261 C C . VAL A 1 681 ? -14.411 31.766 -1.310 1.00 80.69 681 VAL A C 1
ATOM 5263 O O . VAL A 1 681 ? -13.700 32.617 -0.779 1.00 80.69 681 VAL A O 1
ATOM 5266 N N . SER A 1 682 ? -14.664 30.601 -0.711 1.00 84.88 682 SER A N 1
ATOM 5267 C CA . SER A 1 682 ? -14.120 30.267 0.603 1.00 84.88 682 SER A CA 1
ATOM 5268 C C . SER A 1 682 ? -12.643 29.874 0.521 1.00 84.88 682 SER A C 1
ATOM 5270 O O . SER A 1 682 ? -12.201 29.213 -0.421 1.00 84.88 682 SER A O 1
ATOM 5272 N N . THR A 1 683 ? -11.879 30.234 1.550 1.00 87.50 683 THR A N 1
ATOM 5273 C CA . THR A 1 683 ? -10.474 29.833 1.698 1.00 87.50 683 THR A CA 1
ATOM 5274 C C . THR A 1 683 ? -10.309 28.736 2.746 1.00 87.50 683 THR A C 1
ATOM 5276 O O . THR A 1 683 ? -11.191 28.539 3.584 1.00 87.50 683 THR A O 1
ATOM 5279 N N . ASP A 1 684 ? -9.202 28.008 2.724 1.00 87.00 684 ASP A N 1
ATOM 5280 C CA . ASP A 1 684 ? -8.823 27.127 3.825 1.00 87.00 684 ASP A CA 1
ATOM 5281 C C . ASP A 1 684 ? -8.098 27.903 4.945 1.00 87.00 684 ASP A C 1
ATOM 5283 O O . ASP A 1 684 ? -8.036 29.134 4.943 1.00 87.00 684 ASP A O 1
ATOM 5287 N N . VAL A 1 685 ? -7.562 27.170 5.923 1.00 85.88 685 VAL A N 1
ATOM 5288 C CA . VAL A 1 685 ? -6.806 27.725 7.060 1.00 85.88 685 VAL A CA 1
ATOM 5289 C C . VAL A 1 685 ? -5.486 28.404 6.665 1.00 85.88 685 VAL A C 1
ATOM 5291 O O . VAL A 1 685 ? -4.992 29.234 7.417 1.00 85.88 685 VAL A O 1
ATOM 5294 N N . GLU A 1 686 ? -4.930 28.088 5.493 1.00 86.19 686 GLU A N 1
ATOM 5295 C CA . GLU A 1 686 ? -3.716 28.707 4.933 1.00 86.19 686 GLU A CA 1
ATOM 5296 C C . GLU A 1 686 ? -4.074 29.870 3.988 1.00 86.19 686 GLU A C 1
ATOM 5298 O O . GLU A 1 686 ? -3.259 30.312 3.180 1.00 86.19 686 GLU A O 1
ATOM 5303 N N . SER A 1 687 ? -5.316 30.365 4.049 1.00 88.00 687 SER A N 1
ATOM 5304 C CA . SER A 1 687 ? -5.856 31.380 3.138 1.00 88.00 687 SER A CA 1
ATOM 5305 C C . SER A 1 687 ? -5.834 30.962 1.662 1.00 88.00 687 SER A C 1
ATOM 5307 O O . SER A 1 687 ? -5.913 31.812 0.776 1.00 88.00 687 SER A O 1
ATOM 5309 N N . ARG A 1 688 ? -5.777 29.657 1.363 1.00 88.25 688 ARG A N 1
ATOM 5310 C CA . ARG A 1 688 ? -5.812 29.146 -0.011 1.00 88.25 688 ARG A CA 1
ATOM 5311 C C . ARG A 1 688 ? -7.245 28.998 -0.480 1.00 88.25 688 ARG A C 1
ATOM 5313 O O . ARG A 1 688 ? -8.057 28.343 0.169 1.00 88.25 688 ARG A O 1
ATOM 5320 N N . HIS A 1 689 ? -7.552 29.548 -1.645 1.00 85.38 689 HIS A N 1
ATOM 5321 C CA . HIS A 1 689 ? -8.792 29.219 -2.343 1.00 85.38 689 HIS A CA 1
ATOM 5322 C C . HIS A 1 689 ? -8.696 27.833 -3.010 1.00 85.38 689 HIS A C 1
ATOM 5324 O O . HIS A 1 689 ? -7.653 27.171 -3.007 1.00 85.38 689 HIS A O 1
ATOM 5330 N N . LEU A 1 690 ? -9.802 27.385 -3.602 1.00 85.50 690 LEU A N 1
ATOM 5331 C CA . LEU A 1 690 ? -9.964 26.036 -4.155 1.00 85.50 690 LEU A CA 1
ATOM 5332 C C . LEU A 1 690 ? -8.892 25.657 -5.178 1.00 85.50 690 LEU A C 1
ATOM 5334 O O . LEU A 1 690 ? -8.355 24.550 -5.149 1.00 85.50 690 LEU A O 1
ATOM 5338 N N . PHE A 1 691 ? -8.549 26.605 -6.047 1.00 83.62 691 PHE A N 1
ATOM 5339 C CA . PHE A 1 691 ? -7.562 26.415 -7.101 1.00 83.62 691 PHE A CA 1
ATOM 5340 C C . PHE A 1 691 ? -6.166 26.160 -6.513 1.00 83.62 691 PHE A C 1
ATOM 5342 O O . PHE A 1 691 ? -5.540 25.149 -6.828 1.00 83.62 691 PHE A O 1
ATOM 5349 N N . MET A 1 692 ? -5.731 26.998 -5.565 1.00 89.25 692 MET A N 1
ATOM 5350 C CA . MET A 1 692 ? -4.483 26.815 -4.814 1.00 89.25 692 MET A CA 1
ATOM 5351 C C . MET A 1 692 ? -4.433 25.472 -4.083 1.00 89.25 692 MET A C 1
ATOM 5353 O O . MET A 1 692 ? -3.432 24.762 -4.161 1.00 89.25 692 MET A O 1
ATOM 5357 N N . SER A 1 693 ? -5.521 25.105 -3.401 1.00 90.25 693 SER A N 1
ATOM 5358 C CA . SER A 1 693 ? -5.608 23.839 -2.669 1.00 90.25 693 SER A CA 1
ATOM 5359 C C . SER A 1 693 ? -5.478 22.631 -3.608 1.00 90.25 693 SER A C 1
ATOM 5361 O O . SER A 1 693 ? -4.731 21.696 -3.315 1.00 90.25 693 SER A O 1
ATOM 5363 N N . SER A 1 694 ? -6.115 22.672 -4.785 1.00 90.25 694 SER A N 1
ATOM 5364 C CA . SER A 1 694 ? -5.992 21.604 -5.788 1.00 90.25 694 SER A CA 1
ATOM 5365 C C . SER A 1 694 ? -4.566 21.463 -6.346 1.00 90.25 694 SER A C 1
ATOM 5367 O O . SER A 1 694 ? -4.105 20.340 -6.561 1.00 90.25 694 SER A O 1
ATOM 5369 N N . ILE A 1 695 ? -3.838 22.578 -6.503 1.00 91.69 695 ILE A N 1
ATOM 5370 C CA . ILE A 1 695 ? -2.445 22.602 -6.978 1.00 91.69 695 ILE A CA 1
ATOM 5371 C C . ILE A 1 695 ? -1.483 22.048 -5.935 1.00 91.69 695 ILE A C 1
ATOM 5373 O O . ILE A 1 695 ? -0.657 21.188 -6.259 1.00 91.69 695 ILE A O 1
ATOM 5377 N N . ALA A 1 696 ? -1.616 22.499 -4.687 1.00 91.88 696 ALA A N 1
ATOM 5378 C CA . ALA A 1 696 ? -0.780 22.041 -3.582 1.00 91.88 696 ALA A CA 1
ATOM 5379 C C . ALA A 1 696 ? -0.893 20.519 -3.367 1.00 91.88 696 ALA A C 1
ATOM 5381 O O . ALA A 1 696 ? 0.095 19.868 -3.047 1.00 91.88 696 ALA A O 1
ATOM 5382 N N . ASN A 1 697 ? -2.076 19.939 -3.607 1.00 91.00 697 ASN A N 1
ATOM 5383 C CA . ASN A 1 697 ? -2.342 18.511 -3.395 1.00 91.00 697 ASN A CA 1
ATOM 5384 C C . ASN A 1 697 ? -2.276 17.649 -4.675 1.00 91.00 697 ASN A C 1
ATOM 5386 O O . ASN A 1 697 ? -2.592 16.463 -4.623 1.00 91.00 697 ASN A O 1
ATOM 5390 N N . ARG A 1 698 ? -1.863 18.209 -5.824 1.00 91.06 698 ARG A N 1
ATOM 5391 C CA . ARG A 1 698 ? -1.762 17.511 -7.131 1.00 91.06 698 ARG A CA 1
ATOM 5392 C C . ARG A 1 698 ? -3.053 16.841 -7.612 1.00 91.06 698 ARG A C 1
ATOM 5394 O O . ARG A 1 698 ? -3.034 15.762 -8.207 1.00 91.06 698 ARG A O 1
ATOM 5401 N N . HIS A 1 699 ? -4.192 17.488 -7.395 1.00 90.19 699 HIS A N 1
ATOM 5402 C CA . HIS A 1 699 ? -5.490 16.977 -7.834 1.00 90.19 699 HIS A CA 1
ATOM 5403 C C . HIS A 1 699 ? -5.930 17.593 -9.166 1.00 90.19 699 HIS A C 1
ATOM 5405 O O . HIS A 1 699 ? -6.819 18.443 -9.221 1.00 90.19 699 HIS A O 1
ATOM 5411 N N . ASP A 1 700 ? -5.334 17.099 -10.254 1.00 85.75 700 ASP A N 1
ATOM 5412 C CA . ASP A 1 700 ? -5.555 17.525 -11.645 1.00 85.75 700 ASP A CA 1
ATOM 5413 C C . ASP A 1 700 ? -7.032 17.546 -12.073 1.00 85.75 700 ASP A C 1
ATOM 5415 O O . ASP A 1 700 ? -7.483 18.496 -12.708 1.00 85.75 700 ASP A O 1
ATOM 5419 N N . LYS A 1 701 ? -7.831 16.545 -11.687 1.00 86.62 701 LYS A N 1
ATOM 5420 C CA . LYS A 1 701 ? -9.271 16.517 -12.014 1.00 86.62 701 LYS A CA 1
ATOM 5421 C C . LYS A 1 701 ? -10.063 17.646 -11.345 1.00 86.62 701 LYS A C 1
ATOM 5423 O O . LYS A 1 701 ? -10.975 18.190 -11.962 1.00 86.62 701 LYS A O 1
ATOM 5428 N N . VAL A 1 702 ? -9.731 17.989 -10.096 1.00 87.25 702 VAL A N 1
ATOM 5429 C CA . VAL A 1 702 ? -10.376 19.101 -9.377 1.00 87.25 702 VAL A CA 1
ATOM 5430 C C . VAL A 1 702 ? -9.907 20.429 -9.962 1.00 87.25 702 VAL A C 1
ATOM 5432 O O . VAL A 1 702 ? -10.732 21.294 -10.231 1.00 87.25 702 VAL A O 1
ATOM 5435 N N . PHE A 1 703 ? -8.611 20.557 -10.252 1.00 86.75 703 PHE A N 1
ATOM 5436 C CA . PHE A 1 703 ? -8.055 21.706 -10.963 1.00 86.75 703 PHE A CA 1
ATOM 5437 C C . PHE A 1 703 ? -8.763 21.945 -12.308 1.00 86.75 703 PHE A C 1
ATOM 5439 O O . PHE A 1 703 ? -9.258 23.042 -12.549 1.00 86.75 703 PHE A O 1
ATOM 5446 N N . ASN A 1 704 ? -8.901 20.910 -13.144 1.00 83.94 704 ASN A N 1
ATOM 5447 C CA . ASN A 1 704 ? -9.561 21.001 -14.451 1.00 83.94 704 ASN A CA 1
ATOM 5448 C C . ASN A 1 704 ? -11.046 21.365 -14.338 1.00 83.94 704 ASN A C 1
ATOM 5450 O O . ASN A 1 704 ? -11.553 22.145 -15.143 1.00 83.94 704 ASN A O 1
ATOM 5454 N N . LEU A 1 705 ? -11.746 20.822 -13.334 1.00 81.75 705 LEU A N 1
ATOM 5455 C CA . LEU A 1 705 ? -13.130 21.191 -13.040 1.00 81.75 705 LEU A CA 1
ATOM 5456 C C . LEU A 1 705 ? -13.242 22.690 -12.736 1.00 81.75 705 LEU A C 1
ATOM 5458 O O . LEU A 1 705 ? -14.084 23.367 -13.319 1.00 81.75 705 LEU A O 1
ATOM 5462 N N . LEU A 1 706 ? -12.399 23.200 -11.835 1.00 77.62 706 LEU A N 1
ATOM 5463 C CA . LEU A 1 706 ? -12.408 24.608 -11.435 1.00 77.62 706 LEU A CA 1
ATOM 5464 C C . LEU A 1 706 ? -12.019 25.518 -12.606 1.00 77.62 706 LEU A C 1
ATOM 5466 O O . LEU A 1 706 ? -12.695 26.512 -12.860 1.00 77.62 706 LEU A O 1
ATOM 5470 N N . TYR A 1 707 ? -11.008 25.120 -13.381 1.00 76.94 707 TYR A N 1
ATOM 5471 C CA . TYR A 1 707 ? -10.583 25.837 -14.581 1.00 76.94 707 TYR A CA 1
ATOM 5472 C C . TYR A 1 707 ? -11.709 25.961 -15.621 1.00 76.94 707 TYR A C 1
ATOM 5474 O O . TYR A 1 707 ? -11.841 26.996 -16.268 1.00 76.94 707 TYR A O 1
ATOM 5482 N N . GLY A 1 708 ? -12.542 24.924 -15.774 1.00 72.12 708 GLY A N 1
ATOM 5483 C CA . GLY A 1 708 ? -13.696 24.937 -16.679 1.00 72.12 708 GLY A CA 1
ATOM 5484 C C . GLY A 1 708 ? -14.904 25.737 -16.172 1.00 72.12 708 GLY A C 1
ATOM 5485 O O . GLY A 1 708 ? -15.708 26.190 -16.984 1.00 72.12 708 GLY A O 1
ATOM 5486 N N . LEU A 1 709 ? -15.045 25.916 -14.853 1.00 67.31 709 LEU A N 1
ATOM 5487 C CA . LEU A 1 709 ? -16.126 26.696 -14.232 1.00 67.31 709 LEU A CA 1
ATOM 5488 C C . LEU A 1 709 ? -15.846 28.209 -14.254 1.00 67.31 709 LEU A C 1
ATOM 5490 O O . LEU A 1 709 ? -16.779 29.010 -14.321 1.00 67.31 709 LEU A O 1
ATOM 5494 N N . GLU A 1 710 ? -14.576 28.614 -14.228 1.00 61.12 710 GLU A N 1
ATOM 5495 C CA . GLU A 1 710 ? -14.160 30.017 -14.164 1.00 61.12 710 GLU A CA 1
ATOM 5496 C C . GLU A 1 710 ? -13.900 30.617 -15.556 1.00 61.12 710 GLU A C 1
ATOM 5498 O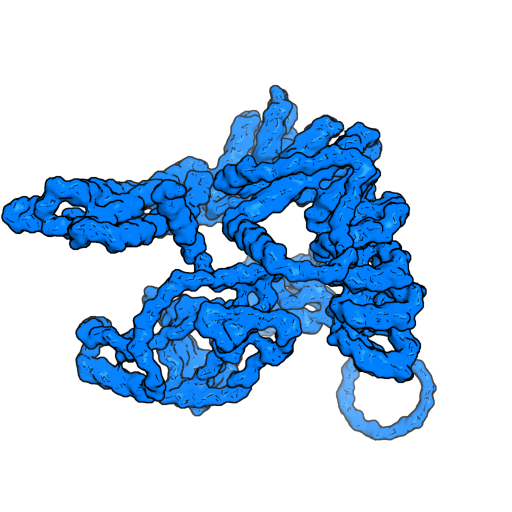 O . GLU A 1 710 ? -12.770 30.751 -16.027 1.00 61.12 710 GLU A O 1
ATOM 5503 N N . ALA A 1 711 ? -14.968 31.077 -16.213 1.00 46.72 711 ALA A N 1
ATOM 5504 C CA . ALA A 1 711 ? -14.879 31.832 -17.466 1.00 46.72 711 ALA A CA 1
ATOM 5505 C C . ALA A 1 711 ? -14.192 33.220 -17.333 1.00 46.72 711 ALA A C 1
ATOM 5507 O O . ALA A 1 711 ? -13.925 33.861 -18.349 1.00 46.72 711 ALA A O 1
ATOM 5508 N N . SER A 1 712 ? -13.854 33.697 -16.121 1.00 50.59 712 SER A N 1
ATOM 5509 C CA . SER A 1 712 ? -13.131 34.965 -15.897 1.00 50.59 712 SER A CA 1
ATOM 5510 C C . SER A 1 712 ? -11.819 34.761 -15.123 1.00 50.59 712 SER A C 1
ATOM 5512 O O . SER A 1 712 ? -11.753 34.935 -13.909 1.00 50.59 712 SER A O 1
ATOM 5514 N N . LYS A 1 713 ? -10.751 34.437 -15.856 1.00 54.78 713 LYS A N 1
ATOM 5515 C CA . LYS A 1 713 ? -9.396 34.079 -15.381 1.00 54.78 713 LYS A CA 1
ATOM 5516 C C . LYS A 1 713 ? -8.647 35.129 -14.529 1.00 54.78 713 LYS A C 1
ATOM 5518 O O . LYS A 1 713 ? -7.542 34.860 -14.077 1.00 54.78 713 LYS A O 1
ATOM 5523 N N . ALA A 1 714 ? -9.175 36.341 -14.356 1.00 53.28 714 ALA A N 1
ATOM 5524 C CA . ALA A 1 714 ? -8.387 37.500 -13.917 1.00 53.28 714 ALA A CA 1
ATOM 5525 C C . ALA A 1 714 ? -8.228 37.704 -12.390 1.00 53.28 714 ALA A C 1
ATOM 5527 O O . ALA A 1 714 ? -7.144 38.127 -11.994 1.00 53.28 714 ALA A O 1
ATOM 5528 N N . PRO A 1 715 ? -9.220 37.437 -11.513 1.00 57.28 715 PRO A N 1
ATOM 5529 C CA . PRO A 1 715 ? -9.089 37.811 -10.100 1.00 57.28 715 PRO A CA 1
ATOM 5530 C C . PRO A 1 715 ? -8.192 36.880 -9.276 1.00 57.28 715 PRO A C 1
ATOM 5532 O O . PRO A 1 715 ? -7.585 37.336 -8.318 1.00 57.28 715 PRO A O 1
ATOM 5535 N N . PHE A 1 716 ? -8.108 35.588 -9.616 1.00 62.41 716 PHE A N 1
ATOM 5536 C CA . PHE A 1 716 ? -7.568 34.562 -8.709 1.00 62.41 716 PHE A CA 1
ATOM 5537 C C . PHE A 1 716 ? -6.074 34.250 -8.887 1.00 62.41 716 PHE A C 1
ATOM 5539 O O . PHE A 1 716 ? -5.438 33.748 -7.964 1.00 62.41 716 PHE A O 1
ATOM 5546 N N . VAL A 1 717 ? -5.485 34.573 -10.042 1.00 64.81 717 VAL A N 1
ATOM 5547 C CA . VAL A 1 717 ? -4.079 34.244 -10.358 1.00 64.81 717 VAL A CA 1
ATOM 5548 C C . VAL A 1 717 ? -3.084 35.033 -9.496 1.00 64.81 717 VAL A C 1
ATOM 5550 O O . VAL A 1 717 ? -2.010 34.525 -9.183 1.00 64.81 717 VAL A O 1
ATOM 5553 N N . SER A 1 718 ? -3.457 36.240 -9.061 1.00 69.19 718 SER A N 1
ATOM 5554 C CA . SER A 1 718 ? -2.608 37.133 -8.264 1.00 69.19 718 SER A CA 1
ATOM 5555 C C . SER A 1 718 ? -2.746 36.957 -6.746 1.00 69.19 718 SER A C 1
ATOM 5557 O O . SER A 1 718 ? -2.121 37.701 -5.990 1.00 69.19 718 SER A O 1
ATOM 5559 N N . PHE A 1 719 ? -3.581 36.025 -6.271 1.00 80.12 719 PHE A N 1
ATOM 5560 C CA . PHE A 1 719 ? -3.710 35.764 -4.837 1.00 80.12 719 PHE A CA 1
ATOM 5561 C C . PHE A 1 719 ? -2.449 35.093 -4.281 1.00 80.12 719 PHE A C 1
ATOM 5563 O O . PHE A 1 719 ? -1.722 34.391 -4.990 1.00 80.12 719 PHE A O 1
ATOM 5570 N N . LYS A 1 720 ? -2.216 35.283 -2.980 1.00 87.88 720 LYS A N 1
ATOM 5571 C CA . LYS A 1 720 ? -1.149 34.627 -2.220 1.00 87.88 720 LYS A CA 1
ATOM 5572 C C . LYS A 1 720 ? -1.730 33.919 -0.998 1.00 87.88 720 LYS A C 1
ATOM 5574 O O . LYS A 1 720 ? -2.689 34.415 -0.407 1.00 87.88 720 LYS A O 1
ATOM 5579 N N . ASP A 1 721 ? -1.150 32.779 -0.636 1.00 90.75 721 ASP A N 1
ATOM 5580 C CA . ASP A 1 721 ? -1.483 32.078 0.609 1.00 90.75 721 ASP A CA 1
ATOM 5581 C C . ASP A 1 721 ? -0.900 32.797 1.845 1.00 90.75 721 ASP A C 1
ATOM 5583 O O . ASP A 1 721 ? -0.233 33.833 1.741 1.00 90.75 721 ASP A O 1
ATOM 5587 N N . SER A 1 722 ? -1.126 32.244 3.039 1.00 91.94 722 SER A N 1
ATOM 5588 C CA . SER A 1 722 ? -0.606 32.783 4.304 1.00 91.94 722 SER A CA 1
ATOM 5589 C C . SER A 1 722 ? 0.924 32.892 4.376 1.00 91.94 722 SER A C 1
ATOM 5591 O O . SER A 1 722 ? 1.439 33.613 5.224 1.00 91.94 722 SER A O 1
ATOM 5593 N N . SER A 1 723 ? 1.657 32.193 3.508 1.00 91.38 723 SER A N 1
ATOM 5594 C CA . SER A 1 723 ? 3.121 32.228 3.405 1.00 91.38 723 SER A CA 1
ATOM 5595 C C . SER A 1 723 ? 3.611 33.057 2.209 1.00 91.38 723 SER A C 1
ATOM 5597 O O . SER A 1 723 ? 4.799 33.040 1.879 1.00 91.38 723 SER A O 1
ATOM 5599 N N . GLY A 1 724 ? 2.713 33.781 1.538 1.00 91.31 724 GLY A N 1
ATOM 5600 C CA . GLY A 1 724 ? 3.048 34.592 0.375 1.00 91.31 724 GLY A CA 1
ATOM 5601 C C . GLY A 1 724 ? 3.240 33.779 -0.911 1.00 91.31 724 GLY A C 1
ATOM 5602 O O . GLY A 1 724 ? 3.710 34.336 -1.902 1.00 91.31 724 GLY A O 1
ATOM 5603 N N . ASN A 1 725 ? 2.898 32.486 -0.922 1.00 93.06 725 ASN A N 1
ATOM 5604 C CA . ASN A 1 725 ? 3.063 31.622 -2.089 1.00 93.06 725 ASN A CA 1
ATOM 5605 C C . ASN A 1 725 ? 1.994 31.938 -3.139 1.00 93.06 725 ASN A C 1
ATOM 5607 O O . ASN A 1 725 ? 0.797 31.961 -2.847 1.00 93.06 725 ASN A O 1
ATOM 5611 N N . THR A 1 726 ? 2.435 32.121 -4.382 1.00 91.44 726 THR A N 1
ATOM 5612 C CA . THR A 1 726 ? 1.559 32.138 -5.564 1.00 91.44 726 THR A CA 1
ATOM 5613 C C . THR A 1 726 ? 1.201 30.710 -5.995 1.00 91.44 726 THR A C 1
ATOM 5615 O O . THR A 1 726 ? 1.736 29.731 -5.468 1.00 91.44 726 THR A O 1
ATOM 5618 N N . LEU A 1 727 ? 0.348 30.573 -7.015 1.00 91.12 727 LEU A N 1
ATOM 5619 C CA . LEU A 1 727 ? 0.041 29.279 -7.641 1.00 91.12 727 LEU A CA 1
ATOM 5620 C C . LEU A 1 727 ? 1.311 28.513 -8.054 1.00 91.12 727 LEU A C 1
ATOM 5622 O O . LEU A 1 727 ? 1.414 27.316 -7.784 1.00 91.12 727 LEU A O 1
ATOM 5626 N N . LEU A 1 728 ? 2.302 29.205 -8.635 1.00 92.88 728 LEU A N 1
ATOM 5627 C CA . LEU A 1 728 ? 3.553 28.579 -9.077 1.00 92.88 728 LEU A CA 1
ATOM 5628 C C . LEU A 1 728 ? 4.395 28.069 -7.915 1.00 92.88 728 LEU A C 1
ATOM 5630 O O . LEU A 1 728 ? 4.984 27.005 -8.030 1.00 92.88 728 LEU A O 1
ATOM 5634 N N . HIS A 1 729 ? 4.421 28.773 -6.781 1.00 94.81 729 HIS A N 1
ATOM 5635 C CA . HIS A 1 729 ? 5.125 28.298 -5.585 1.00 94.81 729 HIS A CA 1
ATOM 5636 C C . HIS A 1 729 ? 4.493 27.016 -5.032 1.00 94.81 729 HIS A C 1
ATOM 5638 O O . HIS A 1 729 ? 5.199 26.118 -4.587 1.00 94.81 729 HIS A O 1
ATOM 5644 N N . LEU A 1 730 ? 3.162 26.894 -5.077 1.00 94.12 730 LEU A N 1
ATOM 5645 C CA . LEU A 1 730 ? 2.474 25.665 -4.665 1.00 94.12 730 LEU A CA 1
ATOM 5646 C C . LEU A 1 730 ? 2.729 24.506 -5.641 1.00 94.12 730 LEU A C 1
ATOM 5648 O O . LEU A 1 730 ? 2.824 23.352 -5.221 1.00 94.12 730 LEU A O 1
ATOM 5652 N N . ALA A 1 731 ? 2.868 24.802 -6.935 1.00 94.44 731 ALA A N 1
ATOM 5653 C CA . ALA A 1 731 ? 3.308 23.827 -7.931 1.00 94.44 731 ALA A CA 1
ATOM 5654 C C . ALA A 1 731 ? 4.802 23.479 -7.788 1.00 94.44 731 ALA A C 1
ATOM 5656 O O . ALA A 1 731 ? 5.202 22.380 -8.153 1.00 94.44 731 ALA A O 1
ATOM 5657 N N . ALA A 1 732 ? 5.611 24.390 -7.236 1.00 95.56 732 ALA A N 1
ATOM 5658 C CA . ALA A 1 732 ? 7.050 24.229 -7.047 1.00 95.56 732 ALA A CA 1
ATOM 5659 C C . ALA A 1 732 ? 7.436 23.289 -5.901 1.00 95.56 732 ALA A C 1
ATOM 5661 O O . ALA A 1 732 ? 8.471 22.638 -5.973 1.00 95.56 732 ALA A O 1
ATOM 5662 N N . LYS A 1 733 ? 6.625 23.231 -4.841 1.00 95.00 733 LYS A N 1
ATOM 5663 C CA . LYS A 1 733 ? 6.842 22.321 -3.705 1.00 95.00 733 LYS A CA 1
ATOM 5664 C C . LYS A 1 733 ? 6.650 20.881 -4.143 1.00 95.00 733 LYS A C 1
ATOM 5666 O O . LYS A 1 733 ? 5.724 20.633 -4.903 1.00 95.00 733 LYS A O 1
ATOM 5671 N N . ILE A 1 734 ? 7.437 19.944 -3.622 1.00 92.88 734 ILE A N 1
ATOM 5672 C CA . ILE A 1 734 ? 7.270 18.517 -3.931 1.00 92.88 734 ILE A CA 1
ATOM 5673 C C . ILE A 1 734 ? 5.864 18.017 -3.563 1.00 92.88 734 ILE A C 1
ATOM 5675 O O . ILE A 1 734 ? 5.290 18.410 -2.541 1.00 92.88 734 ILE A O 1
ATOM 5679 N N . SER A 1 735 ? 5.290 17.157 -4.404 1.00 90.62 735 SER A N 1
ATOM 5680 C CA . SER A 1 735 ? 3.967 16.591 -4.152 1.00 90.62 735 SER A CA 1
ATOM 5681 C C . SER A 1 735 ? 3.878 15.764 -2.862 1.00 90.62 735 SER A C 1
ATOM 5683 O O . SER A 1 735 ? 4.872 15.180 -2.415 1.00 90.62 735 SER A O 1
ATOM 5685 N N . PRO A 1 736 ? 2.675 15.661 -2.254 1.00 89.50 736 PRO A N 1
ATOM 5686 C CA . PRO A 1 736 ? 2.468 14.792 -1.103 1.00 89.50 736 PRO A CA 1
ATOM 5687 C C . PRO A 1 736 ? 2.921 13.351 -1.401 1.00 89.50 736 PRO A C 1
ATOM 5689 O O . PRO A 1 736 ? 2.646 12.853 -2.500 1.00 89.50 736 PRO A O 1
ATOM 5692 N N . PRO A 1 737 ? 3.527 12.630 -0.434 1.00 86.31 737 PRO A N 1
ATOM 5693 C CA . PRO A 1 737 ? 4.053 11.280 -0.662 1.00 86.31 737 PRO A CA 1
ATOM 5694 C C . PRO A 1 737 ? 3.028 10.305 -1.254 1.00 86.31 737 PRO A C 1
ATOM 5696 O O . PRO A 1 737 ? 3.371 9.475 -2.092 1.00 86.31 737 PRO A O 1
ATOM 5699 N N . SER A 1 738 ? 1.754 10.441 -0.874 1.00 81.38 738 SER A N 1
ATOM 5700 C CA . SER A 1 738 ? 0.649 9.626 -1.389 1.00 81.38 738 SER A CA 1
ATOM 5701 C C . SER A 1 738 ? 0.346 9.852 -2.873 1.00 81.38 738 SER A C 1
ATOM 5703 O O . SER A 1 738 ? -0.185 8.948 -3.512 1.00 81.38 738 SER A O 1
ATOM 5705 N N . GLN A 1 739 ? 0.668 11.022 -3.435 1.00 84.75 739 GLN A N 1
ATOM 5706 C CA . GLN A 1 739 ? 0.553 11.292 -4.872 1.00 84.75 739 GLN A CA 1
ATOM 5707 C C . GLN A 1 739 ? 1.818 10.870 -5.614 1.00 84.75 739 GLN A C 1
ATOM 5709 O O . GLN A 1 739 ? 1.715 10.201 -6.642 1.00 84.75 739 GLN A O 1
ATOM 5714 N N . LEU A 1 740 ? 2.994 11.189 -5.066 1.00 86.38 740 LEU A N 1
ATOM 5715 C CA . LEU A 1 740 ? 4.281 10.857 -5.679 1.00 86.38 740 LEU A CA 1
ATOM 5716 C C . LEU A 1 740 ? 4.475 9.337 -5.820 1.00 86.38 740 LEU A C 1
ATOM 5718 O O . LEU A 1 740 ? 4.875 8.854 -6.879 1.00 86.38 740 LEU A O 1
ATOM 5722 N N . ALA A 1 741 ? 4.095 8.565 -4.794 1.00 83.75 741 ALA A N 1
ATOM 5723 C CA . ALA A 1 741 ? 4.198 7.103 -4.782 1.00 83.75 741 ALA A CA 1
ATOM 5724 C C . ALA A 1 741 ? 3.333 6.399 -5.847 1.00 83.75 741 ALA A C 1
ATOM 5726 O O . ALA A 1 741 ? 3.537 5.218 -6.120 1.00 83.75 741 ALA A O 1
ATOM 5727 N N . ARG A 1 742 ? 2.374 7.099 -6.470 1.00 79.25 742 ARG A N 1
ATOM 5728 C CA . ARG A 1 742 ? 1.514 6.537 -7.531 1.00 79.25 742 ARG A CA 1
ATOM 5729 C C . ARG A 1 742 ? 2.216 6.448 -8.882 1.00 79.25 742 ARG A C 1
ATOM 5731 O O . ARG A 1 742 ? 1.670 5.835 -9.795 1.00 79.25 742 ARG A O 1
ATOM 5738 N N . ILE A 1 743 ? 3.363 7.105 -9.030 1.00 82.81 743 ILE A N 1
ATOM 5739 C CA . ILE A 1 743 ? 4.103 7.199 -10.284 1.00 82.81 743 ILE A CA 1
ATOM 5740 C C . ILE A 1 743 ? 5.313 6.269 -10.198 1.00 82.81 743 ILE A C 1
ATOM 5742 O O . ILE A 1 743 ? 6.089 6.324 -9.241 1.00 82.81 743 ILE A O 1
ATOM 5746 N N . SER A 1 744 ? 5.469 5.401 -11.196 1.00 81.69 744 SER A N 1
ATOM 5747 C CA . SER A 1 744 ? 6.516 4.381 -11.224 1.00 81.69 744 SER A CA 1
ATOM 5748 C C . SER A 1 744 ? 7.884 4.973 -11.567 1.00 81.69 744 SER A C 1
ATOM 5750 O O . SER A 1 744 ? 8.083 5.490 -12.656 1.00 81.69 744 SER A O 1
ATOM 5752 N N . GLY A 1 745 ? 8.860 4.827 -10.671 1.00 87.88 745 GLY A N 1
ATOM 5753 C CA . GLY A 1 745 ? 10.246 5.233 -10.922 1.00 87.88 745 GLY A CA 1
ATOM 5754 C C . GLY A 1 745 ? 10.499 6.734 -10.742 1.00 87.88 745 GLY A C 1
ATOM 5755 O O . GLY A 1 745 ? 9.687 7.588 -11.098 1.00 87.88 745 GLY A O 1
ATOM 5756 N N . ALA A 1 746 ? 11.671 7.064 -10.198 1.00 92.44 746 ALA A N 1
ATOM 5757 C CA . ALA A 1 746 ? 12.036 8.438 -9.850 1.00 92.44 746 ALA A CA 1
ATOM 5758 C C . ALA A 1 746 ? 12.096 9.381 -11.068 1.00 92.44 746 ALA A C 1
ATOM 5760 O O . ALA A 1 746 ? 11.807 10.567 -10.948 1.00 92.44 746 ALA A O 1
ATOM 5761 N N . ALA A 1 747 ? 12.423 8.860 -12.255 1.00 91.75 747 ALA A N 1
ATOM 5762 C CA . ALA A 1 747 ? 12.483 9.663 -13.474 1.00 91.75 747 ALA A CA 1
ATOM 5763 C C . ALA A 1 747 ? 11.097 10.100 -13.967 1.00 91.75 747 ALA A C 1
ATOM 5765 O O . ALA A 1 747 ? 10.924 11.261 -14.333 1.00 91.75 747 ALA A O 1
ATOM 5766 N N . LEU A 1 748 ? 10.102 9.203 -13.931 1.00 90.06 748 LEU A N 1
ATOM 5767 C CA . LEU A 1 748 ? 8.722 9.542 -14.298 1.00 90.06 748 LEU A CA 1
ATOM 5768 C C . LEU A 1 748 ? 8.071 10.435 -13.236 1.00 90.06 748 LEU A C 1
ATOM 5770 O O . LEU A 1 748 ? 7.301 11.331 -13.574 1.00 90.06 748 LEU A O 1
ATOM 5774 N N . GLN A 1 749 ? 8.418 10.239 -11.959 1.00 93.44 749 GLN A N 1
ATOM 5775 C CA . GLN A 1 749 ? 8.049 11.159 -10.880 1.00 93.44 749 GLN A CA 1
ATOM 5776 C C . GLN A 1 749 ? 8.570 12.575 -11.160 1.00 93.44 749 GLN A C 1
ATOM 5778 O O . GLN A 1 749 ? 7.784 13.520 -11.163 1.00 93.44 749 GLN A O 1
ATOM 5783 N N . MET A 1 750 ? 9.863 12.714 -11.479 1.00 94.88 750 MET A N 1
ATOM 5784 C CA . MET A 1 750 ? 10.468 14.003 -11.830 1.00 94.88 750 MET A CA 1
ATOM 5785 C C . MET A 1 750 ? 9.801 14.634 -13.059 1.00 94.88 750 MET A C 1
ATOM 5787 O O . MET A 1 750 ? 9.449 15.813 -13.036 1.00 94.88 750 MET A O 1
ATOM 5791 N N . GLN A 1 751 ? 9.572 13.844 -14.115 1.00 93.56 751 GLN A N 1
ATOM 5792 C CA . GLN A 1 751 ? 8.869 14.306 -15.312 1.00 93.56 751 GLN A CA 1
ATOM 5793 C C . GLN A 1 751 ? 7.480 14.849 -14.963 1.00 93.56 751 GLN A C 1
ATOM 5795 O O . GLN A 1 751 ? 7.102 15.916 -15.444 1.00 93.56 751 GLN A O 1
ATOM 5800 N N . ARG A 1 752 ? 6.710 14.139 -14.131 1.00 91.81 752 ARG A N 1
ATOM 5801 C CA . ARG A 1 752 ? 5.337 14.532 -13.803 1.00 91.81 752 ARG A CA 1
ATOM 5802 C C . ARG A 1 752 ? 5.269 15.785 -12.936 1.00 91.81 752 ARG A C 1
ATOM 5804 O O . ARG A 1 752 ? 4.397 16.618 -13.177 1.00 91.81 752 ARG A O 1
ATOM 5811 N N . GLU A 1 753 ? 6.169 15.932 -11.966 1.00 94.88 753 GLU A N 1
ATOM 5812 C CA . GLU A 1 753 ? 6.271 17.160 -11.168 1.00 94.88 753 GLU A CA 1
ATOM 5813 C C . GLU A 1 753 ? 6.628 18.357 -12.060 1.00 94.88 753 GLU A C 1
ATOM 5815 O O . GLU A 1 753 ? 5.997 19.410 -11.958 1.00 94.88 753 GLU A O 1
ATOM 5820 N N . LEU A 1 754 ? 7.555 18.179 -13.009 1.00 94.81 754 LEU A N 1
ATOM 5821 C CA . LEU A 1 754 ? 7.922 19.233 -13.952 1.00 94.81 754 LEU A CA 1
ATOM 5822 C C . LEU A 1 754 ? 6.784 19.571 -14.926 1.00 94.81 754 LEU A C 1
ATOM 5824 O O . LEU A 1 754 ? 6.518 20.746 -15.161 1.00 94.81 754 LEU A O 1
ATOM 5828 N N . GLN A 1 755 ? 6.070 18.572 -15.455 1.00 93.56 755 GLN A N 1
ATOM 5829 C CA . GLN A 1 755 ? 4.863 18.793 -16.261 1.00 93.56 755 GLN A CA 1
ATOM 5830 C C . GLN A 1 755 ? 3.835 19.616 -15.484 1.00 93.56 755 GLN A C 1
ATOM 5832 O O . GLN A 1 755 ? 3.335 20.611 -15.994 1.00 93.56 755 GLN A O 1
ATOM 5837 N N . TRP A 1 756 ? 3.554 19.241 -14.233 1.00 93.44 756 TRP A N 1
ATOM 5838 C CA . TRP A 1 756 ? 2.607 19.967 -13.391 1.00 93.44 756 TRP A CA 1
ATOM 5839 C C . TRP A 1 756 ? 3.036 21.417 -13.148 1.00 93.44 756 TRP A C 1
ATOM 5841 O O . TRP A 1 756 ? 2.223 22.334 -13.277 1.00 93.44 756 TRP A O 1
ATOM 5851 N N . TYR A 1 757 ? 4.321 21.637 -12.862 1.00 95.00 757 TYR A N 1
ATOM 5852 C CA . TYR A 1 757 ? 4.889 22.974 -12.729 1.00 95.00 757 TYR A CA 1
ATOM 5853 C C . TYR A 1 757 ? 4.694 23.804 -14.006 1.00 95.00 757 TYR A C 1
ATOM 5855 O O . TYR A 1 757 ? 4.225 24.939 -13.927 1.00 95.00 757 TYR A O 1
ATOM 5863 N N . LYS A 1 758 ? 4.985 23.233 -15.184 1.00 93.69 758 LYS A N 1
ATOM 5864 C CA . LYS A 1 758 ? 4.821 23.902 -16.486 1.00 93.69 758 LYS A CA 1
ATOM 5865 C C . LYS A 1 758 ? 3.361 24.206 -16.825 1.00 93.69 758 LYS A C 1
ATOM 5867 O O . LYS A 1 758 ? 3.075 25.286 -17.339 1.00 93.69 758 LYS A O 1
ATOM 5872 N N . GLU A 1 759 ? 2.435 23.309 -16.498 1.00 91.12 759 GLU A N 1
ATOM 5873 C CA . GLU A 1 759 ? 0.999 23.548 -16.682 1.00 91.12 759 GLU A CA 1
ATOM 5874 C C . GLU A 1 759 ? 0.531 24.757 -15.862 1.00 91.12 759 GLU A C 1
ATOM 5876 O O . GLU A 1 759 ? -0.112 25.663 -16.398 1.00 91.12 759 GLU A O 1
ATOM 5881 N N . VAL A 1 760 ? 0.922 24.841 -14.586 1.00 90.25 760 VAL A N 1
ATOM 5882 C CA . VAL A 1 760 ? 0.593 25.994 -13.732 1.00 90.25 760 VAL A CA 1
ATOM 5883 C C . VAL A 1 760 ? 1.333 27.260 -14.185 1.00 90.25 760 VAL A C 1
ATOM 5885 O O . VAL A 1 760 ? 0.754 28.345 -14.193 1.00 90.25 760 VAL A O 1
ATOM 5888 N N . GLU A 1 761 ? 2.582 27.145 -14.635 1.00 91.19 761 GLU A N 1
ATOM 5889 C CA . GLU A 1 761 ? 3.354 28.255 -15.209 1.00 91.19 761 GLU A CA 1
ATOM 5890 C C . GLU A 1 761 ? 2.683 28.849 -16.459 1.00 91.19 761 GLU A C 1
ATOM 5892 O O . GLU A 1 761 ? 2.756 30.062 -16.688 1.00 91.19 761 GLU A O 1
ATOM 5897 N N . SER A 1 762 ? 2.026 28.015 -17.270 1.00 89.12 762 SER A N 1
ATOM 5898 C CA . SER A 1 762 ? 1.398 28.421 -18.534 1.00 89.12 762 SER A CA 1
ATOM 5899 C C . SER A 1 762 ? 0.193 29.348 -18.345 1.00 89.12 762 SER A C 1
ATOM 5901 O O . SER A 1 762 ? -0.074 30.200 -19.194 1.00 89.12 762 SER A O 1
ATOM 5903 N N . ILE A 1 763 ? -0.513 29.215 -17.219 1.00 85.00 763 ILE A N 1
ATOM 5904 C CA . ILE A 1 763 ? -1.706 30.010 -16.905 1.00 85.00 763 ILE A CA 1
ATOM 5905 C C . ILE A 1 763 ? -1.386 31.288 -16.123 1.00 85.00 763 ILE A C 1
ATOM 5907 O O . ILE A 1 763 ? -2.271 32.123 -15.933 1.00 85.00 763 ILE A O 1
ATOM 5911 N N . MET A 1 764 ? -0.141 31.454 -15.667 1.00 84.69 764 MET A N 1
ATOM 5912 C CA . MET A 1 764 ? 0.273 32.621 -14.896 1.00 84.69 764 MET A CA 1
ATOM 5913 C C . MET A 1 764 ? 0.646 33.815 -15.769 1.00 84.69 764 MET A C 1
ATOM 5915 O O . MET A 1 764 ? 1.252 33.683 -16.835 1.00 84.69 764 MET A O 1
ATOM 5919 N N . ASN A 1 765 ? 0.328 35.013 -15.273 1.00 83.44 765 ASN A N 1
ATOM 5920 C CA . ASN A 1 765 ? 0.768 36.260 -15.886 1.00 83.44 765 ASN A CA 1
ATOM 5921 C C . ASN A 1 765 ? 2.306 36.324 -15.849 1.00 83.44 765 ASN A C 1
ATOM 5923 O O . ASN A 1 765 ? 2.882 36.053 -14.795 1.00 83.44 765 ASN A O 1
ATOM 5927 N N . PRO A 1 766 ? 2.990 36.704 -16.946 1.00 83.69 766 PRO A N 1
ATOM 5928 C CA . PRO A 1 766 ? 4.446 36.833 -16.965 1.00 83.69 766 PRO A CA 1
ATOM 5929 C C . PRO A 1 766 ? 5.037 37.626 -15.793 1.00 83.69 766 PRO A C 1
ATOM 5931 O O . PRO A 1 766 ? 6.087 37.253 -15.291 1.00 83.69 766 PRO A O 1
ATOM 5934 N N . LYS A 1 767 ? 4.346 38.672 -15.317 1.00 81.81 767 LYS A N 1
ATOM 5935 C CA . LYS A 1 767 ? 4.806 39.491 -14.179 1.00 81.81 767 LYS A CA 1
ATOM 5936 C C . LYS A 1 767 ? 4.776 38.760 -12.832 1.00 81.81 767 LYS A C 1
ATOM 5938 O O . LYS A 1 767 ? 5.474 39.173 -11.915 1.00 81.81 767 LYS A O 1
ATOM 5943 N N . ASP A 1 768 ? 3.982 37.697 -12.720 1.00 82.69 768 ASP A N 1
ATOM 5944 C CA . ASP A 1 768 ? 3.756 36.980 -11.464 1.00 82.69 768 ASP A CA 1
ATOM 5945 C C . ASP A 1 768 ? 4.693 35.771 -11.288 1.00 82.69 768 ASP A C 1
ATOM 5947 O O . ASP A 1 768 ? 4.716 35.158 -10.218 1.00 82.69 768 ASP A O 1
ATOM 5951 N N . LYS A 1 769 ? 5.457 35.410 -12.330 1.00 86.62 769 LYS A N 1
ATOM 5952 C CA . LYS A 1 769 ? 6.371 34.252 -12.332 1.00 86.62 769 LYS A CA 1
ATOM 5953 C C . LYS A 1 769 ? 7.603 34.471 -11.456 1.00 86.62 769 LYS A C 1
ATOM 5955 O O . LYS A 1 769 ? 8.043 33.537 -10.792 1.00 86.62 769 LYS A O 1
ATOM 5960 N N . ASP A 1 770 ? 8.071 35.715 -11.405 1.00 88.12 770 ASP A N 1
ATOM 5961 C CA . ASP A 1 770 ? 9.261 36.138 -10.659 1.00 88.12 770 ASP A CA 1
ATOM 5962 C C . ASP A 1 770 ? 8.902 36.785 -9.309 1.00 88.12 770 ASP A C 1
ATOM 5964 O O . ASP A 1 770 ? 9.707 37.483 -8.698 1.00 88.12 770 ASP A O 1
ATOM 5968 N N . LEU A 1 771 ? 7.661 36.607 -8.835 1.00 90.19 771 LEU A N 1
ATOM 5969 C CA . LEU A 1 771 ? 7.272 37.088 -7.513 1.00 90.19 771 LEU A CA 1
ATOM 5970 C C . LEU A 1 771 ? 7.952 36.268 -6.424 1.00 90.19 771 LEU A C 1
ATOM 5972 O O . LEU A 1 771 ? 8.048 35.050 -6.523 1.00 90.19 771 LEU A O 1
ATOM 5976 N N . HIS A 1 772 ? 8.311 36.951 -5.343 1.00 92.50 772 HIS A N 1
ATOM 5977 C CA . HIS A 1 772 ? 8.865 36.329 -4.152 1.00 92.50 772 HIS A CA 1
ATOM 5978 C C . HIS A 1 772 ? 7.752 35.970 -3.154 1.00 92.50 772 HIS A C 1
ATOM 5980 O O . HIS A 1 772 ? 6.763 36.713 -2.989 1.00 92.50 772 HIS A O 1
ATOM 5986 N N . ASN A 1 773 ? 7.909 34.821 -2.492 1.00 92.81 773 ASN A N 1
ATOM 5987 C CA . ASN A 1 773 ? 7.151 34.479 -1.287 1.00 92.81 773 ASN A CA 1
ATOM 5988 C C . ASN A 1 773 ? 7.736 35.186 -0.044 1.00 92.81 773 ASN A C 1
ATOM 5990 O O . ASN A 1 773 ? 8.693 35.952 -0.144 1.00 92.81 773 ASN A O 1
ATOM 5994 N N . TYR A 1 774 ? 7.174 34.956 1.148 1.00 93.38 774 TYR A N 1
ATOM 5995 C CA . TYR A 1 774 ? 7.679 35.601 2.374 1.00 93.38 774 TYR A CA 1
ATOM 5996 C C . TYR A 1 774 ? 9.060 35.106 2.831 1.00 93.38 774 TYR A C 1
ATOM 5998 O O . TYR A 1 774 ? 9.673 35.746 3.680 1.00 93.38 774 TYR A O 1
ATOM 6006 N N . ASN A 1 775 ? 9.564 34.014 2.248 1.00 91.38 775 ASN A N 1
ATOM 6007 C CA . ASN A 1 775 ? 10.930 33.529 2.450 1.00 91.38 775 ASN A CA 1
ATOM 6008 C C . ASN A 1 775 ? 11.911 34.085 1.402 1.00 91.38 775 ASN A C 1
ATOM 6010 O O . ASN A 1 775 ? 13.036 33.603 1.318 1.00 91.38 775 ASN A O 1
ATOM 6014 N N . ASP A 1 776 ? 11.482 35.066 0.603 1.00 91.69 776 ASP A N 1
ATOM 6015 C CA . ASP A 1 776 ? 12.265 35.701 -0.459 1.00 91.69 776 ASP A CA 1
ATOM 6016 C C . ASP A 1 776 ? 12.718 34.746 -1.579 1.00 91.69 776 ASP A C 1
ATOM 6018 O O . ASP A 1 776 ? 13.729 34.971 -2.234 1.00 91.69 776 ASP A O 1
ATOM 6022 N N . GLN A 1 777 ? 11.960 33.673 -1.820 1.00 93.12 777 GLN A N 1
ATOM 6023 C CA . GLN A 1 777 ? 12.254 32.692 -2.867 1.00 93.12 777 GLN A CA 1
ATOM 6024 C C . GLN A 1 777 ? 11.358 32.914 -4.079 1.00 93.12 777 GLN A C 1
ATOM 6026 O O . GLN A 1 777 ? 10.162 33.170 -3.918 1.00 93.12 777 GLN A O 1
ATOM 6031 N N . ILE A 1 778 ? 11.914 32.724 -5.276 1.00 94.38 778 ILE A N 1
ATOM 6032 C CA . ILE A 1 778 ? 11.137 32.608 -6.514 1.00 94.38 778 ILE A CA 1
ATOM 6033 C C . ILE A 1 778 ? 10.709 31.146 -6.695 1.00 94.38 778 ILE A C 1
ATOM 6035 O O . ILE A 1 778 ? 11.455 30.213 -6.390 1.00 94.38 778 ILE A O 1
ATOM 6039 N N . ALA A 1 779 ? 9.518 30.914 -7.250 1.00 94.69 779 ALA A N 1
ATOM 6040 C CA . ALA A 1 779 ? 8.970 29.569 -7.433 1.00 94.69 779 ALA A CA 1
ATOM 6041 C C . ALA A 1 779 ? 9.896 28.618 -8.217 1.00 94.69 779 ALA A C 1
ATOM 6043 O O . ALA A 1 779 ? 9.911 27.418 -7.959 1.00 94.69 779 ALA A O 1
ATOM 6044 N N . ARG A 1 780 ? 10.671 29.133 -9.177 1.00 94.56 780 ARG A N 1
ATOM 6045 C CA . ARG A 1 780 ? 11.640 28.335 -9.941 1.00 94.56 780 ARG A CA 1
ATOM 6046 C C . ARG A 1 780 ? 12.792 27.833 -9.073 1.00 94.56 780 ARG A C 1
ATOM 6048 O O . ARG A 1 780 ? 13.156 26.668 -9.171 1.00 94.56 780 ARG A O 1
ATOM 6055 N N . GLU A 1 781 ? 13.325 28.689 -8.209 1.00 93.56 781 GLU A N 1
ATOM 6056 C CA . GLU A 1 781 ? 14.397 28.331 -7.275 1.00 93.56 781 GLU A CA 1
ATOM 6057 C C . GLU A 1 781 ? 13.902 27.325 -6.237 1.00 93.56 781 GLU A C 1
ATOM 6059 O O . GLU A 1 781 ? 14.598 26.359 -5.925 1.00 93.56 781 GLU A O 1
ATOM 6064 N N . LEU A 1 782 ? 12.669 27.518 -5.757 1.00 95.62 782 LEU A N 1
ATOM 6065 C CA . LEU A 1 782 ? 12.009 26.583 -4.852 1.00 95.62 782 LEU A CA 1
ATOM 6066 C C . LEU A 1 782 ? 11.849 25.196 -5.491 1.00 95.62 782 LEU A C 1
ATOM 6068 O O . LEU A 1 782 ? 12.156 24.201 -4.841 1.00 95.62 782 LEU A O 1
ATOM 6072 N N . PHE A 1 783 ? 11.438 25.120 -6.764 1.00 96.06 783 PHE A N 1
ATOM 6073 C CA . PHE A 1 783 ? 11.317 23.844 -7.476 1.00 96.06 783 PHE A CA 1
ATOM 6074 C C . PHE A 1 783 ? 12.664 23.121 -7.542 1.00 96.06 783 PHE A C 1
ATOM 6076 O O . PHE A 1 783 ? 12.745 21.960 -7.141 1.00 96.06 783 PHE A O 1
ATOM 6083 N N . THR A 1 784 ? 13.721 23.820 -7.968 1.00 95.31 784 THR A N 1
ATOM 6084 C CA . THR A 1 784 ? 15.070 23.245 -8.070 1.00 95.31 784 THR A CA 1
ATOM 6085 C C . THR A 1 784 ? 15.610 22.786 -6.718 1.00 95.31 784 THR A C 1
ATOM 6087 O O . THR A 1 784 ? 16.254 21.740 -6.624 1.00 95.31 784 THR A O 1
ATOM 6090 N N . HIS A 1 785 ? 15.343 23.543 -5.655 1.00 94.75 785 HIS A N 1
ATOM 6091 C CA . HIS A 1 785 ? 15.744 23.169 -4.306 1.00 94.75 785 HIS A CA 1
ATOM 6092 C C . HIS A 1 785 ? 15.013 21.905 -3.822 1.00 94.75 785 HIS A C 1
ATOM 6094 O O . HIS A 1 785 ? 15.665 20.931 -3.440 1.00 94.75 785 HIS A O 1
ATOM 6100 N N . ASP A 1 786 ? 13.679 21.898 -3.874 1.00 94.94 786 ASP A N 1
ATOM 6101 C CA . ASP A 1 786 ? 12.853 20.827 -3.305 1.00 94.94 786 ASP A CA 1
ATOM 6102 C C . ASP A 1 786 ? 12.932 19.518 -4.111 1.00 94.94 786 ASP A C 1
ATOM 6104 O O . ASP A 1 786 ? 12.770 18.434 -3.547 1.00 94.94 786 ASP A O 1
ATOM 6108 N N . HIS A 1 787 ? 13.226 19.589 -5.415 1.00 96.88 787 HIS A N 1
ATOM 6109 C CA . HIS A 1 787 ? 13.312 18.420 -6.300 1.00 96.88 787 HIS A CA 1
ATOM 6110 C C . HIS A 1 787 ? 14.735 17.890 -6.500 1.00 96.88 787 HIS A C 1
ATOM 6112 O O . HIS A 1 787 ? 14.922 16.907 -7.218 1.00 96.88 787 HIS A O 1
ATOM 6118 N N . LYS A 1 788 ? 15.745 18.476 -5.847 1.00 95.94 788 LYS A N 1
ATOM 6119 C CA . LYS A 1 788 ? 17.155 18.096 -6.022 1.00 95.94 788 LYS A CA 1
ATOM 6120 C C . LYS A 1 788 ? 17.411 16.599 -5.821 1.00 95.94 788 LYS A C 1
ATOM 6122 O O . LYS A 1 788 ? 18.073 15.967 -6.644 1.00 95.94 788 LYS A O 1
ATOM 6127 N N . ASP A 1 789 ? 16.873 16.018 -4.752 1.00 96.06 789 ASP A N 1
ATOM 6128 C CA . ASP A 1 789 ? 17.053 14.591 -4.461 1.00 96.06 789 ASP A CA 1
ATOM 6129 C C . ASP A 1 789 ? 16.303 13.702 -5.462 1.00 96.06 789 ASP A C 1
ATOM 6131 O O . ASP A 1 789 ? 16.784 12.626 -5.830 1.00 96.06 789 ASP A O 1
ATOM 6135 N N . LEU A 1 790 ? 15.128 14.145 -5.923 1.00 95.62 790 LEU A N 1
ATOM 6136 C CA . LEU A 1 790 ? 14.342 13.426 -6.923 1.00 95.62 790 LEU A CA 1
ATOM 6137 C C . LEU A 1 790 ? 15.038 13.437 -8.287 1.00 95.62 790 LEU A C 1
ATOM 6139 O O . LEU A 1 790 ? 15.069 12.404 -8.952 1.00 95.62 790 LEU A O 1
ATOM 6143 N N . LEU A 1 791 ? 15.660 14.557 -8.663 1.00 95.69 791 LEU A N 1
ATOM 6144 C CA . LEU A 1 791 ? 16.458 14.692 -9.879 1.00 95.69 791 LEU A CA 1
ATOM 6145 C C . LEU A 1 791 ? 17.628 13.696 -9.894 1.00 95.69 791 LEU A C 1
ATOM 6147 O O . LEU A 1 791 ? 17.789 12.962 -10.868 1.00 95.69 791 LEU A O 1
ATOM 6151 N N . VAL A 1 792 ? 18.389 13.604 -8.795 1.00 96.94 792 VAL A N 1
ATOM 6152 C CA . VAL A 1 792 ? 19.513 12.654 -8.663 1.00 96.94 792 VAL A CA 1
ATOM 6153 C C . VAL A 1 792 ? 19.031 11.205 -8.771 1.00 96.94 792 VAL A C 1
ATOM 6155 O O . VAL A 1 792 ? 19.610 10.402 -9.504 1.00 96.94 792 VAL A O 1
ATOM 6158 N N . LYS A 1 793 ? 17.935 10.859 -8.084 1.00 96.75 793 LYS A N 1
ATOM 6159 C CA . LYS A 1 793 ? 17.335 9.518 -8.177 1.00 96.75 793 LYS A CA 1
ATOM 6160 C C . LYS A 1 793 ? 16.800 9.229 -9.581 1.00 96.75 793 LYS A C 1
ATOM 6162 O O . LYS A 1 793 ? 16.923 8.103 -10.059 1.00 96.75 793 LYS A O 1
ATOM 6167 N N . GLY A 1 794 ? 16.217 10.224 -10.247 1.00 94.94 794 GLY A N 1
ATOM 6168 C CA . GLY A 1 794 ? 15.727 10.123 -11.618 1.00 94.94 794 GLY A CA 1
ATOM 6169 C C . GLY A 1 794 ? 16.856 9.886 -12.618 1.00 94.94 794 GLY A C 1
ATOM 6170 O O . GLY A 1 794 ? 16.733 9.023 -13.487 1.00 94.94 794 GLY A O 1
ATOM 6171 N N . GLU A 1 795 ? 17.979 10.588 -12.462 1.00 96.12 795 GLU A N 1
ATOM 6172 C CA . GLU A 1 795 ? 19.188 10.378 -13.261 1.00 96.12 795 GLU A CA 1
ATOM 6173 C C . GLU A 1 795 ? 19.711 8.949 -13.096 1.00 96.12 795 GLU A C 1
ATOM 6175 O O . GLU A 1 795 ? 19.927 8.249 -14.091 1.00 96.12 795 GLU A O 1
ATOM 6180 N N . GLN A 1 796 ? 19.870 8.498 -11.849 1.00 96.81 796 GLN A N 1
ATOM 6181 C CA . GLN A 1 796 ? 20.342 7.150 -11.547 1.00 96.81 796 GLN A CA 1
ATOM 6182 C C . GLN A 1 796 ? 19.423 6.086 -12.158 1.00 96.81 796 GLN A C 1
ATOM 6184 O O . GLN A 1 796 ? 19.898 5.204 -12.875 1.00 96.81 796 GLN A O 1
ATOM 6189 N N . TRP A 1 797 ? 18.111 6.213 -11.946 1.00 95.50 797 TRP A N 1
ATOM 6190 C CA . TRP A 1 797 ? 17.117 5.283 -12.481 1.00 95.50 797 TRP A CA 1
ATOM 6191 C C . TRP A 1 797 ? 17.203 5.170 -14.010 1.00 95.50 797 TRP A C 1
ATOM 6193 O O . TRP A 1 797 ? 17.249 4.066 -14.554 1.00 95.50 797 TRP A O 1
ATOM 6203 N N . MET A 1 798 ? 17.299 6.303 -14.717 1.00 94.31 798 MET A N 1
ATOM 6204 C CA . MET A 1 798 ? 17.428 6.322 -16.180 1.00 94.31 798 MET A CA 1
ATOM 6205 C C . MET A 1 798 ? 18.723 5.658 -16.655 1.00 94.31 798 MET A C 1
ATOM 6207 O O . MET A 1 798 ? 18.705 4.933 -17.650 1.00 94.31 798 MET A O 1
ATOM 6211 N N . LYS A 1 799 ? 19.850 5.896 -15.969 1.00 95.50 799 LYS A N 1
ATOM 6212 C CA . LYS A 1 799 ? 21.146 5.292 -16.319 1.00 95.50 799 LYS A CA 1
ATOM 6213 C C . LYS A 1 799 ? 21.137 3.778 -16.128 1.00 95.50 799 LYS A C 1
ATOM 6215 O O . LYS A 1 799 ? 21.604 3.050 -17.006 1.00 95.50 799 LYS A O 1
ATOM 6220 N N . GLU A 1 800 ? 20.587 3.293 -15.020 1.00 94.94 800 GLU A N 1
ATOM 6221 C CA . GLU A 1 800 ? 20.482 1.860 -14.724 1.00 94.94 800 GLU A CA 1
ATOM 6222 C C . GLU A 1 800 ? 19.558 1.141 -15.719 1.00 94.94 800 GLU A C 1
ATOM 6224 O O . GLU A 1 800 ? 19.927 0.097 -16.273 1.00 94.94 800 GLU A O 1
ATOM 6229 N N . ALA A 1 801 ? 18.400 1.737 -16.025 1.00 91.81 801 ALA A N 1
ATOM 6230 C CA . ALA A 1 801 ? 17.464 1.215 -17.018 1.00 91.81 801 ALA A CA 1
ATOM 6231 C C . ALA A 1 801 ? 18.091 1.169 -18.422 1.00 91.81 801 ALA A C 1
ATOM 6233 O O . ALA A 1 801 ? 18.059 0.127 -19.084 1.00 91.81 801 ALA A O 1
ATOM 6234 N N . ALA A 1 802 ? 18.725 2.264 -18.859 1.00 95.38 802 ALA A N 1
ATOM 6235 C CA . ALA A 1 802 ? 19.387 2.338 -20.159 1.00 95.38 802 ALA A CA 1
ATOM 6236 C C . ALA A 1 802 ? 20.553 1.345 -20.276 1.00 95.38 802 ALA A C 1
ATOM 6238 O O . ALA A 1 802 ? 20.697 0.689 -21.307 1.00 95.38 802 ALA A O 1
ATOM 6239 N N . THR A 1 803 ? 21.352 1.177 -19.218 1.00 96.62 803 THR A N 1
ATOM 6240 C CA . THR A 1 803 ? 22.457 0.203 -19.188 1.00 96.62 803 THR A CA 1
ATOM 6241 C C . THR A 1 803 ? 21.931 -1.222 -19.336 1.00 96.62 803 THR A C 1
ATOM 6243 O O . THR A 1 803 ? 22.411 -1.973 -20.184 1.00 96.62 803 THR A O 1
ATOM 6246 N N . SER A 1 804 ? 20.896 -1.577 -18.572 1.00 94.69 804 SER A N 1
ATOM 6247 C CA . SER A 1 804 ? 20.284 -2.909 -18.619 1.00 94.69 804 SER A CA 1
ATOM 6248 C C . SER A 1 804 ? 19.720 -3.222 -20.008 1.00 94.69 804 SER A C 1
ATOM 6250 O O . SER A 1 804 ? 19.991 -4.282 -20.573 1.00 94.69 804 SER A O 1
ATOM 6252 N N . CYS A 1 805 ? 19.000 -2.273 -20.609 1.00 93.38 805 CYS A N 1
ATOM 6253 C CA . CYS A 1 805 ? 18.429 -2.455 -21.940 1.00 93.38 805 CYS A CA 1
ATOM 6254 C C . CYS A 1 805 ? 19.494 -2.474 -23.049 1.00 93.38 805 CYS A C 1
ATOM 6256 O O . CYS A 1 805 ? 19.349 -3.217 -24.018 1.00 93.38 805 CYS A O 1
ATOM 6258 N N . THR A 1 806 ? 20.592 -1.728 -22.888 1.00 96.12 806 THR A N 1
ATOM 6259 C CA . THR A 1 806 ? 21.744 -1.770 -23.805 1.00 96.12 806 THR A CA 1
ATOM 6260 C C . THR A 1 806 ? 22.365 -3.166 -23.849 1.00 96.12 806 THR A C 1
ATOM 6262 O O . THR A 1 806 ? 22.653 -3.669 -24.934 1.00 96.12 806 THR A O 1
ATOM 6265 N N . VAL A 1 807 ? 22.526 -3.823 -22.693 1.00 96.88 807 VAL A N 1
ATOM 6266 C CA . VAL A 1 807 ? 23.052 -5.198 -22.619 1.00 96.88 807 VAL A CA 1
ATOM 6267 C C . VAL A 1 807 ? 22.130 -6.172 -23.353 1.00 96.88 807 VAL A C 1
ATOM 6269 O O . VAL A 1 807 ? 22.600 -6.943 -24.189 1.00 96.88 807 VAL A O 1
ATOM 6272 N N . VAL A 1 808 ? 20.818 -6.111 -23.099 1.00 94.81 808 VAL A N 1
ATOM 6273 C CA . VAL A 1 808 ? 19.833 -6.960 -23.795 1.00 94.81 808 VAL A CA 1
ATOM 6274 C C . VAL A 1 808 ? 19.865 -6.711 -25.305 1.00 94.81 808 VAL A C 1
ATOM 6276 O O . VAL A 1 808 ? 19.934 -7.661 -26.083 1.00 94.81 808 VAL A O 1
ATOM 6279 N N . GLY A 1 809 ? 19.886 -5.445 -25.730 1.00 96.19 809 GLY A N 1
ATOM 6280 C CA . GLY A 1 809 ? 19.970 -5.076 -27.140 1.00 96.19 809 GLY A CA 1
ATOM 6281 C C . GLY A 1 809 ? 21.234 -5.614 -27.820 1.00 96.19 809 GLY A C 1
ATOM 6282 O O . GLY A 1 809 ? 21.148 -6.195 -28.902 1.00 96.19 809 GLY A O 1
ATOM 6283 N N . ALA A 1 810 ? 22.397 -5.505 -27.173 1.00 96.12 810 ALA A N 1
ATOM 6284 C CA . ALA A 1 810 ? 23.665 -6.026 -27.690 1.00 96.12 810 ALA A CA 1
ATOM 6285 C C . ALA A 1 810 ? 23.674 -7.560 -27.830 1.00 96.12 810 ALA A C 1
ATOM 6287 O O . ALA A 1 810 ? 24.203 -8.095 -28.812 1.00 96.12 810 ALA A O 1
ATOM 6288 N N . LEU A 1 811 ? 23.049 -8.277 -26.889 1.00 96.12 811 LEU A N 1
ATOM 6289 C CA . LEU A 1 811 ? 22.882 -9.729 -26.980 1.00 96.12 811 LEU A CA 1
ATOM 6290 C C . LEU A 1 811 ? 22.009 -10.112 -28.180 1.00 96.12 811 LEU A C 1
ATOM 6292 O O . LEU A 1 811 ? 22.397 -10.988 -28.951 1.00 96.12 811 LEU A O 1
ATOM 6296 N N . ILE A 1 812 ? 20.882 -9.424 -28.390 1.00 96.25 812 ILE A N 1
ATOM 6297 C CA . ILE A 1 812 ? 20.009 -9.688 -29.543 1.00 96.25 812 ILE A CA 1
ATOM 6298 C C . ILE A 1 812 ? 20.742 -9.400 -30.859 1.00 96.25 812 ILE A C 1
ATOM 6300 O O . ILE A 1 812 ? 20.694 -10.230 -31.763 1.00 96.25 812 ILE A O 1
ATOM 6304 N N . ILE A 1 813 ? 21.489 -8.289 -30.948 1.00 96.94 813 ILE A N 1
ATOM 6305 C CA . ILE A 1 813 ? 22.325 -7.972 -32.123 1.00 96.94 813 ILE A CA 1
ATOM 6306 C C . ILE A 1 813 ? 23.255 -9.144 -32.444 1.00 96.94 813 ILE A C 1
ATOM 6308 O O . ILE A 1 813 ? 23.318 -9.588 -33.585 1.00 96.94 813 ILE A O 1
ATOM 6312 N N . THR A 1 814 ? 23.939 -9.680 -31.432 1.00 95.75 814 THR A N 1
ATOM 6313 C CA . THR A 1 814 ? 24.893 -10.785 -31.600 1.00 95.75 814 THR A CA 1
ATOM 6314 C C . THR A 1 814 ? 24.211 -12.072 -32.081 1.00 95.75 814 THR A C 1
ATOM 6316 O O . THR A 1 814 ? 24.710 -12.732 -32.997 1.00 95.75 814 THR A O 1
ATOM 6319 N N . ILE A 1 815 ? 23.064 -12.427 -31.489 1.00 94.62 815 ILE A N 1
ATOM 6320 C CA . ILE A 1 815 ? 22.321 -13.650 -31.833 1.00 94.62 815 ILE A CA 1
ATOM 6321 C C . ILE A 1 815 ? 21.764 -13.555 -33.261 1.00 94.62 815 ILE A C 1
ATOM 6323 O O . ILE A 1 815 ? 21.966 -14.481 -34.046 1.00 94.62 815 ILE A O 1
ATOM 6327 N N . MET A 1 816 ? 21.117 -12.442 -33.618 1.00 94.75 816 MET A N 1
ATOM 6328 C CA . MET A 1 816 ? 20.514 -12.248 -34.947 1.00 94.75 816 MET A CA 1
ATOM 6329 C C . MET A 1 816 ? 21.580 -12.122 -36.041 1.00 94.75 816 MET A C 1
ATOM 6331 O O . MET A 1 816 ? 21.521 -12.811 -37.055 1.00 94.75 816 MET A O 1
ATOM 6335 N N . PHE A 1 817 ? 22.658 -11.368 -35.791 1.00 93.19 817 PHE A N 1
ATOM 6336 C CA . PHE A 1 817 ? 23.782 -11.291 -36.730 1.00 93.19 817 PHE A CA 1
ATOM 6337 C C . PHE A 1 817 ? 24.367 -12.676 -37.045 1.00 93.19 817 PHE A C 1
ATOM 6339 O O . PHE A 1 817 ? 24.669 -12.977 -38.197 1.00 93.19 817 PHE A O 1
ATOM 6346 N N . THR A 1 818 ? 24.487 -13.544 -36.035 1.00 91.94 818 THR A N 1
ATOM 6347 C CA . THR A 1 818 ? 24.958 -14.922 -36.230 1.00 91.94 818 THR A CA 1
ATOM 6348 C C . THR A 1 818 ? 23.954 -15.756 -37.035 1.00 91.94 818 THR A C 1
ATOM 6350 O O . THR A 1 818 ? 24.367 -16.510 -37.917 1.00 91.94 818 THR A O 1
ATOM 6353 N N . ALA A 1 819 ? 22.651 -15.603 -36.777 1.00 89.94 819 ALA A N 1
ATOM 6354 C CA . ALA A 1 819 ? 21.581 -16.376 -37.412 1.00 89.94 819 ALA A CA 1
ATOM 6355 C C . ALA A 1 819 ? 21.509 -16.194 -38.942 1.00 89.94 819 ALA A C 1
ATOM 6357 O O . ALA A 1 819 ? 21.196 -17.148 -39.658 1.00 89.94 819 ALA A O 1
ATOM 6358 N N . VAL A 1 820 ? 21.876 -15.018 -39.465 1.00 85.56 820 VAL A N 1
ATOM 6359 C CA . VAL A 1 820 ? 21.991 -14.769 -40.918 1.00 85.56 820 VAL A CA 1
ATOM 6360 C C . VAL A 1 820 ? 23.096 -15.587 -41.591 1.00 85.56 820 VAL A C 1
ATOM 6362 O O . VAL A 1 820 ? 22.974 -15.912 -42.772 1.00 85.56 820 VAL A O 1
ATOM 6365 N N . PHE A 1 821 ? 24.157 -15.963 -40.874 1.00 84.38 821 PHE A N 1
ATOM 6366 C CA . PHE A 1 821 ? 25.230 -16.803 -41.421 1.00 84.38 821 PHE A CA 1
ATOM 6367 C C . PHE A 1 821 ? 25.031 -18.293 -41.124 1.00 84.38 821 PHE A C 1
ATOM 6369 O O . PHE A 1 821 ? 25.585 -19.140 -41.825 1.00 84.38 821 PHE A O 1
ATOM 6376 N N . THR A 1 822 ? 24.207 -18.627 -40.130 1.00 87.56 822 THR A N 1
ATOM 6377 C CA . THR A 1 822 ? 23.854 -20.001 -39.744 1.00 87.56 822 THR A CA 1
ATOM 6378 C C . THR A 1 822 ? 22.419 -20.355 -40.142 1.00 87.56 822 THR A C 1
ATOM 6380 O O . THR A 1 822 ? 21.646 -20.913 -39.362 1.00 87.56 822 THR A O 1
ATOM 6383 N N . VAL A 1 823 ? 22.061 -20.043 -41.392 1.00 86.81 823 VAL A N 1
ATOM 6384 C CA . VAL A 1 823 ? 20.695 -20.188 -41.905 1.00 86.81 823 VAL A CA 1
ATOM 6385 C C . VAL A 1 823 ? 20.131 -21.617 -41.786 1.00 86.81 823 VAL A C 1
ATOM 6387 O O . VAL A 1 823 ? 20.830 -22.595 -42.082 1.00 86.81 823 VAL A O 1
ATOM 6390 N N . PRO A 1 824 ? 18.837 -21.772 -41.442 1.00 82.50 824 PRO A N 1
ATOM 6391 C CA . PRO A 1 824 ? 18.161 -23.066 -41.462 1.00 82.50 824 PRO A CA 1
ATOM 6392 C C . PRO A 1 824 ? 18.242 -23.726 -42.847 1.00 82.50 824 PRO A C 1
ATOM 6394 O O . PRO A 1 824 ? 17.891 -23.115 -43.854 1.00 82.50 824 PRO A O 1
ATOM 6397 N N . GLY A 1 825 ? 18.696 -24.981 -42.902 1.00 80.31 825 GLY A N 1
ATOM 6398 C CA . GLY A 1 825 ? 18.887 -25.726 -44.156 1.00 80.31 825 GLY A CA 1
ATOM 6399 C C . GLY A 1 825 ? 20.247 -25.519 -44.839 1.00 80.31 825 GLY A C 1
ATOM 6400 O O . GLY A 1 825 ? 20.554 -26.246 -45.781 1.00 80.31 825 GLY A O 1
ATOM 6401 N N . GLY A 1 826 ? 21.081 -24.600 -44.340 1.00 84.88 826 GLY A N 1
ATOM 6402 C CA . GLY A 1 826 ? 22.443 -24.373 -44.825 1.00 84.88 826 GLY A CA 1
ATOM 6403 C C . GLY A 1 826 ? 22.537 -23.690 -46.196 1.00 84.88 826 GLY A C 1
ATOM 6404 O O . GLY A 1 826 ? 21.542 -23.272 -46.795 1.00 84.88 826 GLY A O 1
ATOM 6405 N N . ASN A 1 827 ? 23.773 -23.586 -46.689 1.00 87.12 827 ASN A N 1
ATOM 6406 C CA . ASN A 1 827 ? 24.116 -22.938 -47.956 1.00 87.12 827 ASN A CA 1
ATOM 6407 C C . ASN A 1 827 ? 24.617 -23.958 -48.984 1.00 87.12 827 ASN A C 1
ATOM 6409 O O . ASN A 1 827 ? 25.252 -24.954 -48.636 1.00 87.12 827 ASN A O 1
ATOM 6413 N N . VAL A 1 828 ? 24.381 -23.675 -50.264 1.00 85.69 828 VAL A N 1
ATOM 6414 C CA . VAL A 1 828 ? 24.977 -24.419 -51.379 1.00 85.69 828 VAL A CA 1
ATOM 6415 C C . VAL A 1 828 ? 26.474 -24.107 -51.427 1.00 85.69 828 VAL A C 1
ATOM 6417 O O . VAL A 1 828 ? 26.851 -22.956 -51.634 1.00 85.69 828 VAL A O 1
ATOM 6420 N N . GLN A 1 829 ? 27.326 -25.123 -51.264 1.00 77.94 829 GLN A N 1
ATOM 6421 C CA . GLN A 1 829 ? 28.785 -24.970 -51.126 1.00 77.94 829 GLN A CA 1
ATOM 6422 C C . GLN A 1 829 ? 29.455 -24.188 -52.268 1.00 77.94 829 GLN A C 1
ATOM 6424 O O . GLN A 1 829 ? 30.396 -23.444 -52.019 1.00 77.94 829 GLN A O 1
ATOM 6429 N N . GLU A 1 830 ? 28.963 -24.325 -53.501 1.00 83.81 830 GLU A N 1
ATOM 6430 C CA . GLU A 1 830 ? 29.567 -23.701 -54.689 1.00 83.81 830 GLU A CA 1
ATOM 6431 C C . GLU A 1 830 ? 29.208 -22.221 -54.859 1.00 83.81 830 GLU A C 1
ATOM 6433 O O . GLU A 1 830 ? 29.996 -21.447 -55.393 1.00 83.81 830 GLU A O 1
ATOM 6438 N N . THR A 1 831 ? 28.009 -21.818 -54.430 1.00 84.50 831 THR A N 1
ATOM 6439 C CA . THR A 1 831 ? 27.470 -20.474 -54.708 1.00 84.50 831 THR A CA 1
ATOM 6440 C C . THR A 1 831 ? 27.272 -19.629 -53.455 1.00 84.50 831 THR A C 1
ATOM 6442 O O . THR A 1 831 ? 27.075 -18.422 -53.558 1.00 84.50 831 THR A O 1
ATOM 6445 N N . GLY A 1 832 ? 27.281 -20.247 -52.272 1.00 79.44 832 GLY A N 1
ATOM 6446 C CA . GLY A 1 832 ? 26.974 -19.600 -50.998 1.00 79.44 832 GLY A CA 1
ATOM 6447 C C . GLY A 1 832 ? 25.493 -19.257 -50.803 1.00 79.44 832 GLY A C 1
ATOM 6448 O O . GLY A 1 832 ? 25.128 -18.794 -49.725 1.00 79.44 832 GLY A O 1
ATOM 6449 N N . TYR A 1 833 ? 24.623 -19.493 -51.794 1.00 83.69 833 TYR A N 1
ATOM 6450 C CA . TYR A 1 833 ? 23.196 -19.197 -51.666 1.00 83.69 833 T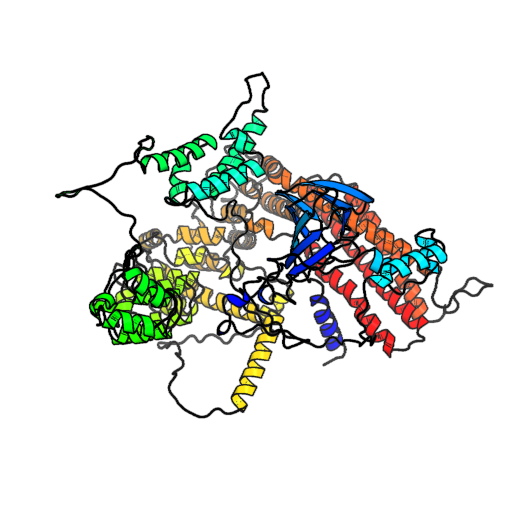YR A CA 1
ATOM 6451 C C . TYR A 1 833 ? 22.497 -20.160 -50.692 1.00 83.69 833 TYR A C 1
ATOM 6453 O O . TYR A 1 833 ? 22.789 -21.361 -50.716 1.00 83.69 833 TYR A O 1
ATOM 6461 N N . PRO A 1 834 ? 21.520 -19.679 -49.899 1.00 87.06 834 PRO A N 1
ATOM 6462 C CA . PRO A 1 834 ? 20.720 -20.544 -49.042 1.00 87.06 834 PRO A CA 1
ATOM 6463 C C . PRO A 1 834 ? 19.959 -21.603 -49.841 1.00 87.06 834 PRO A C 1
ATOM 6465 O O . PRO A 1 834 ? 19.313 -21.291 -50.847 1.00 87.06 834 PRO A O 1
ATOM 6468 N N . VAL A 1 835 ? 19.980 -22.847 -49.358 1.00 86.00 835 VAL A N 1
ATOM 6469 C CA . VAL A 1 835 ? 19.304 -23.988 -50.006 1.00 86.00 835 VAL A CA 1
ATOM 6470 C C . VAL A 1 835 ? 17.790 -23.759 -50.108 1.00 86.00 835 VAL A C 1
ATOM 6472 O O . VAL A 1 835 ? 17.158 -24.157 -51.083 1.00 86.00 835 VAL A O 1
ATOM 6475 N N . LEU A 1 836 ? 17.206 -23.061 -49.131 1.00 85.69 836 LEU A N 1
ATOM 6476 C CA . LEU A 1 836 ? 15.764 -22.829 -49.010 1.00 85.69 836 LEU A CA 1
ATOM 6477 C C . LEU A 1 836 ? 15.311 -21.445 -49.504 1.00 85.69 836 LEU A C 1
ATOM 6479 O O . LEU A 1 836 ? 14.242 -20.982 -49.116 1.00 85.69 836 LEU A O 1
ATOM 6483 N N . LYS A 1 837 ? 16.084 -20.777 -50.374 1.00 81.38 837 LYS A N 1
ATOM 6484 C CA . LYS A 1 837 ? 15.824 -19.394 -50.838 1.00 81.38 837 LYS A CA 1
ATOM 6485 C C . LYS A 1 837 ? 14.399 -19.122 -51.356 1.00 81.38 837 LYS A C 1
ATOM 6487 O O . LYS A 1 837 ? 13.905 -17.999 -51.244 1.00 81.38 837 LYS A O 1
ATOM 6492 N N . ASP A 1 838 ? 13.732 -20.135 -51.908 1.00 83.38 838 ASP A N 1
ATOM 6493 C CA . ASP A 1 838 ? 12.386 -20.017 -52.478 1.00 83.38 838 ASP A CA 1
ATOM 6494 C C . ASP A 1 838 ? 11.261 -20.388 -51.492 1.00 83.38 838 ASP A C 1
ATOM 6496 O O . ASP A 1 838 ? 10.089 -20.118 -51.770 1.00 83.38 838 ASP A O 1
ATOM 6500 N N . ASP A 1 839 ? 11.590 -20.933 -50.314 1.00 87.06 839 ASP A N 1
ATOM 6501 C CA . ASP A 1 839 ? 10.608 -21.266 -49.279 1.00 87.06 839 ASP A CA 1
ATOM 6502 C C . ASP A 1 839 ? 10.050 -20.002 -48.594 1.00 87.06 839 ASP A C 1
ATOM 6504 O O . ASP A 1 839 ? 10.754 -19.033 -48.297 1.00 87.06 839 ASP A O 1
ATOM 6508 N N . LYS A 1 840 ? 8.736 -20.000 -48.337 1.00 85.81 840 LYS A N 1
ATOM 6509 C CA . LYS A 1 840 ? 8.039 -18.850 -47.739 1.00 85.81 840 LYS A CA 1
ATOM 6510 C C . LYS A 1 840 ? 8.457 -18.607 -46.287 1.00 85.81 840 LYS A C 1
ATOM 6512 O O . LYS A 1 840 ? 8.611 -17.452 -45.900 1.00 85.81 840 LYS A O 1
ATOM 6517 N N . SER A 1 841 ? 8.640 -19.663 -45.495 1.00 85.50 841 SER A N 1
ATOM 6518 C CA . SER A 1 841 ? 9.093 -19.557 -44.105 1.00 85.50 841 SER A CA 1
ATOM 6519 C C . SER A 1 841 ? 10.542 -19.081 -44.041 1.00 85.50 841 SER A C 1
ATOM 6521 O O . SER A 1 841 ? 10.871 -18.286 -43.167 1.00 85.50 841 SER A O 1
ATOM 6523 N N . PHE A 1 842 ? 11.376 -19.473 -45.010 1.00 88.44 842 PHE A N 1
ATOM 6524 C CA . PHE A 1 842 ? 12.740 -18.959 -45.134 1.00 88.44 842 PHE A CA 1
ATOM 6525 C C . PHE A 1 842 ? 12.782 -17.450 -45.430 1.00 88.44 842 PHE A C 1
ATOM 6527 O O . PHE A 1 842 ? 13.531 -16.712 -44.794 1.00 88.44 842 PHE A O 1
ATOM 6534 N N . LYS A 1 843 ? 11.921 -16.946 -46.326 1.00 88.56 843 LYS A N 1
ATOM 6535 C CA . LYS A 1 843 ? 11.800 -15.494 -46.570 1.00 88.56 843 LYS A CA 1
ATOM 6536 C C . LYS A 1 843 ? 11.344 -14.730 -45.321 1.00 88.56 843 LYS A C 1
ATOM 6538 O O . LYS A 1 843 ? 11.879 -13.662 -45.042 1.00 88.56 843 LYS A O 1
ATOM 6543 N N . VAL A 1 844 ? 10.394 -15.283 -44.558 1.00 90.00 844 VAL A N 1
ATOM 6544 C CA . VAL A 1 844 ? 9.955 -14.704 -43.272 1.00 90.00 844 VAL A CA 1
ATOM 6545 C C . VAL A 1 844 ? 11.101 -14.677 -42.260 1.00 90.00 844 VAL A C 1
ATOM 6547 O O . VAL A 1 844 ? 11.290 -13.651 -41.618 1.00 90.00 844 VAL A O 1
ATOM 6550 N N . PHE A 1 845 ? 11.882 -15.758 -42.156 1.00 93.19 845 PHE A N 1
ATOM 6551 C CA . PHE A 1 845 ? 13.060 -15.835 -41.289 1.00 93.19 845 PHE A CA 1
ATOM 6552 C C . PHE A 1 845 ? 14.053 -14.700 -41.579 1.00 93.19 845 PHE A C 1
ATOM 6554 O O . PHE A 1 845 ? 14.377 -13.942 -40.673 1.00 93.19 845 PHE A O 1
ATOM 6561 N N . VAL A 1 846 ? 14.470 -14.523 -42.839 1.00 92.06 846 VAL A N 1
ATOM 6562 C CA . VAL A 1 846 ? 15.466 -13.497 -43.212 1.00 92.06 846 VAL A CA 1
ATOM 6563 C C . VAL A 1 846 ? 14.953 -12.075 -42.956 1.00 92.06 846 VAL A C 1
ATOM 6565 O O . VAL A 1 846 ? 15.690 -11.232 -42.451 1.00 92.06 846 VAL A O 1
ATOM 6568 N N . VAL A 1 847 ? 13.688 -11.791 -43.288 1.00 92.44 847 VAL A N 1
ATOM 6569 C CA . VAL A 1 847 ? 13.103 -10.454 -43.077 1.00 92.44 847 VAL A CA 1
ATOM 6570 C C . VAL A 1 847 ? 12.939 -10.149 -41.587 1.00 92.44 847 VAL A C 1
ATOM 6572 O O . VAL A 1 847 ? 13.276 -9.049 -41.155 1.00 92.44 847 VAL A O 1
ATOM 6575 N N . ALA A 1 848 ? 12.437 -11.103 -40.798 1.00 93.88 848 ALA A N 1
ATOM 6576 C CA . ALA A 1 848 ? 12.260 -10.926 -39.359 1.00 93.88 848 ALA A CA 1
ATOM 6577 C C . ALA A 1 848 ? 13.604 -10.769 -38.631 1.00 93.88 848 ALA A C 1
ATOM 6579 O O . ALA A 1 848 ? 13.717 -9.908 -37.761 1.00 93.88 848 ALA A O 1
ATOM 6580 N N . ASP A 1 849 ? 14.628 -11.529 -39.032 1.00 95.12 849 ASP A N 1
ATOM 6581 C CA . ASP A 1 849 ? 15.985 -11.406 -38.496 1.00 95.12 849 ASP A CA 1
ATOM 6582 C C . ASP A 1 849 ? 16.573 -10.012 -38.750 1.00 95.12 849 ASP A C 1
ATOM 6584 O O . ASP A 1 849 ? 16.995 -9.334 -37.813 1.00 95.12 849 ASP A O 1
ATOM 6588 N N . ALA A 1 850 ? 16.481 -9.523 -39.993 1.00 94.38 850 ALA A N 1
ATOM 6589 C CA . ALA A 1 850 ? 16.947 -8.186 -40.344 1.00 94.38 850 ALA A CA 1
ATOM 6590 C C . ALA A 1 850 ? 16.221 -7.091 -39.542 1.00 94.38 850 ALA A C 1
ATOM 6592 O O . ALA A 1 850 ? 16.866 -6.179 -39.022 1.00 94.38 850 ALA A O 1
ATOM 6593 N N . ILE A 1 851 ? 14.889 -7.180 -39.400 1.00 94.06 851 ILE A N 1
ATOM 6594 C CA . ILE A 1 851 ? 14.117 -6.225 -38.586 1.00 94.06 851 ILE A CA 1
ATOM 6595 C C . ILE A 1 851 ? 14.577 -6.274 -37.126 1.00 94.06 851 ILE A C 1
ATOM 6597 O O . ILE A 1 851 ? 14.782 -5.216 -36.529 1.00 94.06 851 ILE A O 1
ATOM 6601 N N . SER A 1 852 ? 14.778 -7.469 -36.566 1.00 96.62 852 SER A N 1
ATOM 6602 C CA . SER A 1 852 ? 15.247 -7.634 -35.189 1.00 96.62 852 SER A CA 1
ATOM 6603 C C . SER A 1 852 ? 16.617 -6.987 -34.986 1.00 96.62 852 SER A C 1
ATOM 6605 O O . SER A 1 852 ? 16.782 -6.141 -34.105 1.00 96.62 852 SER A O 1
ATOM 6607 N N . LEU A 1 853 ? 17.572 -7.282 -35.871 1.00 95.69 853 LEU A N 1
ATOM 6608 C CA . LEU A 1 853 ? 18.931 -6.747 -35.822 1.00 95.69 853 LEU A CA 1
ATOM 6609 C C . LEU A 1 853 ? 18.965 -5.212 -35.900 1.00 95.69 853 LEU A C 1
ATOM 6611 O O . LEU A 1 853 ? 19.602 -4.561 -35.062 1.00 95.69 853 LEU A O 1
ATOM 6615 N N . PHE A 1 854 ? 18.274 -4.619 -36.881 1.00 95.00 854 PHE A N 1
ATOM 6616 C CA . PHE A 1 854 ? 18.254 -3.164 -37.050 1.00 95.00 854 PHE A CA 1
ATOM 6617 C C . PHE A 1 854 ? 17.515 -2.475 -35.903 1.00 95.00 854 PHE A C 1
ATOM 6619 O O . PHE A 1 854 ? 18.028 -1.501 -35.356 1.00 95.00 854 PHE A O 1
ATOM 6626 N N . SER A 1 855 ? 16.368 -3.012 -35.479 1.00 95.56 855 SER A N 1
ATOM 6627 C CA . SER A 1 855 ? 15.596 -2.457 -34.364 1.00 95.56 855 SER A CA 1
ATOM 6628 C C . SER A 1 855 ? 16.380 -2.518 -33.048 1.00 95.56 855 SER A C 1
ATOM 6630 O O . SER A 1 855 ? 16.401 -1.546 -32.293 1.00 95.56 855 SER A O 1
ATOM 6632 N N . SER A 1 856 ? 17.106 -3.614 -32.796 1.00 98.19 856 SER A N 1
ATOM 6633 C CA . SER A 1 856 ? 17.989 -3.742 -31.631 1.00 98.19 856 SER A CA 1
ATOM 6634 C C . SER A 1 856 ? 19.154 -2.750 -31.669 1.00 98.19 856 SER A C 1
ATOM 6636 O O . SER A 1 856 ? 19.479 -2.125 -30.661 1.00 98.19 856 SER A O 1
ATOM 6638 N N . SER A 1 857 ? 19.757 -2.553 -32.845 1.00 96.88 857 SER A N 1
ATOM 6639 C CA . SER A 1 857 ? 20.843 -1.583 -33.038 1.00 96.88 857 SER A CA 1
ATOM 6640 C C . SER A 1 857 ? 20.371 -0.148 -32.796 1.00 96.88 857 SER A C 1
ATOM 6642 O O . SER A 1 857 ? 21.032 0.606 -32.082 1.00 96.88 857 SER A O 1
ATOM 6644 N N . THR A 1 858 ? 19.199 0.224 -33.321 1.00 94.69 858 THR A N 1
ATOM 6645 C CA . THR A 1 858 ? 18.570 1.524 -33.046 1.00 94.69 858 THR A CA 1
ATOM 6646 C C . THR A 1 858 ? 18.299 1.706 -31.554 1.00 94.69 858 THR A C 1
ATOM 6648 O O . THR A 1 858 ? 18.611 2.760 -31.002 1.00 94.69 858 THR A O 1
ATOM 6651 N N . SER A 1 859 ? 17.787 0.671 -30.886 1.00 97.69 859 SER A N 1
ATOM 6652 C CA . SER A 1 859 ? 17.528 0.684 -29.447 1.00 97.69 859 SER A CA 1
ATOM 6653 C C . SER A 1 859 ? 18.799 0.941 -28.624 1.00 97.69 859 SER A C 1
ATOM 6655 O O . SER A 1 859 ? 18.821 1.837 -27.780 1.00 97.69 859 SER A O 1
ATOM 6657 N N . VAL A 1 860 ? 19.900 0.243 -28.933 1.00 98.00 860 VAL A N 1
ATOM 6658 C CA . VAL A 1 860 ? 21.210 0.443 -28.286 1.00 98.00 860 VAL A CA 1
ATOM 6659 C C . VAL A 1 860 ? 21.721 1.876 -28.460 1.00 98.00 860 VAL A C 1
ATOM 6661 O O . VAL A 1 860 ? 22.184 2.481 -27.493 1.00 98.00 860 VAL A O 1
ATOM 6664 N N . VAL A 1 861 ? 21.606 2.456 -29.660 1.00 96.12 861 VAL A N 1
ATOM 6665 C CA . VAL A 1 861 ? 22.015 3.852 -29.909 1.00 96.12 861 VAL A CA 1
ATOM 6666 C C . VAL A 1 861 ? 21.171 4.835 -29.092 1.00 96.12 861 VAL A C 1
ATOM 6668 O O . VAL A 1 861 ? 21.713 5.788 -28.531 1.00 96.12 861 VAL A O 1
ATOM 6671 N N . LEU A 1 862 ? 19.861 4.601 -28.973 1.00 96.06 862 LEU A N 1
ATOM 6672 C CA . LEU A 1 862 ? 18.972 5.439 -28.162 1.00 96.06 862 LEU A CA 1
ATOM 6673 C C . LEU A 1 862 ? 19.317 5.363 -26.669 1.00 96.06 862 LEU A C 1
ATOM 6675 O O . LEU A 1 862 ? 19.409 6.407 -26.020 1.00 96.06 862 LEU A O 1
ATOM 6679 N N . PHE A 1 863 ? 19.584 4.168 -26.133 1.00 97.62 863 PHE A N 1
ATOM 6680 C CA . PHE A 1 863 ? 20.005 4.002 -24.738 1.00 97.62 863 PHE A CA 1
ATOM 6681 C C . PHE A 1 863 ? 21.388 4.600 -24.461 1.00 97.62 863 PHE A C 1
ATOM 6683 O O . PHE A 1 863 ? 21.575 5.254 -23.435 1.00 97.62 863 PHE A O 1
ATOM 6690 N N . LEU A 1 864 ? 22.335 4.496 -25.396 1.00 94.75 864 LEU A N 1
ATOM 6691 C CA . LEU A 1 864 ? 23.603 5.224 -25.310 1.00 94.75 864 LEU A CA 1
ATOM 6692 C C . LEU A 1 864 ? 23.381 6.748 -25.316 1.00 94.75 864 LEU A C 1
ATOM 6694 O O . LEU A 1 864 ? 24.032 7.488 -24.576 1.00 94.75 864 LEU A O 1
ATOM 6698 N N . GLY A 1 865 ? 22.409 7.220 -26.099 1.00 93.56 865 GLY A N 1
ATOM 6699 C CA . GLY A 1 865 ? 21.966 8.612 -26.106 1.00 93.56 865 GLY A CA 1
ATOM 6700 C C . GLY A 1 865 ? 21.342 9.073 -24.783 1.00 93.56 865 GLY A C 1
ATOM 6701 O O . GLY A 1 865 ? 21.355 10.273 -24.503 1.00 93.56 865 GLY A O 1
ATOM 6702 N N . ILE A 1 866 ? 20.811 8.160 -23.961 1.00 96.56 866 ILE A N 1
ATOM 6703 C CA . ILE A 1 866 ? 20.381 8.442 -22.581 1.00 96.56 866 ILE A CA 1
ATOM 6704 C C . ILE A 1 866 ? 21.613 8.557 -21.680 1.00 96.56 866 ILE A C 1
ATOM 6706 O O . ILE A 1 866 ? 21.789 9.592 -21.046 1.00 96.56 866 ILE A O 1
ATOM 6710 N N . LEU A 1 867 ? 22.516 7.569 -21.708 1.00 95.19 867 LEU A N 1
ATOM 6711 C CA . LEU A 1 867 ? 23.726 7.535 -20.868 1.00 95.19 867 LEU A CA 1
ATOM 6712 C C . LEU A 1 867 ? 24.644 8.756 -21.041 1.00 95.19 867 LEU A C 1
ATOM 6714 O O . LEU A 1 867 ? 25.347 9.135 -20.108 1.00 95.19 867 LEU A O 1
ATOM 6718 N N . THR A 1 868 ? 24.627 9.370 -22.223 1.00 93.50 868 THR A N 1
ATOM 6719 C CA . THR A 1 868 ? 25.440 10.544 -22.583 1.00 93.50 868 THR A CA 1
ATOM 6720 C C . THR A 1 868 ? 24.694 11.883 -22.466 1.00 93.50 868 THR A C 1
ATOM 6722 O O . THR A 1 868 ? 25.238 12.923 -22.835 1.00 93.50 868 THR A O 1
ATOM 6725 N N . SER A 1 869 ? 23.450 11.889 -21.972 1.00 95.31 869 SER A N 1
ATOM 6726 C CA . SER A 1 869 ? 22.661 13.118 -21.787 1.00 95.31 869 SER A CA 1
ATOM 6727 C C . SER A 1 869 ? 23.158 13.969 -20.612 1.00 95.31 869 SER A C 1
ATOM 6729 O O . SER A 1 869 ? 23.875 13.488 -19.740 1.00 95.31 869 SER A O 1
ATOM 6731 N N . ARG A 1 870 ? 22.764 15.252 -20.580 1.00 93.19 870 ARG A N 1
ATOM 6732 C CA . ARG A 1 870 ? 23.186 16.208 -19.538 1.00 93.19 870 ARG A CA 1
ATOM 6733 C C . ARG A 1 870 ? 22.446 16.046 -18.208 1.00 93.19 870 ARG A C 1
ATOM 6735 O O . ARG A 1 870 ? 22.994 16.453 -17.193 1.00 93.19 870 ARG A O 1
ATOM 6742 N N . TYR A 1 871 ? 21.230 15.491 -18.225 1.00 92.94 871 TYR A N 1
ATOM 6743 C CA . TYR A 1 871 ? 20.361 15.328 -17.050 1.00 92.94 871 TYR A CA 1
ATOM 6744 C C . TYR A 1 871 ? 20.014 16.647 -16.338 1.00 92.94 871 TYR A C 1
ATOM 6746 O O . TYR A 1 871 ? 19.836 16.685 -15.123 1.00 92.94 871 TYR A O 1
ATOM 6754 N N . ALA A 1 872 ? 19.871 17.736 -17.100 1.00 92.56 872 ALA A N 1
ATOM 6755 C CA . ALA A 1 872 ? 19.260 18.952 -16.569 1.00 92.56 872 ALA A CA 1
ATOM 6756 C C . ALA A 1 872 ? 17.769 18.706 -16.275 1.00 92.56 872 ALA A C 1
ATOM 6758 O O . ALA A 1 872 ? 17.149 17.871 -16.930 1.00 92.56 872 ALA A O 1
ATOM 6759 N N . GLU A 1 873 ? 17.170 19.464 -15.351 1.00 92.81 873 GLU A N 1
ATOM 6760 C CA . GLU A 1 873 ? 15.750 19.315 -14.980 1.00 92.81 873 GLU A CA 1
ATOM 6761 C C . GLU A 1 873 ? 14.828 19.309 -16.208 1.00 92.81 873 GLU A C 1
ATOM 6763 O O . GLU A 1 873 ? 14.021 18.402 -16.376 1.00 92.81 873 GLU A O 1
ATOM 6768 N N . GLU A 1 874 ? 15.023 20.256 -17.129 1.00 93.06 874 GLU A N 1
ATOM 6769 C CA . GLU A 1 874 ? 14.238 20.366 -18.368 1.00 93.06 874 GLU A CA 1
ATOM 6770 C C . GLU A 1 874 ? 14.421 19.170 -19.322 1.00 93.06 874 GLU A C 1
ATOM 6772 O O . GLU A 1 874 ? 13.533 18.872 -20.121 1.00 93.06 874 GLU A O 1
ATOM 6777 N N . ASP A 1 875 ? 15.533 18.428 -19.229 1.00 94.00 875 ASP A N 1
ATOM 6778 C CA . ASP A 1 875 ? 15.733 17.230 -20.050 1.00 94.00 875 ASP A CA 1
ATOM 6779 C C . ASP A 1 875 ? 14.737 16.113 -19.659 1.00 94.00 875 ASP A C 1
ATOM 6781 O O . ASP A 1 875 ? 14.421 15.268 -20.501 1.00 94.00 875 ASP A O 1
ATOM 6785 N N . PHE A 1 876 ? 14.207 16.117 -18.424 1.00 94.38 876 PHE A N 1
ATOM 6786 C CA . PHE A 1 876 ? 13.190 15.165 -17.949 1.00 94.38 876 PHE A CA 1
ATOM 6787 C C . PHE A 1 876 ? 11.788 15.443 -18.494 1.00 94.38 876 PHE A C 1
ATOM 6789 O O . PHE A 1 876 ? 10.928 14.577 -18.371 1.00 94.38 876 PHE A O 1
ATOM 6796 N N . LEU A 1 877 ? 11.536 16.606 -19.103 1.00 91.19 877 LEU A N 1
ATOM 6797 C CA . LEU A 1 877 ? 10.211 16.932 -19.630 1.00 91.19 877 LEU A CA 1
ATOM 6798 C C . LEU A 1 877 ? 9.899 16.143 -20.910 1.00 91.19 877 LEU A C 1
ATOM 6800 O O . LEU A 1 877 ? 8.849 15.506 -21.010 1.00 91.19 877 LEU A O 1
ATOM 6804 N N . GLU A 1 878 ? 10.830 16.172 -21.867 1.00 88.62 878 GLU A N 1
ATOM 6805 C CA . GLU A 1 878 ? 10.625 15.643 -23.222 1.00 88.62 878 GLU A CA 1
ATOM 6806 C C . GLU A 1 878 ? 11.804 14.789 -23.708 1.00 88.62 878 GLU A C 1
ATOM 6808 O O . GLU A 1 878 ? 11.608 13.644 -24.111 1.00 88.62 878 GLU A O 1
ATOM 6813 N N . SER A 1 879 ? 13.037 15.304 -23.642 1.00 91.56 879 SER A N 1
ATOM 6814 C CA . SER A 1 879 ? 14.218 14.682 -24.265 1.00 91.56 879 SER A CA 1
ATOM 6815 C C . SER A 1 879 ? 14.519 13.273 -23.738 1.00 91.56 879 SER A C 1
ATOM 6817 O O . SER A 1 879 ? 14.604 12.318 -24.515 1.00 91.56 879 SER A O 1
ATOM 6819 N N . LEU A 1 880 ? 14.669 13.120 -22.418 1.00 93.69 880 LEU A N 1
ATOM 6820 C CA . LEU A 1 880 ? 14.976 11.841 -21.776 1.00 93.69 880 LEU A CA 1
ATOM 6821 C C . LEU A 1 880 ? 13.817 10.829 -21.900 1.00 93.69 880 LEU A C 1
ATOM 6823 O O . LEU A 1 880 ? 14.076 9.715 -22.368 1.00 93.69 880 LEU A O 1
ATOM 6827 N N . PRO A 1 881 ? 12.557 11.183 -21.571 1.00 90.62 881 PRO A N 1
ATOM 6828 C CA . PRO A 1 881 ? 11.411 10.289 -21.753 1.00 90.62 881 PRO A CA 1
ATOM 6829 C C . PRO A 1 881 ? 11.218 9.838 -23.202 1.00 90.62 881 PRO A C 1
ATOM 6831 O O . PRO A 1 881 ? 10.995 8.657 -23.453 1.00 90.62 881 PRO A O 1
ATOM 6834 N N . THR A 1 882 ? 11.376 10.737 -24.178 1.00 87.56 882 THR A N 1
ATOM 6835 C CA . THR A 1 882 ? 11.216 10.399 -25.601 1.00 87.56 882 THR A CA 1
ATOM 6836 C C . THR A 1 882 ? 12.251 9.366 -26.043 1.00 87.56 882 THR A C 1
ATOM 6838 O O . THR A 1 882 ? 11.900 8.366 -26.671 1.00 87.56 882 THR A O 1
ATOM 6841 N N . LYS A 1 883 ? 13.525 9.543 -25.663 1.00 93.25 883 LYS A N 1
ATOM 6842 C CA . LYS A 1 883 ? 14.576 8.547 -25.937 1.00 93.25 883 LYS A CA 1
ATOM 6843 C C . LYS A 1 883 ? 14.270 7.200 -25.283 1.00 93.25 883 LYS A C 1
ATOM 6845 O O . LYS A 1 883 ? 14.477 6.170 -25.921 1.00 93.25 883 LYS A O 1
ATOM 6850 N N . LEU A 1 884 ? 13.770 7.201 -24.045 1.00 92.00 884 LEU A N 1
ATOM 6851 C CA . LEU A 1 884 ? 13.390 5.984 -23.326 1.00 92.00 884 LEU A CA 1
ATOM 6852 C C . LEU A 1 884 ? 12.246 5.249 -24.037 1.00 92.00 884 LEU A C 1
ATOM 6854 O O . LEU A 1 884 ? 12.367 4.055 -24.300 1.00 92.00 884 LEU A O 1
ATOM 6858 N N . ILE A 1 885 ? 11.178 5.961 -24.407 1.00 89.56 885 ILE A N 1
ATOM 6859 C CA . ILE A 1 885 ? 10.008 5.401 -25.098 1.00 89.56 885 ILE A CA 1
ATOM 6860 C C . ILE A 1 885 ? 10.409 4.804 -26.448 1.00 89.56 885 ILE A C 1
ATOM 6862 O O . ILE A 1 885 ? 10.078 3.650 -26.730 1.00 89.56 885 ILE A O 1
ATOM 6866 N N . PHE A 1 886 ? 11.159 5.539 -27.278 1.00 89.12 886 PHE A N 1
ATOM 6867 C CA . PHE A 1 886 ? 11.639 5.007 -28.557 1.00 89.12 886 PHE A CA 1
ATOM 6868 C C . PHE A 1 886 ? 12.615 3.838 -28.361 1.00 89.12 886 PHE A C 1
ATOM 6870 O O . PHE A 1 886 ? 12.545 2.855 -29.103 1.00 89.12 886 PHE A O 1
ATOM 6877 N N . GLY A 1 887 ? 13.492 3.903 -27.354 1.00 93.81 887 GLY A N 1
ATOM 6878 C CA . GLY A 1 887 ? 14.441 2.839 -27.025 1.00 93.81 887 GLY A CA 1
ATOM 6879 C C . GLY A 1 887 ? 13.736 1.542 -26.630 1.00 93.81 887 GLY A C 1
ATOM 6880 O O . GLY A 1 887 ? 14.019 0.489 -27.199 1.00 93.81 887 GLY A O 1
ATOM 6881 N N . LEU A 1 888 ? 12.756 1.621 -25.727 1.00 91.50 888 LEU A N 1
ATOM 6882 C CA . LEU A 1 888 ? 11.941 0.481 -25.298 1.00 91.50 888 LEU A CA 1
ATOM 6883 C C . LEU A 1 888 ? 11.039 -0.046 -26.421 1.00 91.50 888 LEU A C 1
ATOM 6885 O O . LEU A 1 888 ? 10.920 -1.258 -26.582 1.00 91.50 888 LEU A O 1
ATOM 6889 N N . SER A 1 889 ? 10.451 0.832 -27.238 1.00 89.31 889 SER A N 1
ATOM 6890 C CA . SER A 1 889 ? 9.585 0.431 -28.360 1.00 89.31 889 SER A CA 1
ATOM 6891 C C . SER A 1 889 ? 10.358 -0.324 -29.445 1.00 89.31 889 SER A C 1
ATOM 6893 O O . SER A 1 889 ? 9.902 -1.351 -29.949 1.00 89.31 889 SER A O 1
ATOM 6895 N N . THR A 1 890 ? 11.558 0.152 -29.787 1.00 92.75 890 THR A N 1
ATOM 6896 C CA . THR A 1 890 ? 12.447 -0.532 -30.741 1.00 92.75 890 THR A CA 1
ATOM 6897 C C . THR A 1 890 ? 13.033 -1.819 -30.152 1.00 92.75 890 THR A C 1
ATOM 6899 O O . THR A 1 890 ? 13.162 -2.814 -30.870 1.00 92.75 890 THR A O 1
ATOM 6902 N N . LEU A 1 891 ? 13.300 -1.871 -28.842 1.00 94.44 891 LEU A N 1
ATOM 6903 C CA . LEU A 1 891 ? 13.688 -3.116 -28.169 1.00 94.44 891 LEU A CA 1
ATOM 6904 C C . LEU A 1 891 ? 12.556 -4.148 -28.191 1.00 94.44 891 LEU A C 1
ATOM 6906 O O . LEU A 1 891 ? 12.787 -5.317 -28.487 1.00 94.44 891 LEU A O 1
ATOM 6910 N N . PHE A 1 892 ? 11.322 -3.717 -27.932 1.00 92.31 892 PHE A N 1
ATOM 6911 C CA . PHE A 1 892 ? 10.148 -4.578 -27.996 1.00 92.31 892 PHE A CA 1
ATOM 6912 C C . PHE A 1 892 ? 9.964 -5.178 -29.393 1.00 92.31 892 PHE A C 1
ATOM 6914 O O . PHE A 1 892 ? 9.824 -6.394 -29.532 1.00 92.31 892 PHE A O 1
ATOM 6921 N N . LEU A 1 893 ? 10.015 -4.336 -30.433 1.00 91.06 893 LEU A N 1
ATOM 6922 C CA . LEU A 1 893 ? 9.932 -4.788 -31.821 1.00 91.06 893 LEU A CA 1
ATOM 6923 C C . LEU A 1 893 ? 11.042 -5.799 -32.143 1.00 91.06 893 LEU A C 1
ATOM 6925 O O . LEU A 1 893 ? 10.786 -6.804 -32.809 1.00 91.06 893 LEU A O 1
ATOM 6929 N N . SER A 1 894 ? 12.250 -5.568 -31.625 1.00 95.56 894 SER A N 1
ATOM 6930 C CA . SER A 1 894 ? 13.383 -6.482 -31.765 1.00 95.56 894 SER A CA 1
ATOM 6931 C C . SER A 1 894 ? 13.116 -7.852 -31.129 1.00 95.56 894 SER A C 1
ATOM 6933 O O . SER A 1 894 ? 13.289 -8.875 -31.791 1.00 95.56 894 SER A O 1
ATOM 6935 N N . ILE A 1 895 ? 12.611 -7.892 -29.892 1.00 93.25 895 ILE A N 1
ATOM 6936 C CA . ILE A 1 895 ? 12.270 -9.138 -29.184 1.00 93.25 895 ILE A CA 1
ATOM 6937 C C . ILE A 1 895 ? 11.139 -9.888 -29.901 1.00 93.25 895 ILE A C 1
ATOM 6939 O O . ILE A 1 895 ? 11.228 -11.100 -30.104 1.00 93.25 895 ILE A O 1
ATOM 6943 N N . ALA A 1 896 ? 10.084 -9.180 -30.313 1.00 90.62 896 ALA A N 1
ATOM 6944 C CA . ALA A 1 896 ? 8.950 -9.781 -31.007 1.00 90.62 896 ALA A CA 1
ATOM 6945 C C . ALA A 1 896 ? 9.377 -10.412 -32.342 1.00 90.62 896 ALA A C 1
ATOM 6947 O O . ALA A 1 896 ? 9.032 -11.558 -32.632 1.00 90.62 896 ALA A O 1
ATOM 6948 N N . THR A 1 897 ? 10.176 -9.694 -33.136 1.00 92.50 897 THR A N 1
ATOM 6949 C CA . THR A 1 897 ? 10.689 -10.210 -34.413 1.00 92.50 897 THR A CA 1
ATOM 6950 C C . THR A 1 897 ? 11.723 -11.316 -34.231 1.00 92.50 897 THR A C 1
ATOM 6952 O O . THR A 1 897 ? 11.656 -12.294 -34.966 1.00 92.50 897 THR A O 1
ATOM 6955 N N . MET A 1 898 ? 12.568 -11.268 -33.196 1.00 93.94 898 MET A N 1
ATOM 6956 C CA . MET A 1 898 ? 13.456 -12.379 -32.822 1.00 93.94 898 MET A CA 1
ATOM 6957 C C . MET A 1 898 ? 12.667 -13.666 -32.533 1.00 93.94 898 MET A C 1
ATOM 6959 O O . MET A 1 898 ? 13.059 -14.748 -32.972 1.00 93.94 898 MET A O 1
ATOM 6963 N N . MET A 1 899 ? 11.528 -13.571 -31.834 1.00 91.81 899 MET A N 1
ATOM 6964 C CA . MET A 1 899 ? 10.658 -14.732 -31.597 1.00 91.81 899 MET A CA 1
ATOM 6965 C C . MET A 1 899 ? 10.007 -15.244 -32.887 1.00 91.81 899 MET A C 1
ATOM 6967 O O . MET A 1 899 ? 9.882 -16.457 -33.065 1.00 91.81 899 MET A O 1
ATOM 6971 N N . VAL A 1 900 ? 9.648 -14.357 -33.823 1.00 89.88 900 VAL A N 1
ATOM 6972 C CA . VAL A 1 900 ? 9.181 -14.753 -35.164 1.00 89.88 900 VAL A CA 1
ATOM 6973 C C . VAL A 1 900 ? 10.288 -15.475 -35.937 1.00 89.88 900 VAL A C 1
ATOM 6975 O O . VAL A 1 900 ? 10.022 -16.534 -36.507 1.00 89.88 900 VAL A O 1
ATOM 6978 N N . THR A 1 901 ? 11.523 -14.966 -35.909 1.00 91.69 901 THR A N 1
ATOM 6979 C CA . THR A 1 901 ? 12.708 -15.601 -36.510 1.00 91.69 901 THR A CA 1
ATOM 6980 C C . THR A 1 901 ? 12.921 -17.003 -35.944 1.00 91.69 901 THR A C 1
ATOM 6982 O O . THR A 1 901 ? 13.046 -17.967 -36.700 1.00 91.69 901 THR A O 1
ATOM 6985 N N . PHE A 1 902 ? 12.858 -17.153 -34.619 1.00 90.19 902 PHE A N 1
ATOM 6986 C CA . PHE A 1 902 ? 12.951 -18.450 -33.948 1.00 90.19 902 PHE A CA 1
ATOM 6987 C C . PHE A 1 902 ? 11.837 -19.419 -34.383 1.00 90.19 902 PHE A C 1
ATOM 6989 O O . PHE A 1 902 ? 12.112 -20.567 -34.742 1.00 90.19 902 PHE A O 1
ATOM 6996 N N . CYS A 1 903 ? 10.584 -18.958 -34.431 1.00 87.50 903 CYS A N 1
ATOM 6997 C CA . CYS A 1 903 ? 9.456 -19.778 -34.880 1.00 87.50 903 CYS A CA 1
ATOM 6998 C C . CYS A 1 903 ? 9.599 -20.202 -36.351 1.00 87.50 903 CYS A C 1
ATOM 7000 O O . CYS A 1 903 ? 9.347 -21.361 -36.687 1.00 87.50 903 CYS A O 1
ATOM 7002 N N . ALA A 1 904 ? 10.030 -19.293 -37.232 1.00 88.69 904 ALA A N 1
ATOM 7003 C CA . ALA A 1 904 ? 10.265 -19.587 -38.643 1.00 88.69 904 ALA A CA 1
ATOM 7004 C C . ALA A 1 904 ? 11.381 -20.631 -38.823 1.00 88.69 904 ALA A C 1
ATOM 7006 O O . ALA A 1 904 ? 11.204 -21.585 -39.583 1.00 88.69 904 ALA A O 1
ATOM 7007 N N . ALA A 1 905 ? 12.479 -20.509 -38.070 1.00 88.56 905 ALA A N 1
ATOM 7008 C CA . ALA A 1 905 ? 13.563 -21.489 -38.063 1.00 88.56 905 ALA A CA 1
ATOM 7009 C C . ALA A 1 905 ? 13.084 -22.880 -37.611 1.00 88.56 905 ALA A C 1
ATOM 7011 O O . ALA A 1 905 ? 13.389 -23.878 -38.266 1.00 88.56 905 ALA A O 1
ATOM 7012 N N . LEU A 1 906 ? 12.270 -22.962 -36.551 1.00 85.62 906 LEU A N 1
ATOM 7013 C CA . LEU A 1 906 ? 11.703 -24.230 -36.077 1.00 85.62 906 LEU A CA 1
ATOM 7014 C C . LEU A 1 906 ? 10.761 -24.885 -37.091 1.00 85.62 906 LEU A C 1
ATOM 7016 O O . LEU A 1 906 ? 10.813 -26.101 -37.274 1.00 85.62 906 LEU A O 1
ATOM 7020 N N . ILE A 1 907 ? 9.916 -24.101 -37.769 1.00 84.69 907 ILE A N 1
ATOM 7021 C CA . ILE A 1 907 ? 9.017 -24.612 -38.817 1.00 84.69 907 ILE A CA 1
ATOM 7022 C C . ILE A 1 907 ? 9.820 -25.270 -39.943 1.00 84.69 907 ILE A C 1
ATOM 7024 O O . ILE A 1 907 ? 9.437 -26.344 -40.421 1.00 84.69 907 ILE A O 1
ATOM 7028 N N . ILE A 1 908 ? 10.931 -24.639 -40.336 1.00 85.25 908 ILE A N 1
ATOM 7029 C CA . ILE A 1 908 ? 11.853 -25.153 -41.352 1.00 85.25 908 ILE A CA 1
ATOM 7030 C C . ILE A 1 908 ? 12.527 -26.441 -40.859 1.00 85.25 908 ILE A C 1
ATOM 7032 O O . ILE A 1 908 ? 12.469 -27.462 -41.543 1.00 85.25 908 ILE A O 1
ATOM 7036 N N . MET A 1 909 ? 13.116 -26.428 -39.658 1.00 82.81 909 MET A N 1
ATOM 7037 C CA . MET A 1 909 ? 13.854 -27.573 -39.106 1.00 82.81 909 MET A CA 1
ATOM 7038 C C . MET A 1 909 ? 12.974 -28.801 -38.843 1.00 82.81 909 MET A C 1
ATOM 7040 O O . MET A 1 909 ? 13.421 -29.932 -39.021 1.00 82.81 909 MET A O 1
ATOM 7044 N N . LEU A 1 910 ? 11.723 -28.602 -38.425 1.00 82.12 910 LEU A N 1
ATOM 7045 C CA . LEU A 1 910 ? 10.798 -29.685 -38.076 1.00 82.12 910 LEU A CA 1
ATOM 7046 C C . LEU A 1 910 ? 9.926 -30.144 -39.253 1.00 82.12 910 LEU A C 1
ATOM 7048 O O . LEU A 1 910 ? 8.946 -30.861 -39.035 1.00 82.12 910 LEU A O 1
ATOM 7052 N N . ASN A 1 911 ? 10.257 -29.734 -40.483 1.00 75.56 911 ASN A N 1
ATOM 7053 C CA . ASN A 1 911 ? 9.534 -30.082 -41.709 1.00 75.56 911 ASN A CA 1
ATOM 7054 C C . ASN A 1 911 ? 8.008 -29.891 -41.577 1.00 75.56 911 ASN A C 1
ATOM 7056 O O . ASN A 1 911 ? 7.216 -30.751 -41.961 1.00 75.56 911 ASN A O 1
ATOM 7060 N N . ARG A 1 912 ? 7.590 -28.772 -40.964 1.00 68.06 912 ARG A N 1
ATOM 7061 C CA . ARG A 1 912 ? 6.178 -28.401 -40.747 1.00 68.06 912 ARG A CA 1
ATOM 7062 C C . ARG A 1 912 ? 5.344 -29.396 -39.919 1.00 68.06 912 ARG A C 1
ATOM 7064 O O . ARG A 1 912 ? 4.122 -29.423 -40.060 1.00 68.06 912 ARG A O 1
ATOM 7071 N N . ARG A 1 913 ? 5.949 -30.172 -39.008 1.00 78.81 913 ARG A N 1
ATOM 7072 C CA . ARG A 1 913 ? 5.196 -30.979 -38.023 1.00 78.81 913 ARG A CA 1
ATOM 7073 C C . ARG A 1 913 ? 4.465 -30.094 -37.005 1.00 78.81 913 ARG A C 1
ATOM 7075 O O . ARG A 1 913 ? 5.002 -29.753 -35.951 1.00 78.81 913 ARG A O 1
ATOM 7082 N N . LEU A 1 914 ? 3.224 -29.732 -37.338 1.00 72.00 914 LEU A N 1
ATOM 7083 C CA . LEU A 1 914 ? 2.390 -28.777 -36.596 1.00 72.00 914 LEU A CA 1
ATOM 7084 C C . LEU A 1 914 ? 2.147 -29.167 -35.128 1.00 72.00 914 LEU A C 1
ATOM 7086 O O . LEU A 1 914 ? 2.005 -28.281 -34.292 1.00 72.00 914 LEU A O 1
ATOM 7090 N N . GLU A 1 915 ? 2.181 -30.461 -34.804 1.00 74.75 915 GLU A N 1
ATOM 7091 C CA . GLU A 1 915 ? 1.996 -30.985 -33.441 1.00 74.75 915 GLU A CA 1
ATOM 7092 C C . GLU A 1 915 ? 3.045 -30.471 -32.441 1.00 74.75 915 GLU A C 1
ATOM 7094 O O . GLU A 1 915 ? 2.723 -30.258 -31.277 1.00 74.75 915 GLU A O 1
ATOM 7099 N N . ILE A 1 916 ? 4.281 -30.221 -32.891 1.00 74.88 916 ILE A N 1
ATOM 7100 C CA . ILE A 1 916 ? 5.366 -29.683 -32.049 1.00 74.88 916 ILE A CA 1
ATOM 7101 C C . ILE A 1 916 ? 5.458 -28.160 -32.197 1.00 74.88 916 ILE A C 1
ATOM 7103 O O . ILE A 1 916 ? 5.719 -27.445 -31.232 1.00 74.88 916 ILE A O 1
ATOM 7107 N N . VAL A 1 917 ? 5.211 -27.646 -33.404 1.00 73.12 917 VAL A N 1
ATOM 7108 C CA . VAL A 1 917 ? 5.309 -26.211 -33.703 1.00 73.12 917 VAL A CA 1
ATOM 7109 C C . VAL A 1 917 ? 4.268 -25.403 -32.927 1.00 73.12 917 VAL A C 1
ATOM 7111 O O . VAL A 1 917 ? 4.615 -24.370 -32.365 1.00 73.12 917 VAL A O 1
ATOM 7114 N N . ILE A 1 918 ? 3.009 -25.853 -32.868 1.00 75.00 918 ILE A N 1
ATOM 7115 C CA . ILE A 1 918 ? 1.926 -25.084 -32.234 1.00 75.00 918 ILE A CA 1
ATOM 7116 C C . ILE A 1 918 ? 2.203 -24.838 -30.735 1.00 75.00 918 ILE A C 1
ATOM 7118 O O . ILE A 1 918 ? 2.166 -23.674 -30.330 1.00 75.00 918 ILE A O 1
ATOM 7122 N N . PRO A 1 919 ? 2.547 -25.850 -29.910 1.00 77.81 919 PRO A N 1
ATOM 7123 C CA . PRO A 1 919 ? 2.913 -25.623 -28.510 1.00 77.81 919 PRO A CA 1
ATOM 7124 C C . PRO A 1 919 ? 4.118 -24.693 -28.328 1.00 77.81 919 PRO A C 1
ATOM 7126 O O . PRO A 1 919 ? 4.090 -23.814 -27.471 1.00 77.81 919 PRO A O 1
ATOM 7129 N N . VAL A 1 920 ? 5.164 -24.839 -29.148 1.00 76.25 920 VAL A N 1
ATOM 7130 C CA . VAL A 1 920 ? 6.380 -24.017 -29.018 1.00 76.25 920 VAL A CA 1
ATOM 7131 C C . VAL A 1 920 ? 6.126 -22.561 -29.414 1.00 76.25 920 VAL A C 1
ATOM 7133 O O . VAL A 1 920 ? 6.621 -21.658 -28.748 1.00 76.25 920 VAL A O 1
ATOM 7136 N N . VAL A 1 921 ? 5.303 -22.311 -30.437 1.00 76.88 921 VAL A N 1
ATOM 7137 C CA . VAL A 1 921 ? 4.874 -20.953 -30.810 1.00 76.88 921 VAL A CA 1
ATOM 7138 C C . VAL A 1 921 ? 4.062 -20.309 -29.683 1.00 76.88 921 VAL A C 1
ATOM 7140 O O . VAL A 1 921 ? 4.260 -19.134 -29.382 1.00 76.88 921 VAL A O 1
ATOM 7143 N N . LEU A 1 922 ? 3.172 -21.057 -29.022 1.00 74.94 922 LEU A N 1
ATOM 7144 C CA . LEU A 1 922 ? 2.428 -20.543 -27.865 1.00 74.94 922 LEU A CA 1
ATOM 7145 C C . LEU A 1 922 ? 3.369 -20.169 -26.710 1.00 74.94 922 LEU A C 1
ATOM 7147 O O . LEU A 1 922 ? 3.223 -19.090 -26.141 1.00 74.94 922 LEU A O 1
ATOM 7151 N N . LEU A 1 923 ? 4.380 -20.994 -26.423 1.00 77.81 923 LEU A N 1
ATOM 7152 C CA . LEU A 1 923 ? 5.404 -20.684 -25.418 1.00 77.81 923 LEU A CA 1
ATOM 7153 C C . LEU A 1 923 ? 6.263 -19.470 -25.806 1.00 77.81 923 LEU A C 1
ATOM 7155 O O . LEU A 1 923 ? 6.558 -18.636 -24.955 1.00 77.81 923 LEU A O 1
ATOM 7159 N N . ALA A 1 924 ? 6.613 -19.319 -27.086 1.00 76.94 924 ALA A N 1
ATOM 7160 C CA . ALA A 1 924 ? 7.396 -18.186 -27.587 1.00 76.94 924 ALA A CA 1
ATOM 7161 C C . ALA A 1 924 ? 6.662 -16.834 -27.470 1.00 76.94 924 ALA A C 1
ATOM 7163 O O . ALA A 1 924 ? 7.304 -15.785 -27.469 1.00 76.94 924 ALA A O 1
ATOM 7164 N N . ASN A 1 925 ? 5.331 -16.837 -27.329 1.00 75.75 925 ASN A N 1
ATOM 7165 C CA . ASN A 1 925 ? 4.562 -15.617 -27.070 1.00 75.75 925 ASN A CA 1
ATOM 7166 C C . ASN A 1 925 ? 4.660 -15.144 -25.613 1.00 75.75 925 ASN A C 1
ATOM 7168 O O . ASN A 1 925 ? 4.466 -13.954 -25.364 1.00 75.75 925 ASN A O 1
ATOM 7172 N N . ILE A 1 926 ? 4.993 -16.029 -24.663 1.00 78.38 926 ILE A N 1
ATOM 7173 C CA . ILE A 1 926 ? 5.043 -15.689 -23.234 1.00 78.38 926 ILE A CA 1
ATOM 7174 C C . ILE A 1 926 ? 6.011 -14.520 -22.989 1.00 78.38 926 ILE A C 1
ATOM 7176 O O . ILE A 1 926 ? 5.538 -13.486 -22.518 1.00 78.38 926 ILE A O 1
ATOM 7180 N N . PRO A 1 927 ? 7.298 -14.569 -23.397 1.00 76.25 927 PRO A N 1
ATOM 7181 C CA . PRO A 1 927 ? 8.226 -13.461 -23.157 1.00 76.25 927 PRO A CA 1
ATOM 7182 C C . PRO A 1 927 ? 7.791 -12.142 -23.810 1.00 76.25 927 PRO A C 1
ATOM 7184 O O . PRO A 1 927 ? 7.975 -11.081 -23.219 1.00 76.25 927 PRO A O 1
ATOM 7187 N N . VAL A 1 928 ? 7.177 -12.197 -25.000 1.00 79.88 928 VAL A N 1
ATOM 7188 C CA . VAL A 1 928 ? 6.682 -11.010 -25.725 1.00 79.88 928 VAL A CA 1
ATOM 7189 C C . VAL A 1 928 ? 5.540 -10.353 -24.952 1.00 79.88 928 VAL A C 1
ATOM 7191 O O . VAL A 1 928 ? 5.535 -9.139 -24.746 1.00 79.88 928 VAL A O 1
ATOM 7194 N N . THR A 1 929 ? 4.586 -11.156 -24.480 1.00 74.25 929 THR A N 1
ATOM 7195 C CA . THR A 1 929 ? 3.451 -10.662 -23.693 1.00 74.25 929 THR A CA 1
ATOM 7196 C C . THR A 1 929 ? 3.865 -10.189 -22.304 1.00 74.25 929 THR A C 1
ATOM 7198 O O . THR A 1 929 ? 3.401 -9.137 -21.870 1.00 74.25 929 THR A O 1
ATOM 7201 N N . SER A 1 930 ? 4.794 -10.885 -21.641 1.00 76.12 930 SER A N 1
ATOM 7202 C CA . SER A 1 930 ? 5.363 -10.463 -20.359 1.00 76.12 930 SER A CA 1
ATOM 7203 C C . SER A 1 930 ? 6.109 -9.138 -20.491 1.00 76.12 930 SER A C 1
ATOM 7205 O O . SER A 1 930 ? 5.913 -8.256 -19.661 1.00 76.12 930 SER A O 1
ATOM 7207 N N . PHE A 1 931 ? 6.911 -8.953 -21.548 1.00 78.12 931 PHE A N 1
ATOM 7208 C CA . PHE A 1 931 ? 7.581 -7.676 -21.798 1.00 78.12 931 PHE A CA 1
ATOM 7209 C C . PHE A 1 931 ? 6.565 -6.549 -21.986 1.00 78.12 931 PHE A C 1
ATOM 7211 O O . PHE A 1 931 ? 6.695 -5.515 -21.338 1.00 78.12 931 PHE A O 1
ATOM 7218 N N . MET A 1 932 ? 5.527 -6.756 -22.808 1.00 73.75 932 MET A N 1
ATOM 7219 C CA . MET A 1 932 ? 4.471 -5.752 -22.967 1.00 73.75 932 MET A CA 1
ATOM 7220 C C . MET A 1 932 ? 3.830 -5.405 -21.630 1.00 73.75 932 MET A C 1
ATOM 7222 O O . MET A 1 932 ? 3.797 -4.239 -21.275 1.00 73.75 932 MET A O 1
ATOM 7226 N N . LEU A 1 933 ? 3.368 -6.387 -20.857 1.00 70.44 933 LEU A N 1
ATOM 7227 C CA . LEU A 1 933 ? 2.669 -6.122 -19.597 1.00 70.44 933 LEU A CA 1
ATOM 7228 C C . LEU A 1 933 ? 3.550 -5.413 -18.559 1.00 70.44 933 LEU A C 1
ATOM 7230 O O . LEU A 1 933 ? 3.068 -4.517 -17.870 1.00 70.44 933 LEU A O 1
ATOM 7234 N N . LEU A 1 934 ? 4.829 -5.787 -18.459 1.00 74.62 934 LEU A N 1
ATOM 7235 C CA . LEU A 1 934 ? 5.755 -5.218 -17.476 1.00 74.62 934 LEU A CA 1
ATOM 7236 C C . LEU A 1 934 ? 6.265 -3.827 -17.868 1.00 74.62 934 LEU A C 1
ATOM 7238 O O . LEU A 1 934 ? 6.521 -3.009 -16.991 1.00 74.62 934 LEU A O 1
ATOM 7242 N N . GLN A 1 935 ? 6.421 -3.556 -19.166 1.00 77.62 935 GLN A N 1
ATOM 7243 C CA . GLN A 1 935 ? 6.962 -2.286 -19.662 1.00 77.62 935 GLN A CA 1
ATOM 7244 C C . GLN A 1 935 ? 5.869 -1.281 -20.048 1.00 77.62 935 GLN A C 1
ATOM 7246 O O . GLN A 1 935 ? 6.145 -0.089 -20.135 1.00 77.62 935 GLN A O 1
ATOM 7251 N N . PHE A 1 936 ? 4.618 -1.722 -20.227 1.00 68.56 936 PHE A N 1
ATOM 7252 C CA . PHE A 1 936 ? 3.483 -0.849 -20.545 1.00 68.56 936 PHE A CA 1
ATOM 7253 C C . PHE A 1 936 ? 3.292 0.311 -19.554 1.00 68.56 936 PHE A C 1
ATOM 7255 O O . PHE A 1 936 ? 3.073 1.423 -20.026 1.00 68.56 936 PHE A O 1
ATOM 7262 N N . PRO A 1 937 ? 3.444 0.140 -18.221 1.00 66.31 937 PRO A N 1
ATOM 7263 C CA . PRO A 1 937 ? 3.361 1.261 -17.281 1.00 66.31 937 PRO A CA 1
ATOM 7264 C C . PRO A 1 937 ? 4.418 2.357 -17.488 1.00 66.31 937 PRO A C 1
ATOM 7266 O O . PRO A 1 937 ? 4.233 3.458 -16.989 1.00 66.31 937 PRO A O 1
ATOM 7269 N N . LEU A 1 938 ? 5.520 2.072 -18.193 1.00 68.88 938 LEU A N 1
ATOM 7270 C CA . LEU A 1 938 ? 6.551 3.063 -18.528 1.00 68.88 938 LEU A CA 1
ATOM 7271 C C . LEU A 1 938 ? 6.269 3.797 -19.850 1.00 68.88 938 LEU A C 1
ATOM 7273 O O . LEU A 1 938 ? 6.960 4.761 -20.168 1.00 68.88 938 LEU A O 1
ATOM 7277 N N . LEU A 1 939 ? 5.299 3.321 -20.637 1.00 60.47 939 LEU A N 1
ATOM 7278 C CA . LEU A 1 939 ? 4.948 3.848 -21.960 1.00 60.47 939 LEU A CA 1
ATOM 7279 C C . LEU A 1 939 ? 3.653 4.683 -21.957 1.00 60.47 939 LEU A C 1
ATOM 7281 O O . LEU A 1 939 ? 3.306 5.230 -23.005 1.00 60.47 939 LEU A O 1
ATOM 7285 N N . VAL A 1 940 ? 2.930 4.744 -20.830 1.00 51.56 940 VAL A N 1
ATOM 7286 C CA . VAL A 1 940 ? 1.587 5.351 -20.699 1.00 51.56 940 VAL A CA 1
ATOM 7287 C C . VAL A 1 940 ? 1.561 6.494 -19.701 1.00 51.56 940 VAL A C 1
ATOM 7289 O O . VAL A 1 940 ? 2.150 6.336 -18.610 1.00 51.56 940 VAL A O 1
#